Protein 4XGW (pdb70)

InterPro domains:
  IPR003374 ApbE-like superfamily [G3DSA:3.10.520.10] (20-351)
  IPR003374 ApbE-like superfamily [SSF143631] (34-346)
  IPR024932 Flavin transferase ApbE [PF02424] (42-325)
  IPR024932 Flavin transferase ApbE [PIRSF006268] (10-345)
  IPR024932 Flavin transferase ApbE [PTHR30040] (8-346)

Solvent-accessible surface area: 52778 Å² total; per-residue (Å²): 124,75,145,48,33,80,19,86,16,149,9,44,91,36,132,2,124,0,11,4,13,64,31,92,86,151,67,10,66,65,0,80,122,89,0,39,85,29,0,73,58,6,24,82,29,9,16,25,119,84,186,81,0,39,0,23,139,2,12,90,17,125,39,87,68,60,69,78,17,48,59,25,1,0,57,1,0,12,32,0,1,20,10,0,21,69,0,115,10,4,1,12,2,0,25,10,14,0,35,88,23,24,13,36,15,115,140,111,137,163,146,12,59,63,132,93,3,69,69,36,59,73,66,10,11,12,120,31,0,16,0,21,3,58,17,150,62,14,49,0,52,1,90,44,48,70,1,64,0,34,2,67,48,0,4,54,0,29,0,0,19,52,0,5,82,10,0,24,95,22,37,15,37,87,8,24,0,10,0,27,37,0,38,12,3,14,12,44,28,8,125,42,108,50,14,141,8,37,10,160,146,39,41,1,46,0,8,6,4,0,5,1,57,26,17,12,119,119,30,36,187,82,86,155,110,99,13,60,36,8,32,8,110,43,0,108,14,15,158,56,63,1,14,8,0,6,0,6,8,21,46,0,20,26,0,5,0,16,0,21,0,0,3,9,27,2,35,132,119,0,74,94,7,2,174,165,39,10,21,7,0,14,2,13,16,17,119,45,140,65,94,117,68,70,35,1,31,10,0,97,34,9,68,139,137,130,64,28,80,14,97,16,155,10,42,93,32,79,0,102,0,13,2,18,39,25,36,24,38,3,14,30,48,0,83,84,81,0,50,93,26,0,70,58,7,25,80,26,13,14,36,208,83,165,89,0,36,0,25,135,3,11,81,16,113,42,79,62,56,79,88,21,46,57,19,0,0,52,0,0,9,27,0,0,21,7,0,43,61,0,96,12,4,1,18,2,0,22,4,21,0,57,107,24,22,22,56,18,121,89,12,56,63,110,101,118,6,56,92,131,81,2,79,43,46,79,72,78,14,10,16,113,35,1,19,0,23,2,45,4,123,68,15,51,0,53,1,84,43,47,57,1,56,0,36,2,70,54,0,5,75,0,27,0,0,26,47,0,2,105,18,0,22,58,12,6,9,11,96,0,24,0,9,0,8,49,2,38,4,2,20,3,23,29,6,137,43,100,36,19,183,8,64,15,57,95,97,64,37,0,28,3,2,16,4,0,6,5,48,25,27,20,72,202,71,24,60,62,109,146,67,159,24,24,2,94,38,11,33,7,105,68,0,75,24,6,144,39,41,0,1,3,0,4,0,7,5,37,47,0,14,49,0,14,0,14,2,29,0,0,4,7,26,1,22,139,121,0,69,104,4,2,210,151,59,11,19,6,0,3,0,0,9,51,83,63,149,67,73,107,52,74,32,1,102,25,0,122,27,9,69,104,109,147,68,25,78,12,81,19,166,10,34,93,32,97,0,99,0,14,0,30,40,28,33,24,31,4,20,39,60,1,92,114,83,0,48,88,28,0,71,57,7,27,67,29,11,13,26,198,82,168,74,0,38,0,17,140,3,11,95,18,108,44,86,65,62,77,90,22,46,55,18,1,0,53,0,0,10,26,0,0,21,6,0,10,52,0,95,12,4,2,16,2,0,22,12,20,0,44,121,40,8,51,77,134,48,124,102,118,8,56,90,132,94,0,60,63,39,74,70,87,12,10,15,120,27,0,20,0,22,2,45,6,126,71,16,53,0,53,1,85,44,48,56,2,67,0,39,1,76,54,0,5,63,0,28,0,0,26,49,0,5,102,16,0,21,61,13,5,9,10,84,1,24,0,10,0,9,45,2,38,7,2,24,4,21,34,23,141,44,101,34,19,148,8,45,8,55,98,20,148,117,33,32,0,28,2,2,11,5,0,5,3,49,24,34,25,59,193,92,34,159,76,109,132,77,153,33,41,20,124,44,10,31,9,117,65,0,78,24,7,145,41,47,0,2,2,0,3,0,6,5,34,47,0,14,49,0,14,0,15,2,27,0,0,6,8,30,1,23,133,125,0,75,92,2,4,203,154,65,20,17,6,0,8,0,0,11,45,87,64,156,44,70,106,71,82,52,0,96,25,0,120,27,10,67,54,162,122,116,56,31,80,18,90,16,145,9,44,90,34,132,3,123,0,10,5,14,54,8,92,85,155,105,11,59,76,4,79,123,91,0,46,94,28,0,76,59,6,21,76,30,10,15,15,118,88,131,80,0,41,0,6,141,3,10,96,18,127,40,90,60,59,73,75,16,50,58,24,1,0,56,0,0,10,33,0,0,20,10,0,19,64,0,99,8,5,2,13,3,0,26,5,12,0,33,71,25,23,9,32,11,121,138,70,145,129,73,153,136,9,58,69,132,88,4,68,67,44,61,70,59,11,11,11,119,29,0,17,0,21,2,50,15,133,58,14,39,0,54,1,90,44,43,64,1,48,0,35,1,69,51,0,4,54,0,29,0,0,19,49,0,6,76,17,0,21,79,46,34,11,42,87,8,23,0,9,0,28,36,0,36,12,3,14,13,42,21,12,147,44,102,41,14,160,6,84,16,68,184,96,91,26,0,42,0,8,8,4,0,5,2,39,26,16,12,144,95,99,234,138,94,10,70,37,8,33,8,115,43,0,94,15,14,161,58,62,1,29,4,0,1,0,6,10,25,47,0,22,26,0,5,0,16,0,21,0,0,3,9,23,1,28,133,122,0,73,96,3,2,203,152,37,10,21,6,0,10,0,5,15,65,98,47,145,62,97,111,68,79,54,1,36,11,0,101,41,11,65,73,160

B-factor: mean 34.17, std 19.58, range [11.79, 177.48]

Organism: Escherichia coli (strain K12) (NCBI:txid83333)

Structure (mmCIF, N/CA/C/O backbone):
data_4XGW
#
_entry.id   4XGW
#
_cell.length_a   57.216
_cell.length_b   70.650
_cell.length_c   86.276
_cell.angle_alpha   75.720
_cell.angle_beta   71.910
_cell.angle_gamma   69.720
#
_symmetry.space_group_name_H-M   'P 1'
#
loop_
_entity.id
_entity.type
_entity.pdbx_description
1 polymer 'FAD:protein FMN transferase'
2 non-polymer 'CALCIUM ION'
3 non-polymer 'SODIUM ION'
4 non-polymer 1,2-ETHANEDIOL
5 water water
#
loop_
_atom_site.group_PDB
_atom_site.id
_atom_site.type_symbol
_atom_site.label_atom_id
_atom_site.label_alt_id
_atom_site.label_comp_id
_atom_site.label_asym_id
_atom_site.label_entity_id
_atom_site.label_seq_id
_atom_site.pdbx_PDB_ins_code
_atom_site.Cartn_x
_atom_site.Cartn_y
_atom_site.Cartn_z
_atom_site.occupancy
_atom_site.B_iso_or_equiv
_atom_site.auth_seq_id
_atom_site.auth_comp_id
_atom_site.auth_asym_id
_atom_site.auth_atom_id
_atom_site.pdbx_PDB_model_num
ATOM 1 N N . ALA A 1 12 ? 17.509 8.843 -14.682 1.00 51.26 12 ALA A N 1
ATOM 2 C CA . ALA A 1 12 ? 18.421 9.402 -13.691 1.00 55.62 12 ALA A CA 1
ATOM 3 C C . ALA A 1 12 ? 18.400 8.575 -12.410 1.00 52.85 12 ALA A C 1
ATOM 4 O O . ALA A 1 12 ? 17.345 8.385 -11.803 1.00 55.98 12 ALA A O 1
ATOM 10 N N . THR A 1 13 ? 19.571 8.090 -12.005 1.00 43.30 13 THR A N 1
ATOM 11 C CA . THR A 1 13 ? 19.692 7.248 -10.819 1.00 39.68 13 THR A CA 1
ATOM 12 C C . THR A 1 13 ? 20.525 7.941 -9.743 1.00 35.42 13 THR A C 1
ATOM 13 O O . THR A 1 13 ? 21.355 8.799 -10.042 1.00 31.97 13 THR A O 1
ATOM 24 N N . GLU A 1 14 ? 20.296 7.555 -8.492 1.00 34.46 14 GLU A N 1
ATOM 25 C CA . GLU A 1 14 ? 20.932 8.198 -7.346 1.00 36.35 14 GLU A CA 1
ATOM 26 C C . GLU A 1 14 ? 22.375 7.739 -7.160 1.00 29.53 14 GLU A C 1
ATOM 27 O O . GLU A 1 14 ? 22.669 6.543 -7.205 1.00 29.61 14 GLU A O 1
ATOM 39 N N . VAL A 1 15 ? 23.268 8.700 -6.944 1.00 24.72 15 VAL A N 1
ATOM 40 C CA . VAL A 1 15 ? 24.665 8.409 -6.638 1.00 22.91 15 VAL A CA 1
ATOM 41 C C . VAL A 1 15 ? 24.874 8.399 -5.129 1.00 24.78 15 VAL A C 1
ATOM 42 O O . VAL A 1 15 ? 24.580 9.382 -4.447 1.00 27.08 15 VAL A O 1
ATOM 55 N N . THR A 1 16 ? 25.376 7.281 -4.614 1.00 23.90 16 THR A N 1
ATOM 56 C CA . THR A 1 16 ? 25.749 7.184 -3.209 1.00 23.03 16 THR A CA 1
ATOM 57 C C . THR A 1 16 ? 27.186 7.640 -3.046 1.00 20.72 16 THR A C 1
ATOM 58 O O . THR A 1 16 ? 28.065 7.212 -3.792 1.00 20.08 16 THR A O 1
ATOM 69 N N . VAL A 1 17 ? 27.415 8.512 -2.070 1.00 20.57 17 VAL A N 1
ATOM 70 C CA . VAL A 1 17 ? 28.754 8.988 -1.763 1.00 19.91 17 VAL A CA 1
ATOM 71 C C . VAL A 1 17 ? 29.187 8.426 -0.417 1.00 19.18 17 VAL A C 1
ATOM 72 O O . VAL A 1 17 ? 28.517 8.623 0.595 1.00 21.70 17 VAL A O 1
ATOM 85 N N . LEU A 1 18 ? 30.297 7.698 -0.433 1.00 20.61 18 LEU A N 1
ATOM 86 C CA . LEU A 1 18 ? 30.914 7.172 0.777 1.00 20.34 18 LEU A CA 1
ATOM 87 C C . LEU A 1 18 ? 32.225 7.905 0.993 1.00 18.93 18 LEU A C 1
ATOM 88 O O . LEU A 1 18 ? 32.976 8.117 0.045 1.00 20.40 18 LEU A O 1
ATOM 104 N N . GLU A 1 19 ? 32.488 8.311 2.230 1.00 18.57 19 GLU A N 1
ATOM 105 C CA . GLU A 1 19 ? 33.735 8.992 2.557 1.00 19.42 19 GLU A CA 1
ATOM 106 C C . GLU A 1 19 ? 34.259 8.540 3.911 1.00 21.00 19 GLU A C 1
ATOM 107 O O . GLU A 1 19 ? 33.499 8.090 4.769 1.00 21.28 19 GLU A O 1
ATOM 119 N N . GLY A 1 20 ? 35.566 8.671 4.099 1.00 19.52 20 GLY A N 1
ATOM 120 C CA . GLY A 1 20 ? 36.180 8.388 5.381 1.00 18.53 20 GLY A CA 1
ATOM 121 C C . GLY A 1 20 ? 37.609 8.881 5.427 1.00 19.83 20 GLY A C 1
ATOM 122 O O . GLY A 1 20 ? 38.050 9.610 4.538 1.00 19.22 20 GLY A O 1
ATOM 126 N N . LYS A 1 21 ? 38.329 8.474 6.467 1.00 21.58 21 LYS A N 1
ATOM 127 C CA . LYS A 1 21 ? 39.711 8.894 6.672 1.00 21.63 21 LYS A CA 1
ATOM 128 C C . LYS A 1 21 ? 40.703 7.799 6.306 1.00 20.34 21 LYS A C 1
ATOM 129 O O . LYS A 1 21 ? 40.461 6.620 6.562 1.00 21.50 21 LYS A O 1
ATOM 148 N N . THR A 1 22 ? 41.821 8.202 5.710 1.00 19.30 22 THR A N 1
ATOM 149 C CA . THR A 1 22 ? 42.951 7.308 5.502 1.00 21.01 22 THR A CA 1
ATOM 150 C C . THR A 1 22 ? 44.205 8.117 5.188 1.00 21.11 22 THR A C 1
ATOM 151 O O . THR A 1 22 ? 44.122 9.193 4.593 1.00 20.42 22 THR A O 1
ATOM 162 N N . MET A 1 23 ? 45.356 7.600 5.610 1.00 22.38 23 MET A N 1
ATOM 163 C CA . MET A 1 23 ? 46.655 8.146 5.223 1.00 22.18 23 MET A CA 1
ATOM 164 C C . MET A 1 23 ? 46.798 9.650 5.473 1.00 22.67 23 MET A C 1
ATOM 165 O O . MET A 1 23 ? 47.405 10.361 4.675 1.00 22.53 23 MET A O 1
ATOM 179 N N . GLY A 1 24 ? 46.238 10.132 6.578 1.00 22.75 24 GLY A N 1
ATOM 180 C CA . GLY A 1 24 ? 46.363 11.533 6.943 1.00 24.49 24 GLY A CA 1
ATOM 181 C C . GLY A 1 24 ? 45.455 12.453 6.144 1.00 24.23 24 GLY A C 1
ATOM 182 O O . GLY A 1 24 ? 45.473 13.672 6.330 1.00 27.56 24 GLY A O 1
ATOM 186 N N . THR A 1 25 ? 44.657 11.865 5.257 1.00 18.93 25 THR A N 1
ATOM 187 C CA . THR A 1 25 ? 43.745 12.622 4.411 1.00 18.92 25 THR A CA 1
ATOM 188 C C . THR A 1 25 ? 42.396 11.903 4.385 1.00 17.77 25 THR A C 1
ATOM 189 O O . THR A 1 25 ? 42.033 11.235 5.358 1.00 18.02 25 THR A O 1
ATOM 200 N N . PHE A 1 26 ? 41.653 12.037 3.290 1.00 17.35 26 PHE A N 1
ATOM 201 C CA . PHE A 1 26 ? 40.319 11.452 3.199 1.00 17.17 26 PHE A CA 1
ATOM 202 C C . PHE A 1 26 ? 40.132 10.708 1.888 1.00 17.45 26 PHE A C 1
ATOM 203 O O . PHE A 1 26 ? 40.799 11.008 0.899 1.00 18.51 26 PHE A O 1
ATOM 220 N N . TRP A 1 27 ? 39.225 9.735 1.892 1.00 16.74 27 TRP A N 1
ATOM 221 C CA . TRP A 1 27 ? 38.854 9.030 0.671 1.00 17.76 27 TRP A CA 1
ATOM 222 C C . TRP A 1 27 ? 37.385 9.272 0.361 1.00 17.09 27 TRP A C 1
ATOM 223 O O . TRP A 1 27 ? 36.602 9.639 1.238 1.00 16.54 27 TRP A O 1
ATOM 244 N N . ARG A 1 28 ? 37.028 9.080 -0.902 1.00 17.35 28 ARG A N 1
ATOM 245 C CA . ARG A 1 28 ? 35.654 9.238 -1.353 1.00 17.30 28 ARG A CA 1
ATOM 246 C C . ARG A 1 28 ? 35.364 8.220 -2.444 1.00 17.76 28 ARG A C 1
ATOM 247 O O . ARG A 1 28 ? 36.192 7.992 -3.326 1.00 18.02 28 ARG A O 1
ATOM 268 N N . ALA A 1 29 ? 34.194 7.597 -2.372 1.00 16.80 29 ALA A N 1
ATOM 269 C CA . ALA A 1 29 ? 33.724 6.733 -3.447 1.00 16.35 29 ALA A CA 1
ATOM 270 C C . ALA A 1 29 ? 32.307 7.126 -3.823 1.00 16.81 29 ALA A C 1
ATOM 271 O O . ALA A 1 29 ? 31.418 7.183 -2.970 1.00 19.08 29 ALA A O 1
ATOM 278 N N . SER A 1 30 ? 32.115 7.418 -5.104 1.00 16.81 30 SER A N 1
ATOM 279 C CA . SER A 1 30 ? 30.804 7.749 -5.638 1.00 17.73 30 SER A CA 1
ATOM 280 C C . SER A 1 30 ? 30.363 6.616 -6.545 1.00 18.56 30 SER A C 1
ATOM 281 O O . SER A 1 30 ? 31.068 6.255 -7.482 1.00 18.08 30 SER A O 1
ATOM 289 N N . ILE A 1 31 ? 29.199 6.051 -6.245 1.00 20.34 31 ILE A N 1
ATOM 290 C CA . ILE A 1 31 ? 28.707 4.873 -6.943 1.00 20.24 31 ILE A CA 1
ATOM 291 C C . ILE A 1 31 ? 27.218 5.030 -7.215 1.00 20.18 31 ILE A C 1
ATOM 292 O O . ILE A 1 31 ? 26.446 5.287 -6.293 1.00 21.36 31 ILE A O 1
ATOM 308 N N . PRO A 1 32 ? 26.802 4.880 -8.482 1.00 22.77 32 PRO A N 1
ATOM 309 C CA . PRO A 1 32 ? 25.376 5.037 -8.769 1.00 26.03 32 PRO A CA 1
ATOM 310 C C . PRO A 1 32 ? 24.583 3.744 -8.582 1.00 28.02 32 PRO A C 1
ATOM 311 O O . PRO A 1 32 ? 25.124 2.651 -8.742 1.00 27.56 32 PRO A O 1
ATOM 322 N N . GLY A 1 33 ? 23.311 3.886 -8.227 1.00 29.63 33 GLY A N 1
ATOM 323 C CA . GLY A 1 33 ? 22.383 2.768 -8.200 1.00 32.91 33 GLY A CA 1
ATOM 324 C C . GLY A 1 33 ? 22.763 1.630 -7.267 1.00 36.62 33 GLY A C 1
ATOM 325 O O . GLY A 1 33 ? 22.723 0.461 -7.655 1.00 42.43 33 GLY A O 1
ATOM 329 N N . ILE A 1 34 ? 23.111 1.973 -6.030 1.00 34.07 34 ILE A N 1
ATOM 330 C CA . ILE A 1 34 ? 23.514 0.993 -5.024 1.00 37.23 34 ILE A CA 1
ATOM 331 C C . ILE A 1 34 ? 22.692 1.249 -3.757 1.00 31.42 34 ILE A C 1
ATOM 332 O O . ILE A 1 34 ? 22.512 2.401 -3.362 1.00 33.49 34 ILE A O 1
ATOM 348 N N . ASP A 1 35 ? 22.173 0.193 -3.130 1.00 27.00 35 ASP A N 1
ATOM 349 C CA . ASP A 1 35 ? 21.239 0.384 -2.022 1.00 31.22 35 ASP A CA 1
ATOM 350 C C . ASP A 1 35 ? 21.968 0.505 -0.688 1.00 35.75 35 ASP A C 1
ATOM 351 O O . ASP A 1 35 ? 23.183 0.317 -0.613 1.00 39.26 35 ASP A O 1
ATOM 360 N N . ALA A 1 36 ? 21.213 0.814 0.362 1.00 35.27 36 ALA A N 1
ATOM 361 C CA . ALA A 1 36 ? 21.790 1.133 1.663 1.00 36.71 36 ALA A CA 1
ATOM 362 C C . ALA A 1 36 ? 22.545 -0.051 2.264 1.00 36.06 36 ALA A C 1
ATOM 363 O O . ALA A 1 36 ? 23.612 0.126 2.852 1.00 29.66 36 ALA A O 1
ATOM 370 N N . LYS A 1 37 ? 21.996 -1.252 2.113 1.00 39.93 37 LYS A N 1
ATOM 371 C CA . LYS A 1 37 ? 22.648 -2.451 2.625 1.00 42.01 37 LYS A CA 1
ATOM 372 C C . LYS A 1 37 ? 23.996 -2.660 1.936 1.00 34.73 37 LYS A C 1
ATOM 373 O O . LYS A 1 37 ? 25.010 -2.897 2.591 1.00 33.93 37 LYS A O 1
ATOM 392 N N . ARG A 1 38 ? 24.000 -2.564 0.610 1.00 29.15 38 ARG A N 1
ATOM 393 C CA . ARG A 1 38 ? 25.222 -2.730 -0.166 1.00 31.37 38 ARG A CA 1
ATOM 394 C C . ARG A 1 38 ? 26.233 -1.620 0.136 1.00 30.43 38 ARG A C 1
ATOM 395 O O . ARG A 1 38 ? 27.437 -1.870 0.182 1.00 30.94 38 ARG A O 1
ATOM 416 N N . SER A 1 39 ? 25.746 -0.399 0.343 1.00 29.08 39 SER A N 1
ATOM 417 C CA . SER A 1 39 ? 26.625 0.732 0.645 1.00 28.75 39 SER A CA 1
ATOM 418 C C . SER A 1 39 ? 27.373 0.523 1.959 1.00 27.37 39 SER A C 1
ATOM 419 O O . SER A 1 39 ? 28.569 0.797 2.058 1.00 27.43 39 SER A O 1
ATOM 432 N N . ALA A 1 40 ? 26.651 0.048 2.968 1.00 25.27 40 ALA A N 1
ATOM 433 C CA . ALA A 1 40 ? 27.230 -0.170 4.287 1.00 27.14 40 ALA A CA 1
ATOM 434 C C . ALA A 1 40 ? 28.310 -1.238 4.216 1.00 29.81 40 ALA A C 1
ATOM 435 O O . ALA A 1 40 ? 29.388 -1.095 4.795 1.00 31.08 40 ALA A O 1
ATOM 442 N N . GLU A 1 41 ? 28.006 -2.310 3.496 1.00 30.90 41 GLU A N 1
ATOM 443 C CA . GLU A 1 41 ? 28.944 -3.405 3.319 1.00 31.09 41 GLU A CA 1
ATOM 444 C C . GLU A 1 41 ? 30.167 -2.921 2.558 1.00 26.05 41 GLU A C 1
ATOM 445 O O . GLU A 1 41 ? 31.295 -3.316 2.851 1.00 24.38 41 GLU A O 1
ATOM 457 N N . LEU A 1 42 ? 29.941 -2.039 1.592 1.00 26.36 42 LEU A N 1
ATOM 458 C CA . LEU A 1 42 ? 31.019 -1.557 0.746 1.00 28.01 42 LEU A CA 1
ATOM 459 C C . LEU A 1 42 ? 31.908 -0.567 1.497 1.00 24.30 42 LEU A C 1
ATOM 460 O O . LEU A 1 42 ? 33.125 -0.573 1.323 1.00 25.11 42 LEU A O 1
ATOM 476 N N . LYS A 1 43 ? 31.311 0.276 2.336 1.00 22.09 43 LYS A N 1
ATOM 477 C CA . LYS A 1 43 ? 32.102 1.193 3.148 1.00 25.11 43 LYS A CA 1
ATOM 478 C C . LYS A 1 43 ? 33.016 0.416 4.088 1.00 24.00 43 LYS A C 1
ATOM 479 O O . LYS A 1 43 ? 34.174 0.784 4.277 1.00 24.04 43 LYS A O 1
ATOM 498 N N . GLU A 1 44 ? 32.489 -0.651 4.683 1.00 23.49 44 GLU A N 1
ATOM 499 C CA . GLU A 1 44 ? 33.278 -1.486 5.581 1.00 24.53 44 GLU A CA 1
ATOM 500 C C . GLU A 1 44 ? 34.469 -2.092 4.848 1.00 22.19 44 GLU A C 1
ATOM 501 O O . GLU A 1 44 ? 35.585 -2.096 5.368 1.00 23.17 44 GLU A O 1
ATOM 513 N N . LYS A 1 45 ? 34.229 -2.601 3.642 1.00 21.95 45 LYS A N 1
ATOM 514 C CA . LYS A 1 45 ? 35.280 -3.231 2.854 1.00 20.63 45 LYS A CA 1
ATOM 515 C C . LYS A 1 45 ? 36.315 -2.211 2.395 1.00 19.88 45 LYS A C 1
ATOM 516 O O . LYS A 1 45 ? 37.513 -2.492 2.393 1.00 20.07 45 LYS A O 1
ATOM 535 N N . ILE A 1 46 ? 35.849 -1.028 2.007 1.00 18.11 46 ILE A N 1
ATOM 536 C CA . ILE A 1 46 ? 36.742 0.040 1.576 1.00 18.98 46 ILE A CA 1
ATOM 537 C C . ILE A 1 46 ? 37.649 0.469 2.728 1.00 20.32 46 ILE A C 1
ATOM 538 O O . ILE A 1 46 ? 38.869 0.527 2.576 1.00 19.72 46 ILE A O 1
ATOM 554 N N . GLN A 1 47 ? 37.058 0.765 3.883 1.00 19.89 47 GLN A N 1
ATOM 555 C CA . GLN A 1 47 ? 37.841 1.224 5.027 1.00 19.16 47 GLN A CA 1
ATOM 556 C C . GLN A 1 47 ? 38.834 0.154 5.472 1.00 18.53 47 GLN A C 1
ATOM 557 O O . GLN A 1 47 ? 39.986 0.452 5.783 1.00 21.97 47 GLN A O 1
ATOM 571 N N . THR A 1 48 ? 38.379 -1.092 5.499 1.00 18.75 48 THR A N 1
ATOM 572 C CA . THR A 1 48 ? 39.233 -2.211 5.881 1.00 20.00 48 THR A CA 1
ATOM 573 C C . THR A 1 48 ? 40.439 -2.307 4.945 1.00 18.96 48 THR A C 1
ATOM 574 O O . THR A 1 48 ? 41.576 -2.456 5.393 1.00 19.97 48 THR A O 1
ATOM 585 N N . GLN A 1 49 ? 40.191 -2.205 3.644 1.00 18.81 49 GLN A N 1
ATOM 586 C CA . GLN A 1 49 ? 41.271 -2.283 2.668 1.00 17.65 49 GLN A CA 1
ATOM 587 C C . GLN A 1 49 ? 42.223 -1.095 2.785 1.00 16.58 49 GLN A C 1
ATOM 588 O O . GLN A 1 49 ? 43.441 -1.265 2.720 1.00 17.85 49 GLN A O 1
ATOM 602 N N . LEU A 1 50 ? 41.676 0.105 2.954 1.00 18.01 50 LEU A N 1
ATOM 603 C CA . LEU A 1 50 ? 42.509 1.298 3.069 1.00 19.20 50 LEU A CA 1
ATOM 604 C C . LEU A 1 50 ? 43.316 1.279 4.364 1.00 19.25 50 LEU A C 1
ATOM 605 O O . LEU A 1 50 ? 44.474 1.702 4.386 1.00 18.38 50 LEU A O 1
ATOM 621 N N . ASP A 1 51 ? 42.706 0.790 5.439 1.00 20.15 51 ASP A N 1
ATOM 622 C CA . ASP A 1 51 ? 43.423 0.614 6.696 1.00 18.83 51 ASP A CA 1
ATOM 623 C C . ASP A 1 51 ? 44.632 -0.291 6.489 1.00 19.28 51 ASP A C 1
ATOM 624 O O . ASP A 1 51 ? 45.719 -0.008 6.991 1.00 19.69 51 ASP A O 1
ATOM 633 N N . ALA A 1 52 ? 44.439 -1.371 5.738 1.00 19.37 52 ALA A N 1
ATOM 634 C CA . ALA A 1 52 ? 45.513 -2.323 5.483 1.00 19.23 52 ALA A CA 1
ATOM 635 C C . ALA A 1 52 ? 46.609 -1.708 4.609 1.00 17.87 52 ALA A C 1
ATOM 636 O O . ALA A 1 52 ? 47.794 -1.973 4.811 1.00 17.83 52 ALA A O 1
ATOM 643 N N . ASP A 1 53 ? 46.217 -0.886 3.641 1.00 19.38 53 ASP A N 1
ATOM 644 C CA . ASP A 1 53 ? 47.196 -0.211 2.790 1.00 19.71 53 ASP A CA 1
ATOM 645 C C . ASP A 1 53 ? 48.004 0.803 3.603 1.00 19.67 53 ASP A C 1
ATOM 646 O O . ASP A 1 53 ? 49.201 0.985 3.382 1.00 20.08 53 ASP A O 1
ATOM 655 N N . ASP A 1 54 ? 47.345 1.457 4.550 1.00 18.95 54 ASP A N 1
ATOM 656 C CA . ASP A 1 54 ? 48.026 2.402 5.434 1.00 19.43 54 ASP A CA 1
ATOM 657 C C . ASP A 1 54 ? 49.030 1.652 6.317 1.00 20.97 54 ASP A C 1
ATOM 658 O O . ASP A 1 54 ? 50.153 2.107 6.537 1.00 20.59 54 ASP A O 1
ATOM 667 N N . GLN A 1 55 ? 48.611 0.487 6.803 1.00 20.85 55 GLN A N 1
ATOM 668 C CA . GLN A 1 55 ? 49.447 -0.370 7.637 1.00 23.27 55 GLN A CA 1
ATOM 669 C C . GLN A 1 55 ? 50.647 -0.904 6.860 1.00 23.02 55 GLN A C 1
ATOM 670 O O . GLN A 1 55 ? 51.696 -1.193 7.435 1.00 27.46 55 GLN A O 1
ATOM 684 N N . LEU A 1 56 ? 50.480 -1.046 5.551 1.00 19.11 56 LEU A N 1
ATOM 685 C CA . LEU A 1 56 ? 51.553 -1.515 4.684 1.00 20.67 56 LEU A CA 1
ATOM 686 C C . LEU A 1 56 ? 52.605 -0.429 4.465 1.00 21.69 56 LEU A C 1
ATOM 687 O O . LEU A 1 56 ? 53.808 -0.697 4.491 1.00 23.22 56 LEU A O 1
ATOM 703 N N . LEU A 1 57 ? 52.138 0.799 4.269 1.00 20.97 57 LEU A N 1
ATOM 704 C CA . LEU A 1 57 ? 52.961 1.850 3.676 1.00 20.98 57 LEU A CA 1
ATOM 705 C C . LEU A 1 57 ? 53.402 2.982 4.596 1.00 23.81 57 LEU A C 1
ATOM 706 O O . LEU A 1 57 ? 54.376 3.674 4.294 1.00 26.82 57 LEU A O 1
ATOM 722 N N . SER A 1 58 ? 52.698 3.187 5.702 1.00 21.46 58 SER A N 1
ATOM 723 C CA . SER A 1 58 ? 52.853 4.425 6.462 1.00 23.31 58 SER A CA 1
ATOM 724 C C . SER A 1 58 ? 54.188 4.525 7.192 1.00 25.37 58 SER A C 1
ATOM 725 O O . SER A 1 58 ? 54.662 3.553 7.781 1.00 29.15 58 SER A O 1
ATOM 733 N N . THR A 1 59 ? 54.789 5.711 7.139 1.00 24.67 59 THR A N 1
ATOM 734 C CA . THR A 1 59 ? 55.975 6.013 7.933 1.00 27.40 59 THR A CA 1
ATOM 735 C C . THR A 1 59 ? 55.591 6.585 9.296 1.00 29.92 59 THR A C 1
ATOM 736 O O . THR A 1 59 ? 56.450 6.788 10.153 1.00 33.68 59 THR A O 1
ATOM 747 N N . TYR A 1 60 ? 54.301 6.845 9.489 1.00 29.59 60 TYR A N 1
ATOM 748 C CA . TYR A 1 60 ? 53.798 7.368 10.760 1.00 34.64 60 TYR A CA 1
ATOM 749 C C . TYR A 1 60 ? 53.289 6.249 11.657 1.00 35.39 60 TYR A C 1
ATOM 750 O O . TYR A 1 60 ? 52.936 6.481 12.815 1.00 38.59 60 TYR A O 1
ATOM 768 N N . LYS A 1 61 ? 53.257 5.036 11.114 1.00 33.81 61 LYS A N 1
ATOM 769 C CA . LYS A 1 61 ? 52.925 3.850 11.891 1.00 36.96 61 LYS A CA 1
ATOM 770 C C . LYS A 1 61 ? 54.203 3.066 12.162 1.00 34.44 61 LYS A C 1
ATOM 771 O O . LYS A 1 61 ? 54.867 2.596 11.238 1.00 33.65 61 LYS A O 1
ATOM 790 N N . LYS A 1 62 ? 54.543 2.937 13.440 1.00 31.06 62 LYS A N 1
ATOM 791 C CA . LYS A 1 62 ? 55.851 2.437 13.846 1.00 32.55 62 LYS A CA 1
ATOM 792 C C . LYS A 1 62 ? 56.101 0.990 13.435 1.00 29.97 62 LYS A C 1
ATOM 793 O O . LYS A 1 62 ? 57.251 0.600 13.224 1.00 29.69 62 LYS A O 1
ATOM 812 N N . ASP A 1 63 ? 55.035 0.201 13.320 1.00 29.06 63 ASP A N 1
ATOM 813 C CA . ASP A 1 63 ? 55.164 -1.212 12.966 1.00 34.03 63 ASP A CA 1
ATOM 814 C C . ASP A 1 63 ? 54.581 -1.514 11.588 1.00 30.01 63 ASP A C 1
ATOM 815 O O . ASP A 1 63 ? 54.190 -2.645 11.305 1.00 28.87 63 ASP A O 1
ATOM 824 N N . SER A 1 64 ? 54.519 -0.502 10.731 1.00 26.69 64 SER A N 1
ATOM 825 C CA . SER A 1 64 ? 54.119 -0.723 9.347 1.00 25.25 64 SER A CA 1
ATOM 826 C C . SER A 1 64 ? 55.137 -1.637 8.676 1.00 23.97 64 SER A C 1
ATOM 827 O O . SER A 1 64 ? 56.271 -1.756 9.138 1.00 22.44 64 SER A O 1
ATOM 835 N N . ALA A 1 65 ? 54.730 -2.291 7.595 1.00 24.51 65 ALA A N 1
ATOM 836 C CA . ALA A 1 65 ? 55.650 -3.123 6.828 1.00 24.24 65 ALA A CA 1
ATOM 837 C C . ALA A 1 65 ? 56.867 -2.306 6.394 1.00 22.28 65 ALA A C 1
ATOM 838 O O . ALA A 1 65 ? 58.006 -2.772 6.469 1.00 21.88 65 ALA A O 1
ATOM 845 N N . LEU A 1 66 ? 56.624 -1.078 5.948 1.00 20.43 66 LEU A N 1
ATOM 846 C CA . LEU A 1 66 ? 57.703 -0.230 5.457 1.00 19.31 66 LEU A CA 1
ATOM 847 C C . LEU A 1 66 ? 58.653 0.179 6.585 1.00 19.10 66 LEU A C 1
ATOM 848 O O . LEU A 1 66 ? 59.871 0.195 6.403 1.00 19.55 66 LEU A O 1
ATOM 864 N N . MET A 1 67 ? 58.105 0.499 7.753 1.00 21.20 67 MET A N 1
ATOM 865 C CA . MET A 1 67 ? 58.944 0.940 8.863 1.00 22.19 67 MET A CA 1
ATOM 866 C C . MET A 1 67 ? 59.782 -0.207 9.433 1.00 22.55 67 MET A C 1
ATOM 867 O O . MET A 1 67 ? 60.874 0.029 9.942 1.00 22.26 67 MET A O 1
ATOM 881 N N . ARG A 1 68 ? 59.288 -1.440 9.344 1.00 22.51 68 ARG A N 1
ATOM 882 C CA . ARG A 1 68 ? 60.082 -2.589 9.778 1.00 23.64 68 ARG A CA 1
ATOM 883 C C . ARG A 1 68 ? 61.336 -2.692 8.912 1.00 23.32 68 ARG A C 1
ATOM 884 O O . ARG A 1 68 ? 62.431 -2.965 9.411 1.00 21.67 68 ARG A O 1
ATOM 905 N N . PHE A 1 69 ? 61.166 -2.460 7.614 1.00 22.20 69 PHE A N 1
ATOM 906 C CA . PHE A 1 69 ? 62.286 -2.428 6.682 1.00 20.20 69 PHE A CA 1
ATOM 907 C C . PHE A 1 69 ? 63.217 -1.257 6.987 1.00 20.19 69 PHE A C 1
ATOM 908 O O . PHE A 1 69 ? 64.436 -1.424 7.050 1.00 22.05 69 PHE A O 1
ATOM 925 N N . ASN A 1 70 ? 62.639 -0.074 7.175 1.00 20.96 70 ASN A N 1
ATOM 926 C CA . ASN A 1 70 ? 63.423 1.117 7.494 1.00 23.56 70 ASN A CA 1
ATOM 927 C C . ASN A 1 70 ? 64.218 0.958 8.786 1.00 23.95 70 ASN A C 1
ATOM 928 O O . ASN A 1 70 ? 65.369 1.390 8.870 1.00 27.24 70 ASN A O 1
ATOM 939 N N . ASP A 1 71 ? 63.609 0.336 9.790 1.00 22.30 71 ASP A N 1
ATOM 940 C CA . ASP A 1 71 ? 64.264 0.165 11.086 1.00 26.86 71 ASP A CA 1
ATOM 941 C C . ASP A 1 71 ? 65.380 -0.876 11.040 1.00 28.90 71 ASP A C 1
ATOM 942 O O . ASP A 1 71 ? 66.300 -0.842 11.857 1.00 31.53 71 ASP A O 1
ATOM 951 N N . SER A 1 72 ? 65.305 -1.796 10.086 1.00 27.38 72 SER A N 1
ATOM 952 C CA . SER A 1 72 ? 66.309 -2.850 9.986 1.00 31.75 72 SER A CA 1
ATOM 953 C C . SER A 1 72 ? 67.616 -2.290 9.439 1.00 29.82 72 SER A C 1
ATOM 954 O O . SER A 1 72 ? 67.618 -1.315 8.685 1.00 31.36 72 SER A O 1
ATOM 962 N N . GLN A 1 73 ? 68.724 -2.908 9.834 1.00 29.47 73 GLN A N 1
ATOM 963 C CA . GLN A 1 73 ? 70.042 -2.531 9.337 1.00 34.27 73 GLN A CA 1
ATOM 964 C C . GLN A 1 73 ? 70.502 -3.529 8.282 1.00 34.15 73 GLN A C 1
ATOM 965 O O . GLN A 1 73 ? 71.666 -3.532 7.882 1.00 33.22 73 GLN A O 1
ATOM 979 N N . SER A 1 74 ? 69.579 -4.373 7.831 1.00 38.85 74 SER A N 1
ATOM 980 C CA . SER A 1 74 ? 69.916 -5.471 6.935 1.00 44.63 74 SER A CA 1
ATOM 981 C C . SER A 1 74 ? 70.271 -4.988 5.537 1.00 32.71 74 SER A C 1
ATOM 982 O O . SER A 1 74 ? 69.645 -4.069 5.005 1.00 26.66 74 SER A O 1
ATOM 990 N N . LEU A 1 75 ? 71.286 -5.622 4.955 1.00 27.28 75 LEU A N 1
ATOM 991 C CA . LEU A 1 75 ? 71.717 -5.335 3.591 1.00 28.37 75 LEU A CA 1
ATOM 992 C C . LEU A 1 75 ? 71.321 -6.468 2.647 1.00 26.79 75 LEU A C 1
ATOM 993 O O . LEU A 1 75 ? 71.663 -6.451 1.464 1.00 30.81 75 LEU A O 1
ATOM 1009 N N . SER A 1 76 ? 70.600 -7.450 3.182 1.00 26.71 76 SER A N 1
ATOM 1010 C CA . SER A 1 76 ? 70.173 -8.611 2.412 1.00 30.33 76 SER A CA 1
ATOM 1011 C C . SER A 1 76 ? 68.706 -8.464 2.016 1.00 26.54 76 SER A C 1
ATOM 1012 O O . SER A 1 76 ? 68.007 -7.606 2.551 1.00 24.81 76 SER A O 1
ATOM 1020 N N . PRO A 1 77 ? 68.235 -9.285 1.062 1.00 23.33 77 PRO A N 1
ATOM 1021 C CA . PRO A 1 77 ? 66.830 -9.183 0.643 1.00 21.94 77 PRO A CA 1
ATOM 1022 C C . PRO A 1 77 ? 65.815 -9.358 1.777 1.00 22.16 77 PRO A C 1
ATOM 1023 O O . PRO A 1 77 ? 65.929 -10.255 2.609 1.00 23.07 77 PRO A O 1
ATOM 1034 N N . TRP A 1 78 ? 64.820 -8.476 1.773 1.00 21.77 78 TRP A N 1
ATOM 1035 C CA . TRP A 1 78 ? 63.817 -8.370 2.829 1.00 19.36 78 TRP A CA 1
ATOM 1036 C C . TRP A 1 78 ? 62.439 -8.674 2.241 1.00 18.74 78 TRP A C 1
ATOM 1037 O O . TRP A 1 78 ? 61.982 -7.946 1.361 1.00 18.92 78 TRP A O 1
ATOM 1058 N N . PRO A 1 79 ? 61.774 -9.753 2.704 1.00 20.77 79 PRO A N 1
ATOM 1059 C CA . PRO A 1 79 ? 60.484 -10.109 2.093 1.00 21.48 79 PRO A CA 1
ATOM 1060 C C . PRO A 1 79 ? 59.421 -9.016 2.212 1.00 19.24 79 PRO A C 1
ATOM 1061 O O . PRO A 1 79 ? 59.215 -8.471 3.299 1.00 17.66 79 PRO A O 1
ATOM 1072 N N . VAL A 1 80 ? 58.760 -8.708 1.100 1.00 17.15 80 VAL A N 1
ATOM 1073 C CA . VAL A 1 80 ? 57.648 -7.762 1.092 1.00 16.67 80 VAL A CA 1
ATOM 1074 C C . VAL A 1 80 ? 56.498 -8.288 0.242 1.00 17.55 80 VAL A C 1
ATOM 1075 O O . VAL A 1 80 ? 56.618 -9.323 -0.410 1.00 19.04 80 VAL A O 1
ATOM 1088 N N . SER A 1 81 ? 55.385 -7.563 0.256 1.00 16.23 81 SER A N 1
ATOM 1089 C CA . SER A 1 81 ? 54.210 -7.941 -0.512 1.00 16.21 81 SER A CA 1
ATOM 1090 C C . SER A 1 81 ? 54.398 -7.606 -1.988 1.00 17.07 81 SER A C 1
ATOM 1091 O O . SER A 1 81 ? 55.282 -6.829 -2.349 1.00 16.54 81 SER A O 1
ATOM 1099 N N . GLU A 1 82 ? 53.563 -8.197 -2.836 1.00 15.46 82 GLU A N 1
ATOM 1100 C CA . GLU A 1 82 ? 53.590 -7.894 -4.264 1.00 17.32 82 GLU A CA 1
ATOM 1101 C C . GLU A 1 82 ? 53.363 -6.406 -4.501 1.00 18.33 82 GLU A C 1
ATOM 1102 O O . GLU A 1 82 ? 54.022 -5.794 -5.339 1.00 18.90 82 GLU A O 1
ATOM 1114 N N . ALA A 1 83 ? 52.432 -5.826 -3.750 1.00 18.10 83 ALA A N 1
ATOM 1115 C CA . ALA A 1 83 ? 52.112 -4.415 -3.906 1.00 18.89 83 ALA A CA 1
ATOM 1116 C C . ALA A 1 83 ? 53.309 -3.548 -3.532 1.00 17.16 83 ALA A C 1
ATOM 1117 O O . ALA A 1 83 ? 53.609 -2.583 -4.222 1.00 15.07 83 ALA A O 1
ATOM 1124 N N . MET A 1 84 ? 54.004 -3.894 -2.450 1.00 16.38 84 MET A N 1
ATOM 1125 C CA . MET A 1 84 ? 55.186 -3.133 -2.051 1.00 16.33 84 MET A CA 1
ATOM 1126 C C . MET A 1 84 ? 56.237 -3.167 -3.156 1.00 16.35 84 MET A C 1
ATOM 1127 O O . MET A 1 84 ? 56.818 -2.134 -3.506 1.00 16.17 84 MET A O 1
ATOM 1141 N N . ALA A 1 85 ? 56.477 -4.355 -3.701 1.00 16.24 85 ALA A N 1
ATOM 1142 C CA . ALA A 1 85 ? 57.462 -4.532 -4.757 1.00 17.99 85 ALA A CA 1
ATOM 1143 C C . ALA A 1 85 ? 57.149 -3.656 -5.968 1.00 16.93 85 ALA A C 1
ATOM 1144 O O . ALA A 1 85 ? 58.028 -2.989 -6.513 1.00 16.18 85 ALA A O 1
ATOM 1151 N N . ASP A 1 86 ? 55.886 -3.650 -6.379 1.00 15.18 86 ASP A N 1
ATOM 1152 C CA . ASP A 1 86 ? 55.486 -2.924 -7.581 1.00 16.99 86 ASP A CA 1
ATOM 1153 C C . ASP A 1 86 ? 55.456 -1.415 -7.363 1.00 16.19 86 ASP A C 1
ATOM 1154 O O . ASP A 1 86 ? 55.808 -0.657 -8.263 1.00 15.53 86 ASP A O 1
ATOM 1163 N N . ILE A 1 87 ? 55.035 -0.977 -6.179 1.00 15.97 87 ILE A N 1
ATOM 1164 C CA . ILE A 1 87 ? 55.040 0.453 -5.862 1.00 14.34 87 ILE A CA 1
ATOM 1165 C C . ILE A 1 87 ? 56.464 0.990 -5.922 1.00 13.87 87 ILE A C 1
ATOM 1166 O O . ILE A 1 87 ? 56.721 2.046 -6.500 1.00 15.43 87 ILE A O 1
ATOM 1182 N N . VAL A 1 88 ? 57.392 0.255 -5.322 1.00 13.88 88 VAL A N 1
ATOM 1183 C CA . VAL A 1 88 ? 58.786 0.682 -5.286 1.00 14.29 88 VAL A CA 1
ATOM 1184 C C . VAL A 1 88 ? 59.386 0.635 -6.693 1.00 14.60 88 VAL A C 1
ATOM 1185 O O . VAL A 1 88 ? 60.079 1.562 -7.099 1.00 15.47 88 VAL A O 1
ATOM 1198 N N . THR A 1 89 ? 59.116 -0.434 -7.435 1.00 13.87 89 THR A N 1
ATOM 1199 C CA . THR A 1 89 ? 59.624 -0.542 -8.809 1.00 13.54 89 THR A CA 1
ATOM 1200 C C . THR A 1 89 ? 59.184 0.659 -9.639 1.00 14.05 89 THR A C 1
ATOM 1201 O O . THR A 1 89 ? 60.001 1.293 -10.311 1.00 14.15 89 THR A O 1
ATOM 1212 N N . THR A 1 90 ? 57.894 0.969 -9.586 1.00 14.40 90 THR A N 1
ATOM 1213 C CA . THR A 1 90 ? 57.342 2.093 -10.333 1.00 17.05 90 THR A CA 1
ATOM 1214 C C . THR A 1 90 ? 57.990 3.401 -9.894 1.00 16.50 90 THR A C 1
ATOM 1215 O O . THR A 1 90 ? 58.332 4.241 -10.725 1.00 16.07 90 THR A O 1
ATOM 1226 N N . SER A 1 91 ? 58.164 3.557 -8.585 1.00 13.86 91 SER A N 1
ATOM 1227 C CA . SER A 1 91 ? 58.746 4.768 -8.017 1.00 14.17 91 SER A CA 1
ATOM 1228 C C . SER A 1 91 ? 60.197 4.980 -8.433 1.00 14.49 91 SER A C 1
ATOM 1229 O O . SER A 1 91 ? 60.594 6.099 -8.757 1.00 16.92 91 SER A O 1
ATOM 1237 N N . LEU A 1 92 ? 60.987 3.911 -8.420 1.00 16.91 92 LEU A N 1
ATOM 1238 C CA . LEU A 1 92 ? 62.398 4.002 -8.786 1.00 17.87 92 LEU A CA 1
ATOM 1239 C C . LEU A 1 92 ? 62.574 4.373 -10.251 1.00 15.20 92 LEU A C 1
ATOM 1240 O O . LEU A 1 92 ? 63.428 5.192 -10.594 1.00 14.77 92 LEU A O 1
ATOM 1256 N N . ARG A 1 93 ? 61.766 3.771 -11.112 1.00 14.34 93 ARG A N 1
ATOM 1257 C CA . ARG A 1 93 ? 61.864 4.033 -12.544 1.00 15.93 93 ARG A CA 1
ATOM 1258 C C . ARG A 1 93 ? 61.458 5.462 -12.891 1.00 16.36 93 ARG A C 1
ATOM 1259 O O . ARG A 1 93 ? 62.118 6.122 -13.689 1.00 16.14 93 ARG A O 1
ATOM 1280 N N . ILE A 1 94 ? 60.373 5.943 -12.294 1.00 15.05 94 ILE A N 1
ATOM 1281 C CA . ILE A 1 94 ? 59.927 7.306 -12.564 1.00 16.50 94 ILE A CA 1
ATOM 1282 C C . ILE A 1 94 ? 60.894 8.281 -11.896 1.00 17.05 94 ILE A C 1
ATOM 1283 O O . ILE A 1 94 ? 61.099 9.394 -12.379 1.00 16.58 94 ILE A O 1
ATOM 1299 N N . GLY A 1 95 ? 61.505 7.853 -10.797 1.00 18.66 95 GLY A N 1
ATOM 1300 C CA . GLY A 1 95 ? 62.624 8.583 -10.228 1.00 20.45 95 GLY A CA 1
ATOM 1301 C C . GLY A 1 95 ? 63.733 8.783 -11.251 1.00 20.13 95 GLY A C 1
ATOM 1302 O O . GLY A 1 95 ? 64.225 9.897 -11.443 1.00 19.77 95 GLY A O 1
ATOM 1306 N N . ALA A 1 96 ? 64.124 7.699 -11.912 1.00 19.22 96 ALA A N 1
ATOM 1307 C CA . ALA A 1 96 ? 65.149 7.761 -12.952 1.00 19.64 96 ALA A CA 1
ATOM 1308 C C . ALA A 1 96 ? 64.735 8.682 -14.093 1.00 19.72 96 ALA A C 1
ATOM 1309 O O . ALA A 1 96 ? 65.543 9.475 -14.577 1.00 18.37 96 ALA A O 1
ATOM 1316 N N . LYS A 1 97 ? 63.478 8.581 -14.517 1.00 16.87 97 LYS A N 1
ATOM 1317 C CA . LYS A 1 97 ? 63.003 9.327 -15.683 1.00 16.92 97 LYS A CA 1
ATOM 1318 C C . LYS A 1 97 ? 62.746 10.802 -15.391 1.00 19.32 97 LYS A C 1
ATOM 1319 O O . LYS A 1 97 ? 62.523 11.582 -16.319 1.00 21.74 97 LYS A O 1
ATOM 1338 N N . THR A 1 98 ? 62.783 11.184 -14.114 1.00 19.75 98 THR A N 1
ATOM 1339 C CA . THR A 1 98 ? 62.701 12.595 -13.727 1.00 18.68 98 THR A CA 1
ATOM 1340 C C . THR A 1 98 ? 64.053 13.090 -13.213 1.00 17.98 98 THR A C 1
ATOM 1341 O O . THR A 1 98 ? 64.131 14.089 -12.496 1.00 18.92 98 THR A O 1
ATOM 1352 N N . ASP A 1 99 ? 65.114 12.384 -13.599 1.00 19.24 99 ASP A N 1
ATOM 1353 C CA . ASP A 1 99 ? 66.487 12.754 -13.252 1.00 24.22 99 ASP A CA 1
ATOM 1354 C C . ASP A 1 99 ? 66.664 12.908 -11.739 1.00 21.32 99 ASP A C 1
ATOM 1355 O O . ASP A 1 99 ? 67.367 13.804 -11.265 1.00 20.47 99 ASP A O 1
ATOM 1370 N N . GLY A 1 100 ? 66.018 12.023 -10.986 1.00 20.09 100 GLY A N 1
ATOM 1371 C CA . GLY A 1 100 ? 66.181 11.975 -9.543 1.00 20.80 100 GLY A CA 1
ATOM 1372 C C . GLY A 1 100 ? 65.249 12.877 -8.756 1.00 20.83 100 GLY A C 1
ATOM 1373 O O . GLY A 1 100 ? 65.287 12.882 -7.525 1.00 21.00 100 GLY A O 1
ATOM 1377 N N . ALA A 1 101 ? 64.405 13.633 -9.452 1.00 19.23 101 ALA A N 1
ATOM 1378 C CA . ALA A 1 101 ? 63.531 14.601 -8.794 1.00 19.75 101 ALA A CA 1
ATOM 1379 C C . ALA A 1 101 ? 62.453 13.924 -7.951 1.00 19.12 101 ALA A C 1
ATOM 1380 O O . ALA A 1 101 ? 62.075 14.439 -6.898 1.00 19.52 101 ALA A O 1
ATOM 1387 N N . MET A 1 102 ? 61.948 12.787 -8.422 1.00 17.11 102 MET A N 1
ATOM 1388 C CA . MET A 1 102 ? 61.038 11.958 -7.629 1.00 20.47 102 MET A CA 1
ATOM 1389 C C . MET A 1 102 ? 61.865 10.917 -6.882 1.00 21.43 102 MET A C 1
ATOM 1390 O O . MET A 1 102 ? 62.319 9.935 -7.466 1.00 21.46 102 MET A O 1
ATOM 1404 N N . ASP A 1 103 ? 62.065 11.142 -5.587 1.00 18.94 103 ASP A N 1
ATOM 1405 C CA . ASP A 1 103 ? 63.005 10.341 -4.813 1.00 18.22 103 ASP A CA 1
ATOM 1406 C C . ASP A 1 103 ? 62.384 9.845 -3.516 1.00 20.77 103 ASP A C 1
ATOM 1407 O O . ASP A 1 103 ? 62.231 10.610 -2.566 1.00 18.80 103 ASP A O 1
ATOM 1416 N N . ILE A 1 104 ? 62.048 8.557 -3.474 1.00 17.28 104 ILE A N 1
ATOM 1417 C CA . ILE A 1 104 ? 61.398 7.980 -2.299 1.00 15.24 104 ILE A CA 1
ATOM 1418 C C . ILE A 1 104 ? 62.375 7.764 -1.136 1.00 17.67 104 ILE A C 1
ATOM 1419 O O . ILE A 1 104 ? 61.982 7.251 -0.088 1.00 17.59 104 ILE A O 1
ATOM 1435 N N . THR A 1 105 ? 63.633 8.164 -1.314 1.00 18.04 105 THR A N 1
ATOM 1436 C CA . THR A 1 105 ? 64.632 8.052 -0.251 1.00 19.90 105 THR A CA 1
ATOM 1437 C C . THR A 1 105 ? 65.018 9.411 0.337 1.00 19.54 105 THR A C 1
ATOM 1438 O O . THR A 1 105 ? 65.969 9.494 1.113 1.00 18.66 105 THR A O 1
ATOM 1449 N N . VAL A 1 106 ? 64.277 10.463 -0.014 1.00 17.68 106 VAL A N 1
ATOM 1450 C CA . VAL A 1 106 ? 64.635 11.834 0.364 1.00 16.39 106 VAL A CA 1
ATOM 1451 C C . VAL A 1 106 ? 64.273 12.177 1.815 1.00 17.87 106 VAL A C 1
ATOM 1452 O O . VAL A 1 106 ? 64.658 13.233 2.318 1.00 19.08 106 VAL A O 1
ATOM 1465 N N . GLY A 1 107 ? 63.550 11.281 2.484 1.00 18.05 107 GLY A N 1
ATOM 1466 C CA . GLY A 1 107 ? 63.039 11.528 3.826 1.00 20.29 107 GLY A CA 1
ATOM 1467 C C . GLY A 1 107 ? 63.976 12.195 4.823 1.00 21.90 107 GLY A C 1
ATOM 1468 O O . GLY A 1 107 ? 63.583 13.154 5.490 1.00 22.16 107 GLY A O 1
ATOM 1472 N N . PRO A 1 108 ? 65.211 11.683 4.953 1.00 23.01 108 PRO A N 1
ATOM 1473 C CA . PRO A 1 108 ? 66.172 12.264 5.900 1.00 21.39 108 PRO A CA 1
ATOM 1474 C C . PRO A 1 108 ? 66.470 13.743 5.654 1.00 20.56 108 PRO A C 1
ATOM 1475 O O . PRO A 1 108 ? 66.673 14.481 6.618 1.00 20.53 108 PRO A O 1
ATOM 1486 N N . LEU A 1 109 ? 66.497 14.166 4.393 1.00 19.06 109 LEU A N 1
ATOM 1487 C CA . LEU A 1 109 ? 66.717 15.571 4.066 1.00 19.33 109 LEU A CA 1
ATOM 1488 C C . LEU A 1 109 ? 65.518 16.428 4.459 1.00 19.06 109 LEU A C 1
ATOM 1489 O O . LEU A 1 109 ? 65.685 17.537 4.962 1.00 21.30 109 LEU A O 1
ATOM 1505 N N . VAL A 1 110 ? 64.312 15.919 4.221 1.00 17.73 110 VAL A N 1
ATOM 1506 C CA . VAL A 1 110 ? 63.100 16.621 4.629 1.00 17.93 110 VAL A CA 1
ATOM 1507 C C . VAL A 1 110 ? 63.071 16.762 6.150 1.00 21.35 110 VAL A C 1
ATOM 1508 O O . VAL A 1 110 ? 62.751 17.829 6.681 1.00 21.87 110 VAL A O 1
ATOM 1521 N N . ASN A 1 111 ? 63.416 15.684 6.845 1.00 22.80 111 ASN A N 1
ATOM 1522 C CA . ASN A 1 111 ? 63.449 15.689 8.302 1.00 25.68 111 ASN A CA 1
ATOM 1523 C C . ASN A 1 111 ? 64.522 16.625 8.851 1.00 21.34 111 ASN A C 1
ATOM 1524 O O . ASN A 1 111 ? 64.356 17.205 9.923 1.00 22.61 111 ASN A O 1
ATOM 1535 N N . LEU A 1 112 ? 65.619 16.772 8.114 1.00 21.57 112 LEU A N 1
ATOM 1536 C CA . LEU A 1 112 ? 66.703 17.668 8.513 1.00 21.75 112 LEU A CA 1
ATOM 1537 C C . LEU A 1 112 ? 66.223 19.115 8.574 1.00 23.20 112 LEU A C 1
ATOM 1538 O O . LEU A 1 112 ? 66.597 19.866 9.474 1.00 29.24 112 LEU A O 1
ATOM 1554 N N . TRP A 1 113 ? 65.391 19.495 7.611 1.00 20.20 113 TRP A N 1
ATOM 1555 C CA . TRP A 1 113 ? 64.814 20.835 7.568 1.00 22.78 113 TRP A CA 1
ATOM 1556 C C . TRP A 1 113 ? 63.645 20.976 8.536 1.00 27.57 113 TRP A C 1
ATOM 1557 O O . TRP A 1 113 ? 63.213 22.090 8.834 1.00 31.14 113 TRP A O 1
ATOM 1578 N N . GLY A 1 114 ? 63.136 19.847 9.022 1.00 26.59 114 GLY A N 1
ATOM 1579 C CA . GLY A 1 114 ? 61.945 19.841 9.852 1.00 27.51 114 GLY A CA 1
ATOM 1580 C C . GLY A 1 114 ? 60.704 20.155 9.032 1.00 26.00 114 GLY A C 1
ATOM 1581 O O . GLY A 1 114 ? 59.747 20.746 9.535 1.00 24.91 114 GLY A O 1
ATOM 1585 N N . PHE A 1 115 ? 60.722 19.754 7.763 1.00 24.90 115 PHE A N 1
ATOM 1586 C CA . PHE A 1 115 ? 59.636 20.064 6.837 1.00 26.07 115 PHE A CA 1
ATOM 1587 C C . PHE A 1 115 ? 58.649 18.905 6.686 1.00 29.22 115 PHE A C 1
ATOM 1588 O O . PHE A 1 115 ? 57.785 18.926 5.808 1.00 33.47 115 PHE A O 1
ATOM 1605 N N . GLY A 1 116 ? 58.774 17.894 7.538 1.00 32.68 116 GLY A N 1
ATOM 1606 C CA . GLY A 1 116 ? 57.757 16.862 7.623 1.00 44.26 116 GLY A CA 1
ATOM 1607 C C . GLY A 1 116 ? 56.507 17.479 8.225 1.00 51.98 116 GLY A C 1
ATOM 1608 O O . GLY A 1 116 ? 56.603 18.425 9.006 1.00 52.59 116 GLY A O 1
ATOM 1612 N N . PRO A 1 117 ? 55.325 16.955 7.872 1.00 54.69 117 PRO A N 1
ATOM 1613 C CA . PRO A 1 117 ? 54.075 17.594 8.303 1.00 59.05 117 PRO A CA 1
ATOM 1614 C C . PRO A 1 117 ? 53.858 17.574 9.818 1.00 66.15 117 PRO A C 1
ATOM 1615 O O . PRO A 1 117 ? 53.221 18.489 10.343 1.00 70.42 117 PRO A O 1
ATOM 1626 N N . GLU A 1 118 ? 54.380 16.558 10.501 1.00 68.85 118 GLU A N 1
ATOM 1627 C CA . GLU A 1 118 ? 54.196 16.425 11.946 1.00 75.81 118 GLU A CA 1
ATOM 1628 C C . GLU A 1 118 ? 55.467 16.768 12.725 1.00 79.79 118 GLU A C 1
ATOM 1629 O O . GLU A 1 118 ? 55.900 16.007 13.591 1.00 86.31 118 GLU A O 1
ATOM 1641 N N . GLN A 1 119 ? 56.059 17.917 12.416 1.00 75.30 119 GLN A N 1
ATOM 1642 C CA . GLN A 1 119 ? 57.236 18.388 13.139 1.00 69.90 119 GLN A CA 1
ATOM 1643 C C . GLN A 1 119 ? 57.431 19.890 12.960 1.00 65.76 119 GLN A C 1
ATOM 1644 O O . GLN A 1 119 ? 56.846 20.500 12.065 1.00 62.97 119 GLN A O 1
ATOM 1658 N N . VAL A 1 122 ? 62.956 23.179 13.339 1.00 36.86 122 VAL A N 1
ATOM 1659 C CA . VAL A 1 122 ? 64.366 23.006 13.662 1.00 32.59 122 VAL A CA 1
ATOM 1660 C C . VAL A 1 122 ? 65.204 24.110 13.031 1.00 31.91 122 VAL A C 1
ATOM 1661 O O . VAL A 1 122 ? 64.698 24.915 12.250 1.00 35.03 122 VAL A O 1
ATOM 1673 N N . GLN A 1 123 ? 66.487 24.137 13.372 1.00 29.66 123 GLN A N 1
ATOM 1674 C CA . GLN A 1 123 ? 67.401 25.133 12.828 1.00 33.96 123 GLN A CA 1
ATOM 1675 C C . GLN A 1 123 ? 67.664 24.890 11.346 1.00 25.98 123 GLN A C 1
ATOM 1676 O O . GLN A 1 123 ? 67.620 23.753 10.871 1.00 23.76 123 GLN A O 1
ATOM 1690 N N . ILE A 1 124 ? 67.922 25.972 10.621 1.00 23.62 124 ILE A N 1
ATOM 1691 C CA . ILE A 1 124 ? 68.326 25.889 9.223 1.00 22.58 124 ILE A CA 1
ATOM 1692 C C . ILE A 1 124 ? 69.647 25.127 9.132 1.00 22.63 124 ILE A C 1
ATOM 1693 O O . ILE A 1 124 ? 70.625 25.514 9.769 1.00 24.10 124 ILE A O 1
ATOM 1709 N N . PRO A 1 125 ? 69.682 24.033 8.352 1.00 22.36 125 PRO A N 1
ATOM 1710 C CA . PRO A 1 125 ? 70.929 23.268 8.245 1.00 24.73 125 PRO A CA 1
ATOM 1711 C C . PRO A 1 125 ? 71.965 23.933 7.340 1.00 23.93 125 PRO A C 1
ATOM 1712 O O . PRO A 1 125 ? 71.604 24.586 6.358 1.00 24.75 125 PRO A O 1
ATOM 1723 N N . SER A 1 126 ? 73.241 23.768 7.670 1.00 22.83 126 SER A N 1
ATOM 1724 C CA . SER A 1 126 ? 74.318 24.256 6.811 1.00 24.91 126 SER A CA 1
ATOM 1725 C C . SER A 1 126 ? 74.411 23.380 5.570 1.00 25.52 126 SER A C 1
ATOM 1726 O O . SER A 1 126 ? 73.912 22.254 5.562 1.00 24.10 126 SER A O 1
ATOM 1734 N N . GLN A 1 127 ? 75.047 23.889 4.520 1.00 27.53 127 GLN A N 1
ATOM 1735 C CA . GLN A 1 127 ? 75.201 23.112 3.294 1.00 26.59 127 GLN A CA 1
ATOM 1736 C C . GLN A 1 127 ? 76.057 21.878 3.557 1.00 23.77 127 GLN A C 1
ATOM 1737 O O . GLN A 1 127 ? 75.820 20.816 2.983 1.00 26.43 127 GLN A O 1
ATOM 1751 N N . GLU A 1 128 ? 77.049 22.025 4.431 1.00 24.48 128 GLU A N 1
ATOM 1752 C CA . GLU A 1 128 ? 77.922 20.909 4.785 1.00 26.40 128 GLU A CA 1
ATOM 1753 C C . GLU A 1 128 ? 77.114 19.771 5.396 1.00 26.17 128 GLU A C 1
ATOM 1754 O O . GLU A 1 128 ? 77.333 18.602 5.075 1.00 27.28 128 GLU A O 1
ATOM 1766 N N . GLN A 1 129 ? 76.174 20.116 6.270 1.00 24.45 129 GLN A N 1
ATOM 1767 C CA . GLN A 1 129 ? 75.341 19.109 6.917 1.00 25.83 129 GLN A CA 1
ATOM 1768 C C . GLN A 1 129 ? 74.390 18.462 5.917 1.00 25.83 129 GLN A C 1
ATOM 1769 O O . GLN A 1 129 ? 74.154 17.257 5.964 1.00 24.06 129 GLN A O 1
ATOM 1783 N N . ILE A 1 130 ? 73.845 19.276 5.018 1.00 24.57 130 ILE A N 1
ATOM 1784 C CA . ILE A 1 130 ? 72.957 18.785 3.970 1.00 21.71 130 ILE A CA 1
ATOM 1785 C C . ILE A 1 130 ? 73.677 17.756 3.105 1.00 21.17 130 ILE A C 1
ATOM 1786 O O . ILE A 1 130 ? 73.136 16.692 2.808 1.00 22.30 130 ILE A O 1
ATOM 1802 N N . ASP A 1 131 ? 74.902 18.083 2.709 1.00 23.86 131 ASP A N 1
ATOM 1803 C CA . ASP A 1 131 ? 75.691 17.206 1.852 1.00 27.42 131 ASP A CA 1
ATOM 1804 C C . ASP A 1 131 ? 76.027 15.896 2.558 1.00 30.64 131 ASP A C 1
ATOM 1805 O O . ASP A 1 131 ? 76.055 14.836 1.931 1.00 30.82 131 ASP A O 1
ATOM 1814 N N . ALA A 1 132 ? 76.285 15.970 3.859 1.00 29.03 132 ALA A N 1
ATOM 1815 C CA . ALA A 1 132 ? 76.542 14.770 4.644 1.00 29.87 132 ALA A CA 1
ATOM 1816 C C . ALA A 1 132 ? 75.287 13.907 4.725 1.00 29.66 132 ALA A C 1
ATOM 1817 O O . ALA A 1 132 ? 75.362 12.683 4.629 1.00 31.71 132 ALA A O 1
ATOM 1824 N N . MET A 1 133 ? 74.133 14.546 4.897 1.00 26.34 133 MET A N 1
ATOM 1825 C CA . MET A 1 133 ? 72.869 13.819 4.960 1.00 23.31 133 MET A CA 1
ATOM 1826 C C . MET A 1 133 ? 72.557 13.164 3.614 1.00 20.89 133 MET A C 1
ATOM 1827 O O . MET A 1 133 ? 71.966 12.088 3.566 1.00 23.57 133 MET A O 1
ATOM 1841 N N . LYS A 1 134 ? 72.958 13.814 2.525 1.00 21.52 134 LYS A N 1
ATOM 1842 C CA . LYS A 1 134 ? 72.714 13.276 1.185 1.00 27.86 134 LYS A CA 1
ATOM 1843 C C . LYS A 1 134 ? 73.376 11.912 0.996 1.00 32.45 134 LYS A C 1
ATOM 1844 O O . LYS A 1 134 ? 72.966 11.130 0.138 1.00 29.98 134 LYS A O 1
ATOM 1863 N N . ALA A 1 135 ? 74.391 11.626 1.802 1.00 38.04 135 ALA A N 1
ATOM 1864 C CA . ALA A 1 135 ? 75.074 10.340 1.736 1.00 40.91 135 ALA A CA 1
ATOM 1865 C C . ALA A 1 135 ? 74.133 9.216 2.151 1.00 33.68 135 ALA A C 1
ATOM 1866 O O . ALA A 1 135 ? 74.346 8.061 1.795 1.00 35.77 135 ALA A O 1
ATOM 1873 N N . LYS A 1 136 ? 73.092 9.568 2.903 1.00 27.68 136 LYS A N 1
ATOM 1874 C CA . LYS A 1 136 ? 72.125 8.601 3.410 1.00 32.59 136 LYS A CA 1
ATOM 1875 C C . LYS A 1 136 ? 70.907 8.465 2.493 1.00 24.82 136 LYS A C 1
ATOM 1876 O O . LYS A 1 136 ? 69.921 7.822 2.854 1.00 26.54 136 LYS A O 1
ATOM 1895 N N . THR A 1 137 ? 70.974 9.081 1.315 1.00 22.01 137 THR A N 1
ATOM 1896 C CA . THR A 1 137 ? 69.866 9.037 0.363 1.00 19.53 137 THR A CA 1
ATOM 1897 C C . THR A 1 137 ? 70.359 8.698 -1.039 1.00 19.26 137 THR A C 1
ATOM 1898 O O . THR A 1 137 ? 71.553 8.777 -1.325 1.00 22.71 137 THR A O 1
ATOM 1909 N N . GLY A 1 138 ? 69.425 8.319 -1.906 1.00 18.67 138 GLY A N 1
ATOM 1910 C CA . GLY A 1 138 ? 69.716 8.112 -3.315 1.00 17.92 138 GLY A CA 1
ATOM 1911 C C . GLY A 1 138 ? 69.024 6.891 -3.892 1.00 19.04 138 GLY A C 1
ATOM 1912 O O . GLY A 1 138 ? 69.027 5.815 -3.292 1.00 18.64 138 GLY A O 1
ATOM 1916 N N . LEU A 1 139 ? 68.437 7.067 -5.070 1.00 22.58 139 LEU A N 1
ATOM 1917 C CA . LEU A 1 139 ? 67.682 6.011 -5.740 1.00 26.25 139 LEU A CA 1
ATOM 1918 C C . LEU A 1 139 ? 68.509 4.767 -6.041 1.00 20.69 139 LEU A C 1
ATOM 1919 O O . LEU A 1 139 ? 67.960 3.671 -6.158 1.00 18.79 139 LEU A O 1
ATOM 1935 N N . GLN A 1 140 ? 69.822 4.932 -6.173 1.00 20.79 140 GLN A N 1
ATOM 1936 C CA . GLN A 1 140 ? 70.693 3.818 -6.542 1.00 23.21 140 GLN A CA 1
ATOM 1937 C C . GLN A 1 140 ? 70.788 2.754 -5.448 1.00 24.17 140 GLN A C 1
ATOM 1938 O O . GLN A 1 140 ? 71.241 1.638 -5.700 1.00 26.05 140 GLN A O 1
ATOM 1952 N N . HIS A 1 141 ? 70.361 3.102 -4.239 1.00 20.97 141 HIS A N 1
ATOM 1953 C CA . HIS A 1 141 ? 70.604 2.257 -3.077 1.00 20.01 141 HIS A CA 1
ATOM 1954 C C . HIS A 1 141 ? 69.550 1.172 -2.873 1.00 18.99 141 HIS A C 1
ATOM 1955 O O . HIS A 1 141 ? 69.691 0.344 -1.980 1.00 22.97 141 HIS A O 1
ATOM 1969 N N . LEU A 1 142 ? 68.515 1.165 -3.708 1.00 16.51 142 LEU A N 1
ATOM 1970 C CA . LEU A 1 142 ? 67.361 0.293 -3.493 1.00 17.48 142 LEU A CA 1
ATOM 1971 C C . LEU A 1 142 ? 67.104 -0.640 -4.681 1.00 16.99 142 LEU A C 1
ATOM 1972 O O . LEU A 1 142 ? 67.141 -0.217 -5.839 1.00 20.27 142 LEU A O 1
ATOM 1988 N N . THR A 1 143 ? 66.847 -1.909 -4.371 1.00 17.30 143 THR A N 1
ATOM 1989 C CA . THR A 1 143 ? 66.596 -2.943 -5.373 1.00 19.67 143 THR A CA 1
ATOM 1990 C C . THR A 1 143 ? 65.313 -3.704 -5.049 1.00 19.58 143 THR A C 1
ATOM 1991 O O . THR A 1 143 ? 65.025 -3.975 -3.881 1.00 19.27 143 THR A O 1
ATOM 2002 N N . VAL A 1 144 ? 64.548 -4.042 -6.084 1.00 15.67 144 VAL A N 1
ATOM 2003 C CA . VAL A 1 144 ? 63.383 -4.910 -5.936 1.00 15.61 144 VAL A CA 1
ATOM 2004 C C . VAL A 1 144 ? 63.649 -6.242 -6.629 1.00 16.80 144 VAL A C 1
ATOM 2005 O O . VAL A 1 144 ? 64.079 -6.276 -7.784 1.00 19.24 144 VAL A O 1
ATOM 2018 N N . ILE A 1 145 ? 63.382 -7.333 -5.914 1.00 15.82 145 ILE A N 1
ATOM 2019 C CA . ILE A 1 145 ? 63.614 -8.683 -6.418 1.00 16.00 145 ILE A CA 1
ATOM 2020 C C . ILE A 1 145 ? 62.303 -9.465 -6.471 1.00 16.74 145 ILE A C 1
ATOM 2021 O O . ILE A 1 145 ? 61.621 -9.606 -5.456 1.00 17.45 145 ILE A O 1
ATOM 2037 N N . ASN A 1 146 ? 61.959 -9.973 -7.653 1.00 15.66 146 ASN A N 1
ATOM 2038 C CA . ASN A 1 146 ? 60.728 -10.740 -7.844 1.00 16.08 146 ASN A CA 1
ATOM 2039 C C . ASN A 1 146 ? 60.984 -12.203 -8.204 1.00 17.06 146 ASN A C 1
ATOM 2040 O O . ASN A 1 146 ? 61.852 -12.512 -9.027 1.00 18.84 146 ASN A O 1
ATOM 2051 N N . GLN A 1 147 ? 60.208 -13.088 -7.582 1.00 17.12 147 GLN A N 1
ATOM 2052 C CA . GLN A 1 147 ? 60.248 -14.527 -7.837 1.00 18.65 147 GLN A CA 1
ATOM 2053 C C . GLN A 1 147 ? 58.808 -15.049 -7.865 1.00 19.72 147 GLN A C 1
ATOM 2054 O O . GLN A 1 147 ? 57.874 -14.291 -7.599 1.00 19.94 147 GLN A O 1
ATOM 2068 N N . SER A 1 148 ? 58.621 -16.331 -8.177 1.00 20.18 148 SER A N 1
ATOM 2069 C CA . SER A 1 148 ? 57.273 -16.868 -8.383 1.00 20.89 148 SER A CA 1
ATOM 2070 C C . SER A 1 148 ? 56.344 -16.652 -7.188 1.00 29.32 148 SER A C 1
ATOM 2071 O O . SER A 1 148 ? 55.234 -16.137 -7.353 1.00 40.89 148 SER A O 1
ATOM 2079 N N . HIS A 1 149 ? 56.801 -17.021 -5.996 1.00 23.46 149 HIS A N 1
ATOM 2080 C CA . HIS A 1 149 ? 55.960 -16.986 -4.797 1.00 22.76 149 HIS A CA 1
ATOM 2081 C C . HIS A 1 149 ? 56.422 -15.971 -3.744 1.00 19.78 149 HIS A C 1
ATOM 2082 O O . HIS A 1 149 ? 55.909 -15.943 -2.620 1.00 20.73 149 HIS A O 1
ATOM 2096 N N . GLN A 1 150 ? 57.377 -15.126 -4.104 1.00 17.61 150 GLN A N 1
ATOM 2097 C CA . GLN A 1 150 ? 57.959 -14.209 -3.135 1.00 19.72 150 GLN A CA 1
ATOM 2098 C C . GLN A 1 150 ? 58.616 -13.038 -3.833 1.00 16.38 150 GLN A C 1
ATOM 2099 O O . GLN A 1 150 ? 58.976 -13.126 -5.004 1.00 16.20 150 GLN A O 1
ATOM 2113 N N . GLN A 1 151 ? 58.764 -11.938 -3.107 1.00 16.17 151 GLN A N 1
ATOM 2114 C CA . GLN A 1 151 ? 59.470 -10.775 -3.623 1.00 16.63 151 GLN A CA 1
ATOM 2115 C C . GLN A 1 151 ? 60.103 -10.019 -2.465 1.00 18.94 151 GLN A C 1
ATOM 2116 O O . GLN A 1 151 ? 59.720 -10.206 -1.310 1.00 17.44 151 GLN A O 1
ATOM 2130 N N . TYR A 1 152 ? 61.085 -9.180 -2.781 1.00 17.21 152 TYR A N 1
ATOM 2131 C CA . TYR A 1 152 ? 61.937 -8.586 -1.761 1.00 16.35 152 TYR A CA 1
ATOM 2132 C C . TYR A 1 152 ? 62.287 -7.140 -2.068 1.00 16.64 152 TYR A C 1
ATOM 2133 O O . TYR A 1 152 ? 62.301 -6.730 -3.225 1.00 15.52 152 TYR A O 1
ATOM 2151 N N . LEU A 1 153 ? 62.567 -6.378 -1.015 1.00 17.47 153 LEU A N 1
ATOM 2152 C CA . LEU A 1 153 ? 63.325 -5.138 -1.138 1.00 16.76 153 LEU A CA 1
ATOM 2153 C C . LEU A 1 153 ? 64.727 -5.398 -0.618 1.00 17.67 153 LEU A C 1
ATOM 2154 O O . LEU A 1 153 ? 64.922 -6.233 0.263 1.00 18.25 153 LEU A O 1
ATOM 2170 N N . GLN A 1 154 ? 65.701 -4.681 -1.165 1.00 18.61 154 GLN A N 1
ATOM 2171 C CA . GLN A 1 154 ? 67.071 -4.768 -0.688 1.00 19.57 154 GLN A CA 1
ATOM 2172 C C . GLN A 1 154 ? 67.745 -3.406 -0.776 1.00 19.93 154 GLN A C 1
ATOM 2173 O O . GLN A 1 154 ? 67.728 -2.760 -1.825 1.00 19.84 154 GLN A O 1
ATOM 2187 N N . LYS A 1 155 ? 68.324 -2.976 0.341 1.00 19.27 155 LYS A N 1
ATOM 2188 C CA . LYS A 1 155 ? 69.078 -1.733 0.393 1.00 20.19 155 LYS A CA 1
ATOM 2189 C C . LYS A 1 155 ? 70.558 -2.040 0.621 1.00 21.81 155 LYS A C 1
ATOM 2190 O O . LYS A 1 155 ? 70.898 -3.004 1.306 1.00 23.71 155 LYS A O 1
ATOM 2209 N N . ASP A 1 156 ? 71.433 -1.228 0.033 1.00 22.12 156 ASP A N 1
ATOM 2210 C CA . ASP A 1 156 ? 72.872 -1.411 0.201 1.00 26.17 156 ASP A CA 1
ATOM 2211 C C . ASP A 1 156 ? 73.430 -0.330 1.122 1.00 27.16 156 ASP A C 1
ATOM 2212 O O . ASP A 1 156 ? 74.625 -0.037 1.112 1.00 29.54 156 ASP A O 1
ATOM 2221 N N . LEU A 1 157 ? 72.539 0.261 1.911 1.00 27.75 157 LEU A N 1
ATOM 2222 C CA . LEU A 1 157 ? 72.904 1.280 2.885 1.00 32.09 157 LEU A CA 1
ATOM 2223 C C . LEU A 1 157 ? 71.989 1.098 4.094 1.00 29.30 157 LEU A C 1
ATOM 2224 O O . LEU A 1 157 ? 70.781 1.283 3.971 1.00 24.52 157 LEU A O 1
ATOM 2240 N N . PRO A 1 158 ? 72.548 0.717 5.258 1.00 34.09 158 PRO A N 1
ATOM 2241 C CA . PRO A 1 158 ? 71.683 0.337 6.386 1.00 34.70 158 PRO A CA 1
ATOM 2242 C C . PRO A 1 158 ? 70.692 1.415 6.815 1.00 30.32 158 PRO A C 1
ATOM 2243 O O . PRO A 1 158 ? 69.560 1.089 7.169 1.00 29.61 158 PRO A O 1
ATOM 2254 N N . ASP A 1 159 ? 71.112 2.675 6.773 1.00 26.54 159 ASP A N 1
ATOM 2255 C CA . ASP A 1 159 ? 70.286 3.770 7.270 1.00 31.35 159 ASP A CA 1
ATOM 2256 C C . ASP A 1 159 ? 69.499 4.455 6.151 1.00 25.24 159 ASP A C 1
ATOM 2257 O O . ASP A 1 159 ? 68.974 5.556 6.340 1.00 23.26 159 ASP A O 1
ATOM 2266 N N . LEU A 1 160 ? 69.408 3.807 4.990 1.00 24.67 160 LEU A N 1
ATOM 2267 C CA . LEU A 1 160 ? 68.493 4.265 3.952 1.00 21.75 160 LEU A CA 1
ATOM 2268 C C . LEU A 1 160 ? 67.091 4.286 4.548 1.00 22.28 160 LEU A C 1
ATOM 2269 O O . LEU A 1 160 ? 66.722 3.405 5.330 1.00 23.23 160 LEU A O 1
ATOM 2285 N N . TYR A 1 161 ? 66.324 5.305 4.184 1.00 20.08 161 TYR A N 1
ATOM 2286 C CA . TYR A 1 161 ? 64.985 5.502 4.716 1.00 19.43 161 TYR A CA 1
ATOM 2287 C C . TYR A 1 161 ? 64.019 5.689 3.559 1.00 20.08 161 TYR A C 1
ATOM 2288 O O . TYR A 1 161 ? 64.158 6.628 2.772 1.00 21.22 161 TYR A O 1
ATOM 2306 N N . VAL A 1 162 ? 63.054 4.784 3.444 1.00 18.91 162 VAL A N 1
ATOM 2307 C CA . VAL A 1 162 ? 62.103 4.830 2.344 1.00 17.53 162 VAL A CA 1
ATOM 2308 C C . VAL A 1 162 ? 60.773 5.393 2.821 1.00 18.95 162 VAL A C 1
ATOM 2309 O O . VAL A 1 162 ? 60.252 4.999 3.863 1.00 20.17 162 VAL A O 1
ATOM 2322 N N . ASP A 1 163 ? 60.249 6.330 2.037 1.00 16.21 163 ASP A N 1
ATOM 2323 C CA . ASP A 1 163 ? 58.999 7.023 2.328 1.00 16.39 163 ASP A CA 1
ATOM 2324 C C . ASP A 1 163 ? 58.162 7.017 1.054 1.00 18.57 163 ASP A C 1
ATOM 2325 O O . ASP A 1 163 ? 58.613 7.485 0.010 1.00 19.01 163 ASP A O 1
ATOM 2334 N N . LEU A 1 164 ? 56.949 6.481 1.141 1.00 17.94 164 LEU A N 1
ATOM 2335 C CA . LEU A 1 164 ? 56.104 6.311 -0.040 1.00 15.72 164 LEU A CA 1
ATOM 2336 C C . LEU A 1 164 ? 54.874 7.213 -0.017 1.00 17.84 164 LEU A C 1
ATOM 2337 O O . LEU A 1 164 ? 53.897 6.964 -0.721 1.00 18.61 164 LEU A O 1
ATOM 2353 N N . SER A 1 165 ? 54.931 8.280 0.773 1.00 15.91 165 SER A N 1
ATOM 2354 C CA . SER A 1 165 ? 53.784 9.171 0.906 1.00 16.49 165 SER A CA 1
ATOM 2355 C C . SER A 1 165 ? 53.464 9.881 -0.408 1.00 18.38 165 SER A C 1
ATOM 2356 O O . SER A 1 165 ? 52.331 10.308 -0.620 1.00 21.27 165 SER A O 1
ATOM 2364 N N . THR A 1 166 ? 54.454 9.998 -1.290 1.00 18.31 166 THR A N 1
ATOM 2365 C CA . THR A 1 166 ? 54.262 10.711 -2.550 1.00 19.44 166 THR A CA 1
ATOM 2366 C C . THR A 1 166 ? 53.600 9.845 -3.622 1.00 19.79 166 THR A C 1
ATOM 2367 O O . THR A 1 166 ? 53.231 10.354 -4.679 1.00 20.41 166 THR A O 1
ATOM 2378 N N . VAL A 1 167 ? 53.457 8.548 -3.359 1.00 17.00 167 VAL A N 1
ATOM 2379 C CA . VAL A 1 167 ? 52.829 7.641 -4.320 1.00 17.99 167 VAL A CA 1
ATOM 2380 C C . VAL A 1 167 ? 51.748 6.767 -3.691 1.00 16.68 167 VAL A C 1
ATOM 2381 O O . VAL A 1 167 ? 51.015 6.072 -4.396 1.00 16.67 167 VAL A O 1
ATOM 2394 N N . GLY A 1 168 ? 51.637 6.806 -2.369 1.00 15.45 168 GLY A N 1
ATOM 2395 C CA . GLY A 1 168 ? 50.726 5.921 -1.667 1.00 16.76 168 GLY A CA 1
ATOM 2396 C C . GLY A 1 168 ? 49.259 6.155 -1.986 1.00 18.33 168 GLY A C 1
ATOM 2397 O O . GLY A 1 168 ? 48.468 5.212 -2.022 1.00 18.60 168 GLY A O 1
ATOM 2401 N N . LYS A 1 169 ? 48.887 7.409 -2.220 1.00 16.70 169 LYS A N 1
ATOM 2402 C CA . LYS A 1 169 ? 47.488 7.732 -2.485 1.00 17.19 169 LYS A CA 1
ATOM 2403 C C . LYS A 1 169 ? 47.076 7.238 -3.869 1.00 14.91 169 LYS A C 1
ATOM 2404 O O . LYS A 1 169 ? 45.958 6.755 -4.058 1.00 13.25 169 LYS A O 1
ATOM 2423 N N . GLY A 1 170 ? 47.985 7.348 -4.830 1.00 16.44 170 GLY A N 1
ATOM 2424 C CA . GLY A 1 170 ? 47.733 6.841 -6.165 1.00 15.95 170 GLY A CA 1
ATOM 2425 C C . GLY A 1 170 ? 47.574 5.333 -6.137 1.00 14.40 170 GLY A C 1
ATOM 2426 O O . GLY A 1 170 ? 46.636 4.791 -6.722 1.00 12.67 170 GLY A O 1
ATOM 2430 N N . TYR A 1 171 ? 48.480 4.650 -5.445 1.00 15.49 171 TYR A N 1
ATOM 2431 C CA . TYR A 1 171 ? 48.334 3.210 -5.269 1.00 17.94 171 TYR A CA 1
ATOM 2432 C C . TYR A 1 171 ? 46.980 2.863 -4.663 1.00 17.71 171 TYR A C 1
ATOM 2433 O O . TYR A 1 171 ? 46.270 1.988 -5.161 1.00 16.33 171 TYR A O 1
ATOM 2451 N N . ALA A 1 172 ? 46.632 3.544 -3.576 1.00 15.64 172 ALA A N 1
ATOM 2452 C CA . ALA A 1 172 ? 45.423 3.210 -2.834 1.00 15.24 172 ALA A CA 1
ATOM 2453 C C . ALA A 1 172 ? 44.184 3.392 -3.697 1.00 15.36 172 ALA A C 1
ATOM 2454 O O . ALA A 1 172 ? 43.245 2.601 -3.622 1.00 15.91 172 ALA A O 1
ATOM 2461 N N . ALA A 1 173 ? 44.192 4.429 -4.526 1.00 13.78 173 ALA A N 1
ATOM 2462 C CA . ALA A 1 173 ? 43.084 4.687 -5.439 1.00 14.41 173 ALA A CA 1
ATOM 2463 C C . ALA A 1 173 ? 42.973 3.597 -6.515 1.00 14.33 173 ALA A C 1
ATOM 2464 O O . ALA A 1 173 ? 41.872 3.183 -6.883 1.00 14.66 173 ALA A O 1
ATOM 2471 N N . ASP A 1 174 ? 44.112 3.135 -7.018 1.00 15.41 174 ASP A N 1
ATOM 2472 C CA . ASP A 1 174 ? 44.116 2.030 -7.972 1.00 15.49 174 ASP A CA 1
ATOM 2473 C C . ASP A 1 174 ? 43.610 0.754 -7.300 1.00 15.17 174 ASP A C 1
ATOM 2474 O O . ASP A 1 174 ? 42.863 -0.025 -7.893 1.00 16.67 174 ASP A O 1
ATOM 2483 N N . HIS A 1 175 ? 44.024 0.546 -6.056 1.00 16.84 175 HIS A N 1
ATOM 2484 C CA . HIS A 1 175 ? 43.643 -0.652 -5.318 1.00 18.48 175 HIS A CA 1
ATOM 2485 C C . HIS A 1 175 ? 42.143 -0.631 -5.028 1.00 17.31 175 HIS A C 1
ATOM 2486 O O . HIS A 1 175 ? 41.499 -1.677 -4.992 1.00 16.68 175 HIS A O 1
ATOM 2500 N N . LEU A 1 176 ? 41.588 0.565 -4.841 1.00 15.88 176 LEU A N 1
ATOM 2501 C CA . LEU A 1 176 ? 40.143 0.711 -4.680 1.00 17.75 176 LEU A CA 1
ATOM 2502 C C . LEU A 1 176 ? 39.404 0.296 -5.947 1.00 17.16 176 LEU A C 1
ATOM 2503 O O . LEU A 1 176 ? 38.327 -0.291 -5.878 1.00 18.06 176 LEU A O 1
ATOM 2519 N N . ALA A 1 177 ? 39.979 0.598 -7.105 1.00 17.24 177 ALA A N 1
ATOM 2520 C CA . ALA A 1 177 ? 39.367 0.197 -8.370 1.00 17.37 177 ALA A CA 1
ATOM 2521 C C . ALA A 1 177 ? 39.310 -1.327 -8.472 1.00 17.86 177 ALA A C 1
ATOM 2522 O O . ALA A 1 177 ? 38.315 -1.890 -8.933 1.00 17.69 177 ALA A O 1
ATOM 2529 N N . ARG A 1 178 ? 40.379 -1.989 -8.038 1.00 18.95 178 ARG A N 1
ATOM 2530 C CA . ARG A 1 178 ? 40.409 -3.444 -7.981 1.00 18.57 178 ARG A CA 1
ATOM 2531 C C . ARG A 1 178 ? 39.300 -3.967 -7.068 1.00 18.10 178 ARG A C 1
ATOM 2532 O O . ARG A 1 178 ? 38.641 -4.959 -7.380 1.00 20.23 178 ARG A O 1
ATOM 2553 N N . LEU A 1 179 ? 39.095 -3.299 -5.936 1.00 15.85 179 LEU A N 1
ATOM 2554 C CA . LEU A 1 179 ? 38.047 -3.700 -5.000 1.00 17.21 179 LEU A CA 1
ATOM 2555 C C . LEU A 1 179 ? 36.664 -3.530 -5.633 1.00 17.38 179 LEU A C 1
ATOM 2556 O O . LEU A 1 179 ? 35.800 -4.397 -5.487 1.00 17.22 179 LEU A O 1
ATOM 2572 N N . MET A 1 180 ? 36.459 -2.420 -6.339 1.00 19.63 180 MET A N 1
ATOM 2573 C CA . MET A 1 180 ? 35.199 -2.193 -7.047 1.00 19.02 180 MET A CA 1
ATOM 2574 C C . MET A 1 180 ? 34.892 -3.364 -7.984 1.00 19.23 180 MET A C 1
ATOM 2575 O O . MET A 1 180 ? 33.775 -3.882 -7.994 1.00 20.54 180 MET A O 1
ATOM 2589 N N . GLU A 1 181 ? 35.887 -3.780 -8.764 1.00 20.89 181 GLU A N 1
ATOM 2590 C CA . GLU A 1 181 ? 35.723 -4.907 -9.690 1.00 25.78 181 GLU A CA 1
ATOM 2591 C C . GLU A 1 181 ? 35.361 -6.181 -8.953 1.00 23.84 181 GLU A C 1
ATOM 2592 O O . GLU A 1 181 ? 34.448 -6.908 -9.348 1.00 22.92 181 GLU A O 1
ATOM 2604 N N . GLN A 1 182 ? 36.113 -6.453 -7.893 1.00 24.34 182 GLN A N 1
ATOM 2605 C CA . GLN A 1 182 ? 35.906 -7.643 -7.087 1.00 31.07 182 GLN A CA 1
ATOM 2606 C C . GLN A 1 182 ? 34.463 -7.677 -6.606 1.00 28.56 182 GLN A C 1
ATOM 2607 O O . GLN A 1 182 ? 33.846 -8.738 -6.514 1.00 28.57 182 GLN A O 1
ATOM 2621 N N . GLU A 1 183 ? 33.929 -6.491 -6.333 1.00 25.09 183 GLU A N 1
ATOM 2622 C CA . GLU A 1 183 ? 32.587 -6.337 -5.790 1.00 23.27 183 GLU A CA 1
ATOM 2623 C C . GLU A 1 183 ? 31.515 -6.163 -6.877 1.00 22.27 183 GLU A C 1
ATOM 2624 O O . GLU A 1 183 ? 30.352 -5.898 -6.574 1.00 23.92 183 GLU A O 1
ATOM 2636 N N . GLY A 1 184 ? 31.906 -6.313 -8.139 1.00 23.06 184 GLY A N 1
ATOM 2637 C CA . GLY A 1 184 ? 30.959 -6.245 -9.240 1.00 23.27 184 GLY A CA 1
ATOM 2638 C C . GLY A 1 184 ? 30.416 -4.848 -9.497 1.00 24.11 184 GLY A C 1
ATOM 2639 O O . GLY A 1 184 ? 29.287 -4.688 -9.964 1.00 24.56 184 GLY A O 1
ATOM 2643 N N . ILE A 1 185 ? 31.226 -3.838 -9.194 1.00 22.85 185 ILE A N 1
ATOM 2644 C CA . ILE A 1 185 ? 30.846 -2.442 -9.396 1.00 20.19 185 ILE A CA 1
ATOM 2645 C C . ILE A 1 185 ? 31.575 -1.889 -10.616 1.00 17.75 185 ILE A C 1
ATOM 2646 O O . ILE A 1 185 ? 32.797 -1.753 -10.610 1.00 19.56 185 ILE A O 1
ATOM 2662 N N . SER A 1 186 ? 30.809 -1.564 -11.653 1.00 17.89 186 SER A N 1
ATOM 2663 C CA . SER A 1 186 ? 31.367 -1.211 -12.958 1.00 17.32 186 SER A CA 1
ATOM 2664 C C . SER A 1 186 ? 31.459 0.295 -13.176 1.00 19.21 186 SER A C 1
ATOM 2665 O O . SER A 1 186 ? 32.219 0.754 -14.028 1.00 21.26 186 SER A O 1
ATOM 2673 N N . ARG A 1 187 ? 30.681 1.052 -12.408 1.00 18.12 187 ARG A N 1
ATOM 2674 C CA . ARG A 1 187 ? 30.648 2.506 -12.521 1.00 16.48 187 ARG A CA 1
ATOM 2675 C C . ARG A 1 187 ? 30.992 3.138 -11.188 1.00 16.17 187 ARG A C 1
ATOM 2676 O O . ARG A 1 187 ? 30.362 2.844 -10.174 1.00 16.59 187 ARG A O 1
ATOM 2697 N N . TYR A 1 188 ? 31.988 4.015 -11.192 1.00 15.68 188 TYR A N 1
ATOM 2698 C CA . TYR A 1 188 ? 32.461 4.606 -9.952 1.00 15.99 188 TYR A CA 1
ATOM 2699 C C . TYR A 1 188 ? 33.428 5.757 -10.175 1.00 15.30 188 TYR A C 1
ATOM 2700 O O . TYR A 1 188 ? 34.079 5.869 -11.220 1.00 15.76 188 TYR A O 1
ATOM 2718 N N . LEU A 1 189 ? 33.508 6.608 -9.165 1.00 15.29 189 LEU A N 1
ATOM 2719 C CA . LEU A 1 189 ? 34.570 7.585 -9.046 1.00 15.65 189 LEU A CA 1
ATOM 2720 C C . LEU A 1 189 ? 35.152 7.399 -7.656 1.00 17.58 189 LEU A C 1
ATOM 2721 O O . LEU A 1 189 ? 34.465 7.638 -6.665 1.00 16.83 189 LEU A O 1
ATOM 2737 N N . VAL A 1 190 ? 36.395 6.930 -7.586 1.00 15.79 190 VAL A N 1
ATOM 2738 C CA . VAL A 1 190 ? 37.053 6.699 -6.306 1.00 14.56 190 VAL A CA 1
ATOM 2739 C C . VAL A 1 190 ? 38.242 7.629 -6.155 1.00 14.88 190 VAL A C 1
ATOM 2740 O O . VAL A 1 190 ? 38.955 7.910 -7.118 1.00 17.01 190 VAL A O 1
ATOM 2753 N N . SER A 1 191 ? 38.448 8.118 -4.940 1.00 15.64 191 SER A N 1
ATOM 2754 C CA . SER A 1 191 ? 39.561 9.008 -4.688 1.00 17.69 191 SER A CA 1
ATOM 2755 C C . SER A 1 191 ? 40.162 8.800 -3.310 1.00 17.11 191 SER A C 1
ATOM 2756 O O . SER A 1 191 ? 39.469 8.451 -2.358 1.00 17.44 191 SER A O 1
ATOM 2764 N N . VAL A 1 192 ? 41.474 8.991 -3.243 1.00 15.90 192 VAL A N 1
ATOM 2765 C CA . VAL A 1 192 ? 42.211 9.033 -1.992 1.00 16.02 192 VAL A CA 1
ATOM 2766 C C . VAL A 1 192 ? 43.036 10.308 -2.050 1.00 15.82 192 VAL A C 1
ATOM 2767 O O . VAL A 1 192 ? 43.934 10.438 -2.885 1.00 14.86 192 VAL A O 1
ATOM 2780 N N . GLY A 1 193 ? 42.717 11.260 -1.180 1.00 16.22 193 GLY A N 1
ATOM 2781 C CA . GLY A 1 193 ? 43.231 12.605 -1.338 1.00 16.06 193 GLY A CA 1
ATOM 2782 C C . GLY A 1 193 ? 42.958 13.098 -2.750 1.00 17.80 193 GLY A C 1
ATOM 2783 O O . GLY A 1 193 ? 41.846 12.960 -3.261 1.00 18.14 193 GLY A O 1
ATOM 2787 N N . GLY A 1 194 ? 43.983 13.646 -3.393 1.00 21.32 194 GLY A N 1
ATOM 2788 C CA . GLY A 1 194 ? 43.841 14.194 -4.730 1.00 21.36 194 GLY A CA 1
ATOM 2789 C C . GLY A 1 194 ? 44.082 13.205 -5.859 1.00 20.28 194 GLY A C 1
ATOM 2790 O O . GLY A 1 194 ? 44.188 13.607 -7.018 1.00 22.53 194 GLY A O 1
ATOM 2794 N N . ALA A 1 195 ? 44.174 11.917 -5.533 1.00 16.55 195 ALA A N 1
ATOM 2795 C CA . ALA A 1 195 ? 44.318 10.878 -6.554 1.00 13.96 195 ALA A CA 1
ATOM 2796 C C . ALA A 1 195 ? 42.962 10.249 -6.830 1.00 15.45 195 ALA A C 1
ATOM 2797 O O . ALA A 1 195 ? 42.295 9.807 -5.900 1.00 18.54 195 ALA A O 1
ATOM 2804 N N . LEU A 1 196 ? 42.553 10.213 -8.098 1.00 13.32 196 LEU A N 1
ATOM 2805 C CA . LEU A 1 196 ? 41.250 9.657 -8.463 1.00 14.30 196 LEU A CA 1
ATOM 2806 C C . LEU A 1 196 ? 41.329 8.681 -9.622 1.00 15.10 196 LEU A C 1
ATOM 2807 O O . LEU A 1 196 ? 42.208 8.782 -10.473 1.00 17.21 196 LEU A O 1
ATOM 2823 N N . ASN A 1 197 ? 40.383 7.746 -9.643 1.00 14.75 197 ASN A N 1
ATOM 2824 C CA . ASN A 1 197 ? 40.102 6.930 -10.820 1.00 13.51 197 ASN A CA 1
ATOM 2825 C C . ASN A 1 197 ? 38.638 7.067 -11.213 1.00 16.08 197 ASN A C 1
ATOM 2826 O O . ASN A 1 197 ? 37.752 7.050 -10.355 1.00 16.70 197 ASN A O 1
ATOM 2837 N N . SER A 1 198 ? 38.402 7.192 -12.516 1.00 16.14 198 SER A N 1
ATOM 2838 C CA . SER A 1 198 ? 37.072 7.407 -13.069 1.00 16.05 198 SER A CA 1
ATOM 2839 C C . SER A 1 198 ? 36.685 6.262 -13.996 1.00 16.24 198 SER A C 1
ATOM 2840 O O . SER A 1 198 ? 37.462 5.885 -14.872 1.00 17.31 198 SER A O 1
ATOM 2848 N N . ARG A 1 199 ? 35.492 5.708 -13.802 1.00 16.10 199 ARG A N 1
ATOM 2849 C CA . ARG A 1 199 ? 34.980 4.688 -14.713 1.00 17.47 199 ARG A CA 1
ATOM 2850 C C . ARG A 1 199 ? 33.466 4.772 -14.875 1.00 18.11 199 ARG A C 1
ATOM 2851 O O . ARG A 1 199 ? 32.716 4.728 -13.898 1.00 17.30 199 ARG A O 1
ATOM 2872 N N . GLY A 1 200 ? 33.028 4.900 -16.122 1.00 15.98 200 GLY A N 1
ATOM 2873 C CA . GLY A 1 200 ? 31.617 4.830 -16.452 1.00 17.44 200 GLY A CA 1
ATOM 2874 C C . GLY A 1 200 ? 30.855 6.127 -16.282 1.00 18.13 200 GLY A C 1
ATOM 2875 O O . GLY A 1 200 ? 31.432 7.181 -16.020 1.00 17.70 200 GLY A O 1
ATOM 2879 N N . MET A 1 201 ? 29.537 6.035 -16.432 1.00 19.36 201 MET A N 1
ATOM 2880 C CA . MET A 1 201 ? 28.663 7.195 -16.360 1.00 20.09 201 MET A CA 1
ATOM 2881 C C . MET A 1 201 ? 28.157 7.417 -14.942 1.00 18.99 201 MET A C 1
ATOM 2882 O O . MET A 1 201 ? 27.971 6.465 -14.184 1.00 19.84 201 MET A O 1
ATOM 2896 N N . ASN A 1 202 ? 27.931 8.679 -14.591 1.00 18.24 202 ASN A N 1
ATOM 2897 C CA . ASN A 1 202 ? 27.346 9.018 -13.303 1.00 19.27 202 ASN A CA 1
ATOM 2898 C C . ASN A 1 202 ? 25.843 8.747 -13.316 1.00 23.50 202 ASN A C 1
ATOM 2899 O O . ASN A 1 202 ? 25.329 8.109 -14.235 1.00 25.75 202 ASN A O 1
ATOM 2910 N N . GLY A 1 203 ? 25.140 9.239 -12.301 1.00 25.61 203 GLY A N 1
ATOM 2911 C CA . GLY A 1 203 ? 23.710 9.020 -12.188 1.00 26.83 203 GLY A CA 1
ATOM 2912 C C . GLY A 1 203 ? 22.913 9.637 -13.321 1.00 28.84 203 GLY A C 1
ATOM 2913 O O . GLY A 1 203 ? 21.813 9.178 -13.630 1.00 31.74 203 GLY A O 1
ATOM 2917 N N . GLU A 1 204 ? 23.462 10.681 -13.936 1.00 27.10 204 GLU A N 1
ATOM 2918 C CA . GLU A 1 204 ? 22.802 11.353 -15.054 1.00 32.61 204 GLU A CA 1
ATOM 2919 C C . GLU A 1 204 ? 23.173 10.727 -16.399 1.00 31.07 204 GLU A C 1
ATOM 2920 O O . GLU A 1 204 ? 22.747 11.203 -17.452 1.00 29.59 204 GLU A O 1
ATOM 2932 N N . GLY A 1 205 ? 23.963 9.660 -16.364 1.00 28.52 205 GLY A N 1
ATOM 2933 C CA . GLY A 1 205 ? 24.384 8.993 -17.580 1.00 27.50 205 GLY A CA 1
ATOM 2934 C C . GLY A 1 205 ? 25.464 9.757 -18.323 1.00 26.54 205 GLY A C 1
ATOM 2935 O O . GLY A 1 205 ? 25.641 9.574 -19.527 1.00 29.60 205 GLY A O 1
ATOM 2939 N N . LEU A 1 206 ? 26.184 10.612 -17.602 1.00 22.48 206 LEU A N 1
ATOM 2940 C CA . LEU A 1 206 ? 27.283 11.384 -18.177 1.00 23.14 206 LEU A CA 1
ATOM 2941 C C . LEU A 1 206 ? 28.599 11.017 -17.499 1.00 22.37 206 LEU A C 1
ATOM 2942 O O . LEU A 1 206 ? 28.598 10.493 -16.389 1.00 21.47 206 LEU A O 1
ATOM 2958 N N . PRO A 1 207 ? 29.732 11.297 -18.163 1.00 24.44 207 PRO A N 1
ATOM 2959 C CA . PRO A 1 207 ? 31.036 11.047 -17.542 1.00 24.07 207 PRO A CA 1
ATOM 2960 C C . PRO A 1 207 ? 31.171 11.747 -16.198 1.00 22.25 207 PRO A C 1
ATOM 2961 O O . PRO A 1 207 ? 30.680 12.867 -16.048 1.00 23.41 207 PRO A O 1
ATOM 2972 N N . TRP A 1 208 ? 31.806 11.087 -15.235 1.00 20.23 208 TRP A N 1
ATOM 2973 C CA . TRP A 1 208 ? 32.052 11.695 -13.930 1.00 21.89 208 TRP A CA 1
ATOM 2974 C C . TRP A 1 208 ? 32.740 13.038 -14.111 1.00 22.39 208 TRP A C 1
ATOM 2975 O O . TRP A 1 208 ? 33.710 13.155 -14.862 1.00 20.87 208 TRP A O 1
ATOM 2996 N N . ARG A 1 209 ? 32.222 14.053 -13.432 1.00 24.24 209 ARG A N 1
ATOM 2997 C CA . ARG A 1 209 ? 32.786 15.388 -13.522 1.00 23.62 209 ARG A CA 1
ATOM 2998 C C . ARG A 1 209 ? 34.048 15.470 -12.682 1.00 24.70 209 ARG A C 1
ATOM 2999 O O . ARG A 1 209 ? 34.016 15.229 -11.476 1.00 28.77 209 ARG A O 1
ATOM 3020 N N . VAL A 1 210 ? 35.158 15.797 -13.334 1.00 21.86 210 VAL A N 1
ATOM 3021 C CA . VAL A 1 210 ? 36.432 15.988 -12.650 1.00 20.23 210 VAL A CA 1
ATOM 3022 C C . VAL A 1 210 ? 36.946 17.385 -12.973 1.00 24.16 210 VAL A C 1
ATOM 3023 O O . VAL A 1 210 ? 37.273 17.697 -14.119 1.00 28.32 210 VAL A O 1
ATOM 3036 N N . ALA A 1 211 ? 37.002 18.222 -11.945 1.00 24.87 211 ALA A N 1
ATOM 3037 C CA . ALA A 1 211 ? 37.356 19.626 -12.104 1.00 30.24 211 ALA A CA 1
ATOM 3038 C C . ALA A 1 211 ? 38.789 19.881 -11.664 1.00 31.13 211 ALA A C 1
ATOM 3039 O O . ALA A 1 211 ? 39.240 19.352 -10.648 1.00 34.12 211 ALA A O 1
ATOM 3046 N N . ILE A 1 212 ? 39.496 20.689 -12.446 1.00 37.02 212 ILE A N 1
ATOM 3047 C CA . ILE A 1 212 ? 40.813 21.181 -12.067 1.00 51.19 212 ILE A CA 1
ATOM 3048 C C . ILE A 1 212 ? 40.679 22.680 -11.799 1.00 57.42 212 ILE A C 1
ATOM 3049 O O . ILE A 1 212 ? 40.042 23.402 -12.568 1.00 47.27 212 ILE A O 1
ATOM 3065 N N . GLN A 1 213 ? 41.244 23.144 -10.691 1.00 71.91 213 GLN A N 1
ATOM 3066 C CA . GLN A 1 213 ? 41.179 24.563 -10.355 1.00 82.55 213 GLN A CA 1
ATOM 3067 C C . GLN A 1 213 ? 42.171 25.357 -11.196 1.00 71.54 213 GLN A C 1
ATOM 3068 O O . GLN A 1 213 ? 43.187 24.823 -11.640 1.00 56.72 213 GLN A O 1
ATOM 3082 N N . GLN A 1 223 ? 36.696 26.772 -13.043 1.00 75.01 223 GLN A N 1
ATOM 3083 C CA . GLN A 1 223 ? 37.014 25.350 -13.085 1.00 80.11 223 GLN A CA 1
ATOM 3084 C C . GLN A 1 223 ? 37.044 24.809 -14.507 1.00 77.57 223 GLN A C 1
ATOM 3085 O O . GLN A 1 223 ? 36.017 24.771 -15.185 1.00 82.04 223 GLN A O 1
ATOM 3098 N N . ALA A 1 224 ? 38.222 24.388 -14.954 1.00 69.30 224 ALA A N 1
ATOM 3099 C CA . ALA A 1 224 ? 38.321 23.610 -16.179 1.00 59.08 224 ALA A CA 1
ATOM 3100 C C . ALA A 1 224 ? 37.934 22.173 -15.850 1.00 47.05 224 ALA A C 1
ATOM 3101 O O . ALA A 1 224 ? 38.268 21.665 -14.778 1.00 38.90 224 ALA A O 1
ATOM 3108 N N . VAL A 1 225 ? 37.223 21.528 -16.768 1.00 42.28 225 VAL A N 1
ATOM 3109 C CA . VAL A 1 225 ? 36.690 20.192 -16.529 1.00 36.88 225 VAL A CA 1
ATOM 3110 C C . VAL A 1 225 ? 37.298 19.186 -17.496 1.00 27.68 225 VAL A C 1
ATOM 3111 O O . VAL A 1 225 ? 37.386 19.440 -18.699 1.00 26.97 225 VAL A O 1
ATOM 3124 N N . VAL A 1 226 ? 37.720 18.047 -16.952 1.00 23.85 226 VAL A N 1
ATOM 3125 C CA . VAL A 1 226 ? 38.246 16.950 -17.754 1.00 20.98 226 VAL A CA 1
ATOM 3126 C C . VAL A 1 226 ? 37.355 15.721 -17.628 1.00 22.14 226 VAL A C 1
ATOM 3127 O O . VAL A 1 226 ? 36.686 15.525 -16.612 1.00 25.61 226 VAL A O 1
ATOM 3140 N N . ASP A 1 227 ? 37.346 14.905 -18.675 1.00 19.62 227 ASP A N 1
ATOM 3141 C CA . ASP A 1 227 ? 36.721 13.593 -18.624 1.00 20.03 227 ASP A CA 1
ATOM 3142 C C . ASP A 1 227 ? 37.826 12.550 -18.683 1.00 21.06 227 ASP A C 1
ATOM 3143 O O . ASP A 1 227 ? 38.443 12.353 -19.729 1.00 21.84 227 ASP A O 1
ATOM 3152 N N . ILE A 1 228 ? 38.066 11.890 -17.553 1.00 19.63 228 ILE A N 1
ATOM 3153 C CA . ILE A 1 228 ? 39.148 10.919 -17.429 1.00 20.17 228 ILE A CA 1
ATOM 3154 C C . ILE A 1 228 ? 38.597 9.499 -17.297 1.00 19.06 228 ILE A C 1
ATOM 3155 O O . ILE A 1 228 ? 39.195 8.644 -16.640 1.00 18.68 228 ILE A O 1
ATOM 3171 N N . ASN A 1 229 ? 37.448 9.267 -17.924 1.00 17.58 229 ASN A N 1
ATOM 3172 C CA . ASN A 1 229 ? 36.857 7.935 -18.001 1.00 16.42 229 ASN A CA 1
ATOM 3173 C C . ASN A 1 229 ? 37.905 6.905 -18.410 1.00 17.18 229 ASN A C 1
ATOM 3174 O O . ASN A 1 229 ? 38.538 7.034 -19.460 1.00 19.82 229 ASN A O 1
ATOM 3185 N N . GLY A 1 230 ? 38.105 5.899 -17.564 1.00 16.38 230 GLY A N 1
ATOM 3186 C CA . GLY A 1 230 ? 39.050 4.832 -17.849 1.00 17.89 230 GLY A CA 1
ATOM 3187 C C . GLY A 1 230 ? 40.485 5.172 -17.487 1.00 19.19 230 GLY A C 1
ATOM 3188 O O . GLY A 1 230 ? 41.400 4.393 -17.760 1.00 18.88 230 GLY A O 1
ATOM 3192 N N . HIS A 1 231 ? 40.681 6.331 -16.865 1.00 16.43 231 HIS A N 1
ATOM 3193 C CA . HIS A 1 231 ? 42.013 6.796 -16.489 1.00 13.46 231 HIS A CA 1
ATOM 3194 C C . HIS A 1 231 ? 42.052 7.230 -15.035 1.00 13.23 231 HIS A C 1
ATOM 3195 O O . HIS A 1 231 ? 41.024 7.269 -14.363 1.00 14.23 231 HIS A O 1
ATOM 3210 N N . GLY A 1 232 ? 43.250 7.568 -14.568 1.00 16.10 232 GLY A N 1
ATOM 3211 C CA . GLY A 1 232 ? 43.440 8.112 -13.237 1.00 17.70 232 GLY A CA 1
ATOM 3212 C C . GLY A 1 232 ? 44.086 9.482 -13.310 1.00 18.12 232 GLY A C 1
ATOM 3213 O O . GLY A 1 232 ? 44.581 9.896 -14.359 1.00 17.44 232 GLY A O 1
ATOM 3217 N N . ILE A 1 233 ? 44.084 10.189 -12.187 1.00 14.33 233 ILE A N 1
ATOM 3218 C CA . ILE A 1 233 ? 44.594 11.551 -12.145 1.00 14.59 233 ILE A CA 1
ATOM 3219 C C . ILE A 1 233 ? 45.148 11.821 -10.751 1.00 17.88 233 ILE A C 1
ATOM 3220 O O . ILE A 1 233 ? 44.722 11.196 -9.784 1.00 17.37 233 ILE A O 1
ATOM 3236 N N . SER A 1 234 ? 46.119 12.725 -10.655 1.00 16.28 234 SER A N 1
ATOM 3237 C CA . SER A 1 234 ? 46.678 13.104 -9.366 1.00 15.71 234 SER A CA 1
ATOM 3238 C C . SER A 1 234 ? 47.263 14.507 -9.450 1.00 14.76 234 SER A C 1
ATOM 3239 O O . SER A 1 234 ? 47.708 14.943 -10.517 1.00 14.76 234 SER A O 1
ATOM 3247 N N . THR A 1 235 ? 47.257 15.203 -8.321 1.00 15.46 235 THR A N 1
ATOM 3248 C CA . THR A 1 235 ? 47.810 16.546 -8.240 1.00 17.89 235 THR A CA 1
ATOM 3249 C C . THR A 1 235 ? 48.790 16.648 -7.078 1.00 19.56 235 THR A C 1
ATOM 3250 O O . THR A 1 235 ? 48.581 16.065 -6.013 1.00 20.04 235 THR A O 1
ATOM 3261 N N . SER A 1 236 ? 49.869 17.386 -7.317 1.00 19.80 236 SER A N 1
ATOM 3262 C CA . SER A 1 236 ? 50.870 17.686 -6.306 1.00 22.04 236 SER A CA 1
ATOM 3263 C C . SER A 1 236 ? 51.118 19.183 -6.363 1.00 20.64 236 SER A C 1
ATOM 3264 O O . SER A 1 236 ? 50.998 19.791 -7.423 1.00 18.75 236 SER A O 1
ATOM 3272 N N . GLY A 1 237 ? 51.451 19.787 -5.229 1.00 20.80 237 GLY A N 1
ATOM 3273 C CA . GLY A 1 237 ? 51.657 21.221 -5.203 1.00 20.45 237 GLY A CA 1
ATOM 3274 C C . GLY A 1 237 ? 52.628 21.715 -4.153 1.00 20.72 237 GLY A C 1
ATOM 3275 O O . GLY A 1 237 ? 53.174 20.946 -3.363 1.00 22.40 237 GLY A O 1
ATOM 3279 N N . SER A 1 238 ? 52.842 23.025 -4.175 1.00 19.56 238 SER A N 1
ATOM 3280 C CA . SER A 1 238 ? 53.675 23.714 -3.204 1.00 19.77 238 SER A CA 1
ATOM 3281 C C . SER A 1 238 ? 52.898 24.928 -2.726 1.00 24.63 238 SER A C 1
ATOM 3282 O O . SER A 1 238 ? 52.717 25.883 -3.480 1.00 21.42 238 SER A O 1
ATOM 3290 N N . TYR A 1 239 ? 52.437 24.888 -1.478 1.00 30.87 239 TYR A N 1
ATOM 3291 C CA . TYR A 1 239 ? 51.405 25.813 -1.016 1.00 32.19 239 TYR A CA 1
ATOM 3292 C C . TYR A 1 239 ? 51.858 26.847 0.012 1.00 28.23 239 TYR A C 1
ATOM 3293 O O . TYR A 1 239 ? 51.075 27.707 0.411 1.00 31.62 239 TYR A O 1
ATOM 3311 N N . ARG A 1 240 ? 53.117 26.775 0.427 1.00 29.66 240 ARG A N 1
ATOM 3312 C CA . ARG A 1 240 ? 53.654 27.709 1.414 1.00 29.43 240 ARG A CA 1
ATOM 3313 C C . ARG A 1 240 ? 53.549 29.174 0.977 1.00 31.26 240 ARG A C 1
ATOM 3314 O O . ARG A 1 240 ? 53.500 30.073 1.820 1.00 33.74 240 ARG A O 1
ATOM 3335 N N . ASN A 1 241 ? 53.513 29.407 -0.333 1.00 33.69 241 ASN A N 1
ATOM 3336 C CA . ASN A 1 241 ? 53.412 30.761 -0.877 1.00 42.25 241 ASN A CA 1
ATOM 3337 C C . ASN A 1 241 ? 52.216 30.938 -1.812 1.00 41.56 241 ASN A C 1
ATOM 3338 O O . ASN A 1 241 ? 51.984 32.032 -2.324 1.00 38.95 241 ASN A O 1
ATOM 3349 N N . TYR A 1 242 ? 51.457 29.863 -2.017 1.00 42.66 242 TYR A N 1
ATOM 3350 C CA . TYR A 1 242 ? 50.356 29.840 -2.983 1.00 43.00 242 TYR A CA 1
ATOM 3351 C C . TYR A 1 242 ? 49.358 30.984 -2.809 1.00 43.61 242 TYR A C 1
ATOM 3352 O O . TYR A 1 242 ? 48.791 31.473 -3.787 1.00 46.95 242 TYR A O 1
ATOM 3370 N N . TYR A 1 243 ? 49.157 31.409 -1.565 1.00 42.91 243 TYR A N 1
ATOM 3371 C CA . TYR A 1 243 ? 48.103 32.362 -1.234 1.00 43.60 243 TYR A CA 1
ATOM 3372 C C . TYR A 1 243 ? 48.664 33.705 -0.782 1.00 45.73 243 TYR A C 1
ATOM 3373 O O . TYR A 1 243 ? 47.981 34.476 -0.106 1.00 52.17 243 TYR A O 1
ATOM 3391 N N . GLU A 1 244 ? 49.905 33.983 -1.170 1.00 46.46 244 GLU A N 1
ATOM 3392 C CA . GLU A 1 244 ? 50.555 35.248 -0.840 1.00 50.74 244 GLU A CA 1
ATOM 3393 C C . GLU A 1 244 ? 50.440 36.242 -1.989 1.00 55.45 244 GLU A C 1
ATOM 3394 O O . GLU A 1 244 ? 50.421 35.856 -3.158 1.00 56.87 244 GLU A O 1
ATOM 3406 N N . GLY A 1 247 ? 56.083 36.059 -2.824 1.00 62.16 247 GLY A N 1
ATOM 3407 C CA . GLY A 1 247 ? 56.399 35.057 -1.823 1.00 59.93 247 GLY A CA 1
ATOM 3408 C C . GLY A 1 247 ? 56.985 35.681 -0.573 1.00 53.87 247 GLY A C 1
ATOM 3409 O O . GLY A 1 247 ? 57.630 36.728 -0.641 1.00 54.84 247 GLY A O 1
ATOM 3412 N N . LYS A 1 248 ? 56.758 35.035 0.568 1.00 44.30 248 LYS A N 1
ATOM 3413 C CA . LYS A 1 248 ? 57.252 35.530 1.850 1.00 39.93 248 LYS A CA 1
ATOM 3414 C C . LYS A 1 248 ? 58.067 34.486 2.606 1.00 35.86 248 LYS A C 1
ATOM 3415 O O . LYS A 1 248 ? 58.649 34.790 3.648 1.00 35.07 248 LYS A O 1
ATOM 3434 N N . ARG A 1 249 ? 58.121 33.267 2.078 1.00 33.01 249 ARG A N 1
ATOM 3435 C CA . ARG A 1 249 ? 58.846 32.186 2.735 1.00 34.27 249 ARG A CA 1
ATOM 3436 C C . ARG A 1 249 ? 59.313 31.121 1.747 1.00 30.95 249 ARG A C 1
ATOM 3437 O O . ARG A 1 249 ? 59.094 31.232 0.537 1.00 31.09 249 ARG A O 1
ATOM 3458 N N . LEU A 1 250 ? 59.961 30.088 2.274 1.00 27.15 250 LEU A N 1
ATOM 3459 C CA . LEU A 1 250 ? 60.480 29.006 1.451 1.00 28.31 250 LEU A CA 1
ATOM 3460 C C . LEU A 1 250 ? 59.429 27.951 1.151 1.00 26.62 250 LEU A C 1
ATOM 3461 O O . LEU A 1 250 ? 58.511 27.722 1.939 1.00 26.73 250 LEU A O 1
ATOM 3477 N N . SER A 1 251 ? 59.579 27.307 0.001 1.00 22.94 251 SER A N 1
ATOM 3478 C CA . SER A 1 251 ? 58.880 26.065 -0.267 1.00 21.55 251 SER A CA 1
ATOM 3479 C C . SER A 1 251 ? 59.316 25.034 0.768 1.00 21.58 251 SER A C 1
ATOM 3480 O O . SER A 1 251 ? 60.452 25.074 1.239 1.00 23.49 251 SER A O 1
ATOM 3488 N N . HIS A 1 252 ? 58.416 24.127 1.130 1.00 24.48 252 HIS A N 1
ATOM 3489 C CA . HIS A 1 252 ? 58.777 23.003 1.987 1.00 28.00 252 HIS A CA 1
ATOM 3490 C C . HIS A 1 252 ? 59.035 21.766 1.139 1.00 25.69 252 HIS A C 1
ATOM 3491 O O . HIS A 1 252 ? 59.272 20.679 1.661 1.00 28.33 252 HIS A O 1
ATOM 3505 N N . VAL A 1 253 ? 58.996 21.948 -0.178 1.00 23.08 253 VAL A N 1
ATOM 3506 C CA . VAL A 1 253 ? 59.373 20.901 -1.115 1.00 23.38 253 VAL A CA 1
ATOM 3507 C C . VAL A 1 253 ? 60.884 20.917 -1.279 1.00 22.29 253 VAL A C 1
ATOM 3508 O O . VAL A 1 253 ? 61.449 21.891 -1.774 1.00 21.23 253 VAL A O 1
ATOM 3521 N N . ILE A 1 254 ? 61.534 19.840 -0.853 1.00 21.55 254 ILE A N 1
ATOM 3522 C CA . ILE A 1 254 ? 62.985 19.733 -0.954 1.00 21.52 254 ILE A CA 1
ATOM 3523 C C . ILE A 1 254 ? 63.368 19.085 -2.278 1.00 20.97 254 ILE A C 1
ATOM 3524 O O . ILE A 1 254 ? 62.787 18.076 -2.678 1.00 22.25 254 ILE A O 1
ATOM 3540 N N . ASP A 1 255 ? 64.341 19.680 -2.958 1.00 21.76 255 ASP A N 1
ATOM 3541 C CA . ASP A 1 255 ? 64.908 19.093 -4.166 1.00 22.04 255 ASP A CA 1
ATOM 3542 C C . ASP A 1 255 ? 65.883 17.997 -3.736 1.00 22.26 255 ASP A C 1
ATOM 3543 O O . ASP A 1 255 ? 66.875 18.288 -3.069 1.00 21.99 255 ASP A O 1
ATOM 3552 N N . PRO A 1 256 ? 65.601 16.732 -4.098 1.00 21.33 256 PRO A N 1
ATOM 3553 C CA . PRO A 1 256 ? 66.458 15.644 -3.604 1.00 21.48 256 PRO A CA 1
ATOM 3554 C C . PRO A 1 256 ? 67.914 15.719 -4.053 1.00 22.54 256 PRO A C 1
ATOM 3555 O O . PRO A 1 256 ? 68.746 15.044 -3.449 1.00 24.30 256 PRO A O 1
ATOM 3566 N N . GLN A 1 257 ? 68.215 16.518 -5.074 1.00 22.72 257 GLN A N 1
ATOM 3567 C CA . GLN A 1 257 ? 69.574 16.605 -5.605 1.00 29.89 257 GLN A CA 1
ATOM 3568 C C . GLN A 1 257 ? 70.385 17.710 -4.928 1.00 27.44 257 GLN A C 1
ATOM 3569 O O . GLN A 1 257 ? 71.592 17.562 -4.735 1.00 31.10 257 GLN A O 1
ATOM 3583 N N . THR A 1 258 ? 69.726 18.809 -4.568 1.00 22.11 258 THR A N 1
ATOM 3584 C CA . THR A 1 258 ? 70.396 19.923 -3.887 1.00 20.13 258 THR A CA 1
ATOM 3585 C C . THR A 1 258 ? 70.300 19.801 -2.366 1.00 20.01 258 THR A C 1
ATOM 3586 O O . THR A 1 258 ? 71.147 20.318 -1.633 1.00 24.18 258 THR A O 1
ATOM 3597 N N . GLY A 1 259 ? 69.256 19.129 -1.897 1.00 19.02 259 GLY A N 1
ATOM 3598 C CA . GLY A 1 259 ? 68.972 19.057 -0.476 1.00 19.60 259 GLY A CA 1
ATOM 3599 C C . GLY A 1 259 ? 68.439 20.373 0.063 1.00 21.75 259 GLY A C 1
ATOM 3600 O O . GLY A 1 259 ? 68.379 20.572 1.279 1.00 22.75 259 GLY A O 1
ATOM 3604 N N . ARG A 1 260 ? 68.054 21.269 -0.843 1.00 21.41 260 ARG A N 1
ATOM 3605 C CA . ARG A 1 260 ? 67.507 22.573 -0.480 1.00 20.51 260 ARG A CA 1
ATOM 3606 C C . ARG A 1 260 ? 66.089 22.706 -1.032 1.00 19.82 260 ARG A C 1
ATOM 3607 O O . ARG A 1 260 ? 65.682 21.922 -1.881 1.00 19.89 260 ARG A O 1
ATOM 3628 N N . PRO A 1 261 ? 65.327 23.698 -0.545 1.00 20.43 261 PRO A N 1
ATOM 3629 C CA . PRO A 1 261 ? 63.996 23.946 -1.113 1.00 19.93 261 PRO A CA 1
ATOM 3630 C C . PRO A 1 261 ? 64.045 24.290 -2.598 1.00 19.57 261 PRO A C 1
ATOM 3631 O O . PRO A 1 261 ? 65.028 24.869 -3.054 1.00 19.86 261 PRO A O 1
ATOM 3642 N N . ILE A 1 262 ? 62.999 23.933 -3.336 1.00 21.71 262 ILE A N 1
ATOM 3643 C CA . ILE A 1 262 ? 62.893 24.321 -4.739 1.00 20.84 262 ILE A CA 1
ATOM 3644 C C . ILE A 1 262 ? 62.781 25.842 -4.810 1.00 22.12 262 ILE A C 1
ATOM 3645 O O . ILE A 1 262 ? 62.223 26.467 -3.908 1.00 22.02 262 ILE A O 1
ATOM 3661 N N . GLU A 1 263 ? 63.320 26.434 -5.873 1.00 24.69 263 GLU A N 1
ATOM 3662 C CA . GLU A 1 263 ? 63.364 27.892 -6.002 1.00 33.00 263 GLU A CA 1
ATOM 3663 C C . GLU A 1 263 ? 62.513 28.407 -7.162 1.00 29.68 263 GLU A C 1
ATOM 3664 O O . GLU A 1 263 ? 62.361 29.617 -7.339 1.00 32.17 263 GLU A O 1
ATOM 3676 N N . HIS A 1 264 ? 61.964 27.491 -7.950 1.00 22.85 264 HIS A N 1
ATOM 3677 C CA . HIS A 1 264 ? 61.208 27.866 -9.136 1.00 22.31 264 HIS A CA 1
ATOM 3678 C C . HIS A 1 264 ? 59.756 28.182 -8.779 1.00 21.41 264 HIS A C 1
ATOM 3679 O O . HIS A 1 264 ? 59.347 28.043 -7.625 1.00 24.55 264 HIS A O 1
ATOM 3693 N N . ASN A 1 265 ? 58.980 28.590 -9.779 1.00 21.32 265 ASN A N 1
ATOM 3694 C CA . ASN A 1 265 ? 57.653 29.162 -9.556 1.00 24.38 265 ASN A CA 1
ATOM 3695 C C . ASN A 1 265 ? 56.482 28.222 -9.853 1.00 23.87 265 ASN A C 1
ATOM 3696 O O . ASN A 1 265 ? 55.324 28.641 -9.848 1.00 27.07 265 ASN A O 1
ATOM 3707 N N . LEU A 1 266 ? 56.781 26.956 -10.107 1.00 20.47 266 LEU A N 1
ATOM 3708 C CA . LEU A 1 266 ? 55.739 25.964 -10.334 1.00 20.35 266 LEU A CA 1
ATOM 3709 C C . LEU A 1 266 ? 55.083 25.627 -8.995 1.00 24.44 266 LEU A C 1
ATOM 3710 O O . LEU A 1 266 ? 55.769 25.186 -8.073 1.00 27.61 266 LEU A O 1
ATOM 3726 N N . VAL A 1 267 ? 53.773 25.861 -8.881 1.00 22.72 267 VAL A N 1
ATOM 3727 C CA . VAL A 1 267 ? 53.067 25.677 -7.609 1.00 22.33 267 VAL A CA 1
ATOM 3728 C C . VAL A 1 267 ? 52.040 24.541 -7.633 1.00 19.28 267 VAL A C 1
ATOM 3729 O O . VAL A 1 267 ? 51.530 24.153 -6.582 1.00 19.50 267 VAL A O 1
ATOM 3742 N N . SER A 1 268 ? 51.754 23.995 -8.812 1.00 16.88 268 SER A N 1
ATOM 3743 C CA . SER A 1 268 ? 50.849 22.850 -8.918 1.00 16.90 268 SER A CA 1
ATOM 3744 C C . SER A 1 268 ? 51.050 22.084 -10.221 1.00 16.39 268 SER A C 1
ATOM 3745 O O . SER A 1 268 ? 51.181 22.685 -11.286 1.00 19.56 268 SER A O 1
ATOM 3753 N N . VAL A 1 269 ? 51.077 20.757 -10.120 1.00 15.77 269 VAL A N 1
ATOM 3754 C CA . VAL A 1 269 ? 51.125 19.883 -11.288 1.00 17.08 269 VAL A CA 1
ATOM 3755 C C . VAL A 1 269 ? 50.024 18.837 -11.180 1.00 17.25 269 VAL A C 1
ATOM 3756 O O . VAL A 1 269 ? 49.886 18.178 -10.152 1.00 17.90 269 VAL A O 1
ATOM 3769 N N . THR A 1 270 ? 49.250 18.690 -12.249 1.00 15.37 270 THR A N 1
ATOM 3770 C CA . THR A 1 270 ? 48.242 17.643 -12.326 1.00 14.33 270 THR A CA 1
ATOM 3771 C C . THR A 1 270 ? 48.597 16.722 -13.482 1.00 17.01 270 THR A C 1
ATOM 3772 O O . THR A 1 270 ? 48.904 17.196 -14.579 1.00 16.40 270 THR A O 1
ATOM 3783 N N . VAL A 1 271 ? 48.568 15.415 -13.226 1.00 15.57 271 VAL A N 1
ATOM 3784 C CA . VAL A 1 271 ? 48.908 14.409 -14.226 1.00 12.96 271 VAL A CA 1
ATOM 3785 C C . VAL A 1 271 ? 47.742 13.448 -14.424 1.00 12.56 271 VAL A C 1
ATOM 3786 O O . VAL A 1 271 ? 47.167 12.949 -13.455 1.00 13.69 271 VAL A O 1
ATOM 3799 N N . ILE A 1 272 ? 47.402 13.209 -15.686 1.00 12.75 272 ILE A N 1
ATOM 3800 C CA . ILE A 1 272 ? 46.460 12.168 -16.064 1.00 13.92 272 ILE A CA 1
ATOM 3801 C C . ILE A 1 272 ? 47.255 11.009 -16.660 1.00 16.31 272 ILE A C 1
ATOM 3802 O O . ILE A 1 272 ? 48.100 11.205 -17.536 1.00 16.52 272 ILE A O 1
ATOM 3818 N N . ALA A 1 273 ? 46.993 9.805 -16.168 1.00 15.11 273 ALA A N 1
ATOM 3819 C CA . ALA A 1 273 ? 47.706 8.618 -16.621 1.00 14.23 273 ALA A CA 1
ATOM 3820 C C . ALA A 1 273 ? 46.758 7.427 -16.626 1.00 15.83 273 ALA A C 1
ATOM 3821 O O . ALA A 1 273 ? 45.643 7.523 -16.114 1.00 18.82 273 ALA A O 1
ATOM 3828 N N . PRO A 1 274 ? 47.184 6.305 -17.221 1.00 17.85 274 PRO A N 1
ATOM 3829 C CA . PRO A 1 274 ? 46.312 5.125 -17.209 1.00 20.48 274 PRO A CA 1
ATOM 3830 C C . PRO A 1 274 ? 45.993 4.636 -15.794 1.00 19.44 274 PRO A C 1
ATOM 3831 O O . PRO A 1 274 ? 44.902 4.111 -15.572 1.00 19.16 274 PRO A O 1
ATOM 3842 N N . THR A 1 275 ? 46.927 4.819 -14.863 1.00 17.50 275 THR A N 1
ATOM 3843 C CA . THR A 1 275 ? 46.704 4.481 -13.458 1.00 16.43 275 THR A CA 1
ATOM 3844 C C . THR A 1 275 ? 46.985 5.690 -12.570 1.00 16.05 275 THR A C 1
ATOM 3845 O O . THR A 1 275 ? 47.791 6.554 -12.917 1.00 15.78 275 THR A O 1
ATOM 3856 N N . ALA A 1 276 ? 46.317 5.749 -11.422 1.00 15.69 276 ALA A N 1
ATOM 3857 C CA . ALA A 1 276 ? 46.538 6.832 -10.473 1.00 14.15 276 ALA A CA 1
ATOM 3858 C C . ALA A 1 276 ? 47.927 6.748 -9.845 1.00 15.39 276 ALA A C 1
ATOM 3859 O O . ALA A 1 276 ? 48.505 7.771 -9.473 1.00 14.91 276 ALA A O 1
ATOM 3866 N N . LEU A 1 277 ? 48.459 5.534 -9.725 1.00 14.80 277 LEU A N 1
ATOM 3867 C CA . LEU A 1 277 ? 49.800 5.349 -9.179 1.00 14.65 277 LEU A CA 1
ATOM 3868 C C . LEU A 1 277 ? 50.844 6.053 -10.043 1.00 15.82 277 LEU A C 1
ATOM 3869 O O . LEU A 1 277 ? 51.689 6.784 -9.523 1.00 16.08 277 LEU A O 1
ATOM 3885 N N . GLU A 1 278 ? 50.795 5.829 -11.355 1.00 17.37 278 GLU A N 1
ATOM 3886 C CA . GLU A 1 278 ? 51.711 6.514 -12.269 1.00 15.19 278 GLU A CA 1
ATOM 3887 C C . GLU A 1 278 ? 51.547 8.019 -12.157 1.00 14.65 278 GLU A C 1
ATOM 3888 O O . GLU A 1 278 ? 52.529 8.755 -12.108 1.00 16.24 278 GLU A O 1
ATOM 3900 N N . ALA A 1 279 ? 50.296 8.467 -12.130 1.00 13.57 279 ALA A N 1
ATOM 3901 C CA . ALA A 1 279 ? 49.993 9.893 -12.063 1.00 13.09 279 ALA A CA 1
ATOM 3902 C C . ALA A 1 279 ? 50.605 10.502 -10.815 1.00 14.47 279 ALA A C 1
ATOM 3903 O O . ALA A 1 279 ? 51.228 11.563 -10.866 1.00 15.71 279 ALA A O 1
ATOM 3910 N N . ASP A 1 280 ? 50.433 9.808 -9.696 1.00 15.10 280 ASP A N 1
ATOM 3911 C CA . ASP A 1 280 ? 50.917 10.285 -8.410 1.00 15.75 280 ASP A CA 1
ATOM 3912 C C . ASP A 1 280 ? 52.445 10.320 -8.404 1.00 16.95 280 ASP A C 1
ATOM 3913 O O . ASP A 1 280 ? 53.041 11.239 -7.853 1.00 18.98 280 ASP A O 1
ATOM 3922 N N . ALA A 1 281 ? 53.078 9.337 -9.038 1.00 18.25 281 ALA A N 1
ATOM 3923 C CA . ALA A 1 281 ? 54.534 9.322 -9.118 1.00 18.20 281 ALA A CA 1
ATOM 3924 C C . ALA A 1 281 ? 55.047 10.487 -9.965 1.00 15.81 281 ALA A C 1
ATOM 3925 O O . ALA A 1 281 ? 55.968 11.196 -9.559 1.00 18.81 281 ALA A O 1
ATOM 3932 N N . TRP A 1 282 ? 54.452 10.708 -11.133 1.00 12.97 282 TRP A N 1
ATOM 3933 C CA . TRP A 1 282 ? 54.921 11.784 -12.004 1.00 14.21 282 TRP A CA 1
ATOM 3934 C C . TRP A 1 282 ? 54.712 13.175 -11.399 1.00 15.94 282 TRP A C 1
ATOM 3935 O O . TRP A 1 282 ? 55.576 14.036 -11.543 1.00 17.14 282 TRP A O 1
ATOM 3956 N N . ASP A 1 283 ? 53.578 13.415 -10.738 1.00 17.72 283 ASP A N 1
ATOM 3957 C CA . ASP A 1 283 ? 53.231 14.792 -10.372 1.00 20.25 283 ASP A CA 1
ATOM 3958 C C . ASP A 1 283 ? 54.219 15.353 -9.359 1.00 20.55 283 ASP A C 1
ATOM 3959 O O . ASP A 1 283 ? 54.523 16.544 -9.381 1.00 20.95 283 ASP A O 1
ATOM 3968 N N . THR A 1 284 ? 54.735 14.485 -8.494 1.00 18.25 284 THR A N 1
ATOM 3969 C CA . THR A 1 284 ? 55.738 14.879 -7.508 1.00 19.00 284 THR A CA 1
ATOM 3970 C C . THR A 1 284 ? 57.067 15.216 -8.187 1.00 17.74 284 THR A C 1
ATOM 3971 O O . THR A 1 284 ? 57.680 16.247 -7.903 1.00 16.46 284 THR A O 1
ATOM 3981 N N . GLY A 1 285 ? 57.508 14.339 -9.082 1.00 17.90 285 GLY A N 1
ATOM 3982 C CA . GLY A 1 285 ? 58.753 14.548 -9.802 1.00 18.38 285 GLY A CA 1
ATOM 3983 C C . GLY A 1 285 ? 58.738 15.818 -10.634 1.00 16.49 285 GLY A C 1
ATOM 3984 O O . GLY A 1 285 ? 59.704 16.585 -10.639 1.00 15.14 285 GLY A O 1
ATOM 3988 N N . LEU A 1 286 ? 57.637 16.046 -11.340 1.00 16.73 286 LEU A N 1
ATOM 3989 C CA . LEU A 1 286 ? 57.527 17.209 -12.213 1.00 17.38 286 LEU A CA 1
ATOM 3990 C C . LEU A 1 286 ? 57.479 18.483 -11.381 1.00 17.66 286 LEU A C 1
ATOM 3991 O O . LEU A 1 286 ? 58.055 19.503 -11.751 1.00 16.73 286 LEU A O 1
ATOM 4007 N N . MET A 1 287 ? 56.796 18.404 -10.245 1.00 18.00 287 MET A N 1
ATOM 4008 C CA . MET A 1 287 ? 56.708 19.513 -9.307 1.00 21.53 287 MET A CA 1
ATOM 4009 C C . MET A 1 287 ? 58.097 19.965 -8.835 1.00 21.85 287 MET A C 1
ATOM 4010 O O . MET A 1 287 ? 58.396 21.160 -8.812 1.00 20.63 287 MET A O 1
ATOM 4024 N N . VAL A 1 288 ? 58.941 19.008 -8.461 1.00 18.98 288 VAL A N 1
ATOM 4025 C CA . VAL A 1 288 ? 60.305 19.310 -8.039 1.00 17.45 288 VAL A CA 1
ATOM 4026 C C . VAL A 1 288 ? 61.141 19.887 -9.184 1.00 16.15 288 VAL A C 1
ATOM 4027 O O . VAL A 1 288 ? 61.878 20.852 -8.989 1.00 16.49 288 VAL A O 1
ATOM 4040 N N . LEU A 1 289 ? 61.024 19.303 -10.375 1.00 17.16 289 LEU A N 1
ATOM 4041 C CA . LEU A 1 289 ? 61.829 19.732 -11.522 1.00 18.87 289 LEU A CA 1
ATOM 4042 C C . LEU A 1 289 ? 61.609 21.193 -11.911 1.00 19.52 289 LEU A C 1
ATOM 4043 O O . LEU A 1 289 ? 62.548 21.885 -12.309 1.00 20.14 289 LEU A O 1
ATOM 4059 N N . GLY A 1 290 ? 60.370 21.657 -11.808 1.00 17.93 290 GLY A N 1
ATOM 4060 C CA . GLY A 1 290 ? 60.036 23.015 -12.195 1.00 19.96 290 GLY A CA 1
ATOM 4061 C C . GLY A 1 290 ? 59.674 23.083 -13.666 1.00 21.56 290 GLY A C 1
ATOM 4062 O O . GLY A 1 290 ? 59.856 22.106 -14.390 1.00 18.81 290 GLY A O 1
ATOM 4066 N N . PRO A 1 291 ? 59.164 24.239 -14.117 1.00 23.14 291 PRO A N 1
ATOM 4067 C CA . PRO A 1 291 ? 58.538 24.356 -15.441 1.00 23.98 291 PRO A CA 1
ATOM 4068 C C . PRO A 1 291 ? 59.399 23.881 -16.617 1.00 23.60 291 PRO A C 1
ATOM 4069 O O . PRO A 1 291 ? 58.943 23.040 -17.389 1.00 23.09 291 PRO A O 1
ATOM 4080 N N . GLU A 1 292 ? 60.618 24.392 -16.750 1.00 22.93 292 GLU A N 1
ATOM 4081 C CA . GLU A 1 292 ? 61.423 24.111 -17.938 1.00 24.71 292 GLU A CA 1
ATOM 4082 C C . GLU A 1 292 ? 61.780 22.627 -18.025 1.00 22.63 292 GLU A C 1
ATOM 4083 O O . GLU A 1 292 ? 61.564 21.971 -19.051 1.00 21.28 292 GLU A O 1
ATOM 4104 N N . LYS A 1 293 ? 62.324 22.100 -16.937 1.00 20.64 293 LYS A N 1
ATOM 4105 C CA . LYS A 1 293 ? 62.786 20.721 -16.914 1.00 19.22 293 LYS A CA 1
ATOM 4106 C C . LYS A 1 293 ? 61.620 19.741 -16.950 1.00 19.14 293 LYS A C 1
ATOM 4107 O O . LYS A 1 293 ? 61.737 18.651 -17.508 1.00 20.82 293 LYS A O 1
ATOM 4126 N N . ALA A 1 294 ? 60.494 20.132 -16.364 1.00 22.37 294 ALA A N 1
ATOM 4127 C CA . ALA A 1 294 ? 59.305 19.287 -16.388 1.00 19.83 294 ALA A CA 1
ATOM 4128 C C . ALA A 1 294 ? 58.762 19.168 -17.810 1.00 19.39 294 ALA A C 1
ATOM 4129 O O . ALA A 1 294 ? 58.391 18.083 -18.248 1.00 17.30 294 ALA A O 1
ATOM 4136 N N . LYS A 1 295 ? 58.728 20.280 -18.536 1.00 18.43 295 LYS A N 1
ATOM 4137 C CA . LYS A 1 295 ? 58.205 20.270 -19.902 1.00 19.10 295 LYS A CA 1
ATOM 4138 C C . LYS A 1 295 ? 59.030 19.352 -20.804 1.00 18.20 295 LYS A C 1
ATOM 4139 O O . LYS A 1 295 ? 58.485 18.682 -21.683 1.00 19.03 295 LYS A O 1
ATOM 4158 N N . GLU A 1 296 ? 60.340 19.319 -20.576 1.00 18.96 296 GLU A N 1
ATOM 4159 C CA . GLU A 1 296 ? 61.229 18.415 -21.299 1.00 22.54 296 GLU A CA 1
ATOM 4160 C C . GLU A 1 296 ? 60.831 16.957 -21.083 1.00 19.25 296 GLU A C 1
ATOM 4161 O O . GLU A 1 296 ? 60.745 16.173 -22.029 1.00 20.08 296 GLU A O 1
ATOM 4173 N N . VAL A 1 297 ? 60.595 16.599 -19.826 1.00 16.73 297 VAL A N 1
ATOM 4174 C CA . VAL A 1 297 ? 60.207 15.236 -19.473 1.00 17.15 297 VAL A CA 1
ATOM 4175 C C . VAL A 1 297 ? 58.828 14.911 -20.039 1.00 16.54 297 VAL A C 1
ATOM 4176 O O . VAL A 1 297 ? 58.606 13.829 -20.584 1.00 17.63 297 VAL A O 1
ATOM 4189 N N . VAL A 1 298 ? 57.907 15.859 -19.900 1.00 16.15 298 VAL A N 1
ATOM 4190 C CA . VAL A 1 298 ? 56.540 15.688 -20.373 1.00 15.41 298 VAL A CA 1
ATOM 4191 C C . VAL A 1 298 ? 56.522 15.442 -21.880 1.00 17.20 298 VAL A C 1
ATOM 4192 O O . VAL A 1 298 ? 55.749 14.624 -22.376 1.00 19.65 298 VAL A O 1
ATOM 4205 N N . ARG A 1 299 ? 57.384 16.145 -22.604 1.00 19.15 299 ARG A N 1
ATOM 4206 C CA . ARG A 1 299 ? 57.479 15.970 -24.050 1.00 19.72 299 ARG A CA 1
ATOM 4207 C C . ARG A 1 299 ? 58.046 14.600 -24.414 1.00 20.00 299 ARG A C 1
ATOM 4208 O O . ARG A 1 299 ? 57.492 13.890 -25.255 1.00 21.40 299 ARG A O 1
ATOM 4229 N N . ARG A 1 300 ? 59.153 14.236 -23.777 1.00 20.18 300 ARG A N 1
ATOM 4230 C CA . ARG A 1 300 ? 59.851 12.991 -24.089 1.00 21.18 300 ARG A CA 1
ATOM 4231 C C . ARG A 1 300 ? 59.015 11.757 -23.751 1.00 19.40 300 ARG A C 1
ATOM 4232 O O . ARG A 1 300 ? 59.052 10.755 -24.468 1.00 21.27 300 ARG A O 1
ATOM 4253 N N . GLU A 1 301 ? 58.256 11.840 -22.662 1.00 17.11 301 GLU A N 1
ATOM 4254 C CA . GLU A 1 301 ? 57.485 10.706 -22.170 1.00 15.46 301 GLU A CA 1
ATOM 4255 C C . GLU A 1 301 ? 56.031 10.753 -22.631 1.00 16.65 301 GLU A C 1
ATOM 4256 O O . GLU A 1 301 ? 55.275 9.817 -22.379 1.00 17.97 301 GLU A O 1
ATOM 4268 N N . GLY A 1 302 ? 55.643 11.841 -23.293 1.00 17.64 302 GLY A N 1
ATOM 4269 C CA . GLY A 1 302 ? 54.305 11.959 -23.849 1.00 18.99 302 GLY A CA 1
ATOM 4270 C C . GLY A 1 302 ? 53.237 11.992 -22.774 1.00 18.56 302 GLY A C 1
ATOM 4271 O O . GLY A 1 302 ? 52.189 11.359 -22.907 1.00 19.87 302 GLY A O 1
ATOM 4275 N N . LEU A 1 303 ? 53.505 12.734 -21.705 1.00 16.64 303 LEU A N 1
ATOM 4276 C CA . LEU A 1 303 ? 52.610 12.772 -20.556 1.00 15.97 303 LEU A CA 1
ATOM 4277 C C . LEU A 1 303 ? 51.497 13.803 -20.711 1.00 15.67 303 LEU A C 1
ATOM 4278 O O . LEU A 1 303 ? 51.658 14.829 -21.380 1.00 17.53 303 LEU A O 1
ATOM 4294 N N . ALA A 1 304 ? 50.367 13.505 -20.080 1.00 13.48 304 ALA A N 1
ATOM 4295 C CA . ALA A 1 304 ? 49.227 14.405 -20.020 1.00 15.02 304 ALA A CA 1
ATOM 4296 C C . ALA A 1 304 ? 49.294 15.222 -18.729 1.00 15.76 304 ALA A C 1
ATOM 4297 O O . ALA A 1 304 ? 48.968 14.724 -17.648 1.00 15.75 304 ALA A O 1
ATOM 4304 N N . VAL A 1 305 ? 49.728 16.474 -18.845 1.00 16.72 305 VAL A N 1
ATOM 4305 C CA . VAL A 1 305 ? 50.068 17.269 -17.669 1.00 15.33 305 VAL A CA 1
ATOM 4306 C C . VAL A 1 305 ? 49.528 18.695 -17.734 1.00 17.40 305 VAL A C 1
ATOM 4307 O O . VAL A 1 305 ? 49.496 19.315 -18.797 1.00 16.88 305 VAL A O 1
ATOM 4320 N N . TYR A 1 306 ? 49.115 19.198 -16.571 1.00 17.75 306 TYR A N 1
ATOM 4321 C CA . TYR A 1 306 ? 48.603 20.556 -16.406 1.00 17.15 306 TYR A CA 1
ATOM 4322 C C . TYR A 1 306 ? 49.399 21.253 -15.304 1.00 17.57 306 TYR A C 1
ATOM 4323 O O . TYR A 1 306 ? 49.421 20.790 -14.167 1.00 20.91 306 TYR A O 1
ATOM 4341 N N . MET A 1 307 ? 50.060 22.353 -15.656 1.00 16.72 307 MET A N 1
ATOM 4342 C CA . MET A 1 307 ? 50.945 23.063 -14.733 1.00 19.62 307 MET A CA 1
ATOM 4343 C C . MET A 1 307 ? 50.414 24.441 -14.375 1.00 20.71 307 MET A C 1
ATOM 4344 O O . MET A 1 307 ? 49.952 25.171 -15.244 1.00 20.78 307 MET A O 1
ATOM 4358 N N . ILE A 1 308 ? 50.506 24.785 -13.092 1.00 21.62 308 ILE A N 1
ATOM 4359 C CA . ILE A 1 308 ? 50.216 26.130 -12.611 1.00 22.99 308 ILE A CA 1
ATOM 4360 C C . ILE A 1 308 ? 51.491 26.754 -12.057 1.00 22.82 308 ILE A C 1
ATOM 4361 O O . ILE A 1 308 ? 52.135 26.186 -11.174 1.00 23.73 308 ILE A O 1
ATOM 4377 N N . THR A 1 309 ? 51.845 27.926 -12.576 1.00 20.97 309 THR A N 1
ATOM 4378 C CA . THR A 1 309 ? 52.977 28.682 -12.059 1.00 25.19 309 THR A CA 1
ATOM 4379 C C . THR A 1 309 ? 52.500 29.999 -11.462 1.00 30.03 309 THR A C 1
ATOM 4380 O O . THR A 1 309 ? 51.482 30.550 -11.881 1.00 29.09 309 THR A O 1
ATOM 4391 N N . LYS A 1 310 ? 53.240 30.487 -10.473 1.00 31.11 310 LYS A N 1
ATOM 4392 C CA . LYS A 1 310 ? 52.962 31.774 -9.847 1.00 36.28 310 LYS A CA 1
ATOM 4393 C C . LYS A 1 310 ? 54.197 32.654 -9.974 1.00 39.77 310 LYS A C 1
ATOM 4394 O O . LYS A 1 310 ? 55.202 32.422 -9.306 1.00 35.99 310 LYS A O 1
ATOM 4413 N N . GLU A 1 311 ? 54.117 33.663 -10.836 1.00 51.33 311 GLU A N 1
ATOM 4414 C CA . GLU A 1 311 ? 55.269 34.503 -11.142 1.00 63.51 311 GLU A CA 1
ATOM 4415 C C . GLU A 1 311 ? 55.508 35.504 -10.021 1.00 73.17 311 GLU A C 1
ATOM 4416 O O . GLU A 1 311 ? 56.551 35.486 -9.365 1.00 85.33 311 GLU A O 1
ATOM 4428 N N . GLY A 1 312 ? 54.530 36.378 -9.816 1.00 65.96 312 GLY A N 1
ATOM 4429 C CA . GLY A 1 312 ? 54.539 37.310 -8.705 1.00 62.82 312 GLY A CA 1
ATOM 4430 C C . GLY A 1 312 ? 53.167 37.324 -8.067 1.00 64.96 312 GLY A C 1
ATOM 4431 O O . GLY A 1 312 ? 52.913 36.608 -7.098 1.00 69.75 312 GLY A O 1
ATOM 4435 N N . ASP A 1 313 ? 52.279 38.142 -8.626 1.00 63.11 313 ASP A N 1
ATOM 4436 C CA . ASP A 1 313 ? 50.882 38.177 -8.212 1.00 63.88 313 ASP A CA 1
ATOM 4437 C C . ASP A 1 313 ? 49.987 37.575 -9.294 1.00 66.41 313 ASP A C 1
ATOM 4438 O O . ASP A 1 313 ? 48.761 37.612 -9.186 1.00 76.34 313 ASP A O 1
ATOM 4447 N N . SER A 1 314 ? 50.612 37.016 -10.329 1.00 56.73 314 SER A N 1
ATOM 4448 C CA . SER A 1 314 ? 49.893 36.488 -11.486 1.00 49.25 314 SER A CA 1
ATOM 4449 C C . SER A 1 314 ? 50.136 34.994 -11.670 1.00 39.30 314 SER A C 1
ATOM 4450 O O . SER A 1 314 ? 51.282 34.549 -11.740 1.00 38.28 314 SER A O 1
ATOM 4458 N N . PHE A 1 315 ? 49.051 34.228 -11.747 1.00 33.50 315 PHE A N 1
ATOM 4459 C CA . PHE A 1 315 ? 49.135 32.803 -12.047 1.00 31.70 315 PHE A CA 1
ATOM 4460 C C . PHE A 1 315 ? 49.122 32.573 -13.559 1.00 33.81 315 PHE A C 1
ATOM 4461 O O . PHE A 1 315 ? 48.400 33.248 -14.293 1.00 34.98 315 PHE A O 1
ATOM 4478 N N . LYS A 1 316 ? 49.933 31.620 -14.009 1.00 31.43 316 LYS A N 1
ATOM 4479 C CA . LYS A 1 316 ? 49.980 31.212 -15.413 1.00 30.83 316 LYS A CA 1
ATOM 4480 C C . LYS A 1 316 ? 49.770 29.706 -15.486 1.00 28.18 316 LYS A C 1
ATOM 4481 O O . LYS A 1 316 ? 50.177 28.977 -14.580 1.00 27.58 316 LYS A O 1
ATOM 4500 N N . THR A 1 317 ? 49.130 29.245 -16.556 1.00 27.02 317 THR A N 1
ATOM 4501 C CA . THR A 1 317 ? 48.871 27.817 -16.728 1.00 27.08 317 THR A CA 1
ATOM 4502 C C . THR A 1 317 ? 49.400 27.295 -18.056 1.00 26.61 317 THR A C 1
ATOM 4503 O O . THR A 1 317 ? 49.536 28.041 -19.026 1.00 26.43 317 THR A O 1
ATOM 4514 N N . TRP A 1 318 ? 49.696 25.999 -18.075 1.00 24.38 318 TRP A N 1
ATOM 4515 C CA . TRP A 1 318 ? 50.209 25.316 -19.256 1.00 24.39 318 TRP A CA 1
ATOM 4516 C C . TRP A 1 318 ? 49.679 23.883 -19.280 1.00 21.38 318 TRP A C 1
ATOM 4517 O O . TRP A 1 318 ? 49.640 23.208 -18.251 1.00 22.07 318 TRP A O 1
ATOM 4538 N N . MET A 1 319 ? 49.250 23.431 -20.452 1.00 17.47 319 MET A N 1
ATOM 4539 C CA . MET A 1 319 ? 48.781 22.058 -20.628 1.00 17.79 319 MET A CA 1
ATOM 4540 C C . MET A 1 319 ? 49.519 21.400 -21.780 1.00 17.79 319 MET A C 1
ATOM 4541 O O . MET A 1 319 ? 49.729 22.024 -22.819 1.00 19.21 319 MET A O 1
ATOM 4555 N N . SER A 1 320 ? 49.908 20.141 -21.602 1.00 16.62 320 SER A N 1
ATOM 4556 C CA . SER A 1 320 ? 50.487 19.373 -22.697 1.00 16.65 320 SER A CA 1
ATOM 4557 C C . SER A 1 320 ? 49.366 19.011 -23.662 1.00 17.00 320 SER A C 1
ATOM 4558 O O . SER A 1 320 ? 48.194 19.042 -23.285 1.00 18.29 320 SER A O 1
ATOM 4566 N N . PRO A 1 321 ? 49.713 18.687 -24.919 1.00 19.46 321 PRO A N 1
ATOM 4567 C CA . PRO A 1 321 ? 48.664 18.297 -25.868 1.00 19.39 321 PRO A CA 1
ATOM 4568 C C . PRO A 1 321 ? 47.872 17.084 -25.388 1.00 18.28 321 PRO A C 1
ATOM 4569 O O . PRO A 1 321 ? 46.663 17.002 -25.608 1.00 20.09 321 PRO A O 1
ATOM 4580 N N . GLN A 1 322 ? 48.555 16.153 -24.730 1.00 16.37 322 GLN A N 1
ATOM 4581 C CA . GLN A 1 322 ? 47.910 14.944 -24.240 1.00 15.51 322 GLN A CA 1
ATOM 4582 C C . GLN A 1 322 ? 46.879 15.259 -23.153 1.00 17.15 322 GLN A C 1
ATOM 4583 O O . GLN A 1 322 ? 45.850 14.587 -23.058 1.00 17.77 322 GLN A O 1
ATOM 4597 N N . PHE A 1 323 ? 47.143 16.279 -22.339 1.00 16.73 323 PHE A N 1
ATOM 4598 C CA . PHE A 1 323 ? 46.178 16.698 -21.328 1.00 16.29 323 PHE A CA 1
ATOM 4599 C C . PHE A 1 323 ? 44.937 17.262 -22.011 1.00 18.07 323 PHE A C 1
ATOM 4600 O O . PHE A 1 323 ? 43.810 16.989 -21.607 1.00 18.66 323 PHE A O 1
ATOM 4617 N N . LYS A 1 324 ? 45.157 18.049 -23.059 1.00 19.27 324 LYS A N 1
ATOM 4618 C CA . LYS A 1 324 ? 44.064 18.707 -23.766 1.00 22.02 324 LYS A CA 1
ATOM 4619 C C . LYS A 1 324 ? 43.050 17.713 -24.333 1.00 22.39 324 LYS A C 1
ATOM 4620 O O . LYS A 1 324 ? 41.868 18.035 -24.460 1.00 21.16 324 LYS A O 1
ATOM 4639 N N . SER A 1 325 ? 43.505 16.507 -24.659 1.00 22.60 325 SER A N 1
ATOM 4640 C CA . SER A 1 325 ? 42.615 15.470 -25.174 1.00 22.17 325 SER A CA 1
ATOM 4641 C C . SER A 1 325 ? 41.530 15.097 -24.167 1.00 20.05 325 SER A C 1
ATOM 4642 O O . SER A 1 325 ? 40.498 14.546 -24.550 1.00 20.29 325 SER A O 1
ATOM 4650 N N . PHE A 1 326 ? 41.763 15.395 -22.888 1.00 17.95 326 PHE A N 1
ATOM 4651 C CA . PHE A 1 326 ? 40.826 15.033 -21.822 1.00 19.43 326 PHE A CA 1
ATOM 4652 C C . PHE A 1 326 ? 39.854 16.160 -21.460 1.00 22.02 326 PHE A C 1
ATOM 4653 O O . PHE A 1 326 ? 38.899 15.937 -20.717 1.00 24.03 326 PHE A O 1
ATOM 4670 N N . LEU A 1 327 ? 40.096 17.364 -21.971 1.00 21.58 327 LEU A N 1
ATOM 4671 C CA . LEU A 1 327 ? 39.214 18.500 -21.688 1.00 27.35 327 LEU A CA 1
ATOM 4672 C C . LEU A 1 327 ? 37.831 18.291 -22.296 1.00 33.88 327 LEU A C 1
ATOM 4673 O O . LEU A 1 327 ? 37.704 17.716 -23.377 1.00 32.56 327 LEU A O 1
ATOM 4689 N N . VAL A 1 328 ? 36.799 18.765 -21.602 1.00 45.99 328 VAL A N 1
ATOM 4690 C CA . VAL A 1 328 ? 35.434 18.682 -22.112 1.00 64.09 328 VAL A CA 1
ATOM 4691 C C . VAL A 1 328 ? 35.126 19.896 -22.982 1.00 75.42 328 VAL A C 1
ATOM 4692 O O . VAL A 1 328 ? 35.249 21.037 -22.536 1.00 76.00 328 VAL A O 1
ATOM 4705 N N . THR B 1 13 ? 33.892 16.766 -38.157 1.00 59.40 13 THR B N 1
ATOM 4706 C CA . THR B 1 13 ? 33.480 17.963 -38.881 1.00 62.01 13 THR B CA 1
ATOM 4707 C C . THR B 1 13 ? 33.689 19.223 -38.044 1.00 56.59 13 THR B C 1
ATOM 4708 O O . THR B 1 13 ? 33.324 20.322 -38.463 1.00 52.82 13 THR B O 1
ATOM 4718 N N . GLU B 1 14 ? 34.275 19.060 -36.862 1.00 54.89 14 GLU B N 1
ATOM 4719 C CA . GLU B 1 14 ? 34.655 20.203 -36.042 1.00 55.75 14 GLU B CA 1
ATOM 4720 C C . GLU B 1 14 ? 35.779 20.958 -36.736 1.00 50.08 14 GLU B C 1
ATOM 4721 O O . GLU B 1 14 ? 36.420 20.423 -37.640 1.00 51.84 14 GLU B O 1
ATOM 4733 N N . VAL B 1 15 ? 36.009 22.200 -36.321 1.00 42.82 15 VAL B N 1
ATOM 4734 C CA . VAL B 1 15 ? 37.115 22.991 -36.852 1.00 38.34 15 VAL B CA 1
ATOM 4735 C C . VAL B 1 15 ? 38.064 23.384 -35.734 1.00 37.90 15 VAL B C 1
ATOM 4736 O O . VAL B 1 15 ? 37.642 23.849 -34.674 1.00 44.72 15 VAL B O 1
ATOM 4749 N N . THR B 1 16 ? 39.352 23.188 -35.991 1.00 28.01 16 THR B N 1
ATOM 4750 C CA . THR B 1 16 ? 40.399 23.603 -35.076 1.00 24.27 16 THR B CA 1
ATOM 4751 C C . THR B 1 16 ? 40.954 24.939 -35.535 1.00 22.42 16 THR B C 1
ATOM 4752 O O . THR B 1 16 ? 41.288 25.107 -36.708 1.00 22.08 16 THR B O 1
ATOM 4763 N N . VAL B 1 17 ? 41.041 25.886 -34.606 1.00 21.87 17 VAL B N 1
ATOM 4764 C CA . VAL B 1 17 ? 41.632 27.184 -34.888 1.00 23.32 17 VAL B CA 1
ATOM 4765 C C . VAL B 1 17 ? 42.946 27.316 -34.137 1.00 24.08 17 VAL B C 1
ATOM 4766 O O . VAL B 1 17 ? 42.985 27.228 -32.908 1.00 27.71 17 VAL B O 1
ATOM 4779 N N . LEU B 1 18 ? 44.018 27.514 -34.894 1.00 20.48 18 LEU B N 1
ATOM 4780 C CA . LEU B 1 18 ? 45.338 27.757 -34.336 1.00 20.05 18 LEU B CA 1
ATOM 4781 C C . LEU B 1 18 ? 45.669 29.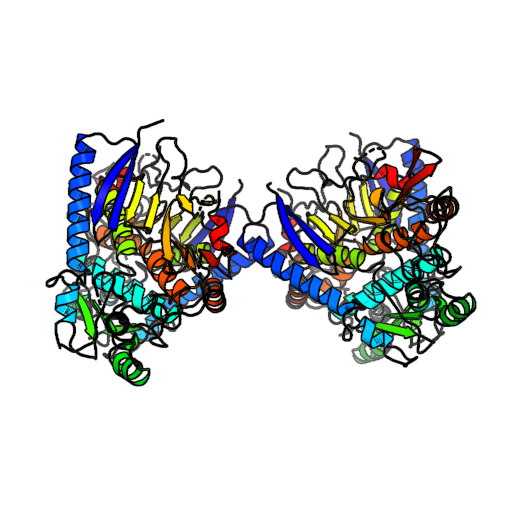223 -34.540 1.00 20.08 18 LEU B C 1
ATOM 4782 O O . LEU B 1 18 ? 45.297 29.805 -35.558 1.00 21.02 18 LEU B O 1
ATOM 4798 N N . GLU B 1 19 ? 46.360 29.826 -33.581 1.00 19.59 19 GLU B N 1
ATOM 4799 C CA . GLU B 1 19 ? 46.773 31.215 -33.738 1.00 24.62 19 GLU B CA 1
ATOM 4800 C C . GLU B 1 19 ? 48.026 31.549 -32.944 1.00 22.10 19 GLU B C 1
ATOM 4801 O O . GLU B 1 19 ? 48.394 30.849 -31.997 1.00 23.01 19 GLU B O 1
ATOM 4813 N N . GLY B 1 20 ? 48.676 32.632 -33.352 1.00 22.78 20 GLY B N 1
ATOM 4814 C CA . GLY B 1 20 ? 49.881 33.102 -32.700 1.00 25.13 20 GLY B CA 1
ATOM 4815 C C . GLY B 1 20 ? 50.272 34.468 -33.219 1.00 23.88 20 GLY B C 1
ATOM 4816 O O . GLY B 1 20 ? 49.466 35.147 -33.855 1.00 22.05 20 GLY B O 1
ATOM 4820 N N . LYS B 1 21 ? 51.515 34.861 -32.952 1.00 23.92 21 LYS B N 1
ATOM 4821 C CA . LYS B 1 21 ? 52.019 36.172 -33.335 1.00 22.33 21 LYS B CA 1
ATOM 4822 C C . LYS B 1 21 ? 53.133 36.048 -34.362 1.00 24.12 21 LYS B C 1
ATOM 4823 O O . LYS B 1 21 ? 53.969 35.151 -34.278 1.00 25.67 21 LYS B O 1
ATOM 4842 N N . THR B 1 22 ? 53.143 36.961 -35.326 1.00 24.83 22 THR B N 1
ATOM 4843 C CA . THR B 1 22 ? 54.228 37.038 -36.296 1.00 23.78 22 THR B CA 1
ATOM 4844 C C . THR B 1 22 ? 54.228 38.394 -36.980 1.00 21.94 22 THR B C 1
ATOM 4845 O O . THR B 1 22 ? 53.171 38.984 -37.194 1.00 22.41 22 THR B O 1
ATOM 4856 N N . MET B 1 23 ? 55.421 38.885 -37.306 1.00 23.59 23 MET B N 1
ATOM 4857 C CA . MET B 1 23 ? 55.575 40.062 -38.160 1.00 25.12 23 MET B CA 1
ATOM 4858 C C . MET B 1 23 ? 54.843 41.291 -37.629 1.00 26.76 23 MET B C 1
ATOM 4859 O O . MET B 1 23 ? 54.291 42.075 -38.401 1.00 27.35 23 MET B O 1
ATOM 4873 N N . GLY B 1 24 ? 54.841 41.459 -36.311 1.00 27.08 24 GLY B N 1
ATOM 4874 C CA . GLY B 1 24 ? 54.191 42.602 -35.696 1.00 27.21 24 GLY B CA 1
ATOM 4875 C C . GLY B 1 24 ? 52.676 42.517 -35.745 1.00 25.44 24 GLY B C 1
ATOM 4876 O O . GLY B 1 24 ? 51.986 43.497 -35.474 1.00 27.15 24 GLY B O 1
ATOM 4880 N N . THR B 1 25 ? 52.158 41.343 -36.095 1.00 25.18 25 THR B N 1
ATOM 4881 C CA . THR B 1 25 ? 50.717 41.127 -36.155 1.00 25.07 25 THR B CA 1
ATOM 4882 C C . THR B 1 25 ? 50.398 39.701 -35.706 1.00 24.41 25 THR B C 1
ATOM 4883 O O . THR B 1 25 ? 51.201 39.070 -35.016 1.00 22.74 25 THR B O 1
ATOM 4894 N N . PHE B 1 26 ? 49.228 39.200 -36.088 1.00 22.75 26 PHE B N 1
ATOM 4895 C CA . PHE B 1 26 ? 48.801 37.865 -35.688 1.00 22.00 26 PHE B CA 1
ATOM 4896 C C . PHE B 1 26 ? 48.680 36.955 -36.897 1.00 19.49 26 PHE B C 1
ATOM 4897 O O . PHE B 1 26 ? 48.611 37.430 -38.034 1.00 21.27 26 PHE B O 1
ATOM 4914 N N . TRP B 1 27 ? 48.666 35.649 -36.648 1.00 18.84 27 TRP B N 1
ATOM 4915 C CA . TRP B 1 27 ? 48.328 34.675 -37.678 1.00 18.52 27 TRP B CA 1
ATOM 4916 C C . TRP B 1 27 ? 47.251 33.745 -37.158 1.00 19.48 27 TRP B C 1
ATOM 4917 O O . TRP B 1 27 ? 47.080 33.580 -35.949 1.00 18.89 27 TRP B O 1
ATOM 4938 N N . ARG B 1 28 ? 46.518 33.145 -38.085 1.00 18.02 28 ARG B N 1
ATOM 4939 C CA . ARG B 1 28 ? 45.489 32.186 -37.734 1.00 19.41 28 ARG B CA 1
ATOM 4940 C C . ARG B 1 28 ? 45.403 31.111 -38.796 1.00 19.94 28 ARG B C 1
ATOM 4941 O O . ARG B 1 28 ? 45.710 31.346 -39.965 1.00 22.56 28 ARG B O 1
ATOM 4962 N N . ALA B 1 29 ? 44.982 29.929 -38.372 1.00 18.73 29 ALA B N 1
ATOM 4963 C CA . ALA B 1 29 ? 44.777 28.811 -39.275 1.00 18.76 29 ALA B CA 1
ATOM 4964 C C . ALA B 1 29 ? 43.569 28.024 -38.801 1.00 20.57 29 ALA B C 1
ATOM 4965 O O . ALA B 1 29 ? 43.565 27.495 -37.690 1.00 24.13 29 ALA B O 1
ATOM 4972 N N . SER B 1 30 ? 42.539 27.979 -39.638 1.00 18.51 30 SER B N 1
ATOM 4973 C CA . SER B 1 30 ? 41.347 27.203 -39.345 1.00 19.53 30 SER B CA 1
ATOM 4974 C C . SER B 1 30 ? 41.384 25.947 -40.196 1.00 19.18 30 SER B C 1
ATOM 4975 O O . SER B 1 30 ? 41.510 26.022 -41.416 1.00 20.06 30 SER B O 1
ATOM 4983 N N . ILE B 1 31 ? 41.282 24.800 -39.531 1.00 19.45 31 ILE B N 1
ATOM 4984 C CA . ILE B 1 31 ? 41.493 23.496 -40.151 1.00 19.79 31 ILE B CA 1
ATOM 4985 C C . ILE B 1 31 ? 40.419 22.529 -39.660 1.00 23.04 31 ILE B C 1
ATOM 4986 O O . ILE B 1 31 ? 40.083 22.540 -38.477 1.00 30.42 31 ILE B O 1
ATOM 5002 N N . PRO B 1 32 ? 39.873 21.690 -40.560 1.00 23.22 32 PRO B N 1
ATOM 5003 C CA . PRO B 1 32 ? 38.879 20.716 -40.096 1.00 25.48 32 PRO B CA 1
ATOM 5004 C C . PRO B 1 32 ? 39.453 19.776 -39.041 1.00 30.48 32 PRO B C 1
ATOM 5005 O O . PRO B 1 32 ? 40.646 19.483 -39.085 1.00 34.34 32 PRO B O 1
ATOM 5016 N N . GLY B 1 33 ? 38.598 19.320 -38.128 1.00 34.28 33 GLY B N 1
ATOM 5017 C CA . GLY B 1 33 ? 38.981 18.530 -36.966 1.00 38.17 33 GLY B CA 1
ATOM 5018 C C . GLY B 1 33 ? 40.300 17.782 -37.006 1.00 35.47 33 GLY B C 1
ATOM 5019 O O . GLY B 1 33 ? 40.473 16.835 -37.775 1.00 36.88 33 GLY B O 1
ATOM 5023 N N . ILE B 1 34 ? 41.237 18.232 -36.176 1.00 33.54 34 ILE B N 1
ATOM 5024 C CA . ILE B 1 34 ? 42.464 17.493 -35.899 1.00 38.26 34 ILE B CA 1
ATOM 5025 C C . ILE B 1 34 ? 42.576 17.327 -34.388 1.00 34.90 34 ILE B C 1
ATOM 5026 O O . ILE B 1 34 ? 41.974 18.091 -33.635 1.00 35.44 34 ILE B O 1
ATOM 5042 N N . ASP B 1 35 ? 43.329 16.326 -33.944 1.00 32.89 35 ASP B N 1
ATOM 5043 C CA . ASP B 1 35 ? 43.434 16.038 -32.521 1.00 34.17 35 ASP B CA 1
ATOM 5044 C C . ASP B 1 35 ? 44.404 17.014 -31.863 1.00 30.66 35 ASP B C 1
ATOM 5045 O O . ASP B 1 35 ? 45.082 17.776 -32.548 1.00 26.34 35 ASP B O 1
ATOM 5054 N N . ALA B 1 36 ? 44.468 16.987 -30.535 1.00 29.14 36 ALA B N 1
ATOM 5055 C CA . ALA B 1 36 ? 45.278 17.950 -29.797 1.00 27.72 36 ALA B CA 1
ATOM 5056 C C . ALA B 1 36 ? 46.772 17.815 -30.097 1.00 25.92 36 ALA B C 1
ATOM 5057 O O . ALA B 1 36 ? 47.468 18.822 -30.206 1.00 24.51 36 ALA B O 1
ATOM 5064 N N . LYS B 1 37 ? 47.275 16.590 -30.231 1.00 23.78 37 LYS B N 1
ATOM 5065 C CA . LYS B 1 37 ? 48.705 16.418 -30.484 1.00 25.54 37 LYS B CA 1
ATOM 5066 C C . LYS B 1 37 ? 49.052 16.897 -31.890 1.00 23.44 37 LYS B C 1
ATOM 5067 O O . LYS B 1 37 ? 50.048 17.595 -32.099 1.00 22.12 37 LYS B O 1
ATOM 5086 N N . ARG B 1 38 ? 48.223 16.513 -32.849 1.00 22.66 38 ARG B N 1
ATOM 5087 C CA . ARG B 1 38 ? 48.384 16.951 -34.228 1.00 22.62 38 ARG B CA 1
ATOM 5088 C C . ARG B 1 38 ? 48.315 18.478 -34.316 1.00 21.68 38 ARG B C 1
ATOM 5089 O O . ARG B 1 38 ? 49.092 19.100 -35.038 1.00 20.55 38 ARG B O 1
ATOM 5110 N N . SER B 1 39 ? 47.398 19.080 -33.563 1.00 23.50 39 SER B N 1
ATOM 5111 C CA . SER B 1 39 ? 47.270 20.538 -33.532 1.00 24.24 39 SER B CA 1
ATOM 5112 C C . SER B 1 39 ? 48.534 21.208 -33.001 1.00 22.01 39 SER B C 1
ATOM 5113 O O . SER B 1 39 ? 48.997 22.207 -33.549 1.00 19.87 39 SER B O 1
ATOM 5121 N N . ALA B 1 40 ? 49.082 20.656 -31.926 1.00 21.88 40 ALA B N 1
ATOM 5122 C CA . ALA B 1 40 ? 50.275 21.219 -31.305 1.00 21.64 40 ALA B CA 1
ATOM 5123 C C . ALA B 1 40 ? 51.467 21.121 -32.249 1.00 21.67 40 ALA B C 1
ATOM 5124 O O . ALA B 1 40 ? 52.242 22.070 -32.391 1.00 20.89 40 ALA B O 1
ATOM 5131 N N . GLU B 1 41 ? 51.603 19.966 -32.891 1.00 23.66 41 GLU B N 1
ATOM 5132 C CA . GLU B 1 41 ? 52.670 19.737 -33.855 1.00 26.97 41 GLU B CA 1
ATOM 5133 C C . GLU B 1 41 ? 52.577 20.701 -35.033 1.00 22.65 41 GLU B C 1
ATOM 5134 O O . GLU B 1 41 ? 53.582 21.262 -35.459 1.00 20.62 41 GLU B O 1
ATOM 5146 N N . LEU B 1 42 ? 51.367 20.891 -35.549 1.00 19.91 42 LEU B N 1
ATOM 5147 C CA . LEU B 1 42 ? 51.148 21.794 -36.670 1.00 21.31 42 LEU B CA 1
ATOM 5148 C C . LEU B 1 42 ? 51.440 23.239 -36.283 1.00 20.28 42 LEU B C 1
ATOM 5149 O O . LEU B 1 42 ? 52.046 23.984 -37.051 1.00 20.11 42 LEU B O 1
ATOM 5165 N N . LYS B 1 43 ? 51.010 23.627 -35.088 1.00 19.06 43 LYS B N 1
ATOM 5166 C CA . LYS B 1 43 ? 51.231 24.981 -34.595 1.00 19.11 43 LYS B CA 1
ATOM 5167 C C . LYS B 1 43 ? 52.724 25.288 -34.483 1.00 19.30 43 LYS B C 1
ATOM 5168 O O . LYS B 1 43 ? 53.161 26.388 -34.823 1.00 19.32 43 LYS B O 1
ATOM 5187 N N . GLU B 1 44 ? 53.504 24.316 -34.015 1.00 19.82 44 GLU B N 1
ATOM 5188 C CA . GLU B 1 44 ? 54.949 24.491 -33.902 1.00 20.43 44 GLU B CA 1
ATOM 5189 C C . GLU B 1 44 ? 55.585 24.675 -35.276 1.00 19.62 44 GLU B C 1
ATOM 5190 O O . GLU B 1 44 ? 56.457 25.525 -35.450 1.00 22.07 44 GLU B O 1
ATOM 5202 N N . LYS B 1 45 ? 55.143 23.881 -36.247 1.00 19.21 45 LYS B N 1
ATOM 5203 C CA . LYS B 1 45 ? 55.652 23.986 -37.615 1.00 18.73 45 LYS B CA 1
ATOM 5204 C C . LYS B 1 45 ? 55.289 25.323 -38.242 1.00 18.64 45 LYS B C 1
ATOM 5205 O O . LYS B 1 45 ? 56.109 25.933 -38.928 1.00 18.66 45 LYS B O 1
ATOM 5224 N N . ILE B 1 46 ? 54.058 25.771 -38.012 1.00 19.13 46 ILE B N 1
ATOM 5225 C CA . ILE B 1 46 ? 53.602 27.055 -38.532 1.00 19.19 46 ILE B CA 1
ATOM 5226 C C . ILE B 1 46 ? 54.446 28.192 -37.966 1.00 19.20 46 ILE B C 1
ATOM 5227 O O . ILE B 1 46 ? 54.947 29.039 -38.705 1.00 18.49 46 ILE B O 1
ATOM 5243 N N . GLN B 1 47 ? 54.606 28.205 -36.649 1.00 18.34 47 GLN B N 1
ATOM 5244 C CA . GLN B 1 47 ? 55.335 29.287 -36.004 1.00 18.79 47 GLN B CA 1
ATOM 5245 C C . GLN B 1 47 ? 56.788 29.299 -36.461 1.00 18.87 47 GLN B C 1
ATOM 5246 O O . GLN B 1 47 ? 57.357 30.357 -36.723 1.00 19.48 47 GLN B O 1
ATOM 5260 N N . THR B 1 48 ? 57.379 28.115 -36.562 1.00 19.02 48 THR B N 1
ATOM 5261 C CA . THR B 1 48 ? 58.759 27.979 -37.005 1.00 20.73 48 THR B CA 1
ATOM 5262 C C . THR B 1 48 ? 58.928 28.541 -38.421 1.00 20.73 48 THR B C 1
ATOM 5263 O O . THR B 1 48 ? 59.893 29.253 -38.708 1.00 18.92 48 THR B O 1
ATOM 5274 N N . GLN B 1 49 ? 57.983 28.232 -39.301 1.00 19.03 49 GLN B N 1
ATOM 5275 C CA . GLN B 1 49 ? 58.058 28.715 -40.677 1.00 18.33 49 GLN B CA 1
ATOM 5276 C C . GLN B 1 49 ? 57.878 30.228 -40.744 1.00 17.97 49 GLN B C 1
ATOM 5277 O O . GLN B 1 49 ? 58.602 30.916 -41.464 1.00 17.10 49 GLN B O 1
ATOM 5291 N N . LEU B 1 50 ? 56.912 30.745 -39.992 1.00 17.30 50 LEU B N 1
ATOM 5292 C CA . LEU B 1 50 ? 56.642 32.175 -39.988 1.00 17.43 50 LEU B CA 1
ATOM 5293 C C . LEU B 1 50 ? 57.813 32.950 -39.391 1.00 20.14 50 LEU B C 1
ATOM 5294 O O . LEU B 1 50 ? 58.160 34.025 -39.879 1.00 20.54 50 LEU B O 1
ATOM 5310 N N . ASP B 1 51 ? 58.419 32.407 -38.338 1.00 21.92 51 ASP B N 1
ATOM 5311 C CA . ASP B 1 51 ? 59.619 33.012 -37.765 1.00 23.02 51 ASP B CA 1
ATOM 5312 C C . ASP B 1 51 ? 60.717 33.094 -38.825 1.00 20.18 51 ASP B C 1
ATOM 5313 O O . ASP B 1 51 ? 61.425 34.097 -38.932 1.00 19.27 51 ASP B O 1
ATOM 5322 N N . ALA B 1 52 ? 60.846 32.035 -39.616 1.00 19.85 52 ALA B N 1
ATOM 5323 C CA . ALA B 1 52 ? 61.849 31.999 -40.673 1.00 22.94 52 ALA B CA 1
ATOM 5324 C C . ALA B 1 52 ? 61.538 33.021 -41.766 1.00 21.24 52 ALA B C 1
ATOM 5325 O O . ALA B 1 52 ? 62.448 33.641 -42.319 1.00 21.31 52 ALA B O 1
ATOM 5332 N N . ASP B 1 53 ? 60.257 33.200 -42.077 1.00 19.02 53 ASP B N 1
ATOM 5333 C CA . ASP B 1 53 ? 59.861 34.189 -43.077 1.00 18.80 53 ASP B CA 1
ATOM 5334 C C . ASP B 1 53 ? 60.128 35.605 -42.575 1.00 18.70 53 ASP B C 1
ATOM 5335 O O . ASP B 1 53 ? 60.494 36.486 -43.347 1.00 17.45 53 ASP B O 1
ATOM 5344 N N . ASP B 1 54 ? 59.938 35.823 -41.279 1.00 19.09 54 ASP B N 1
ATOM 5345 C CA . ASP B 1 54 ? 60.224 37.127 -40.695 1.00 19.28 54 ASP B CA 1
ATOM 5346 C C . ASP B 1 54 ? 61.733 37.385 -40.688 1.00 20.83 54 ASP B C 1
ATOM 5347 O O . ASP B 1 54 ? 62.183 38.519 -40.879 1.00 21.65 54 ASP B O 1
ATOM 5356 N N . GLN B 1 55 ? 62.510 36.329 -40.476 1.00 20.81 55 GLN B N 1
ATOM 5357 C CA . GLN B 1 55 ? 63.967 36.420 -40.539 1.00 23.47 55 GLN B CA 1
ATOM 5358 C C . GLN B 1 55 ? 64.435 36.685 -41.969 1.00 23.86 55 GLN B C 1
ATOM 5359 O O . GLN B 1 55 ? 65.519 37.222 -42.190 1.00 25.90 55 GLN B O 1
ATOM 5373 N N . LEU B 1 56 ? 63.613 36.303 -42.939 1.00 23.39 56 LEU B N 1
ATOM 5374 C CA . LEU B 1 56 ? 63.921 36.554 -44.342 1.00 24.53 56 LEU B CA 1
ATOM 5375 C C . LEU B 1 56 ? 63.695 38.024 -44.692 1.00 24.32 56 LEU B C 1
ATOM 5376 O O . LEU B 1 56 ? 64.539 38.657 -45.331 1.00 24.34 56 LEU B O 1
ATOM 5392 N N . LEU B 1 57 ? 62.569 38.569 -44.236 1.00 19.95 57 LEU B N 1
ATOM 5393 C CA . LEU B 1 57 ? 62.048 39.829 -44.764 1.00 19.63 57 LEU B CA 1
ATOM 5394 C C . LEU B 1 57 ? 62.154 41.054 -43.856 1.00 21.98 57 LEU B C 1
ATOM 5395 O O . LEU B 1 57 ? 62.114 42.183 -44.344 1.00 23.71 57 LEU B O 1
ATOM 5411 N N . SER B 1 58 ? 62.274 40.850 -42.546 1.00 22.67 58 SER B N 1
ATOM 5412 C CA . SER B 1 58 ? 62.094 41.950 -41.599 1.00 21.94 58 SER B CA 1
ATOM 5413 C C . SER B 1 58 ? 63.146 43.049 -41.712 1.00 22.04 58 SER B C 1
ATOM 5414 O O . SER B 1 58 ? 64.343 42.776 -41.780 1.00 24.76 58 SER B O 1
ATOM 5422 N N . THR B 1 59 ? 62.678 44.294 -41.715 1.00 21.83 59 THR B N 1
ATOM 5423 C CA . THR B 1 59 ? 63.564 45.453 -41.654 1.00 23.26 59 THR B CA 1
ATOM 5424 C C . THR B 1 59 ? 63.909 45.794 -40.204 1.00 27.36 59 THR B C 1
ATOM 5425 O O . THR B 1 59 ? 64.692 46.712 -39.947 1.00 27.61 59 THR B O 1
ATOM 5436 N N . TYR B 1 60 ? 63.322 45.056 -39.265 1.00 25.72 60 TYR B N 1
ATOM 5437 C CA . TYR B 1 60 ? 63.563 45.278 -37.841 1.00 25.53 60 TYR B CA 1
ATOM 5438 C C . TYR B 1 60 ? 64.675 44.376 -37.312 1.00 28.24 60 TYR B C 1
ATOM 5439 O O . TYR B 1 60 ? 65.180 44.581 -36.207 1.00 27.98 60 TYR B O 1
ATOM 5457 N N . LYS B 1 61 ? 65.040 43.373 -38.103 1.00 29.53 61 LYS B N 1
ATOM 5458 C CA . LYS B 1 61 ? 66.133 42.471 -37.762 1.00 28.77 61 LYS B CA 1
ATOM 5459 C C . LYS B 1 61 ? 67.347 42.827 -38.617 1.00 33.22 61 LYS B C 1
ATOM 5460 O O . LYS B 1 61 ? 67.370 42.560 -39.819 1.00 29.69 61 LYS B O 1
ATOM 5479 N N . LYS B 1 62 ? 68.347 43.448 -37.993 1.00 36.68 62 LYS B N 1
ATOM 5480 C CA . LYS B 1 62 ? 69.526 43.932 -38.713 1.00 41.55 62 LYS B CA 1
ATOM 5481 C C . LYS B 1 62 ? 70.209 42.812 -39.496 1.00 38.61 62 LYS B C 1
ATOM 5482 O O . LYS B 1 62 ? 70.913 43.074 -40.472 1.00 37.02 62 LYS B O 1
ATOM 5501 N N . ASP B 1 63 ? 69.981 41.571 -39.074 1.00 37.71 63 ASP B N 1
ATOM 5502 C CA . ASP B 1 63 ? 70.611 40.410 -39.698 1.00 42.24 63 ASP B CA 1
ATOM 5503 C C . ASP B 1 63 ? 69.685 39.646 -40.644 1.00 30.10 63 ASP B C 1
ATOM 5504 O O . ASP B 1 63 ? 70.029 38.553 -41.096 1.00 28.35 63 ASP B O 1
ATOM 5513 N N . SER B 1 64 ? 68.521 40.207 -40.956 1.00 26.60 64 SER B N 1
ATOM 5514 C CA . SER B 1 64 ? 67.610 39.546 -41.887 1.00 24.07 64 SER B CA 1
ATOM 5515 C C . SER B 1 64 ? 68.259 39.488 -43.269 1.00 24.93 64 SER B C 1
ATOM 5516 O O . SER B 1 64 ? 69.170 40.257 -43.566 1.00 27.02 64 SER B O 1
ATOM 5524 N N . ALA B 1 65 ? 67.795 38.571 -44.110 1.00 23.15 65 ALA B N 1
ATOM 5525 C CA . ALA B 1 65 ? 68.351 38.447 -45.452 1.00 23.11 65 ALA B CA 1
ATOM 5526 C C . ALA B 1 65 ? 68.158 39.754 -46.219 1.00 23.06 65 ALA B C 1
ATOM 5527 O O . ALA B 1 65 ? 69.062 40.214 -46.920 1.00 23.20 65 ALA B O 1
ATOM 5534 N N . LEU B 1 66 ? 66.987 40.361 -46.071 1.00 24.28 66 LEU B N 1
ATOM 5535 C CA . LEU B 1 66 ? 66.702 41.616 -46.761 1.00 23.90 66 LEU B CA 1
ATOM 5536 C C . LEU B 1 66 ? 67.629 42.735 -46.281 1.00 20.86 66 LEU B C 1
ATOM 5537 O O . LEU B 1 66 ? 68.118 43.533 -47.082 1.00 20.56 66 LEU B O 1
ATOM 5553 N N . MET B 1 67 ? 67.875 42.797 -44.977 1.00 21.08 67 MET B N 1
ATOM 5554 C CA . MET B 1 67 ? 68.697 43.869 -44.435 1.00 22.74 67 MET B CA 1
ATOM 5555 C C . MET B 1 67 ? 70.170 43.675 -44.786 1.00 22.68 67 MET B C 1
ATOM 5556 O O . MET B 1 67 ? 70.904 44.650 -44.929 1.00 23.35 67 MET B O 1
ATOM 5570 N N . ARG B 1 68 ? 70.602 42.426 -44.937 1.00 25.01 68 ARG B N 1
ATOM 5571 C CA . ARG B 1 68 ? 71.962 42.156 -45.396 1.00 26.93 68 ARG B CA 1
ATOM 5572 C C . ARG B 1 68 ? 72.142 42.640 -46.837 1.00 25.82 68 ARG B C 1
ATOM 5573 O O . ARG B 1 68 ? 73.202 43.151 -47.202 1.00 24.69 68 ARG B O 1
ATOM 5594 N N . PHE B 1 69 ? 71.101 42.482 -47.649 1.00 25.86 69 PHE B N 1
ATOM 5595 C CA . PHE B 1 69 ? 71.116 42.998 -49.014 1.00 25.01 69 PHE B CA 1
ATOM 5596 C C . PHE B 1 69 ? 71.133 44.525 -49.001 1.00 25.58 69 PHE B C 1
ATOM 5597 O O . PHE B 1 69 ? 71.895 45.152 -49.735 1.00 24.71 69 PHE B O 1
ATOM 5614 N N . ASN B 1 70 ? 70.288 45.116 -48.161 1.00 21.86 70 ASN B N 1
ATOM 5615 C CA . ASN B 1 70 ? 70.227 46.568 -48.041 1.00 22.99 70 ASN B CA 1
ATOM 5616 C C . ASN B 1 70 ? 71.558 47.152 -47.579 1.00 27.21 70 ASN B C 1
ATOM 5617 O O . ASN B 1 70 ? 71.945 48.238 -48.010 1.00 27.60 70 ASN B O 1
ATOM 5628 N N . ASP B 1 71 ? 72.257 46.424 -46.713 1.00 32.80 71 ASP B N 1
ATOM 5629 C CA . ASP B 1 71 ? 73.527 46.898 -46.166 1.00 33.08 71 ASP B CA 1
ATOM 5630 C C . ASP B 1 71 ? 74.687 46.660 -47.126 1.00 31.31 71 ASP B C 1
ATOM 5631 O O . ASP B 1 71 ? 75.771 47.216 -46.944 1.00 34.79 71 ASP B O 1
ATOM 5640 N N . SER B 1 72 ? 74.465 45.837 -48.146 1.00 27.13 72 SER B N 1
ATOM 5641 C CA . SER B 1 72 ? 75.495 45.595 -49.150 1.00 27.15 72 SER B CA 1
ATOM 5642 C C . SER B 1 72 ? 75.553 46.750 -50.137 1.00 28.40 72 SER B C 1
ATOM 5643 O O . SER B 1 72 ? 74.519 47.263 -50.567 1.00 30.79 72 SER B O 1
ATOM 5651 N N . GLN B 1 73 ? 76.769 47.156 -50.485 1.00 29.20 73 GLN B N 1
ATOM 5652 C CA . GLN B 1 73 ? 76.981 48.223 -51.455 1.00 34.88 73 GLN B CA 1
ATOM 5653 C C . GLN B 1 73 ? 77.212 47.647 -52.851 1.00 33.64 73 GLN B C 1
ATOM 5654 O O . GLN B 1 73 ? 77.482 48.381 -53.802 1.00 35.14 73 GLN B O 1
ATOM 5668 N N . SER B 1 74 ? 77.091 46.329 -52.968 1.00 34.26 74 SER B N 1
ATOM 5669 C CA . SER B 1 74 ? 77.400 45.641 -54.215 1.00 38.32 74 SER B CA 1
ATOM 5670 C C . SER B 1 74 ? 76.345 45.874 -55.285 1.00 32.09 74 SER B C 1
ATOM 5671 O O . SER B 1 74 ? 75.146 45.867 -55.001 1.00 30.80 74 SER B O 1
ATOM 5679 N N . LEU B 1 75 ? 76.809 46.074 -56.515 1.00 28.80 75 LEU B N 1
ATOM 5680 C CA . LEU B 1 75 ? 75.932 46.207 -57.674 1.00 27.92 75 LEU B CA 1
ATOM 5681 C C . LEU B 1 75 ? 75.904 44.934 -58.510 1.00 26.38 75 LEU B C 1
ATOM 5682 O O . LEU B 1 75 ? 75.320 44.909 -59.595 1.00 26.32 75 LEU B O 1
ATOM 5698 N N . SER B 1 76 ? 76.537 43.881 -58.005 1.00 29.91 76 SER B N 1
ATOM 5699 C CA . SER B 1 76 ? 76.534 42.592 -58.684 1.00 32.93 76 SER B CA 1
ATOM 5700 C C . SER B 1 76 ? 75.431 41.727 -58.081 1.00 26.01 76 SER B C 1
ATOM 5701 O O . SER B 1 76 ? 74.907 42.049 -57.014 1.00 25.01 76 SER B O 1
ATOM 5709 N N . PRO B 1 77 ? 75.064 40.635 -58.765 1.00 24.79 77 PRO B N 1
ATOM 5710 C CA . PRO B 1 77 ? 73.988 39.779 -58.258 1.00 24.21 77 PRO B CA 1
ATOM 5711 C C . PRO B 1 77 ? 74.235 39.283 -56.833 1.00 23.11 77 PRO B C 1
ATOM 5712 O O . PRO B 1 77 ? 75.329 38.827 -56.493 1.00 23.29 77 PRO B O 1
ATOM 5723 N N . TRP B 1 78 ? 73.199 39.395 -56.011 1.00 21.58 78 TRP B N 1
ATOM 5724 C CA . TRP B 1 78 ? 73.259 39.027 -54.604 1.00 20.02 78 TRP B CA 1
ATOM 5725 C C . TRP B 1 78 ? 72.348 37.822 -54.377 1.00 19.46 78 TRP B C 1
ATOM 5726 O O . TRP B 1 78 ? 71.145 37.917 -54.602 1.00 18.79 78 TRP B O 1
ATOM 5747 N N . PRO B 1 79 ? 72.914 36.681 -53.949 1.00 21.24 79 PRO B N 1
ATOM 5748 C CA . PRO B 1 79 ? 72.077 35.476 -53.873 1.00 21.41 79 PRO B CA 1
ATOM 5749 C C . PRO B 1 79 ? 70.995 35.555 -52.804 1.00 19.28 79 PRO B C 1
ATOM 5750 O O . PRO B 1 79 ? 71.252 36.015 -51.690 1.00 19.72 79 PRO B O 1
ATOM 5761 N N . VAL B 1 80 ? 69.795 35.104 -53.160 1.00 18.32 80 VAL B N 1
ATOM 5762 C CA . VAL B 1 80 ? 68.644 35.129 -52.266 1.00 17.86 80 VAL B CA 1
ATOM 5763 C C . VAL B 1 80 ? 67.838 33.843 -52.419 1.00 18.87 80 VAL B C 1
ATOM 5764 O O . VAL B 1 80 ? 68.127 33.020 -53.288 1.00 19.80 80 VAL B O 1
ATOM 5777 N N . SER B 1 81 ? 66.825 33.678 -51.576 1.00 18.94 81 SER B N 1
ATOM 5778 C CA . SER B 1 81 ? 65.981 32.490 -51.620 1.00 19.18 81 SER B CA 1
ATOM 5779 C C . SER B 1 81 ? 64.960 32.593 -52.745 1.00 18.57 81 SER B C 1
ATOM 5780 O O . SER B 1 81 ? 64.752 33.667 -53.311 1.00 17.23 81 SER B O 1
ATOM 5788 N N . GLU B 1 82 ? 64.329 31.468 -53.068 1.00 17.71 82 GLU B N 1
ATOM 5789 C CA . GLU B 1 82 ? 63.288 31.440 -54.087 1.00 16.54 82 GLU B CA 1
ATOM 5790 C C . GLU B 1 82 ? 62.149 32.375 -53.711 1.00 16.71 82 GLU B C 1
ATOM 5791 O O . GLU B 1 82 ? 61.619 33.085 -54.563 1.00 17.80 82 GLU B O 1
ATOM 5803 N N . ALA B 1 83 ? 61.787 32.385 -52.431 1.00 18.25 83 ALA B N 1
ATOM 5804 C CA . ALA B 1 83 ? 60.732 33.264 -51.940 1.00 19.33 83 ALA B CA 1
ATOM 5805 C C . ALA B 1 83 ? 61.082 34.733 -52.170 1.00 18.37 83 ALA B C 1
ATOM 5806 O O . ALA B 1 83 ? 60.271 35.501 -52.679 1.00 17.18 83 ALA B O 1
ATOM 5813 N N . MET B 1 84 ? 62.294 35.118 -51.789 1.00 17.32 84 MET B N 1
ATOM 5814 C CA . MET B 1 84 ? 62.727 36.500 -51.942 1.00 17.83 84 MET B CA 1
ATOM 5815 C C . MET B 1 84 ? 62.643 36.930 -53.403 1.00 17.59 84 MET B C 1
ATOM 5816 O O . MET B 1 84 ? 62.137 38.009 -53.716 1.00 17.75 84 MET B O 1
ATOM 5830 N N . ALA B 1 85 ? 63.147 36.086 -54.295 1.00 18.14 85 ALA B N 1
ATOM 5831 C CA . ALA B 1 85 ? 63.115 36.387 -55.721 1.00 16.01 85 ALA B CA 1
ATOM 5832 C C . ALA B 1 85 ? 61.682 36.590 -56.210 1.00 16.31 85 ALA B C 1
ATOM 5833 O O . ALA B 1 85 ? 61.390 37.534 -56.943 1.00 18.70 85 ALA B O 1
ATOM 5840 N N . ASP B 1 86 ? 60.783 35.708 -55.785 1.00 16.77 86 ASP B N 1
ATOM 5841 C CA . ASP B 1 86 ? 59.402 35.744 -56.253 1.00 15.81 86 ASP B CA 1
ATOM 5842 C C . ASP B 1 86 ? 58.626 36.924 -55.674 1.00 14.66 86 ASP B C 1
ATOM 5843 O O . ASP B 1 86 ? 57.814 37.534 -56.368 1.00 15.40 86 ASP B O 1
ATOM 5852 N N . ILE B 1 87 ? 58.869 37.237 -54.405 1.00 15.67 87 ILE B N 1
ATOM 5853 C CA . ILE B 1 87 ? 58.236 38.385 -53.777 1.00 15.68 87 ILE B CA 1
ATOM 5854 C C . ILE B 1 87 ? 58.633 39.666 -54.511 1.00 16.11 87 ILE B C 1
ATOM 5855 O O . ILE B 1 87 ? 57.788 40.502 -54.823 1.00 15.33 87 ILE B O 1
ATOM 5871 N N . VAL B 1 88 ? 59.920 39.812 -54.798 1.00 17.02 88 VAL B N 1
ATOM 5872 C CA . VAL B 1 88 ? 60.400 41.022 -55.456 1.00 18.25 88 VAL B CA 1
ATOM 5873 C C . VAL B 1 88 ? 59.881 41.074 -56.896 1.00 18.03 88 VAL B C 1
ATOM 5874 O O . VAL B 1 88 ? 59.457 42.127 -57.365 1.00 17.75 88 VAL B O 1
ATOM 5887 N N . THR B 1 89 ? 59.886 39.936 -57.586 1.00 16.39 89 THR B N 1
ATOM 5888 C CA . THR B 1 89 ? 59.373 39.872 -58.956 1.00 15.34 89 THR B CA 1
ATOM 5889 C C . THR B 1 89 ? 57.932 40.375 -59.029 1.00 14.64 89 THR B C 1
ATOM 5890 O O . THR B 1 89 ? 57.600 41.211 -59.866 1.00 16.18 89 THR B O 1
ATOM 5901 N N . THR B 1 90 ? 57.080 39.863 -58.147 1.00 14.07 90 THR B N 1
ATOM 5902 C CA . THR B 1 90 ? 55.669 40.236 -58.141 1.00 17.23 90 THR B CA 1
ATOM 5903 C C . THR B 1 90 ? 55.489 41.710 -57.788 1.00 17.96 90 THR B C 1
ATOM 5904 O O . THR B 1 90 ? 54.645 42.400 -58.363 1.00 17.54 90 THR B O 1
ATOM 5915 N N . SER B 1 91 ? 56.295 42.187 -56.847 1.00 18.18 91 SER B N 1
ATOM 5916 C CA . SER B 1 91 ? 56.233 43.576 -56.407 1.00 20.19 91 SER B CA 1
ATOM 5917 C C . SER B 1 91 ? 56.642 44.541 -57.518 1.00 19.01 91 SER B C 1
ATOM 5918 O O . SER B 1 91 ? 56.035 45.596 -57.701 1.00 20.49 91 SER B O 1
ATOM 5926 N N . LEU B 1 92 ? 57.685 44.174 -58.252 1.00 18.52 92 LEU B N 1
ATOM 5927 C CA . LEU B 1 92 ? 58.170 45.000 -59.347 1.00 18.98 92 LEU B CA 1
ATOM 5928 C C . LEU B 1 92 ? 57.127 45.118 -60.455 1.00 20.28 92 LEU B C 1
ATOM 5929 O O . LEU B 1 92 ? 56.895 46.201 -60.998 1.00 19.25 92 LEU B O 1
ATOM 5945 N N . ARG B 1 93 ? 56.490 44.002 -60.780 1.00 18.52 93 ARG B N 1
ATOM 5946 C CA . ARG B 1 93 ? 55.507 43.979 -61.855 1.00 17.67 93 ARG B CA 1
ATOM 5947 C C . ARG B 1 93 ? 54.255 44.771 -61.499 1.00 18.53 93 ARG B C 1
ATOM 5948 O O . ARG B 1 93 ? 53.756 45.556 -62.301 1.00 19.12 93 ARG B O 1
ATOM 5969 N N . ILE B 1 94 ? 53.747 44.564 -60.290 1.00 17.13 94 ILE B N 1
ATOM 5970 C CA . ILE B 1 94 ? 52.529 45.243 -59.868 1.00 17.09 94 ILE B CA 1
ATOM 5971 C C . ILE B 1 94 ? 52.842 46.715 -59.614 1.00 17.59 94 ILE B C 1
ATOM 5972 O O . ILE B 1 94 ? 51.977 47.577 -59.763 1.00 20.10 94 ILE B O 1
ATOM 5988 N N . GLY B 1 95 ? 54.090 46.995 -59.257 1.00 16.30 95 GLY B N 1
ATOM 5989 C CA . GLY B 1 95 ? 54.568 48.360 -59.176 1.00 17.16 95 GLY B CA 1
ATOM 5990 C C . GLY B 1 95 ? 54.419 49.084 -60.506 1.00 18.64 95 GLY B C 1
ATOM 5991 O O . GLY B 1 95 ? 53.879 50.188 -60.572 1.00 21.56 95 GLY B O 1
ATOM 5995 N N . ALA B 1 96 ? 54.893 48.450 -61.573 1.00 18.00 96 ALA B N 1
ATOM 5996 C CA . ALA B 1 96 ? 54.794 49.023 -62.911 1.00 18.43 96 ALA B CA 1
ATOM 5997 C C . ALA B 1 96 ? 53.333 49.198 -63.331 1.00 19.80 96 ALA B C 1
ATOM 5998 O O . ALA B 1 96 ? 52.954 50.231 -63.885 1.00 22.00 96 ALA B O 1
ATOM 6005 N N . LYS B 1 97 ? 52.515 48.189 -63.055 1.00 17.49 97 LYS B N 1
ATOM 6006 C CA . LYS B 1 97 ? 51.118 48.205 -63.479 1.00 17.54 97 LYS B CA 1
ATOM 6007 C C . LYS B 1 97 ? 50.264 49.208 -62.690 1.00 23.58 97 LYS B C 1
ATOM 6008 O O . LYS B 1 97 ? 49.143 49.522 -63.094 1.00 22.93 97 LYS B O 1
ATOM 6027 N N . THR B 1 98 ? 50.793 49.712 -61.575 1.00 25.62 98 THR B N 1
ATOM 6028 C CA . THR B 1 98 ? 50.104 50.746 -60.800 1.00 21.92 98 THR B CA 1
ATOM 6029 C C . THR B 1 98 ? 50.817 52.095 -60.880 1.00 22.35 98 THR B C 1
ATOM 6030 O O . THR B 1 98 ? 50.739 52.899 -59.951 1.00 23.98 98 THR B O 1
ATOM 6041 N N . ASP B 1 99 ? 51.509 52.338 -61.989 1.00 22.26 99 ASP B N 1
ATOM 6042 C CA . ASP B 1 99 ? 52.160 53.626 -62.233 1.00 26.34 99 ASP B CA 1
ATOM 6043 C C . ASP B 1 99 ? 53.213 53.961 -61.171 1.00 26.50 99 ASP B C 1
ATOM 6044 O O . ASP B 1 99 ? 53.538 55.128 -60.949 1.00 26.19 99 ASP B O 1
ATOM 6053 N N . GLY B 1 100 ? 53.748 52.931 -60.525 1.00 24.21 100 GLY B N 1
ATOM 6054 C CA . GLY B 1 100 ? 54.770 53.118 -59.511 1.00 22.22 100 GLY B CA 1
ATOM 6055 C C . GLY B 1 100 ? 54.216 53.400 -58.126 1.00 22.01 100 GLY B C 1
ATOM 6056 O O . GLY B 1 100 ? 54.971 53.722 -57.209 1.00 23.00 100 GLY B O 1
ATOM 6060 N N . ALA B 1 101 ? 52.902 53.271 -57.968 1.00 21.93 101 ALA B N 1
ATOM 6061 C CA . ALA B 1 101 ? 52.244 53.574 -56.698 1.00 23.37 101 ALA B CA 1
ATOM 6062 C C . ALA B 1 101 ? 52.595 52.534 -55.641 1.00 25.70 101 ALA B C 1
ATOM 6063 O O . ALA B 1 101 ? 52.716 52.854 -54.456 1.00 25.35 101 ALA B O 1
ATOM 6070 N N . MET B 1 102 ? 52.733 51.287 -56.078 1.00 24.07 102 MET B N 1
ATOM 6071 C CA . MET B 1 102 ? 53.252 50.216 -55.237 1.00 23.65 102 MET B CA 1
ATOM 6072 C C . MET B 1 102 ? 54.755 50.128 -55.473 1.00 25.07 102 MET B C 1
ATOM 6073 O O . MET B 1 102 ? 55.199 49.675 -56.525 1.00 27.21 102 MET B O 1
ATOM 6087 N N . ASP B 1 103 ? 55.532 50.579 -54.493 1.00 21.71 103 ASP B N 1
ATOM 6088 C CA . ASP B 1 103 ? 56.973 50.746 -54.670 1.00 21.59 103 ASP B CA 1
ATOM 6089 C C . ASP B 1 103 ? 57.733 50.270 -53.438 1.00 21.97 103 ASP B C 1
ATOM 6090 O O . ASP B 1 103 ? 57.723 50.929 -52.403 1.00 22.03 103 ASP B O 1
ATOM 6099 N N . ILE B 1 104 ? 58.404 49.129 -53.566 1.00 21.22 104 ILE B N 1
ATOM 6100 C CA . ILE B 1 104 ? 59.149 48.551 -52.451 1.00 18.43 104 ILE B CA 1
ATOM 6101 C C . ILE B 1 104 ? 60.491 49.239 -52.197 1.00 20.40 104 ILE B C 1
ATOM 6102 O O . ILE B 1 104 ? 61.236 48.823 -51.311 1.00 20.81 104 ILE B O 1
ATOM 6118 N N . THR B 1 105 ? 60.798 50.284 -52.963 1.00 23.58 105 THR B N 1
ATOM 6119 C CA . THR B 1 105 ? 62.048 51.026 -52.780 1.00 25.47 105 THR B CA 1
ATOM 6120 C C . THR B 1 105 ? 61.805 52.390 -52.131 1.00 22.93 105 THR B C 1
ATOM 6121 O O . THR B 1 105 ? 62.737 53.167 -51.942 1.00 22.39 105 THR B O 1
ATOM 6132 N N . VAL B 1 106 ? 60.552 52.659 -51.772 1.00 22.34 106 VAL B N 1
ATOM 6133 C CA . VAL B 1 106 ? 60.127 53.968 -51.278 1.00 25.88 106 VAL B CA 1
ATOM 6134 C C . VAL B 1 106 ? 60.589 54.274 -49.842 1.00 27.23 106 VAL B C 1
ATOM 6135 O O . VAL B 1 106 ? 60.380 55.379 -49.342 1.00 26.05 106 VAL B O 1
ATOM 6148 N N . GLY B 1 107 ? 61.214 53.298 -49.188 1.00 27.60 107 GLY B N 1
ATOM 6149 C CA . GLY B 1 107 ? 61.628 53.433 -47.795 1.00 30.28 107 GLY B CA 1
ATOM 6150 C C . GLY B 1 107 ? 62.275 54.749 -47.383 1.00 33.12 107 GLY B C 1
ATOM 6151 O O . GLY B 1 107 ? 61.862 55.356 -46.395 1.00 34.19 107 GLY B O 1
ATOM 6155 N N . PRO B 1 108 ? 63.301 55.197 -48.124 1.00 30.33 108 PRO B N 1
ATOM 6156 C CA . PRO B 1 108 ? 63.982 56.449 -47.760 1.00 30.78 108 PRO B CA 1
ATOM 6157 C C . PRO B 1 108 ? 63.063 57.672 -47.778 1.00 31.66 108 PRO B C 1
ATOM 6158 O O . PRO B 1 108 ? 63.311 58.621 -47.033 1.00 33.65 108 PRO B O 1
ATOM 6169 N N . LEU B 1 109 ? 62.025 57.656 -48.610 1.00 28.14 109 LEU B N 1
ATOM 6170 C CA . LEU B 1 109 ? 61.036 58.732 -48.603 1.00 27.40 109 LEU B CA 1
ATOM 6171 C C . LEU B 1 109 ? 60.109 58.619 -47.401 1.00 29.50 109 LEU B C 1
ATOM 6172 O O . LEU B 1 109 ? 59.847 59.607 -46.717 1.00 32.44 109 LEU B O 1
ATOM 6188 N N . VAL B 1 110 ? 59.609 57.414 -47.154 1.00 28.59 110 VAL B N 1
ATOM 6189 C CA . VAL B 1 110 ? 58.676 57.193 -46.056 1.00 34.38 110 VAL B CA 1
ATOM 6190 C C . VAL B 1 110 ? 59.285 57.607 -44.722 1.00 41.17 110 VAL B C 1
ATOM 6191 O O . VAL B 1 110 ? 58.614 58.214 -43.887 1.00 38.96 110 VAL B O 1
ATOM 6204 N N . ASN B 1 111 ? 60.560 57.294 -44.533 1.00 50.21 111 ASN B N 1
ATOM 6205 C CA . ASN B 1 111 ? 61.231 57.563 -43.268 1.00 62.16 111 ASN B CA 1
ATOM 6206 C C . ASN B 1 111 ? 61.464 59.051 -43.011 1.00 52.51 111 ASN B C 1
ATOM 6207 O O . ASN B 1 111 ? 61.903 59.432 -41.926 1.00 52.51 111 ASN B O 1
ATOM 6218 N N . LEU B 1 112 ? 61.170 59.891 -44.001 1.00 41.39 112 LEU B N 1
ATOM 6219 C CA . LEU B 1 112 ? 61.236 61.339 -43.811 1.00 42.26 112 LEU B CA 1
ATOM 6220 C C . LEU B 1 112 ? 60.074 61.838 -42.957 1.00 44.93 112 LEU B C 1
ATOM 6221 O O . LEU B 1 112 ? 60.132 62.934 -42.396 1.00 47.76 112 LEU B O 1
ATOM 6237 N N . TRP B 1 113 ? 59.026 61.026 -42.859 1.00 38.21 113 TRP B N 1
ATOM 6238 C CA . TRP B 1 113 ? 57.768 61.459 -42.258 1.00 36.67 113 TRP B CA 1
ATOM 6239 C C . TRP B 1 113 ? 57.499 60.818 -40.900 1.00 41.81 113 TRP B C 1
ATOM 6240 O O . TRP B 1 113 ? 57.834 59.656 -40.667 1.00 41.03 113 TRP B O 1
ATOM 6261 N N . GLY B 1 114 ? 56.890 61.597 -40.011 1.00 50.67 114 GLY B N 1
ATOM 6262 C CA . GLY B 1 114 ? 56.399 61.101 -38.738 1.00 54.43 114 GLY B CA 1
ATOM 6263 C C . GLY B 1 114 ? 54.954 61.523 -38.564 1.00 54.37 114 GLY B C 1
ATOM 6264 O O . GLY B 1 114 ? 54.592 62.647 -38.916 1.00 55.88 114 GLY B O 1
ATOM 6268 N N . PHE B 1 115 ? 54.127 60.627 -38.030 1.00 55.47 115 PHE B N 1
ATOM 6269 C CA . PHE B 1 115 ? 52.694 60.883 -37.918 1.00 62.09 115 PHE B CA 1
ATOM 6270 C C . PHE B 1 115 ? 52.162 60.689 -36.505 1.00 68.12 115 PHE B C 1
ATOM 6271 O O . PHE B 1 115 ? 52.653 59.854 -35.744 1.00 74.80 115 PHE B O 1
ATOM 6288 N N . GLY B 1 116 ? 51.142 61.473 -36.174 1.00 60.86 116 GLY B N 1
ATOM 6289 C CA . GLY B 1 116 ? 50.506 61.409 -34.875 1.00 54.38 116 GLY B CA 1
ATOM 6290 C C . GLY B 1 116 ? 49.379 60.395 -34.835 1.00 49.61 116 GLY B C 1
ATOM 6291 O O . GLY B 1 116 ? 49.252 59.571 -35.745 1.00 44.59 116 GLY B O 1
ATOM 6295 N N . PRO B 1 117 ? 48.540 60.462 -33.785 1.00 53.45 117 PRO B N 1
ATOM 6296 C CA . PRO B 1 117 ? 47.476 59.482 -33.530 1.00 57.93 117 PRO B CA 1
ATOM 6297 C C . PRO B 1 117 ? 46.448 59.388 -34.658 1.00 59.47 117 PRO B C 1
ATOM 6298 O O . PRO B 1 117 ? 46.008 58.286 -34.987 1.00 62.75 117 PRO B O 1
ATOM 6309 N N . GLU B 1 118 ? 46.077 60.529 -35.231 1.00 57.30 118 GLU B N 1
ATOM 6310 C CA . GLU B 1 118 ? 45.076 60.576 -36.293 1.00 54.65 118 GLU B CA 1
ATOM 6311 C C . GLU B 1 118 ? 45.744 60.808 -37.648 1.00 46.04 118 GLU B C 1
ATOM 6312 O O . GLU B 1 118 ? 45.177 61.445 -38.536 1.00 41.16 118 GLU B O 1
ATOM 6324 N N . GLN B 1 119 ? 46.958 60.281 -37.782 1.00 40.60 119 GLN B N 1
ATOM 6325 C CA . GLN B 1 119 ? 47.735 60.363 -39.018 1.00 37.69 119 GLN B CA 1
ATOM 6326 C C . GLN B 1 119 ? 48.026 61.804 -39.443 1.00 37.83 119 GLN B C 1
ATOM 6327 O O . GLN B 1 119 ? 48.195 62.088 -40.629 1.00 39.19 119 GLN B O 1
ATOM 6341 N N . GLN B 1 120 ? 48.095 62.710 -38.471 1.00 37.32 120 GLN B N 1
ATOM 6342 C CA . GLN B 1 120 ? 48.522 64.079 -38.745 1.00 42.22 120 GLN B CA 1
ATOM 6343 C C . GLN B 1 120 ? 50.050 64.127 -38.817 1.00 46.68 120 GLN B C 1
ATOM 6344 O O . GLN B 1 120 ? 50.722 63.455 -38.038 1.00 48.53 120 GLN B O 1
ATOM 6358 N N . PRO B 1 121 ? 50.609 64.907 -39.758 1.00 51.84 121 PRO B N 1
ATOM 6359 C CA . PRO B 1 121 ? 52.076 64.973 -39.820 1.00 49.68 121 PRO B CA 1
ATOM 6360 C C . PRO B 1 121 ? 52.703 65.636 -38.591 1.00 44.46 121 PRO B C 1
ATOM 6361 O O . PRO B 1 121 ? 52.351 66.767 -38.254 1.00 45.60 121 PRO B O 1
ATOM 6372 N N . VAL B 1 122 ? 53.622 64.927 -37.939 1.00 45.20 122 VAL B N 1
ATOM 6373 C CA . VAL B 1 122 ? 54.352 65.457 -36.790 1.00 53.85 122 VAL B CA 1
ATOM 6374 C C . VAL B 1 122 ? 55.743 65.899 -37.235 1.00 51.76 122 VAL B C 1
ATOM 6375 O O . VAL B 1 122 ? 56.292 66.875 -36.722 1.00 48.90 122 VAL B O 1
ATOM 6388 N N . GLN B 1 123 ? 56.302 65.162 -38.190 1.00 55.41 123 GLN B N 1
ATOM 6389 C CA . GLN B 1 123 ? 57.570 65.514 -38.819 1.00 60.66 123 GLN B CA 1
ATOM 6390 C C . GLN B 1 123 ? 57.354 65.669 -40.319 1.00 52.48 123 GLN B C 1
ATOM 6391 O O . GLN B 1 123 ? 57.079 64.689 -41.012 1.00 51.23 123 GLN B O 1
ATOM 6405 N N . ILE B 1 124 ? 57.471 66.900 -40.814 1.00 46.44 124 ILE B N 1
ATOM 6406 C CA . ILE B 1 124 ? 57.251 67.182 -42.230 1.00 45.32 124 ILE B CA 1
ATOM 6407 C C . ILE B 1 124 ? 58.571 67.562 -42.905 1.00 46.69 124 ILE B C 1
ATOM 6408 O O . ILE B 1 124 ? 59.202 68.552 -42.532 1.00 47.73 124 ILE B O 1
ATOM 6424 N N . PRO B 1 125 ? 59.004 66.766 -43.898 1.00 44.20 125 PRO B N 1
ATOM 6425 C CA . PRO B 1 125 ? 60.285 67.065 -44.545 1.00 43.65 125 PRO B CA 1
ATOM 6426 C C . PRO B 1 125 ? 60.232 68.276 -45.462 1.00 45.86 125 PRO B C 1
ATOM 6427 O O . PRO B 1 125 ? 59.195 68.551 -46.068 1.00 42.86 125 PRO B O 1
ATOM 6438 N N . SER B 1 126 ? 61.346 68.992 -45.554 1.00 51.80 126 SER B N 1
ATOM 6439 C CA . SER B 1 126 ? 61.504 70.031 -46.559 1.00 57.53 126 SER B CA 1
ATOM 6440 C C . SER B 1 126 ? 61.414 69.395 -47.937 1.00 54.47 126 SER B C 1
ATOM 6441 O O . SER B 1 126 ? 61.689 68.205 -48.094 1.00 49.81 126 SER B O 1
ATOM 6449 N N . GLN B 1 127 ? 61.025 70.182 -48.933 1.00 55.18 127 GLN B N 1
ATOM 6450 C CA . GLN B 1 127 ? 60.983 69.695 -50.306 1.00 56.32 127 GLN B CA 1
ATOM 6451 C C . GLN B 1 127 ? 62.382 69.268 -50.742 1.00 59.85 127 GLN B C 1
ATOM 6452 O O . GLN B 1 127 ? 62.540 68.432 -51.632 1.00 57.59 127 GLN B O 1
ATOM 6466 N N . GLU B 1 128 ? 63.396 69.839 -50.097 1.00 64.37 128 GLU B N 1
ATOM 6467 C CA . GLU B 1 128 ? 64.782 69.487 -50.374 1.00 66.69 128 GLU B CA 1
ATOM 6468 C C . GLU B 1 128 ? 65.058 68.044 -49.962 1.00 60.78 128 GLU B C 1
ATOM 6469 O O . GLU B 1 128 ? 65.604 67.261 -50.740 1.00 55.22 128 GLU B O 1
ATOM 6481 N N . GLN B 1 129 ? 64.681 67.705 -48.732 1.00 59.91 129 GLN B N 1
ATOM 6482 C CA . GLN B 1 129 ? 64.826 66.347 -48.221 1.00 59.92 129 GLN B CA 1
ATOM 6483 C C . GLN B 1 129 ? 64.096 65.345 -49.111 1.00 50.06 129 GLN B C 1
ATOM 6484 O O . GLN B 1 129 ? 64.633 64.284 -49.429 1.00 44.22 129 GLN B O 1
ATOM 6498 N N . ILE B 1 130 ? 62.873 65.691 -49.508 1.00 47.26 130 ILE B N 1
ATOM 6499 C CA . ILE B 1 130 ? 62.075 64.845 -50.393 1.00 43.64 130 ILE B CA 1
ATOM 6500 C C . ILE B 1 130 ? 62.812 64.552 -51.696 1.00 39.30 130 ILE B C 1
ATOM 6501 O O . ILE B 1 130 ? 62.942 63.397 -52.097 1.00 35.28 130 ILE B O 1
ATOM 6517 N N . ASP B 1 131 ? 63.286 65.604 -52.358 1.00 37.81 131 ASP B N 1
ATOM 6518 C CA . ASP B 1 131 ? 63.934 65.457 -53.657 1.00 35.26 131 ASP B CA 1
ATOM 6519 C C . ASP B 1 131 ? 65.192 64.603 -53.551 1.00 33.57 131 ASP B C 1
ATOM 6520 O O . ASP B 1 131 ? 65.493 63.808 -54.445 1.00 34.39 131 ASP B O 1
ATOM 6529 N N . ALA B 1 132 ? 65.919 64.761 -52.451 1.00 37.25 132 ALA B N 1
ATOM 6530 C CA . ALA B 1 132 ? 67.159 64.025 -52.242 1.00 41.16 132 ALA B CA 1
ATOM 6531 C C . ALA B 1 132 ? 66.901 62.526 -52.097 1.00 39.02 132 ALA B C 1
ATOM 6532 O O . ALA B 1 132 ? 67.591 61.711 -52.707 1.00 38.42 132 ALA B O 1
ATOM 6539 N N . MET B 1 133 ? 65.910 62.164 -51.288 1.00 37.65 133 MET B N 1
ATOM 6540 C CA . MET B 1 133 ? 65.593 60.756 -51.074 1.00 34.99 133 MET B CA 1
ATOM 6541 C C . MET B 1 133 ? 64.964 60.132 -52.315 1.00 29.02 133 MET B C 1
ATOM 6542 O O . MET B 1 133 ? 65.145 58.944 -52.579 1.00 27.38 133 MET B O 1
ATOM 6556 N N . LYS B 1 134 ? 64.227 60.932 -53.077 1.00 31.97 134 LYS B N 1
ATOM 6557 C CA . LYS B 1 134 ? 63.590 60.437 -54.293 1.00 39.73 134 LYS B CA 1
ATOM 6558 C C . LYS B 1 134 ? 64.644 59.891 -55.254 1.00 30.74 134 LYS B C 1
ATOM 6559 O O . LYS B 1 134 ? 64.421 58.896 -55.941 1.00 30.48 134 LYS B O 1
ATOM 6578 N N . ALA B 1 135 ? 65.802 60.543 -55.275 1.00 28.99 135 ALA B N 1
ATOM 6579 C CA . ALA B 1 135 ? 66.906 60.132 -56.133 1.00 32.51 135 ALA B CA 1
ATOM 6580 C C . ALA B 1 135 ? 67.505 58.785 -55.713 1.00 30.60 135 ALA B C 1
ATOM 6581 O O . ALA B 1 135 ? 68.283 58.189 -56.458 1.00 32.98 135 ALA B O 1
ATOM 6588 N N . LYS B 1 136 ? 67.145 58.312 -54.522 1.00 28.75 136 LYS B N 1
ATOM 6589 C CA . LYS B 1 136 ? 67.645 57.032 -54.020 1.00 33.68 136 LYS B CA 1
ATOM 6590 C C . LYS B 1 136 ? 66.576 55.940 -54.072 1.00 30.51 136 LYS B C 1
ATOM 6591 O O . LYS B 1 136 ? 66.735 54.880 -53.465 1.00 29.14 136 LYS B O 1
ATOM 6610 N N . THR B 1 137 ? 65.496 56.203 -54.805 1.00 26.33 137 THR B N 1
ATOM 6611 C CA . THR B 1 137 ? 64.422 55.225 -54.989 1.00 27.06 137 THR B CA 1
ATOM 6612 C C . THR B 1 137 ? 64.105 55.036 -56.468 1.00 27.12 137 THR B C 1
ATOM 6613 O O . THR B 1 137 ? 64.492 55.855 -57.305 1.00 26.17 137 THR B O 1
ATOM 6624 N N . GLY B 1 138 ? 63.395 53.954 -56.777 1.00 23.63 138 GLY B N 1
ATOM 6625 C CA . GLY B 1 138 ? 62.938 53.687 -58.129 1.00 24.46 138 GLY B CA 1
ATOM 6626 C C . GLY B 1 138 ? 62.943 52.207 -58.459 1.00 23.05 138 GLY B C 1
ATOM 6627 O O . GLY B 1 138 ? 63.947 51.524 -58.262 1.00 21.66 138 GLY B O 1
ATOM 6631 N N . LEU B 1 139 ? 61.815 51.716 -58.967 1.00 24.37 139 LEU B N 1
ATOM 6632 C CA . LEU B 1 139 ? 61.672 50.304 -59.315 1.00 26.62 139 LEU B CA 1
ATOM 6633 C C . LEU B 1 139 ? 62.610 49.888 -60.440 1.00 25.21 139 LEU B C 1
ATOM 6634 O O . LEU B 1 139 ? 62.920 48.703 -60.591 1.00 24.00 139 LEU B O 1
ATOM 6650 N N . GLN B 1 140 ? 63.055 50.855 -61.235 1.00 27.01 140 GLN B N 1
ATOM 6651 C CA . GLN B 1 140 ? 63.919 50.555 -62.369 1.00 32.44 140 GLN B CA 1
ATOM 6652 C C . GLN B 1 140 ? 65.303 50.100 -61.910 1.00 29.01 140 GLN B C 1
ATOM 6653 O O . GLN B 1 140 ? 66.076 49.567 -62.704 1.00 28.43 140 GLN B O 1
ATOM 6667 N N . HIS B 1 141 ? 65.608 50.304 -60.631 1.00 22.73 141 HIS B N 1
ATOM 6668 C CA . HIS B 1 141 ? 66.942 50.024 -60.106 1.00 22.95 141 HIS B CA 1
ATOM 6669 C C . HIS B 1 141 ? 67.135 48.572 -59.660 1.00 21.50 141 HIS B C 1
ATOM 6670 O O . HIS B 1 141 ? 68.230 48.202 -59.247 1.00 22.40 141 HIS B O 1
ATOM 6684 N N . LEU B 1 142 ? 66.091 47.752 -59.749 1.00 19.75 142 LEU B N 1
ATOM 6685 C CA . LEU B 1 142 ? 66.143 46.404 -59.185 1.00 19.18 142 LEU B CA 1
ATOM 6686 C C . LEU B 1 142 ? 65.837 45.327 -60.223 1.00 19.84 142 LEU B C 1
ATOM 6687 O O . LEU B 1 142 ? 64.907 45.462 -61.016 1.00 23.19 142 LEU B O 1
ATOM 6703 N N . THR B 1 143 ? 66.635 44.262 -60.198 1.00 17.17 143 THR B N 1
ATOM 6704 C CA . THR B 1 143 ? 66.488 43.133 -61.118 1.00 18.15 143 THR B CA 1
ATOM 6705 C C . THR B 1 143 ? 66.480 41.823 -60.339 1.00 19.91 143 THR B C 1
ATOM 6706 O O . THR B 1 143 ? 67.209 41.675 -59.355 1.00 19.92 143 THR B O 1
ATOM 6717 N N . VAL B 1 144 ? 65.644 40.885 -60.780 1.00 17.82 144 VAL B N 1
ATOM 6718 C CA . VAL B 1 144 ? 65.626 39.532 -60.236 1.00 15.91 144 VAL B CA 1
ATOM 6719 C C . VAL B 1 144 ? 66.149 38.563 -61.290 1.00 16.10 144 VAL B C 1
ATOM 6720 O O . VAL B 1 144 ? 65.733 38.607 -62.449 1.00 17.15 144 VAL B O 1
ATOM 6733 N N . ILE B 1 145 ? 67.066 37.695 -60.877 1.00 16.04 145 ILE B N 1
ATOM 6734 C CA . ILE B 1 145 ? 67.669 36.710 -61.766 1.00 17.87 145 ILE B CA 1
ATOM 6735 C C . ILE B 1 145 ? 67.391 35.308 -61.232 1.00 18.03 145 ILE B C 1
ATOM 6736 O O . ILE B 1 145 ? 67.831 34.959 -60.137 1.00 18.12 145 ILE B O 1
ATOM 6752 N N . ASN B 1 146 ? 66.648 34.518 -62.006 1.00 16.33 146 ASN B N 1
ATOM 6753 C CA . ASN B 1 146 ? 66.294 33.152 -61.619 1.00 15.80 146 ASN B CA 1
ATOM 6754 C C . ASN B 1 146 ? 67.054 32.117 -62.434 1.00 16.27 146 ASN B C 1
ATOM 6755 O O . ASN B 1 146 ? 67.108 32.196 -63.662 1.00 15.69 146 ASN B O 1
ATOM 6766 N N . GLN B 1 147 ? 67.635 31.146 -61.738 1.00 17.61 147 GLN B N 1
ATOM 6767 C CA . GLN B 1 147 ? 68.262 29.992 -62.383 1.00 17.72 147 GLN B CA 1
ATOM 6768 C C . GLN B 1 147 ? 67.766 28.718 -61.707 1.00 17.60 147 GLN B C 1
ATOM 6769 O O . GLN B 1 147 ? 66.999 28.784 -60.749 1.00 18.33 147 GLN B O 1
ATOM 6783 N N . SER B 1 148 ? 68.179 27.560 -62.211 1.00 19.01 148 SER B N 1
ATOM 6784 C CA . SER B 1 148 ? 67.646 26.292 -61.707 1.00 19.47 148 SER B CA 1
ATOM 6785 C C . SER B 1 148 ? 67.960 26.071 -60.229 1.00 19.96 148 SER B C 1
ATOM 6786 O O . SER B 1 148 ? 67.084 25.676 -59.459 1.00 20.28 148 SER B O 1
ATOM 6794 N N . HIS B 1 149 ? 69.200 26.345 -59.834 1.00 18.98 149 HIS B N 1
ATOM 6795 C CA . HIS B 1 149 ? 69.662 26.011 -58.486 1.00 20.12 149 HIS B CA 1
ATOM 6796 C C . HIS B 1 149 ? 69.909 27.216 -57.585 1.00 21.73 149 HIS B C 1
ATOM 6797 O O . HIS B 1 149 ? 70.132 27.058 -56.384 1.00 25.50 149 HIS B O 1
ATOM 6811 N N . GLN B 1 150 ? 69.871 28.414 -58.154 1.00 18.80 150 GLN B N 1
ATOM 6812 C CA . GLN B 1 150 ? 70.036 29.631 -57.362 1.00 19.59 150 GLN B CA 1
ATOM 6813 C C . GLN B 1 150 ? 69.301 30.800 -58.002 1.00 18.47 150 GLN B C 1
ATOM 6814 O O . GLN B 1 150 ? 68.912 30.739 -59.166 1.00 17.61 150 GLN B O 1
ATOM 6828 N N . GLN B 1 151 ? 69.112 31.863 -57.229 1.00 16.68 151 GLN B N 1
ATOM 6829 C CA . GLN B 1 151 ? 68.529 33.092 -57.750 1.00 16.56 151 GLN B CA 1
ATOM 6830 C C . GLN B 1 151 ? 69.097 34.299 -57.010 1.00 17.88 151 GLN B C 1
ATOM 6831 O O . GLN B 1 151 ? 69.689 34.165 -55.938 1.00 18.81 151 GLN B O 1
ATOM 6845 N N . TYR B 1 152 ? 68.913 35.477 -57.596 1.00 18.61 152 TYR B N 1
ATOM 6846 C CA . TYR B 1 152 ? 69.605 36.675 -57.142 1.00 19.26 152 TYR B CA 1
ATOM 6847 C C . TYR B 1 152 ? 68.742 37.922 -57.224 1.00 18.51 152 TYR B C 1
ATOM 6848 O O . TYR B 1 152 ? 67.833 38.011 -58.052 1.00 17.71 152 TYR B O 1
ATOM 6866 N N . LEU B 1 153 ? 69.052 38.884 -56.360 1.00 17.68 153 LEU B N 1
ATOM 6867 C CA . LEU B 1 153 ? 68.658 40.273 -56.570 1.00 17.81 153 LEU B CA 1
ATOM 6868 C C . LEU B 1 153 ? 69.871 41.049 -57.053 1.00 20.89 153 LEU B C 1
ATOM 6869 O O . LEU B 1 153 ? 71.007 40.718 -56.712 1.00 22.05 153 LEU B O 1
ATOM 6885 N N . GLN B 1 154 ? 69.626 42.080 -57.851 1.00 20.90 154 GLN B N 1
ATOM 6886 C CA . GLN B 1 154 ? 70.690 42.970 -58.291 1.00 20.21 154 GLN B CA 1
ATOM 6887 C C . GLN B 1 154 ? 70.186 44.402 -58.346 1.00 21.86 154 GLN B C 1
ATOM 6888 O O . GLN B 1 154 ? 69.202 44.696 -59.025 1.00 23.59 154 GLN B O 1
ATOM 6902 N N . LYS B 1 155 ? 70.862 45.281 -57.611 1.00 20.85 155 LYS B N 1
ATOM 6903 C CA . LYS B 1 155 ? 70.551 46.701 -57.613 1.00 21.41 155 LYS B CA 1
ATOM 6904 C C . LYS B 1 155 ? 71.664 47.454 -58.337 1.00 23.94 155 LYS B C 1
ATOM 6905 O O . LYS B 1 155 ? 72.819 47.028 -58.308 1.00 25.48 155 LYS B O 1
ATOM 6924 N N . ASP B 1 156 ? 71.317 48.557 -58.996 1.00 23.24 156 ASP B N 1
ATOM 6925 C CA . ASP B 1 156 ? 72.306 49.347 -59.731 1.00 27.63 156 ASP B CA 1
ATOM 6926 C C . ASP B 1 156 ? 72.617 50.650 -58.996 1.00 30.13 156 ASP B C 1
ATOM 6927 O O . ASP B 1 156 ? 73.289 51.535 -59.528 1.00 29.46 156 ASP B O 1
ATOM 6936 N N . LEU B 1 157 ? 72.115 50.749 -57.769 1.00 29.54 157 LEU B N 1
ATOM 6937 C CA . LEU B 1 157 ? 72.328 51.909 -56.914 1.00 28.95 157 LEU B CA 1
ATOM 6938 C C . LEU B 1 157 ? 72.713 51.376 -55.537 1.00 28.34 157 LEU B C 1
ATOM 6939 O O . LEU B 1 157 ? 71.934 50.636 -54.937 1.00 24.93 157 LEU B O 1
ATOM 6955 N N . PRO B 1 158 ? 73.921 51.716 -55.041 1.00 31.45 158 PRO B N 1
ATOM 6956 C CA . PRO B 1 158 ? 74.394 51.083 -53.801 1.00 33.68 158 PRO B CA 1
ATOM 6957 C C . PRO B 1 158 ? 73.465 51.268 -52.605 1.00 31.50 158 PRO B C 1
ATOM 6958 O O . PRO B 1 158 ? 73.327 50.349 -51.796 1.00 33.64 158 PRO B O 1
ATOM 6969 N N . ASP B 1 159 ? 72.841 52.437 -52.504 1.00 28.16 159 ASP B N 1
ATOM 6970 C CA . ASP B 1 159 ? 72.047 52.779 -51.332 1.00 30.75 159 ASP B CA 1
ATOM 6971 C C . ASP B 1 159 ? 70.547 52.700 -51.602 1.00 28.21 159 ASP B C 1
ATOM 6972 O O . ASP B 1 159 ? 69.744 53.286 -50.873 1.00 26.43 159 ASP B O 1
ATOM 6981 N N . LEU B 1 160 ? 70.167 51.973 -52.649 1.00 28.27 160 LEU B N 1
ATOM 6982 C CA . LEU B 1 160 ? 68.783 51.548 -52.789 1.00 26.61 160 LEU B CA 1
ATOM 6983 C C . LEU B 1 160 ? 68.410 50.798 -51.517 1.00 24.86 160 LEU B C 1
ATOM 6984 O O . LEU B 1 160 ? 69.225 50.049 -50.980 1.00 25.70 160 LEU B O 1
ATOM 7000 N N . TYR B 1 161 ? 67.190 51.015 -51.035 1.00 22.42 161 TYR B N 1
ATOM 7001 C CA . TYR B 1 161 ? 66.710 50.386 -49.811 1.00 23.80 161 TYR B CA 1
ATOM 7002 C C . TYR B 1 161 ? 65.381 49.719 -50.096 1.00 22.69 161 TYR B C 1
ATOM 7003 O O . TYR B 1 161 ? 64.429 50.379 -50.512 1.00 26.03 161 TYR B O 1
ATOM 7021 N N . VAL B 1 162 ? 65.327 48.410 -49.876 1.00 20.73 162 VAL B N 1
ATOM 7022 C CA . VAL B 1 162 ? 64.140 47.619 -50.168 1.00 20.53 162 VAL B CA 1
ATOM 7023 C C . VAL B 1 162 ? 63.391 47.308 -48.872 1.00 20.45 162 VAL B C 1
ATOM 7024 O O . VAL B 1 162 ? 63.995 46.938 -47.865 1.00 19.59 162 VAL B O 1
ATOM 7037 N N . ASP B 1 163 ? 62.073 47.487 -48.912 1.00 19.82 163 ASP B N 1
ATOM 7038 C CA . ASP B 1 163 ? 61.198 47.238 -47.770 1.00 21.26 163 ASP B CA 1
ATOM 7039 C C . ASP B 1 163 ? 59.989 46.459 -48.267 1.00 22.89 163 ASP B C 1
ATOM 7040 O O . ASP B 1 163 ? 59.233 46.951 -49.100 1.00 23.68 163 ASP B O 1
ATOM 7049 N N . LEU B 1 164 ? 59.810 45.248 -47.750 1.00 20.62 164 LEU B N 1
ATOM 7050 C CA . LEU B 1 164 ? 58.747 44.361 -48.222 1.00 18.29 164 LEU B CA 1
ATOM 7051 C C . LEU B 1 164 ? 57.588 44.244 -47.233 1.00 20.98 164 LEU B C 1
ATOM 7052 O O . LEU B 1 164 ? 56.820 43.287 -47.284 1.00 19.56 164 LEU B O 1
ATOM 7068 N N . SER B 1 165 ? 57.452 45.224 -46.348 1.00 22.53 165 SER B N 1
ATOM 7069 C CA . SER B 1 165 ? 56.396 45.186 -45.340 1.00 24.12 165 SER B CA 1
ATOM 7070 C C . SER B 1 165 ? 54.998 45.252 -45.958 1.00 24.22 165 SER B C 1
ATOM 7071 O O . SER B 1 165 ? 54.042 44.728 -45.384 1.00 21.96 165 SER B O 1
ATOM 7079 N N . THR B 1 166 ? 54.873 45.884 -47.123 1.00 21.08 166 THR B N 1
ATOM 7080 C CA . THR B 1 166 ? 53.564 46.048 -47.749 1.00 21.64 166 THR B CA 1
ATOM 7081 C C . THR B 1 166 ? 53.085 44.782 -48.466 1.00 20.46 166 THR B C 1
ATOM 7082 O O . THR B 1 166 ? 51.932 44.721 -48.900 1.00 21.96 166 THR B O 1
ATOM 7093 N N . VAL B 1 167 ? 53.958 43.781 -48.582 1.00 17.92 167 VAL B N 1
ATOM 7094 C CA . VAL B 1 167 ? 53.621 42.547 -49.296 1.00 18.66 167 VAL B CA 1
ATOM 7095 C C . VAL B 1 167 ? 53.992 41.271 -48.533 1.00 19.42 167 VAL B C 1
ATOM 7096 O O . VAL B 1 167 ? 53.667 40.164 -48.966 1.00 18.11 167 VAL B O 1
ATOM 7109 N N . GLY B 1 168 ? 54.672 41.423 -47.403 1.00 19.03 168 GLY B N 1
ATOM 7110 C CA . GLY B 1 168 ? 55.152 40.277 -46.651 1.00 21.24 168 GLY B CA 1
ATOM 7111 C C . GLY B 1 168 ? 54.058 39.405 -46.062 1.00 21.16 168 GLY B C 1
ATOM 7112 O O . GLY B 1 168 ? 54.191 38.180 -46.018 1.00 21.62 168 GLY B O 1
ATOM 7116 N N . LYS B 1 169 ? 52.976 40.025 -45.606 1.00 19.19 169 LYS B N 1
ATOM 7117 C CA . LYS B 1 169 ? 51.888 39.284 -44.970 1.00 18.76 169 LYS B CA 1
ATOM 7118 C C . LYS B 1 169 ? 51.175 38.403 -45.988 1.00 18.88 169 LYS B C 1
ATOM 7119 O O . LYS B 1 169 ? 50.796 37.268 -45.684 1.00 17.28 169 LYS B O 1
ATOM 7138 N N . GLY B 1 170 ? 51.000 38.926 -47.198 1.00 19.14 170 GLY B N 1
ATOM 7139 C CA . GLY B 1 170 ? 50.414 38.161 -48.285 1.00 17.21 170 GLY B CA 1
ATOM 7140 C C . GLY B 1 170 ? 51.259 36.948 -48.623 1.00 16.68 170 GLY B C 1
ATOM 7141 O O . GLY B 1 170 ? 50.748 35.832 -48.747 1.00 16.66 170 GLY B O 1
ATOM 7145 N N . TYR B 1 171 ? 52.563 37.156 -48.771 1.00 15.80 171 TYR B N 1
ATOM 7146 C CA . TYR B 1 171 ? 53.460 36.036 -49.005 1.00 15.06 171 TYR B CA 1
ATOM 7147 C C . TYR B 1 171 ? 53.368 35.009 -47.880 1.00 15.99 171 TYR B C 1
ATOM 7148 O O . TYR B 1 171 ? 53.263 33.807 -48.130 1.00 16.77 171 TYR B O 1
ATOM 7166 N N . ALA B 1 172 ? 53.432 35.491 -46.643 1.00 16.72 172 ALA B N 1
ATOM 7167 C CA . ALA B 1 172 ? 53.444 34.613 -45.477 1.00 19.47 172 ALA B CA 1
ATOM 7168 C C . ALA B 1 172 ? 52.187 33.752 -45.415 1.00 16.89 172 ALA B C 1
ATOM 7169 O O . ALA B 1 172 ? 52.243 32.587 -45.014 1.00 17.50 172 ALA B O 1
ATOM 7176 N N . ALA B 1 173 ? 51.057 34.323 -45.815 1.00 15.71 173 ALA B N 1
ATOM 7177 C CA . ALA B 1 173 ? 49.811 33.570 -45.868 1.00 16.27 173 ALA B CA 1
ATOM 7178 C C . ALA B 1 173 ? 49.848 32.513 -46.971 1.00 16.09 173 ALA B C 1
ATOM 7179 O O . ALA B 1 173 ? 49.401 31.385 -46.765 1.00 16.60 173 ALA B O 1
ATOM 7186 N N . ASP B 1 174 ? 50.380 32.872 -48.138 1.00 14.56 174 ASP B N 1
ATOM 7187 C CA . ASP B 1 174 ? 50.528 31.912 -49.236 1.00 16.61 174 ASP B CA 1
ATOM 7188 C C . ASP B 1 174 ? 51.411 30.745 -48.809 1.00 17.94 174 ASP B C 1
ATOM 7189 O O . ASP B 1 174 ? 51.139 29.582 -49.110 1.00 17.55 174 ASP B O 1
ATOM 7198 N N . HIS B 1 175 ? 52.480 31.082 -48.104 1.00 16.61 175 HIS B N 1
ATOM 7199 C CA . HIS B 1 175 ? 53.469 30.108 -47.682 1.00 14.75 175 HIS B CA 1
ATOM 7200 C C . HIS B 1 175 ? 52.882 29.201 -46.600 1.00 15.85 175 HIS B C 1
ATOM 7201 O O . HIS B 1 175 ? 53.144 27.997 -46.577 1.00 17.30 175 HIS B O 1
ATOM 7215 N N . LEU B 1 176 ? 52.073 29.786 -45.719 1.00 16.34 176 LEU B N 1
ATOM 7216 C CA . LEU B 1 176 ? 51.350 29.030 -44.700 1.00 17.74 176 LEU B CA 1
ATOM 7217 C C . LEU B 1 176 ? 50.417 28.009 -45.365 1.00 17.96 176 LEU B C 1
ATOM 7218 O O . LEU B 1 176 ? 50.333 26.857 -44.940 1.00 16.26 176 LEU B O 1
ATOM 7234 N N . ALA B 1 177 ? 49.731 28.435 -46.419 1.00 17.51 177 ALA B N 1
ATOM 7235 C CA . ALA B 1 177 ? 48.867 27.531 -47.175 1.00 21.39 177 ALA B CA 1
ATOM 7236 C C . ALA B 1 177 ? 49.664 26.365 -47.759 1.00 20.06 177 ALA B C 1
ATOM 7237 O O . ALA B 1 177 ? 49.204 25.223 -47.738 1.00 18.33 177 ALA B O 1
ATOM 7244 N N . ARG B 1 178 ? 50.857 26.644 -48.278 1.00 16.83 178 ARG B N 1
ATOM 7245 C CA . ARG B 1 178 ? 51.680 25.584 -48.853 1.00 17.40 178 ARG B CA 1
ATOM 7246 C C . ARG B 1 178 ? 52.116 24.600 -47.774 1.00 17.96 178 ARG B C 1
ATOM 7247 O O . ARG B 1 178 ? 52.191 23.397 -48.022 1.00 16.21 178 ARG B O 1
ATOM 7268 N N . LEU B 1 179 ? 52.401 25.106 -46.576 1.00 17.05 179 LEU B N 1
ATOM 7269 C CA . LEU B 1 179 ? 52.779 24.238 -45.470 1.00 15.44 179 LEU B CA 1
ATOM 7270 C C . LEU B 1 179 ? 51.646 23.267 -45.143 1.00 14.95 179 LEU B C 1
ATOM 7271 O O . LEU B 1 179 ? 51.883 22.079 -44.917 1.00 15.64 179 LEU B O 1
ATOM 7287 N N . MET B 1 180 ? 50.417 23.777 -45.119 1.00 15.92 180 MET B N 1
ATOM 7288 C CA . MET B 1 180 ? 49.253 22.936 -44.868 1.00 17.42 180 MET B CA 1
ATOM 7289 C C . MET B 1 180 ? 49.174 21.818 -45.896 1.00 16.41 180 MET B C 1
ATOM 7290 O O . MET B 1 180 ? 48.988 20.654 -45.541 1.00 16.20 180 MET B O 1
ATOM 7304 N N . GLU B 1 181 ? 49.323 22.175 -47.170 1.00 16.00 181 GLU B N 1
ATOM 7305 C CA . GLU B 1 181 ? 49.317 21.190 -48.249 1.00 16.82 181 GLU B CA 1
ATOM 7306 C C . GLU B 1 181 ? 50.388 20.128 -48.027 1.00 17.91 181 GLU B C 1
ATOM 7307 O O . GLU B 1 181 ? 50.131 18.929 -48.170 1.00 19.46 181 GLU B O 1
ATOM 7319 N N . GLN B 1 182 ? 51.588 20.573 -47.671 1.00 15.11 182 GLN B N 1
ATOM 7320 C CA . GLN B 1 182 ? 52.698 19.658 -47.423 1.00 15.68 182 GLN B CA 1
ATOM 7321 C C . GLN B 1 182 ? 52.396 18.730 -46.253 1.00 15.79 182 GLN B C 1
ATOM 7322 O O . GLN B 1 182 ? 52.941 17.628 -46.174 1.00 16.56 182 GLN B O 1
ATOM 7336 N N . GLU B 1 183 ? 51.522 19.177 -45.353 1.00 17.17 183 GLU B N 1
ATOM 7337 C CA . GLU B 1 183 ? 51.131 18.387 -44.194 1.00 20.41 183 GLU B CA 1
ATOM 7338 C C . GLU B 1 183 ? 49.855 17.582 -44.443 1.00 19.14 183 GLU B C 1
ATOM 7339 O O . GLU B 1 183 ? 49.319 16.955 -43.531 1.00 19.50 183 GLU B O 1
ATOM 7351 N N . GLY B 1 184 ? 49.367 17.600 -45.677 1.00 19.91 184 GLY B N 1
ATOM 7352 C CA . GLY B 1 184 ? 48.223 16.782 -46.044 1.00 20.24 184 GLY B CA 1
ATOM 7353 C C . GLY B 1 184 ? 46.906 17.404 -45.615 1.00 20.99 184 GLY B C 1
ATOM 7354 O O . GLY B 1 184 ? 45.886 16.719 -45.507 1.00 23.45 184 GLY B O 1
ATOM 7358 N N . ILE B 1 185 ? 46.944 18.708 -45.364 1.00 19.56 185 ILE B N 1
ATOM 7359 C CA . ILE B 1 185 ? 45.757 19.483 -45.025 1.00 19.79 185 ILE B CA 1
ATOM 7360 C C . ILE B 1 185 ? 45.384 20.327 -46.240 1.00 20.15 185 ILE B C 1
ATOM 7361 O O . ILE B 1 185 ? 46.012 21.349 -46.529 1.00 21.50 185 ILE B O 1
ATOM 7377 N N . SER B 1 186 ? 44.363 19.878 -46.960 1.00 21.26 186 SER B N 1
ATOM 7378 C CA . SER B 1 186 ? 43.993 20.494 -48.227 1.00 24.37 186 SER B CA 1
ATOM 7379 C C . SER B 1 186 ? 42.685 21.268 -48.112 1.00 23.51 186 SER B C 1
ATOM 7380 O O . SER B 1 186 ? 42.122 21.700 -49.117 1.00 22.36 186 SER B O 1
ATOM 7388 N N . ARG B 1 187 ? 42.209 21.433 -46.880 1.00 22.81 187 ARG B N 1
ATOM 7389 C CA . ARG B 1 187 ? 41.065 22.290 -46.594 1.00 20.56 187 ARG B CA 1
ATOM 7390 C C . ARG B 1 187 ? 41.431 23.224 -45.453 1.00 17.61 187 ARG B C 1
ATOM 7391 O O . ARG B 1 187 ? 41.744 22.769 -44.353 1.00 19.25 187 ARG B O 1
ATOM 7412 N N . TYR B 1 188 ? 41.406 24.528 -45.711 1.00 16.16 188 TYR B N 1
ATOM 7413 C CA . TYR B 1 188 ? 41.854 25.498 -44.716 1.00 18.22 188 TYR B CA 1
ATOM 7414 C C . TYR B 1 188 ? 41.482 26.933 -45.049 1.00 19.25 188 TYR B C 1
ATOM 7415 O O . TYR B 1 188 ? 41.225 27.275 -46.202 1.00 20.36 188 TYR B O 1
ATOM 7433 N N . LEU B 1 189 ? 41.467 27.757 -44.006 1.00 18.07 189 LEU B N 1
ATOM 7434 C CA . LEU B 1 189 ? 41.510 29.209 -44.125 1.00 19.54 189 LEU B CA 1
ATOM 7435 C C . LEU B 1 189 ? 42.654 29.678 -43.246 1.00 18.97 189 LEU B C 1
ATOM 7436 O O . LEU B 1 189 ? 42.619 29.470 -42.034 1.00 19.48 189 LEU B O 1
ATOM 7452 N N . VAL B 1 190 ? 43.675 30.282 -43.848 1.00 18.33 190 VAL B N 1
ATOM 7453 C CA . VAL B 1 190 ? 44.806 30.791 -43.077 1.00 18.05 190 VAL B CA 1
ATOM 7454 C C . VAL B 1 190 ? 44.936 32.289 -43.292 1.00 17.42 190 VAL B C 1
ATOM 7455 O O . VAL B 1 190 ? 44.558 32.815 -44.338 1.00 18.01 190 VAL B O 1
ATOM 7468 N N . SER B 1 191 ? 45.463 32.970 -42.284 1.00 18.20 191 SER B N 1
A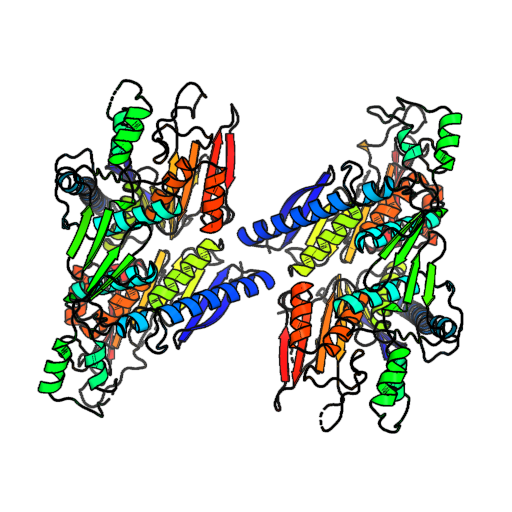TOM 7469 C CA . SER B 1 191 ? 45.577 34.422 -42.319 1.00 19.32 191 SER B CA 1
ATOM 7470 C C . SER B 1 191 ? 46.845 34.891 -41.629 1.00 19.95 191 SER B C 1
ATOM 7471 O O . SER B 1 191 ? 47.240 34.343 -40.605 1.00 21.52 191 SER B O 1
ATOM 7479 N N . VAL B 1 192 ? 47.487 35.894 -42.217 1.00 20.23 192 VAL B N 1
ATOM 7480 C CA . VAL B 1 192 ? 48.565 36.620 -41.557 1.00 22.72 192 VAL B CA 1
ATOM 7481 C C . VAL B 1 192 ? 48.215 38.097 -41.635 1.00 20.48 192 VAL B C 1
ATOM 7482 O O . VAL B 1 192 ? 48.242 38.695 -42.709 1.00 20.79 192 VAL B O 1
ATOM 7495 N N . GLY B 1 193 ? 47.875 38.685 -40.495 1.00 18.53 193 GLY B N 1
ATOM 7496 C CA . GLY B 1 193 ? 47.307 40.019 -40.485 1.00 21.53 193 GLY B CA 1
ATOM 7497 C C . GLY B 1 193 ? 46.023 40.000 -41.295 1.00 28.81 193 GLY B C 1
ATOM 7498 O O . GLY B 1 193 ? 45.211 39.086 -41.168 1.00 25.00 193 GLY B O 1
ATOM 7502 N N . GLY B 1 194 ? 45.847 40.995 -42.155 1.00 38.22 194 GLY B N 1
ATOM 7503 C CA . GLY B 1 194 ? 44.653 41.076 -42.981 1.00 37.64 194 GLY B CA 1
ATOM 7504 C C . GLY B 1 194 ? 44.655 40.198 -44.226 1.00 34.01 194 GLY B C 1
ATOM 7505 O O . GLY B 1 194 ? 43.670 40.177 -44.964 1.00 33.32 194 GLY B O 1
ATOM 7509 N N . ALA B 1 195 ? 45.746 39.473 -44.464 1.00 24.18 195 ALA B N 1
ATOM 7510 C CA . ALA B 1 195 ? 45.892 38.698 -45.701 1.00 19.70 195 ALA B CA 1
ATOM 7511 C C . ALA B 1 195 ? 45.525 37.234 -45.496 1.00 19.73 195 ALA B C 1
ATOM 7512 O O . ALA B 1 195 ? 46.080 36.567 -44.624 1.00 21.92 195 ALA B O 1
ATOM 7519 N N . LEU B 1 196 ? 44.605 36.737 -46.319 1.00 16.13 196 LEU B N 1
ATOM 7520 C CA . LEU B 1 196 ? 44.105 35.374 -46.177 1.00 16.39 196 LEU B CA 1
ATOM 7521 C C . LEU B 1 196 ? 44.321 34.542 -47.428 1.00 16.48 196 LEU B C 1
ATOM 7522 O O . LEU B 1 196 ? 44.396 35.067 -48.537 1.00 16.26 196 LEU B O 1
ATOM 7538 N N . ASN B 1 197 ? 44.421 33.234 -47.221 1.00 16.52 197 ASN B N 1
ATOM 7539 C CA . ASN B 1 197 ? 44.522 32.262 -48.298 1.00 15.94 197 ASN B CA 1
ATOM 7540 C C . ASN B 1 197 ? 43.687 31.055 -47.905 1.00 16.23 197 ASN B C 1
ATOM 7541 O O . ASN B 1 197 ? 43.715 30.624 -46.750 1.00 15.38 197 ASN B O 1
ATOM 7552 N N . SER B 1 198 ? 42.926 30.521 -48.854 1.00 18.60 198 SER B N 1
ATOM 7553 C CA . SER B 1 198 ? 42.029 29.413 -48.557 1.00 19.19 198 SER B CA 1
ATOM 7554 C C . SER B 1 198 ? 41.849 28.483 -49.745 1.00 18.32 198 SER B C 1
ATOM 7555 O O . SER B 1 198 ? 41.771 28.923 -50.894 1.00 17.43 198 SER B O 1
ATOM 7563 N N . ARG B 1 199 ? 41.797 27.191 -49.447 1.00 18.57 199 ARG B N 1
ATOM 7564 C CA . ARG B 1 199 ? 41.405 26.179 -50.416 1.00 18.38 199 ARG B CA 1
ATOM 7565 C C . ARG B 1 199 ? 40.527 25.151 -49.731 1.00 20.49 199 ARG B C 1
ATOM 7566 O O . ARG B 1 199 ? 40.638 24.940 -48.528 1.00 22.40 199 ARG B O 1
ATOM 7587 N N . GLY B 1 200 ? 39.651 24.518 -50.502 1.00 22.61 200 GLY B N 1
ATOM 7588 C CA . GLY B 1 200 ? 38.804 23.468 -49.975 1.00 25.33 200 GLY B CA 1
ATOM 7589 C C . GLY B 1 200 ? 37.682 24.023 -49.124 1.00 24.85 200 GLY B C 1
ATOM 7590 O O . GLY B 1 200 ? 37.701 25.191 -48.728 1.00 24.33 200 GLY B O 1
ATOM 7594 N N . MET B 1 201 ? 36.704 23.172 -48.834 1.00 22.58 201 MET B N 1
ATOM 7595 C CA . MET B 1 201 ? 35.516 23.573 -48.090 1.00 23.75 201 MET B CA 1
ATOM 7596 C C . MET B 1 201 ? 35.709 23.359 -46.591 1.00 26.80 201 MET B C 1
ATOM 7597 O O . MET B 1 201 ? 36.633 22.664 -46.169 1.00 27.52 201 MET B O 1
ATOM 7611 N N . ASN B 1 202 ? 34.836 23.959 -45.786 1.00 27.09 202 ASN B N 1
ATOM 7612 C CA . ASN B 1 202 ? 35.001 23.910 -44.340 1.00 26.29 202 ASN B CA 1
ATOM 7613 C C . ASN B 1 202 ? 34.444 22.618 -43.754 1.00 31.04 202 ASN B C 1
ATOM 7614 O O . ASN B 1 202 ? 34.163 21.670 -44.487 1.00 31.16 202 ASN B O 1
ATOM 7625 N N . GLY B 1 203 ? 34.290 22.588 -42.434 1.00 36.87 203 GLY B N 1
ATOM 7626 C CA . GLY B 1 203 ? 33.843 21.393 -41.738 1.00 41.29 203 GLY B CA 1
ATOM 7627 C C . GLY B 1 203 ? 32.518 20.851 -42.240 1.00 44.85 203 GLY B C 1
ATOM 7628 O O . GLY B 1 203 ? 32.247 19.655 -42.123 1.00 45.75 203 GLY B O 1
ATOM 7632 N N . GLU B 1 204 ? 31.700 21.731 -42.810 1.00 45.95 204 GLU B N 1
ATOM 7633 C CA . GLU B 1 204 ? 30.346 21.374 -43.225 1.00 52.85 204 GLU B CA 1
ATOM 7634 C C . GLU B 1 204 ? 30.183 21.384 -44.746 1.00 45.45 204 GLU B C 1
ATOM 7635 O O . GLU B 1 204 ? 29.062 21.390 -45.257 1.00 42.78 204 GLU B O 1
ATOM 7647 N N . GLY B 1 205 ? 31.302 21.384 -45.464 1.00 37.50 205 GLY B N 1
ATOM 7648 C CA . GLY B 1 205 ? 31.281 21.290 -46.914 1.00 32.83 205 GLY B CA 1
ATOM 7649 C C . GLY B 1 205 ? 30.939 22.602 -47.595 1.00 31.12 205 GLY B C 1
ATOM 7650 O O . GLY B 1 205 ? 30.646 22.631 -48.791 1.00 32.78 205 GLY B O 1
ATOM 7654 N N . LEU B 1 206 ? 30.993 23.689 -46.831 1.00 27.66 206 LEU B N 1
ATOM 7655 C CA . LEU B 1 206 ? 30.638 25.012 -47.329 1.00 27.36 206 LEU B CA 1
ATOM 7656 C C . LEU B 1 206 ? 31.868 25.912 -47.358 1.00 26.65 206 LEU B C 1
ATOM 7657 O O . LEU B 1 206 ? 32.876 25.598 -46.729 1.00 25.00 206 LEU B O 1
ATOM 7673 N N . PRO B 1 207 ? 31.791 27.035 -48.092 1.00 27.00 207 PRO B N 1
ATOM 7674 C CA . PRO B 1 207 ? 32.931 27.956 -48.141 1.00 25.35 207 PRO B CA 1
ATOM 7675 C C . PRO B 1 207 ? 33.321 28.481 -46.765 1.00 22.95 207 PRO B C 1
ATOM 7676 O O . PRO B 1 207 ? 32.449 28.712 -45.928 1.00 26.06 207 PRO B O 1
ATOM 7687 N N . TRP B 1 208 ? 34.618 28.657 -46.537 1.00 19.20 208 TRP B N 1
ATOM 7688 C CA . TRP B 1 208 ? 35.089 29.292 -45.316 1.00 20.85 208 TRP B CA 1
ATOM 7689 C C . TRP B 1 208 ? 34.577 30.720 -45.287 1.00 20.35 208 TRP B C 1
ATOM 7690 O O . TRP B 1 208 ? 34.612 31.415 -46.302 1.00 20.76 208 TRP B O 1
ATOM 7711 N N . ARG B 1 209 ? 34.100 31.157 -44.128 1.00 22.26 209 ARG B N 1
ATOM 7712 C CA . ARG B 1 209 ? 33.494 32.477 -44.026 1.00 25.86 209 ARG B CA 1
ATOM 7713 C C . ARG B 1 209 ? 34.547 33.574 -44.109 1.00 27.12 209 ARG B C 1
ATOM 7714 O O . ARG B 1 209 ? 35.414 33.692 -43.241 1.00 30.41 209 ARG B O 1
ATOM 7735 N N . VAL B 1 210 ? 34.460 34.368 -45.171 1.00 24.11 210 VAL B N 1
ATOM 7736 C CA . VAL B 1 210 ? 35.305 35.544 -45.343 1.00 24.76 210 VAL B CA 1
ATOM 7737 C C . VAL B 1 210 ? 34.408 36.759 -45.545 1.00 27.12 210 VAL B C 1
ATOM 7738 O O . VAL B 1 210 ? 33.816 36.943 -46.610 1.00 23.35 210 VAL B O 1
ATOM 7751 N N . ALA B 1 211 ? 34.311 37.582 -44.508 1.00 29.14 211 ALA B N 1
ATOM 7752 C CA . ALA B 1 211 ? 33.432 38.740 -44.518 1.00 30.47 211 ALA B CA 1
ATOM 7753 C C . ALA B 1 211 ? 34.187 39.982 -44.975 1.00 29.75 211 ALA B C 1
ATOM 7754 O O . ALA B 1 211 ? 35.341 40.192 -44.601 1.00 31.92 211 ALA B O 1
ATOM 7761 N N . ILE B 1 212 ? 33.529 40.795 -45.794 1.00 33.16 212 ILE B N 1
ATOM 7762 C CA . ILE B 1 212 ? 34.097 42.066 -46.231 1.00 40.59 212 ILE B CA 1
ATOM 7763 C C . ILE B 1 212 ? 33.396 43.208 -45.506 1.00 44.75 212 ILE B C 1
ATOM 7764 O O . ILE B 1 212 ? 32.247 43.072 -45.089 1.00 35.57 212 ILE B O 1
ATOM 7780 N N . GLN B 1 213 ? 34.095 44.328 -45.349 1.00 55.46 213 GLN B N 1
ATOM 7781 C CA . GLN B 1 213 ? 33.536 45.491 -44.668 1.00 60.49 213 GLN B CA 1
ATOM 7782 C C . GLN B 1 213 ? 32.324 46.021 -45.428 1.00 57.27 213 GLN B C 1
ATOM 7783 O O . GLN B 1 213 ? 32.290 45.964 -46.655 1.00 50.16 213 GLN B O 1
ATOM 7797 N N . LYS B 1 214 ? 31.328 46.522 -44.700 1.00 61.34 214 LYS B N 1
ATOM 7798 C CA . LYS B 1 214 ? 30.201 47.222 -45.321 1.00 68.01 214 LYS B CA 1
ATOM 7799 C C . LYS B 1 214 ? 29.825 48.463 -44.510 1.00 79.21 214 LYS B C 1
ATOM 7800 O O . LYS B 1 214 ? 29.986 48.473 -43.289 1.00 87.29 214 LYS B O 1
ATOM 7819 N N . PRO B 1 215 ? 29.325 49.517 -45.184 1.00 78.09 215 PRO B N 1
ATOM 7820 C CA . PRO B 1 215 ? 28.882 50.727 -44.475 1.00 74.14 215 PRO B CA 1
ATOM 7821 C C . PRO B 1 215 ? 27.668 50.479 -43.584 1.00 66.94 215 PRO B C 1
ATOM 7822 O O . PRO B 1 215 ? 26.908 51.415 -43.330 1.00 66.45 215 PRO B O 1
ATOM 7833 N N . ALA B 1 224 ? 28.228 41.190 -46.286 1.00 39.22 224 ALA B N 1
ATOM 7834 C CA . ALA B 1 224 ? 28.609 40.530 -47.529 1.00 38.86 224 ALA B CA 1
ATOM 7835 C C . ALA B 1 224 ? 29.761 39.558 -47.296 1.00 35.01 224 ALA B C 1
ATOM 7836 O O . ALA B 1 224 ? 30.663 39.823 -46.499 1.00 32.92 224 ALA B O 1
ATOM 7842 N N . VAL B 1 225 ? 29.726 38.434 -48.006 1.00 31.34 225 VAL B N 1
ATOM 7843 C CA . VAL B 1 225 ? 30.691 37.364 -47.802 1.00 25.87 225 VAL B CA 1
ATOM 7844 C C . VAL B 1 225 ? 31.146 36.796 -49.149 1.00 24.26 225 VAL B C 1
ATOM 7845 O O . VAL B 1 225 ? 30.359 36.717 -50.094 1.00 25.73 225 VAL B O 1
ATOM 7858 N N . VAL B 1 226 ? 32.421 36.420 -49.232 1.00 22.45 226 VAL B N 1
ATOM 7859 C CA . VAL B 1 226 ? 32.986 35.863 -50.459 1.00 21.10 226 VAL B CA 1
ATOM 7860 C C . VAL B 1 226 ? 33.577 34.475 -50.230 1.00 21.06 226 VAL B C 1
ATOM 7861 O O . VAL B 1 226 ? 33.960 34.122 -49.113 1.00 20.50 226 VAL B O 1
ATOM 7874 N N . ASP B 1 227 ? 33.632 33.694 -51.302 1.00 20.25 227 ASP B N 1
ATOM 7875 C CA . ASP B 1 227 ? 34.306 32.397 -51.303 1.00 18.80 227 ASP B CA 1
ATOM 7876 C C . ASP B 1 227 ? 35.624 32.535 -52.060 1.00 17.70 227 ASP B C 1
ATOM 7877 O O . ASP B 1 227 ? 35.632 32.633 -53.287 1.00 19.96 227 ASP B O 1
ATOM 7886 N N . ILE B 1 228 ? 36.736 32.545 -51.328 1.00 17.60 228 ILE B N 1
ATOM 7887 C CA . ILE B 1 228 ? 38.050 32.773 -51.940 1.00 18.43 228 ILE B CA 1
ATOM 7888 C C . ILE B 1 228 ? 38.821 31.472 -52.191 1.00 19.93 228 ILE B C 1
ATOM 7889 O O . ILE B 1 228 ? 40.042 31.494 -52.365 1.00 22.07 228 ILE B O 1
ATOM 7905 N N . ASN B 1 229 ? 38.104 30.350 -52.195 1.00 15.82 229 ASN B N 1
ATOM 7906 C CA . ASN B 1 229 ? 38.677 29.048 -52.530 1.00 15.71 229 ASN B CA 1
ATOM 7907 C C . ASN B 1 229 ? 39.616 29.130 -53.732 1.00 15.92 229 ASN B C 1
ATOM 7908 O O . ASN B 1 229 ? 39.207 29.530 -54.820 1.00 16.75 229 ASN B O 1
ATOM 7919 N N . GLY B 1 230 ? 40.881 28.779 -53.514 1.00 15.43 230 GLY B N 1
ATOM 7920 C CA . GLY B 1 230 ? 41.879 28.799 -54.570 1.00 16.66 230 GLY B CA 1
ATOM 7921 C C . GLY B 1 230 ? 42.531 30.156 -54.756 1.00 15.99 230 GLY B C 1
ATOM 7922 O O . GLY B 1 230 ? 43.302 30.351 -55.698 1.00 16.71 230 GLY B O 1
ATOM 7926 N N . HIS B 1 231 ? 42.229 31.088 -53.859 1.00 16.83 231 HIS B N 1
ATOM 7927 C CA . HIS B 1 231 ? 42.703 32.462 -53.992 1.00 16.67 231 HIS B CA 1
ATOM 7928 C C . HIS B 1 231 ? 43.217 33.043 -52.686 1.00 16.89 231 HIS B C 1
ATOM 7929 O O . HIS B 1 231 ? 43.121 32.424 -51.623 1.00 17.59 231 HIS B O 1
ATOM 7944 N N . GLY B 1 232 ? 43.756 34.252 -52.789 1.00 15.05 232 GLY B N 1
ATOM 7945 C CA . GLY B 1 232 ? 44.112 35.043 -51.633 1.00 15.94 232 GLY B CA 1
ATOM 7946 C C . GLY B 1 232 ? 43.322 36.336 -51.652 1.00 16.33 232 GLY B C 1
ATOM 7947 O O . GLY B 1 232 ? 42.775 36.732 -52.685 1.00 16.90 232 GLY B O 1
ATOM 7951 N N . ILE B 1 233 ? 43.259 36.995 -50.503 1.00 16.76 233 ILE B N 1
ATOM 7952 C CA . ILE B 1 233 ? 42.536 38.246 -50.382 1.00 18.28 233 ILE B CA 1
ATOM 7953 C C . ILE B 1 233 ? 43.266 39.135 -49.388 1.00 19.63 233 ILE B C 1
ATOM 7954 O O . ILE B 1 233 ? 43.864 38.647 -48.429 1.00 22.01 233 ILE B O 1
ATOM 7970 N N . SER B 1 234 ? 43.234 40.438 -49.631 1.00 17.55 234 SER B N 1
ATOM 7971 C CA . SER B 1 234 ? 43.892 41.387 -48.743 1.00 19.42 234 SER B CA 1
ATOM 7972 C C . SER B 1 234 ? 43.180 42.724 -48.804 1.00 20.11 234 SER B C 1
ATOM 7973 O O . SER B 1 234 ? 42.613 43.083 -49.836 1.00 20.53 234 SER B O 1
ATOM 7981 N N . THR B 1 235 ? 43.213 43.455 -47.693 1.00 20.38 235 THR B N 1
ATOM 7982 C CA . THR B 1 235 ? 42.598 44.771 -47.631 1.00 21.93 235 THR B CA 1
ATOM 7983 C C . THR B 1 235 ? 43.576 45.810 -47.109 1.00 24.58 235 THR B C 1
ATOM 7984 O O . THR B 1 235 ? 44.343 45.554 -46.181 1.00 25.63 235 THR B O 1
ATOM 7995 N N . SER B 1 236 ? 43.534 46.978 -47.737 1.00 28.25 236 SER B N 1
ATOM 7996 C CA . SER B 1 236 ? 44.269 48.146 -47.285 1.00 33.23 236 SER B CA 1
ATOM 7997 C C . SER B 1 236 ? 43.252 49.190 -46.854 1.00 29.89 236 SER B C 1
ATOM 7998 O O . SER B 1 236 ? 42.340 49.508 -47.613 1.00 25.86 236 SER B O 1
ATOM 8006 N N . GLY B 1 237 ? 43.391 49.699 -45.630 1.00 28.28 237 GLY B N 1
ATOM 8007 C CA . GLY B 1 237 ? 42.508 50.737 -45.124 1.00 29.60 237 GLY B CA 1
ATOM 8008 C C . GLY B 1 237 ? 41.271 50.219 -44.410 1.00 33.85 237 GLY B C 1
ATOM 8009 O O . GLY B 1 237 ? 40.872 49.068 -44.588 1.00 30.69 237 GLY B O 1
ATOM 8013 N N . SER B 1 238 ? 40.666 51.082 -43.595 1.00 38.32 238 SER B N 1
ATOM 8014 C CA . SER B 1 238 ? 39.400 50.778 -42.931 1.00 39.48 238 SER B CA 1
ATOM 8015 C C . SER B 1 238 ? 38.753 52.058 -42.404 1.00 37.28 238 SER B C 1
ATOM 8016 O O . SER B 1 238 ? 39.357 53.130 -42.453 1.00 38.56 238 SER B O 1
ATOM 8024 N N . TYR B 1 239 ? 37.525 51.939 -41.905 1.00 38.46 239 TYR B N 1
ATOM 8025 C CA . TYR B 1 239 ? 36.811 53.074 -41.320 1.00 43.33 239 TYR B CA 1
ATOM 8026 C C . TYR B 1 239 ? 37.602 53.732 -40.193 1.00 46.49 239 TYR B C 1
ATOM 8027 O O . TYR B 1 239 ? 37.723 54.956 -40.144 1.00 47.11 239 TYR B O 1
ATOM 8045 N N . ARG B 1 240 ? 38.134 52.915 -39.289 1.00 48.13 240 ARG B N 1
ATOM 8046 C CA . ARG B 1 240 ? 38.788 53.430 -38.089 1.00 55.05 240 ARG B CA 1
ATOM 8047 C C . ARG B 1 240 ? 40.149 54.045 -38.401 1.00 50.44 240 ARG B C 1
ATOM 8048 O O . ARG B 1 240 ? 40.698 54.789 -37.588 1.00 46.77 240 ARG B O 1
ATOM 8069 N N . ASN B 1 241 ? 40.684 53.739 -39.580 1.00 51.17 241 ASN B N 1
ATOM 8070 C CA . ASN B 1 241 ? 41.964 54.291 -40.013 1.00 58.67 241 ASN B CA 1
ATOM 8071 C C . ASN B 1 241 ? 41.799 55.520 -40.898 1.00 49.09 241 ASN B C 1
ATOM 8072 O O . ASN B 1 241 ? 42.785 56.084 -41.377 1.00 46.14 241 ASN B O 1
ATOM 8083 N N . TYR B 1 242 ? 40.553 55.930 -41.115 1.00 43.89 242 TYR B N 1
ATOM 8084 C CA . TYR B 1 242 ? 40.262 57.045 -42.006 1.00 42.78 242 TYR B CA 1
ATOM 8085 C C . TYR B 1 242 ? 40.060 58.333 -41.220 1.00 42.26 242 TYR B C 1
ATOM 8086 O O . TYR B 1 242 ? 39.164 58.422 -40.379 1.00 42.32 242 TYR B O 1
ATOM 8104 N N . TYR B 1 243 ? 40.894 59.329 -41.505 1.00 41.19 243 TYR B N 1
ATOM 8105 C CA . TYR B 1 243 ? 40.845 60.601 -40.794 1.00 41.61 243 TYR B CA 1
ATOM 8106 C C . TYR B 1 243 ? 40.755 61.787 -41.743 1.00 39.09 243 TYR B C 1
ATOM 8107 O O . TYR B 1 243 ? 41.260 61.746 -42.865 1.00 35.04 243 TYR B O 1
ATOM 8125 N N . GLU B 1 244 ? 40.106 62.843 -41.269 1.00 42.16 244 GLU B N 1
ATOM 8126 C CA . GLU B 1 244 ? 39.961 64.079 -42.027 1.00 45.07 244 GLU B CA 1
ATOM 8127 C C . GLU B 1 244 ? 39.992 65.283 -41.098 1.00 44.37 244 GLU B C 1
ATOM 8128 O O . GLU B 1 244 ? 39.534 65.206 -39.961 1.00 48.38 244 GLU B O 1
ATOM 8140 N N . LEU B 1 245 ? 40.548 66.386 -41.590 1.00 49.51 245 LEU B N 1
ATOM 8141 C CA . LEU B 1 245 ? 40.433 67.687 -40.937 1.00 55.97 245 LEU B CA 1
ATOM 8142 C C . LEU B 1 245 ? 39.958 68.672 -41.989 1.00 59.06 245 LEU B C 1
ATOM 8143 O O . LEU B 1 245 ? 40.637 68.885 -42.993 1.00 56.55 245 LEU B O 1
ATOM 8159 N N . ASP B 1 246 ? 38.790 69.263 -41.756 1.00 70.21 246 ASP B N 1
ATOM 8160 C CA . ASP B 1 246 ? 38.078 69.993 -42.797 1.00 80.57 246 ASP B CA 1
ATOM 8161 C C . ASP B 1 246 ? 37.800 68.995 -43.919 1.00 81.61 246 ASP B C 1
ATOM 8162 O O . ASP B 1 246 ? 37.268 67.914 -43.664 1.00 86.66 246 ASP B O 1
ATOM 8171 N N . GLY B 1 247 ? 38.165 69.339 -45.149 1.00 76.28 247 GLY B N 1
ATOM 8172 C CA . GLY B 1 247 ? 38.046 68.410 -46.257 1.00 71.44 247 GLY B CA 1
ATOM 8173 C C . GLY B 1 247 ? 39.265 67.514 -46.380 1.00 67.01 247 GLY B C 1
ATOM 8174 O O . GLY B 1 247 ? 39.197 66.438 -46.974 1.00 69.20 247 GLY B O 1
ATOM 8178 N N . LYS B 1 248 ? 40.381 67.951 -45.802 1.00 62.96 248 LYS B N 1
ATOM 8179 C CA . LYS B 1 248 ? 41.667 67.297 -46.025 1.00 58.96 248 LYS B CA 1
ATOM 8180 C C . LYS B 1 248 ? 41.794 65.910 -45.404 1.00 48.66 248 LYS B C 1
ATOM 8181 O O . LYS B 1 248 ? 41.715 65.744 -44.189 1.00 46.13 248 LYS B O 1
ATOM 8200 N N . ARG B 1 249 ? 42.001 64.924 -46.271 1.00 41.05 249 ARG B N 1
ATOM 8201 C CA . ARG B 1 249 ? 42.409 63.585 -45.869 1.00 34.61 249 ARG B CA 1
ATOM 8202 C C . ARG B 1 249 ? 43.714 63.625 -45.079 1.00 37.15 249 ARG B C 1
ATOM 8203 O O . ARG B 1 249 ? 44.697 64.211 -45.533 1.00 43.15 249 ARG B O 1
ATOM 8224 N N . LEU B 1 250 ? 43.719 63.006 -43.900 1.00 33.98 250 LEU B N 1
ATOM 8225 C CA . LEU B 1 250 ? 44.951 62.798 -43.142 1.00 36.72 250 LEU B CA 1
ATOM 8226 C C . LEU B 1 250 ? 45.364 61.338 -43.238 1.00 36.01 250 LEU B C 1
ATOM 8227 O O . LEU B 1 250 ? 44.717 60.464 -42.659 1.00 38.49 250 LEU B O 1
ATOM 8243 N N . SER B 1 251 ? 46.442 61.080 -43.974 1.00 30.88 251 SER B N 1
ATOM 8244 C CA . SER B 1 251 ? 46.925 59.722 -44.187 1.00 30.22 251 SER B CA 1
ATOM 8245 C C . SER B 1 251 ? 48.422 59.616 -43.921 1.00 29.48 251 SER B C 1
ATOM 8246 O O . SER B 1 251 ? 49.176 60.563 -44.154 1.00 29.58 251 SER B O 1
ATOM 8254 N N . HIS B 1 252 ? 48.843 58.457 -43.426 1.00 28.17 252 HIS B N 1
ATOM 8255 C CA . HIS B 1 252 ? 50.261 58.161 -43.263 1.00 33.18 252 HIS B CA 1
ATOM 8256 C C . HIS B 1 252 ? 50.779 57.389 -44.474 1.00 30.50 252 HIS B C 1
ATOM 8257 O O . HIS B 1 252 ? 51.929 56.953 -44.495 1.00 33.49 252 HIS B O 1
ATOM 8271 N N . VAL B 1 253 ? 49.919 57.228 -45.478 1.00 27.58 253 VAL B N 1
ATOM 8272 C CA . VAL B 1 253 ? 50.288 56.545 -46.715 1.00 27.92 253 VAL B CA 1
ATOM 8273 C C . VAL B 1 253 ? 50.943 57.538 -47.659 1.00 27.64 253 VAL B C 1
ATOM 8274 O O . VAL B 1 253 ? 50.335 58.532 -48.052 1.00 26.51 253 VAL B O 1
ATOM 8287 N N . ILE B 1 254 ? 52.181 57.245 -48.031 1.00 25.85 254 ILE B N 1
ATOM 8288 C CA . ILE B 1 254 ? 52.979 58.164 -48.826 1.00 26.89 254 ILE B CA 1
ATOM 8289 C C . ILE B 1 254 ? 52.984 57.751 -50.292 1.00 26.32 254 ILE B C 1
ATOM 8290 O O . ILE B 1 254 ? 53.261 56.599 -50.627 1.00 28.67 254 ILE B O 1
ATOM 8306 N N . ASP B 1 255 ? 52.656 58.711 -51.151 1.00 27.08 255 ASP B N 1
ATOM 8307 C CA . ASP B 1 255 ? 52.631 58.507 -52.594 1.00 27.08 255 ASP B CA 1
ATOM 8308 C C . ASP B 1 255 ? 54.071 58.518 -53.106 1.00 28.04 255 ASP B C 1
ATOM 8309 O O . ASP B 1 255 ? 54.747 59.537 -53.006 1.00 28.22 255 ASP B O 1
ATOM 8318 N N . PRO B 1 256 ? 54.552 57.384 -53.647 1.00 29.74 256 PRO B N 1
ATOM 8319 C CA . PRO B 1 256 ? 55.959 57.336 -54.070 1.00 33.42 256 PRO B CA 1
ATOM 8320 C C . PRO B 1 256 ? 56.338 58.401 -55.097 1.00 39.24 256 PRO B C 1
ATOM 8321 O O . PRO B 1 256 ? 57.519 58.716 -55.234 1.00 43.17 256 PRO B O 1
ATOM 8332 N N . GLN B 1 257 ? 55.349 58.950 -55.796 1.00 42.57 257 GLN B N 1
ATOM 8333 C CA . GLN B 1 257 ? 55.608 59.923 -56.851 1.00 46.75 257 GLN B CA 1
ATOM 8334 C C . GLN B 1 257 ? 55.735 61.352 -56.321 1.00 41.31 257 GLN B C 1
ATOM 8335 O O . GLN B 1 257 ? 56.459 62.166 -56.897 1.00 38.54 257 GLN B O 1
ATOM 8349 N N . THR B 1 258 ? 55.037 61.654 -55.229 1.00 36.97 258 THR B N 1
ATOM 8350 C CA . THR B 1 258 ? 55.092 62.985 -54.627 1.00 38.22 258 THR B CA 1
ATOM 8351 C C . THR B 1 258 ? 56.014 63.015 -53.414 1.00 38.02 258 THR B C 1
ATOM 8352 O O . THR B 1 258 ? 56.545 64.066 -53.057 1.00 39.13 258 THR B O 1
ATOM 8363 N N . GLY B 1 259 ? 56.199 61.860 -52.782 1.00 36.57 259 GLY B N 1
ATOM 8364 C CA . GLY B 1 259 ? 56.940 61.786 -51.536 1.00 35.32 259 GLY B CA 1
ATOM 8365 C C . GLY B 1 259 ? 56.143 62.390 -50.391 1.00 33.10 259 GLY B C 1
ATOM 8366 O O . GLY B 1 259 ? 56.682 62.648 -49.314 1.00 34.14 259 GLY B O 1
ATOM 8370 N N . ARG B 1 260 ? 54.853 62.615 -50.633 1.00 29.48 260 ARG B N 1
ATOM 8371 C CA . ARG B 1 260 ? 53.970 63.227 -49.648 1.00 29.53 260 ARG B CA 1
ATOM 8372 C C . ARG B 1 260 ? 52.737 62.354 -49.416 1.00 27.78 260 ARG B C 1
ATOM 8373 O O . ARG B 1 260 ? 52.398 61.521 -50.257 1.00 29.00 260 ARG B O 1
ATOM 8394 N N . PRO B 1 261 ? 52.069 62.534 -48.264 1.00 28.95 261 PRO B N 1
ATOM 8395 C CA . PRO B 1 261 ? 50.841 61.795 -47.946 1.00 30.17 261 PRO B CA 1
ATOM 8396 C C . PRO B 1 261 ? 49.785 61.863 -49.047 1.00 29.85 261 PRO B C 1
ATOM 8397 O O . PRO B 1 261 ? 49.669 62.890 -49.714 1.00 32.23 261 PRO B O 1
ATOM 8408 N N . ILE B 1 262 ? 49.032 60.784 -49.237 1.00 26.95 262 ILE B N 1
ATOM 8409 C CA . ILE B 1 262 ? 47.916 60.806 -50.178 1.00 27.79 262 ILE B CA 1
ATOM 8410 C C . ILE B 1 262 ? 46.855 61.767 -49.660 1.00 30.22 262 ILE B C 1
ATOM 8411 O O . ILE B 1 262 ? 46.837 62.092 -48.472 1.00 33.80 262 ILE B O 1
ATOM 8427 N N . GLU B 1 263 ? 45.973 62.213 -50.550 1.00 29.98 263 GLU B N 1
ATOM 8428 C CA . GLU B 1 263 ? 45.016 63.265 -50.220 1.00 31.71 263 GLU B CA 1
ATOM 8429 C C . GLU B 1 263 ? 43.600 62.954 -50.708 1.00 29.43 263 GLU B C 1
ATOM 8430 O O . GLU B 1 263 ? 42.717 63.811 -50.649 1.00 33.40 263 GLU B O 1
ATOM 8442 N N . HIS B 1 264 ? 43.380 61.727 -51.171 1.00 29.03 264 HIS B N 1
ATOM 8443 C CA . HIS B 1 264 ? 42.095 61.354 -51.759 1.00 31.52 264 HIS B CA 1
ATOM 8444 C C . HIS B 1 264 ? 41.173 60.692 -50.734 1.00 29.42 264 HIS B C 1
ATOM 8445 O O . HIS B 1 264 ? 41.525 60.566 -49.561 1.00 32.77 264 HIS B O 1
ATOM 8459 N N . ASN B 1 265 ? 39.995 60.270 -51.191 1.00 27.23 265 ASN B N 1
ATOM 8460 C CA . ASN B 1 265 ? 38.926 59.822 -50.303 1.00 30.16 265 ASN B CA 1
ATOM 8461 C C . ASN B 1 265 ? 38.687 58.313 -50.310 1.00 31.59 265 ASN B C 1
ATOM 8462 O O . ASN B 1 265 ? 37.594 57.859 -49.970 1.00 33.32 265 ASN B O 1
ATOM 8473 N N . LEU B 1 266 ? 39.693 57.538 -50.697 1.00 29.22 266 LEU B N 1
ATOM 8474 C CA . LEU B 1 266 ? 39.573 56.085 -50.658 1.00 31.14 266 LEU B CA 1
ATOM 8475 C C . LEU B 1 266 ? 39.711 55.584 -49.223 1.00 30.36 266 LEU B C 1
ATOM 8476 O O . LEU B 1 266 ? 40.760 55.740 -48.598 1.00 33.25 266 LEU B O 1
ATOM 8492 N N . VAL B 1 267 ? 38.641 54.985 -48.709 1.00 28.87 267 VAL B N 1
ATOM 8493 C CA . VAL B 1 267 ? 38.599 54.516 -47.327 1.00 28.33 267 VAL B CA 1
ATOM 8494 C C . VAL B 1 267 ? 39.243 53.140 -47.199 1.00 29.94 267 VAL B C 1
ATOM 8495 O O . VAL B 1 267 ? 40.125 52.929 -46.367 1.00 28.77 267 VAL B O 1
ATOM 8508 N N . SER B 1 268 ? 38.785 52.208 -48.028 1.00 28.23 268 SER B N 1
ATOM 8509 C CA . SER B 1 268 ? 39.276 50.837 -48.000 1.00 24.38 268 SER B CA 1
ATOM 8510 C C . SER B 1 268 ? 39.315 50.274 -49.410 1.00 22.86 268 SER B C 1
ATOM 8511 O O . SER B 1 268 ? 38.476 50.616 -50.240 1.00 25.76 268 SER B O 1
ATOM 8519 N N . VAL B 1 269 ? 40.301 49.428 -49.684 1.00 21.48 269 VAL B N 1
ATOM 8520 C CA . VAL B 1 269 ? 40.308 48.647 -50.920 1.00 21.11 269 VAL B CA 1
ATOM 8521 C C . VAL B 1 269 ? 40.637 47.194 -50.604 1.00 22.13 269 VAL B C 1
ATOM 8522 O O . VAL B 1 269 ? 41.617 46.901 -49.920 1.00 23.07 269 VAL B O 1
ATOM 8535 N N . THR B 1 270 ? 39.788 46.296 -51.098 1.00 22.03 270 THR B N 1
ATOM 8536 C CA . THR B 1 270 ? 39.952 44.859 -50.908 1.00 18.62 270 THR B CA 1
ATOM 8537 C C . THR B 1 270 ? 40.183 44.216 -52.266 1.00 17.79 270 THR B C 1
ATOM 8538 O O . THR B 1 270 ? 39.458 44.507 -53.213 1.00 19.22 270 THR B O 1
ATOM 8549 N N . VAL B 1 271 ? 41.191 43.350 -52.351 1.00 16.61 271 VAL B N 1
ATOM 8550 C CA . VAL B 1 271 ? 41.540 42.674 -53.600 1.00 16.18 271 VAL B CA 1
ATOM 8551 C C . VAL B 1 271 ? 41.555 41.160 -53.419 1.00 16.44 271 VAL B C 1
ATOM 8552 O O . VAL B 1 271 ? 42.160 40.648 -52.480 1.00 17.14 271 VAL B O 1
ATOM 8565 N N . ILE B 1 272 ? 40.883 40.456 -54.325 1.00 17.79 272 ILE B N 1
ATOM 8566 C CA . ILE B 1 272 ? 40.991 39.003 -54.429 1.00 16.16 272 ILE B CA 1
ATOM 8567 C C . ILE B 1 272 ? 41.856 38.675 -55.649 1.00 15.43 272 ILE B C 1
ATOM 8568 O O . ILE B 1 272 ? 41.572 39.134 -56.752 1.00 18.57 272 ILE B O 1
ATOM 8584 N N . ALA B 1 273 ? 42.916 37.898 -55.439 1.00 16.89 273 ALA B N 1
ATOM 8585 C CA . ALA B 1 273 ? 43.837 37.517 -56.515 1.00 18.10 273 ALA B CA 1
ATOM 8586 C C . ALA B 1 273 ? 44.215 36.041 -56.395 1.00 18.64 273 ALA B C 1
ATOM 8587 O O . ALA B 1 273 ? 43.901 35.407 -55.391 1.00 17.56 273 ALA B O 1
ATOM 8594 N N . PRO B 1 274 ? 44.881 35.480 -57.421 1.00 17.39 274 PRO B N 1
ATOM 8595 C CA . PRO B 1 274 ? 45.248 34.058 -57.340 1.00 17.80 274 PRO B CA 1
ATOM 8596 C C . PRO B 1 274 ? 46.155 33.708 -56.160 1.00 17.12 274 PRO B C 1
ATOM 8597 O O . PRO B 1 274 ? 46.191 32.546 -55.752 1.00 16.00 274 PRO B O 1
ATOM 8608 N N . THR B 1 275 ? 46.878 34.694 -55.634 1.00 15.67 275 THR B N 1
ATOM 8609 C CA . THR B 1 275 ? 47.677 34.517 -54.427 1.00 15.99 275 THR B CA 1
ATOM 8610 C C . THR B 1 275 ? 47.469 35.707 -53.495 1.00 16.15 275 THR B C 1
ATOM 8611 O O . THR B 1 275 ? 47.079 36.790 -53.937 1.00 14.53 275 THR B O 1
ATOM 8622 N N . ALA B 1 276 ? 47.728 35.513 -52.206 1.00 15.51 276 ALA B N 1
ATOM 8623 C CA . ALA B 1 276 ? 47.600 36.605 -51.247 1.00 15.31 276 ALA B CA 1
ATOM 8624 C C . ALA B 1 276 ? 48.725 37.612 -51.446 1.00 16.73 276 ALA B C 1
ATOM 8625 O O . ALA B 1 276 ? 48.553 38.797 -51.171 1.00 16.32 276 ALA B O 1
ATOM 8632 N N . LEU B 1 277 ? 49.875 37.132 -51.916 1.00 16.13 277 LEU B N 1
ATOM 8633 C CA . LEU B 1 277 ? 50.993 38.007 -52.249 1.00 17.92 277 LEU B CA 1
ATOM 8634 C C . LEU B 1 277 ? 50.564 39.045 -53.286 1.00 17.39 277 LEU B C 1
ATOM 8635 O O . LEU B 1 277 ? 50.764 40.244 -53.099 1.00 16.90 277 LEU B O 1
ATOM 8651 N N . GLU B 1 278 ? 49.972 38.577 -54.379 1.00 17.01 278 GLU B N 1
ATOM 8652 C CA . GLU B 1 278 ? 49.441 39.477 -55.398 1.00 16.72 278 GLU B CA 1
ATOM 8653 C C . GLU B 1 278 ? 48.393 40.428 -54.820 1.00 18.28 278 GLU B C 1
ATOM 8654 O O . GLU B 1 278 ? 48.413 41.623 -55.108 1.00 17.18 278 GLU B O 1
ATOM 8666 N N . ALA B 1 279 ? 47.481 39.904 -54.004 1.00 17.15 279 ALA B N 1
ATOM 8667 C CA . ALA B 1 279 ? 46.431 40.737 -53.415 1.00 18.78 279 ALA B CA 1
ATOM 8668 C C . ALA B 1 279 ? 47.027 41.827 -52.529 1.00 18.32 279 ALA B C 1
ATOM 8669 O O . ALA B 1 279 ? 46.578 42.972 -52.547 1.00 19.87 279 ALA B O 1
ATOM 8676 N N . ASP B 1 280 ? 48.042 41.455 -51.758 1.00 19.30 280 ASP B N 1
ATOM 8677 C CA . ASP B 1 280 ? 48.693 42.371 -50.832 1.00 20.15 280 ASP B CA 1
ATOM 8678 C C . ASP B 1 280 ? 49.427 43.484 -51.595 1.00 19.69 280 ASP B C 1
ATOM 8679 O O . ASP B 1 280 ? 49.470 44.639 -51.159 1.00 18.85 280 ASP B O 1
ATOM 8688 N N . ALA B 1 281 ? 49.989 43.140 -52.746 1.00 19.12 281 ALA B N 1
ATOM 8689 C CA . ALA B 1 281 ? 50.694 44.122 -53.561 1.00 19.77 281 ALA B CA 1
ATOM 8690 C C . ALA B 1 281 ? 49.708 45.072 -54.246 1.00 20.06 281 ALA B C 1
ATOM 8691 O O . ALA B 1 281 ? 49.898 46.290 -54.242 1.00 18.45 281 ALA B O 1
ATOM 8698 N N . TRP B 1 282 ? 48.653 44.511 -54.832 1.00 18.29 282 TRP B N 1
ATOM 8699 C CA . TRP B 1 282 ? 47.639 45.330 -55.487 1.00 20.06 282 TRP B CA 1
ATOM 8700 C C . TRP B 1 282 ? 46.978 46.307 -54.512 1.00 18.81 282 TRP B C 1
ATOM 8701 O O . TRP B 1 282 ? 46.798 47.476 -54.841 1.00 17.85 282 TRP B O 1
ATOM 8722 N N . ASP B 1 283 ? 46.616 45.841 -53.319 1.00 18.28 283 ASP B N 1
ATOM 8723 C CA . ASP B 1 283 ? 45.793 46.672 -52.444 1.00 20.08 283 ASP B CA 1
ATOM 8724 C C . ASP B 1 283 ? 46.569 47.909 -52.000 1.00 21.59 283 ASP B C 1
ATOM 8725 O O . ASP B 1 283 ? 46.001 48.996 -51.905 1.00 21.76 283 ASP B O 1
ATOM 8734 N N . THR B 1 284 ? 47.867 47.750 -51.763 1.00 19.21 284 THR B N 1
ATOM 8735 C CA . THR B 1 284 ? 48.718 48.889 -51.417 1.00 21.02 284 THR B CA 1
ATOM 8736 C C . THR B 1 284 ? 48.813 49.862 -52.594 1.00 21.54 284 THR B C 1
ATOM 8737 O O . THR B 1 284 ? 48.697 51.077 -52.419 1.00 18.61 284 THR B O 1
ATOM 8747 N N . GLY B 1 285 ? 49.017 49.328 -53.793 1.00 22.97 285 GLY B N 1
ATOM 8748 C CA . GLY B 1 285 ? 49.095 50.153 -54.987 1.00 20.98 285 GLY B CA 1
ATOM 8749 C C . GLY B 1 285 ? 47.824 50.944 -55.249 1.00 19.64 285 GLY B C 1
ATOM 8750 O O . GLY B 1 285 ? 47.869 52.139 -55.547 1.00 20.97 285 GLY B O 1
ATOM 8754 N N . LEU B 1 286 ? 46.681 50.277 -55.138 1.00 18.50 286 LEU B N 1
ATOM 8755 C CA . LEU B 1 286 ? 45.400 50.918 -55.418 1.00 18.89 286 LEU B CA 1
ATOM 8756 C C . LEU B 1 286 ? 45.042 51.966 -54.359 1.00 19.57 286 LEU B C 1
ATOM 8757 O O . LEU B 1 286 ? 44.412 52.981 -54.665 1.00 21.80 286 LEU B O 1
ATOM 8773 N N . MET B 1 287 ? 45.449 51.724 -53.118 1.00 20.57 287 MET B N 1
ATOM 8774 C CA . MET B 1 287 ? 45.181 52.677 -52.048 1.00 24.21 287 MET B CA 1
ATOM 8775 C C . MET B 1 287 ? 45.934 53.974 -52.310 1.00 25.08 287 MET B C 1
ATOM 8776 O O . MET B 1 287 ? 45.407 55.055 -52.073 1.00 24.97 287 MET B O 1
ATOM 8790 N N . VAL B 1 288 ? 47.165 53.867 -52.797 1.00 22.59 288 VAL B N 1
ATOM 8791 C CA . VAL B 1 288 ? 47.945 55.052 -53.135 1.00 23.45 288 VAL B CA 1
ATOM 8792 C C . VAL B 1 288 ? 47.294 55.802 -54.298 1.00 21.11 288 VAL B C 1
ATOM 8793 O O . VAL B 1 288 ? 47.156 57.021 -54.258 1.00 23.77 288 VAL B O 1
ATOM 8806 N N . LEU B 1 289 ? 46.892 55.067 -55.330 1.00 19.88 289 LEU B N 1
ATOM 8807 C CA . LEU B 1 289 ? 46.343 55.682 -56.537 1.00 23.76 289 LEU B CA 1
ATOM 8808 C C . LEU B 1 289 ? 45.041 56.432 -56.276 1.00 26.96 289 LEU B C 1
ATOM 8809 O O . LEU B 1 289 ? 44.797 57.483 -56.868 1.00 28.68 289 LEU B O 1
ATOM 8825 N N . GLY B 1 290 ? 44.207 55.893 -55.393 1.00 26.77 290 GLY B N 1
ATOM 8826 C CA . GLY B 1 290 ? 42.918 56.494 -55.103 1.00 27.65 290 GLY B CA 1
ATOM 8827 C C . GLY B 1 290 ? 41.867 56.009 -56.081 1.00 27.61 290 GLY B C 1
ATOM 8828 O O . GLY B 1 290 ? 42.198 55.355 -57.063 1.00 26.75 290 GLY B O 1
ATOM 8832 N N . PRO B 1 291 ? 40.595 56.352 -55.834 1.00 32.18 291 PRO B N 1
ATOM 8833 C CA . PRO B 1 291 ? 39.459 55.723 -56.523 1.00 33.31 291 PRO B CA 1
ATOM 8834 C C . PRO B 1 291 ? 39.479 55.828 -58.050 1.00 31.23 291 PRO B C 1
ATOM 8835 O O . PRO B 1 291 ? 39.333 54.810 -58.723 1.00 26.62 291 PRO B O 1
ATOM 8846 N N . GLU B 1 292 ? 39.655 57.030 -58.586 1.00 31.71 292 GLU B N 1
ATOM 8847 C CA . GLU B 1 292 ? 39.564 57.242 -60.029 1.00 33.15 292 GLU B CA 1
ATOM 8848 C C . GLU B 1 292 ? 40.659 56.474 -60.781 1.00 31.26 292 GLU B C 1
ATOM 8849 O O . GLU B 1 292 ? 40.375 55.700 -61.698 1.00 31.78 292 GLU B O 1
ATOM 8861 N N . LYS B 1 293 ? 41.909 56.687 -60.387 1.00 29.29 293 LYS B N 1
ATOM 8862 C CA . LYS B 1 293 ? 43.028 55.986 -61.006 1.00 26.57 293 LYS B CA 1
ATOM 8863 C C . LYS B 1 293 ? 42.977 54.481 -60.735 1.00 25.53 293 LYS B C 1
ATOM 8864 O O . LYS B 1 293 ? 43.328 53.673 -61.597 1.00 26.84 293 LYS B O 1
ATOM 8883 N N . ALA B 1 294 ? 42.546 54.102 -59.537 1.00 24.06 294 ALA B N 1
ATOM 8884 C CA . ALA B 1 294 ? 42.486 52.687 -59.185 1.00 24.04 294 ALA B CA 1
ATOM 8885 C C . ALA B 1 294 ? 41.485 51.960 -60.075 1.00 25.34 294 ALA B C 1
ATOM 8886 O O . ALA B 1 294 ? 41.750 50.852 -60.529 1.00 24.51 294 ALA B O 1
ATOM 8893 N N . LYS B 1 295 ? 40.344 52.589 -60.340 1.00 25.05 295 LYS B N 1
ATOM 8894 C CA . LYS B 1 295 ? 39.322 51.969 -61.181 1.00 25.93 295 LYS B CA 1
ATOM 8895 C C . LYS B 1 295 ? 39.832 51.741 -62.604 1.00 26.59 295 LYS B C 1
ATOM 8896 O O . LYS B 1 295 ? 39.460 50.761 -63.251 1.00 26.33 295 LYS B O 1
ATOM 8915 N N . GLU B 1 296 ? 40.678 52.642 -63.089 1.00 27.56 296 GLU B N 1
ATOM 8916 C CA . GLU B 1 296 ? 41.271 52.482 -64.416 1.00 26.41 296 GLU B CA 1
ATOM 8917 C C . GLU B 1 296 ? 42.140 51.231 -64.463 1.00 24.99 296 GLU B C 1
ATOM 8918 O O . GLU B 1 296 ? 42.043 50.427 -65.389 1.00 24.10 296 GLU B O 1
ATOM 8930 N N . VAL B 1 297 ? 42.989 51.074 -63.454 1.00 24.17 297 VAL B N 1
ATOM 8931 C CA . VAL B 1 297 ? 43.860 49.910 -63.353 1.00 22.25 297 VAL B CA 1
ATOM 8932 C C . VAL B 1 297 ? 43.039 48.628 -63.217 1.00 21.96 297 VAL B C 1
ATOM 8933 O O . VAL B 1 297 ? 43.332 47.624 -63.867 1.00 20.61 297 VAL B O 1
ATOM 8946 N N . VAL B 1 298 ? 42.015 48.670 -62.370 1.00 22.43 298 VAL B N 1
ATOM 8947 C CA . VAL B 1 298 ? 41.176 47.500 -62.121 1.00 23.69 298 VAL B CA 1
ATOM 8948 C C . VAL B 1 298 ? 40.514 47.008 -63.407 1.00 25.63 298 VAL B C 1
ATOM 8949 O O . VAL B 1 298 ? 40.472 45.803 -63.661 1.00 23.94 298 VAL B O 1
ATOM 8962 N N . ARG B 1 299 ? 40.007 47.931 -64.221 1.00 25.84 299 ARG B N 1
ATOM 8963 C CA . ARG B 1 299 ? 39.371 47.558 -65.483 1.00 28.18 299 ARG B CA 1
ATOM 8964 C C . ARG B 1 299 ? 40.395 46.979 -66.454 1.00 25.71 299 ARG B C 1
ATOM 8965 O O . ARG B 1 299 ? 40.156 45.946 -67.078 1.00 24.18 299 ARG B O 1
ATOM 8986 N N . ARG B 1 300 ? 41.536 47.649 -66.571 1.00 25.04 300 ARG B N 1
ATOM 8987 C CA . ARG B 1 300 ? 42.575 47.241 -67.510 1.00 27.24 300 ARG B CA 1
ATOM 8988 C C . ARG B 1 300 ? 43.197 45.889 -67.161 1.00 25.42 300 ARG B C 1
ATOM 8989 O O . ARG B 1 300 ? 43.475 45.088 -68.054 1.00 23.69 300 ARG B O 1
ATOM 9010 N N . GLU B 1 301 ? 43.413 45.637 -65.872 1.00 24.32 301 GLU B N 1
ATOM 9011 C CA . GLU B 1 301 ? 44.061 44.403 -65.429 1.00 23.98 301 GLU B CA 1
ATOM 9012 C C . GLU B 1 301 ? 43.059 43.305 -65.072 1.00 22.53 301 GLU B C 1
ATOM 9013 O O . GLU B 1 301 ? 43.456 42.200 -64.705 1.00 24.19 301 GLU B O 1
ATOM 9025 N N . GLY B 1 302 ? 41.768 43.607 -65.176 1.00 19.78 302 GLY B N 1
ATOM 9026 C CA . GLY B 1 302 ? 40.727 42.636 -64.875 1.00 21.42 302 GLY B CA 1
ATOM 9027 C C . GLY B 1 302 ? 40.716 42.171 -63.429 1.00 21.88 302 GLY B C 1
ATOM 9028 O O . GLY B 1 302 ? 40.467 40.997 -63.152 1.00 22.26 302 GLY B O 1
ATOM 9032 N N . LEU B 1 303 ? 40.969 43.090 -62.502 1.00 19.33 303 LEU B N 1
ATOM 9033 C CA . LEU B 1 303 ? 41.102 42.733 -61.090 1.00 18.13 303 LEU B CA 1
ATOM 9034 C C . LEU B 1 303 ? 39.762 42.590 -60.374 1.00 19.56 303 LEU B C 1
ATOM 9035 O O . LEU B 1 303 ? 38.779 43.241 -60.728 1.00 21.70 303 LEU B O 1
ATOM 9051 N N . ALA B 1 304 ? 39.750 41.732 -59.357 1.00 18.59 304 ALA B N 1
ATOM 9052 C CA . ALA B 1 304 ? 38.601 41.567 -58.472 1.00 18.61 304 ALA B CA 1
ATOM 9053 C C . ALA B 1 304 ? 38.774 42.470 -57.259 1.00 20.88 304 ALA B C 1
ATOM 9054 O O . ALA B 1 304 ? 39.507 42.131 -56.329 1.00 21.08 304 ALA B O 1
ATOM 9061 N N . VAL B 1 305 ? 38.102 43.618 -57.274 1.00 22.46 305 VAL B N 1
ATOM 9062 C CA . VAL B 1 305 ? 38.338 44.649 -56.269 1.00 21.71 305 VAL B CA 1
ATOM 9063 C C . VAL B 1 305 ? 37.045 45.229 -55.709 1.00 21.57 305 VAL B C 1
ATOM 9064 O O . VAL B 1 305 ? 36.053 45.392 -56.421 1.00 21.40 305 VAL B O 1
ATOM 9077 N N . TYR B 1 306 ? 37.083 45.531 -54.415 1.00 23.55 306 TYR B N 1
ATOM 9078 C CA . TYR B 1 306 ? 35.978 46.152 -53.700 1.00 22.96 306 TYR B CA 1
ATOM 9079 C C . TYR B 1 306 ? 36.500 47.405 -52.999 1.00 21.69 306 TYR B C 1
ATOM 9080 O O . TYR B 1 306 ? 37.433 47.324 -52.201 1.00 23.29 306 TYR B O 1
ATOM 9098 N N . MET B 1 307 ? 35.917 48.558 -53.321 1.00 21.55 307 MET B N 1
ATOM 9099 C CA . MET B 1 307 ? 36.353 49.839 -52.755 1.00 25.00 307 MET B CA 1
ATOM 9100 C C . MET B 1 307 ? 35.273 50.497 -51.915 1.00 25.92 307 MET B C 1
ATOM 9101 O O . MET B 1 307 ? 34.089 50.426 -52.238 1.00 27.46 307 MET B O 1
ATOM 9115 N N . ILE B 1 308 ? 35.703 51.153 -50.844 1.00 27.42 308 ILE B N 1
ATOM 9116 C CA . ILE B 1 308 ? 34.844 52.035 -50.067 1.00 27.93 308 ILE B CA 1
ATOM 9117 C C . ILE B 1 308 ? 35.442 53.433 -50.102 1.00 28.19 308 ILE B C 1
ATOM 9118 O O . ILE B 1 308 ? 36.631 53.608 -49.839 1.00 27.78 308 ILE B O 1
ATOM 9134 N N . THR B 1 309 ? 34.617 54.422 -50.433 1.00 27.00 309 THR B N 1
ATOM 9135 C CA . THR B 1 309 ? 35.052 55.813 -50.470 1.00 29.95 309 THR B CA 1
ATOM 9136 C C . THR B 1 309 ? 34.155 56.660 -49.580 1.00 31.69 309 THR B C 1
ATOM 9137 O O . THR B 1 309 ? 33.039 56.258 -49.253 1.00 31.76 309 THR B O 1
ATOM 9148 N N . LYS B 1 310 ? 34.650 57.827 -49.184 1.00 32.35 310 LYS B N 1
ATOM 9149 C CA . LYS B 1 310 ? 33.829 58.781 -48.449 1.00 38.07 310 LYS B CA 1
ATOM 9150 C C . LYS B 1 310 ? 33.407 59.920 -49.362 1.00 42.96 310 LYS B C 1
ATOM 9151 O O . LYS B 1 310 ? 34.247 60.607 -49.942 1.00 41.41 310 LYS B O 1
ATOM 9170 N N . GLU B 1 311 ? 32.096 60.095 -49.491 1.00 53.50 311 GLU B N 1
ATOM 9171 C CA . GLU B 1 311 ? 31.522 61.216 -50.223 1.00 62.22 311 GLU B CA 1
ATOM 9172 C C . GLU B 1 311 ? 30.668 62.028 -49.255 1.00 63.87 311 GLU B C 1
ATOM 9173 O O . GLU B 1 311 ? 29.530 61.662 -48.963 1.00 66.23 311 GLU B O 1
ATOM 9185 N N . GLY B 1 312 ? 31.222 63.122 -48.746 1.00 63.43 312 GLY B N 1
ATOM 9186 C CA . GLY B 1 312 ? 30.522 63.930 -47.767 1.00 63.98 312 GLY B CA 1
ATOM 9187 C C . GLY B 1 312 ? 30.424 63.221 -46.429 1.00 62.41 312 GLY B C 1
ATOM 9188 O O . GLY B 1 312 ? 31.425 62.740 -45.900 1.00 63.44 312 GLY B O 1
ATOM 9192 N N . ASP B 1 313 ? 29.212 63.152 -45.886 1.00 61.68 313 ASP B N 1
ATOM 9193 C CA . ASP B 1 313 ? 28.979 62.523 -44.589 1.00 64.51 313 ASP B CA 1
ATOM 9194 C C . ASP B 1 313 ? 28.857 61.007 -44.693 1.00 61.52 313 ASP B C 1
ATOM 9195 O O . ASP B 1 313 ? 28.897 60.308 -43.679 1.00 61.10 313 ASP B O 1
ATOM 9204 N N . SER B 1 314 ? 28.716 60.505 -45.916 1.00 59.40 314 SER B N 1
ATOM 9205 C CA . SER B 1 314 ? 28.389 59.102 -46.141 1.00 58.47 314 SER B CA 1
ATOM 9206 C C . SER B 1 314 ? 29.512 58.354 -46.845 1.00 48.73 314 SER B C 1
ATOM 9207 O O . SER B 1 314 ? 30.505 58.946 -47.275 1.00 43.99 314 SER B O 1
ATOM 9215 N N . PHE B 1 315 ? 29.336 57.043 -46.947 1.00 45.65 315 PHE B N 1
ATOM 9216 C CA . PHE B 1 315 ? 30.263 56.181 -47.661 1.00 41.05 315 PHE B CA 1
ATOM 9217 C C . PHE B 1 315 ? 29.542 55.537 -48.832 1.00 40.87 315 PHE B C 1
ATOM 9218 O O . PHE B 1 315 ? 28.347 55.251 -48.745 1.00 41.77 315 PHE B O 1
ATOM 9235 N N . LYS B 1 316 ? 30.264 55.322 -49.928 1.00 40.44 316 LYS B N 1
ATOM 9236 C CA . LYS B 1 316 ? 29.739 54.552 -51.046 1.00 40.98 316 LYS B CA 1
ATOM 9237 C C . LYS B 1 316 ? 30.693 53.414 -51.363 1.00 38.01 316 LYS B C 1
ATOM 9238 O O . LYS B 1 316 ? 31.883 53.471 -51.043 1.00 31.46 316 LYS B O 1
ATOM 9257 N N . THR B 1 317 ? 30.152 52.375 -51.984 1.00 40.76 317 THR B N 1
ATOM 9258 C CA . THR B 1 317 ? 30.918 51.181 -52.290 1.00 39.57 317 THR B CA 1
ATOM 9259 C C . THR B 1 317 ? 30.977 50.952 -53.789 1.00 36.31 317 THR B C 1
ATOM 9260 O O . THR B 1 317 ? 30.125 51.429 -54.540 1.00 38.17 317 THR B O 1
ATOM 9271 N N . TRP B 1 318 ? 31.992 50.214 -54.213 1.00 31.43 318 TRP B N 1
ATOM 9272 C CA . TRP B 1 318 ? 32.174 49.889 -55.616 1.00 30.73 318 TRP B CA 1
ATOM 9273 C C . TRP B 1 318 ? 32.835 48.522 -55.736 1.00 28.83 318 TRP B C 1
ATOM 9274 O O . TRP B 1 318 ? 33.821 48.245 -55.056 1.00 31.01 318 TRP B O 1
ATOM 9295 N N . MET B 1 319 ? 32.269 47.667 -56.584 1.00 27.12 319 MET B N 1
ATOM 9296 C CA . MET B 1 319 ? 32.835 46.348 -56.862 1.00 26.97 319 MET B CA 1
ATOM 9297 C C . MET B 1 319 ? 33.037 46.175 -58.354 1.00 27.77 319 MET B C 1
ATOM 9298 O O . MET B 1 319 ? 32.153 46.503 -59.142 1.00 27.62 319 MET B O 1
ATOM 9312 N N . SER B 1 320 ? 34.190 45.645 -58.743 1.00 27.70 320 SER B N 1
ATOM 9313 C CA . SER B 1 320 ? 34.388 45.240 -60.123 1.00 26.05 320 SER B CA 1
ATOM 9314 C C . SER B 1 320 ? 33.540 43.994 -60.375 1.00 23.87 320 SER B C 1
ATOM 9315 O O . SER B 1 320 ? 33.196 43.275 -59.435 1.00 21.04 320 SER B O 1
ATOM 9323 N N . PRO B 1 321 ? 33.189 43.737 -61.643 1.00 24.37 321 PRO B N 1
ATOM 9324 C CA . PRO B 1 321 ? 32.435 42.525 -61.987 1.00 26.77 321 PRO B CA 1
ATOM 9325 C C . PRO B 1 321 ? 33.126 41.253 -61.506 1.00 24.89 321 PRO B C 1
ATOM 9326 O O . PRO B 1 321 ? 32.472 40.326 -61.022 1.00 22.77 321 PRO B O 1
ATOM 9337 N N . GLN B 1 322 ? 34.448 41.220 -61.639 1.00 22.85 322 GLN B N 1
ATOM 9338 C CA . GLN B 1 322 ? 35.230 40.057 -61.245 1.00 20.36 322 GLN B CA 1
ATOM 9339 C C . GLN B 1 322 ? 35.118 39.788 -59.744 1.00 20.68 322 GLN B C 1
ATOM 9340 O O . GLN B 1 322 ? 35.128 38.632 -59.319 1.00 22.53 322 GLN B O 1
ATOM 9354 N N . PHE B 1 323 ? 35.005 40.847 -58.943 1.00 19.63 323 PHE B N 1
ATOM 9355 C CA . PHE B 1 323 ? 34.804 40.689 -57.504 1.00 18.81 323 PHE B CA 1
ATOM 9356 C C . PHE B 1 323 ? 33.428 40.106 -57.197 1.00 20.50 323 PHE B C 1
ATOM 9357 O O . PHE B 1 323 ? 33.298 39.215 -56.358 1.00 21.20 323 PHE B O 1
ATOM 9374 N N . LYS B 1 324 ? 32.403 40.621 -57.870 1.00 22.18 324 LYS B N 1
ATOM 9375 C CA . LYS B 1 324 ? 31.028 40.184 -57.624 1.00 25.09 324 LYS B CA 1
ATOM 9376 C C . LYS B 1 324 ? 30.867 38.676 -57.796 1.00 25.00 324 LYS B C 1
ATOM 9377 O O . LYS B 1 324 ? 30.029 38.051 -57.147 1.00 24.42 324 LYS B O 1
ATOM 9396 N N . SER B 1 325 ? 31.679 38.091 -58.666 1.00 25.87 325 SER B N 1
ATOM 9397 C CA . SER B 1 325 ? 31.559 36.671 -58.967 1.00 30.45 325 SER B CA 1
ATOM 9398 C C . SER B 1 325 ? 32.015 35.804 -57.794 1.00 24.58 325 SER B C 1
ATOM 9399 O O . SER B 1 325 ? 31.713 34.613 -57.755 1.00 21.73 325 SER B O 1
ATOM 9407 N N . PHE B 1 326 ? 32.731 36.401 -56.840 1.00 22.53 326 PHE B N 1
ATOM 9408 C CA . PHE B 1 326 ? 33.193 35.677 -55.653 1.00 20.13 326 PHE B CA 1
ATOM 9409 C C . PHE B 1 326 ? 32.187 35.710 -54.503 1.00 21.72 326 PHE B C 1
ATOM 9410 O O . PHE B 1 326 ? 32.334 34.964 -53.536 1.00 22.90 326 PHE B O 1
ATOM 9427 N N . LEU B 1 327 ? 31.180 36.575 -54.596 1.00 20.86 327 LEU B N 1
ATOM 9428 C CA . LEU B 1 327 ? 30.177 36.694 -53.537 1.00 23.43 327 LEU B CA 1
ATOM 9429 C C . LEU B 1 327 ? 29.413 35.391 -53.327 1.00 26.87 327 LEU B C 1
ATOM 9430 O O . LEU B 1 327 ? 29.089 34.695 -54.287 1.00 27.72 327 LEU B O 1
ATOM 9446 N N . VAL B 1 328 ? 29.128 35.073 -52.065 1.00 31.66 328 VAL B N 1
ATOM 9447 C CA . VAL B 1 328 ? 28.321 33.904 -51.726 1.00 36.78 328 VAL B CA 1
ATOM 9448 C C . VAL B 1 328 ? 26.891 34.331 -51.410 1.00 40.27 328 VAL B C 1
ATOM 9449 O O . VAL B 1 328 ? 26.669 35.315 -50.703 1.00 43.42 328 VAL B O 1
ATOM 9462 N N . THR C 1 13 ? 31.280 11.033 -33.860 1.00 76.32 13 THR C N 1
ATOM 9463 C CA . THR C 1 13 ? 32.382 11.312 -34.773 1.00 79.45 13 THR C CA 1
ATOM 9464 C C . THR C 1 13 ? 32.868 10.022 -35.431 1.00 72.21 13 THR C C 1
ATOM 9465 O O . THR C 1 13 ? 32.539 8.925 -34.978 1.00 69.12 13 THR C O 1
ATOM 9475 N N . GLU C 1 14 ? 33.650 10.156 -36.498 1.00 66.99 14 GLU C N 1
ATOM 9476 C CA . GLU C 1 14 ? 34.089 8.998 -37.271 1.00 62.77 14 GLU C CA 1
ATOM 9477 C C . GLU C 1 14 ? 35.288 8.292 -36.642 1.00 53.33 14 GLU C C 1
ATOM 9478 O O . GLU C 1 14 ? 35.893 8.793 -35.692 1.00 50.09 14 GLU C O 1
ATOM 9490 N N . VAL C 1 15 ? 35.619 7.126 -37.191 1.00 46.45 15 VAL C N 1
ATOM 9491 C CA . VAL C 1 15 ? 36.644 6.249 -36.633 1.00 36.63 15 VAL C CA 1
ATOM 9492 C C . VAL C 1 15 ? 37.659 5.835 -37.693 1.00 34.12 15 VAL C C 1
ATOM 9493 O O . VAL C 1 15 ? 37.294 5.497 -38.821 1.00 38.77 15 VAL C O 1
ATOM 9506 N N . THR C 1 16 ? 38.935 5.863 -37.318 1.00 24.62 16 THR C N 1
ATOM 9507 C CA . THR C 1 16 ? 40.012 5.372 -38.174 1.00 25.66 16 THR C CA 1
ATOM 9508 C C . THR C 1 16 ? 40.481 4.009 -37.679 1.00 27.45 16 THR C C 1
ATOM 9509 O O . THR C 1 16 ? 40.754 3.833 -36.491 1.00 24.47 16 THR C O 1
ATOM 9520 N N . VAL C 1 17 ? 40.562 3.050 -38.595 1.00 29.16 17 VAL C N 1
ATOM 9521 C CA . VAL C 1 17 ? 41.027 1.706 -38.269 1.00 23.23 17 VAL C CA 1
ATOM 9522 C C . VAL C 1 17 ? 42.347 1.422 -38.975 1.00 27.04 17 VAL C C 1
ATOM 9523 O O . VAL C 1 17 ? 42.408 1.394 -40.204 1.00 32.71 17 VAL C O 1
ATOM 9536 N N . LEU C 1 18 ? 43.397 1.219 -38.186 1.00 22.08 18 LEU C N 1
ATOM 9537 C CA . LEU C 1 18 ? 44.703 0.833 -38.707 1.00 20.96 18 LEU C CA 1
ATOM 9538 C C . LEU C 1 18 ? 44.930 -0.644 -38.448 1.00 23.25 18 LEU C C 1
ATOM 9539 O O . LEU C 1 18 ? 44.556 -1.151 -37.394 1.00 22.33 18 LEU C O 1
ATOM 9555 N N . GLU C 1 19 ? 45.542 -1.327 -39.412 1.00 23.72 19 GLU C N 1
ATOM 9556 C CA . GLU C 1 19 ? 45.798 -2.760 -39.303 1.00 27.64 19 GLU C CA 1
ATOM 9557 C C . GLU C 1 19 ? 47.156 -3.131 -39.879 1.00 25.48 19 GLU C C 1
ATOM 9558 O O . GLU C 1 19 ? 47.645 -2.495 -40.819 1.00 26.63 19 GLU C O 1
ATOM 9570 N N . GLY C 1 20 ? 47.753 -4.180 -39.326 1.00 24.93 20 GLY C N 1
ATOM 9571 C CA . GLY C 1 20 ? 49.004 -4.699 -39.837 1.00 27.06 20 GLY C CA 1
ATOM 9572 C C . GLY C 1 20 ? 49.300 -6.088 -39.306 1.00 27.73 20 GLY C C 1
ATOM 9573 O O . GLY C 1 20 ? 48.437 -6.741 -38.713 1.00 24.11 20 GLY C O 1
ATOM 9577 N N . LYS C 1 21 ? 50.532 -6.535 -39.520 1.00 28.90 21 LYS C N 1
ATOM 9578 C CA . LYS C 1 21 ? 50.957 -7.863 -39.100 1.00 29.42 21 LYS C CA 1
ATOM 9579 C C . LYS C 1 21 ? 52.070 -7.796 -38.064 1.00 28.36 21 LYS C C 1
ATOM 9580 O O . LYS C 1 21 ? 52.976 -6.970 -38.164 1.00 27.08 21 LYS C O 1
ATOM 9599 N N . THR C 1 22 ? 51.983 -8.670 -37.066 1.00 28.51 22 THR C N 1
ATOM 9600 C CA . THR C 1 22 ? 53.037 -8.829 -36.074 1.00 26.90 22 THR C CA 1
ATOM 9601 C C . THR C 1 22 ? 52.854 -10.141 -35.333 1.00 25.47 22 THR C C 1
ATOM 9602 O O . THR C 1 22 ? 51.730 -10.623 -35.187 1.00 24.68 22 THR C O 1
ATOM 9613 N N . MET C 1 23 ? 53.962 -10.718 -34.879 1.00 27.66 23 MET C N 1
ATOM 9614 C CA . MET C 1 23 ? 53.929 -11.879 -33.992 1.00 27.02 23 MET C CA 1
ATOM 9615 C C . MET C 1 23 ? 53.104 -13.033 -34.560 1.00 29.09 23 MET C C 1
ATOM 9616 O O . MET C 1 23 ? 52.397 -13.725 -33.828 1.00 29.08 23 MET C O 1
ATOM 9630 N N . GLY C 1 24 ? 53.202 -13.234 -35.870 1.00 28.35 24 GLY C N 1
ATOM 9631 C CA . GLY C 1 24 ? 52.518 -14.332 -36.528 1.00 30.71 24 GLY C CA 1
ATOM 9632 C C . GLY C 1 24 ? 51.012 -14.150 -36.595 1.00 33.19 24 GLY C C 1
ATOM 9633 O O . GLY C 1 24 ? 50.284 -15.080 -36.946 1.00 36.32 24 GLY C O 1
ATOM 9637 N N . THR C 1 25 ? 50.544 -12.952 -36.263 1.00 27.85 25 THR C N 1
ATOM 9638 C CA . THR C 1 25 ? 49.116 -12.656 -36.271 1.00 28.59 25 THR C CA 1
ATOM 9639 C C . THR C 1 25 ? 48.890 -11.235 -36.781 1.00 30.19 25 THR C C 1
ATOM 9640 O O . THR C 1 25 ? 49.751 -10.682 -37.467 1.00 30.37 25 THR C O 1
ATOM 9651 N N . PHE C 1 26 ? 47.737 -10.654 -36.455 1.00 25.56 26 PHE C N 1
ATOM 9652 C CA . PHE C 1 26 ? 47.397 -9.306 -36.900 1.00 24.98 26 PHE C CA 1
ATOM 9653 C C . PHE C 1 26 ? 47.281 -8.359 -35.717 1.00 22.54 26 PHE C C 1
ATOM 9654 O O . PHE C 1 26 ? 46.982 -8.788 -34.602 1.00 22.93 26 PHE C O 1
ATOM 9671 N N . TRP C 1 27 ? 47.516 -7.074 -35.968 1.00 21.66 27 TRP C N 1
ATOM 9672 C CA . TRP C 1 27 ? 47.228 -6.037 -34.986 1.00 20.53 27 TRP C CA 1
ATOM 9673 C C . TRP C 1 27 ? 46.229 -5.058 -35.577 1.00 20.29 27 TRP C C 1
ATOM 9674 O O . TRP C 1 27 ? 46.186 -4.859 -36.792 1.00 20.83 27 TRP C O 1
ATOM 9695 N N . ARG C 1 28 ? 45.412 -4.470 -34.711 1.00 20.51 28 ARG C N 1
ATOM 9696 C CA . ARG C 1 28 ? 44.431 -3.477 -35.126 1.00 20.58 28 ARG C CA 1
ATOM 9697 C C . ARG C 1 28 ? 44.356 -2.355 -34.102 1.00 19.81 28 ARG C C 1
ATOM 9698 O O . ARG C 1 28 ? 44.467 -2.584 -32.895 1.00 19.44 28 ARG C O 1
ATOM 9719 N N . ALA C 1 29 ? 44.190 -1.136 -34.594 1.00 18.71 29 ALA C N 1
ATOM 9720 C CA . ALA C 1 29 ? 43.968 0.015 -33.732 1.00 18.64 29 ALA C CA 1
ATOM 9721 C C . ALA C 1 29 ? 42.781 0.805 -34.251 1.00 19.54 29 ALA C C 1
ATOM 9722 O O . ALA C 1 29 ? 42.807 1.301 -35.378 1.00 22.87 29 ALA C O 1
ATOM 9729 N N . SER C 1 30 ? 41.738 0.902 -33.430 1.00 19.58 30 SER C N 1
ATOM 9730 C CA . SER C 1 30 ? 40.563 1.701 -33.755 1.00 21.16 30 SER C CA 1
ATOM 9731 C C . SER C 1 30 ? 40.567 2.955 -32.896 1.00 19.81 30 SER C C 1
ATOM 9732 O O . SER C 1 30 ? 40.536 2.873 -31.667 1.00 19.68 30 SER C O 1
ATOM 9740 N N . ILE C 1 31 ? 40.609 4.109 -33.554 1.00 21.23 31 ILE C N 1
ATOM 9741 C CA . ILE C 1 31 ? 40.779 5.391 -32.878 1.00 22.05 31 ILE C CA 1
ATOM 9742 C C . ILE C 1 31 ? 39.879 6.453 -33.512 1.00 21.40 31 ILE C C 1
ATOM 9743 O O . ILE C 1 31 ? 39.409 6.278 -34.637 1.00 23.21 31 ILE C O 1
ATOM 9759 N N . PRO C 1 32 ? 39.636 7.561 -32.794 1.00 22.23 32 PRO C N 1
ATOM 9760 C CA . PRO C 1 32 ? 38.865 8.663 -33.378 1.00 23.68 32 PRO C CA 1
ATOM 9761 C C . PRO C 1 32 ? 39.485 9.134 -34.683 1.00 22.66 32 PRO C C 1
ATOM 9762 O O . PRO C 1 32 ? 40.711 9.127 -34.802 1.00 23.15 32 PRO C O 1
ATOM 9773 N N . GLY C 1 33 ? 38.646 9.519 -35.638 1.00 23.75 33 GLY C N 1
ATOM 9774 C CA . GLY C 1 33 ? 39.101 9.872 -36.972 1.00 26.72 33 GLY C CA 1
ATOM 9775 C C . GLY C 1 33 ? 40.259 10.850 -36.984 1.00 27.27 33 GLY C C 1
ATOM 9776 O O . GLY C 1 33 ? 40.229 11.877 -36.307 1.00 29.22 33 GLY C O 1
ATOM 9780 N N . ILE C 1 34 ? 41.289 10.508 -37.753 1.00 25.98 34 ILE C N 1
ATOM 9781 C CA . ILE C 1 34 ? 42.457 11.359 -37.935 1.00 23.25 34 ILE C CA 1
ATOM 9782 C C . ILE C 1 34 ? 42.717 11.541 -39.424 1.00 26.38 34 ILE C C 1
ATOM 9783 O O . ILE C 1 34 ? 42.217 10.768 -40.243 1.00 28.29 34 ILE C O 1
ATOM 9799 N N . ASP C 1 35 ? 43.504 12.553 -39.774 1.00 27.62 35 ASP C N 1
ATOM 9800 C CA . ASP C 1 35 ? 43.772 12.851 -41.175 1.00 31.23 35 ASP C CA 1
ATOM 9801 C C . ASP C 1 35 ? 44.766 11.845 -41.754 1.00 29.97 35 ASP C C 1
ATOM 9802 O O . ASP C 1 35 ? 45.358 11.048 -41.023 1.00 24.57 35 ASP C O 1
ATOM 9811 N N . ALA C 1 36 ? 44.946 11.888 -43.070 1.00 26.51 36 ALA C N 1
ATOM 9812 C CA . ALA C 1 36 ? 45.715 10.869 -43.771 1.00 25.41 36 ALA C CA 1
ATOM 9813 C C . ALA C 1 36 ? 47.197 10.877 -43.410 1.00 23.95 36 ALA C C 1
ATOM 9814 O O . ALA C 1 36 ? 47.796 9.814 -43.247 1.00 21.32 36 ALA C O 1
ATOM 9821 N N . LYS C 1 37 ? 47.798 12.059 -43.289 1.00 22.62 37 LYS C N 1
ATOM 9822 C CA . LYS C 1 37 ? 49.218 12.129 -42.956 1.00 22.60 37 LYS C CA 1
ATOM 9823 C C . LYS C 1 37 ? 49.442 11.645 -41.532 1.00 21.10 37 LYS C C 1
ATOM 9824 O O . LYS C 1 37 ? 50.382 10.900 -41.259 1.00 21.60 37 LYS C O 1
ATOM 9843 N N . ARG C 1 38 ? 48.563 12.075 -40.635 1.00 20.02 38 ARG C N 1
ATOM 9844 C CA . ARG C 1 38 ? 48.600 11.659 -39.239 1.00 19.82 38 ARG C CA 1
ATOM 9845 C C . ARG C 1 38 ? 48.450 10.144 -39.128 1.00 18.86 38 ARG C C 1
ATOM 9846 O O . ARG C 1 38 ? 49.150 9.488 -38.354 1.00 21.99 38 ARG C O 1
ATOM 9867 N N . SER C 1 39 ? 47.525 9.596 -39.908 1.00 18.64 39 SER C N 1
ATOM 9868 C CA . SER C 1 39 ? 47.271 8.161 -39.917 1.00 20.57 39 SER C CA 1
ATOM 9869 C C . SER C 1 39 ? 48.480 7.375 -40.427 1.00 20.52 39 SER C C 1
ATOM 9870 O O . SER C 1 39 ? 48.819 6.324 -39.882 1.00 21.97 39 SER C O 1
ATOM 9878 N N . ALA C 1 40 ? 49.129 7.883 -41.469 1.00 20.49 40 ALA C N 1
ATOM 9879 C CA . ALA C 1 40 ? 50.316 7.227 -42.005 1.00 21.98 40 ALA C CA 1
ATOM 9880 C C . ALA C 1 40 ? 51.461 7.269 -40.994 1.00 25.19 40 ALA C C 1
ATOM 9881 O O . ALA C 1 40 ? 52.141 6.267 -40.773 1.00 23.69 40 ALA C O 1
ATOM 9888 N N . GLU C 1 41 ? 51.664 8.428 -40.374 1.00 27.70 41 GLU C N 1
ATOM 9889 C CA . GLU C 1 41 ? 52.719 8.585 -39.379 1.00 29.22 41 GLU C CA 1
ATOM 9890 C C . GLU C 1 41 ? 52.484 7.665 -38.184 1.00 23.29 41 GLU C C 1
ATOM 9891 O O . GLU C 1 41 ? 53.414 7.036 -37.679 1.00 22.37 41 GLU C O 1
ATOM 9903 N N . LEU C 1 42 ? 51.235 7.585 -37.739 1.00 19.42 42 LEU C N 1
ATOM 9904 C CA . LEU C 1 42 ? 50.894 6.763 -36.585 1.00 18.71 42 LEU C CA 1
ATOM 9905 C C . LEU C 1 42 ? 51.089 5.277 -36.903 1.00 18.45 42 LEU C C 1
ATOM 9906 O O . LEU C 1 42 ? 51.611 4.527 -36.084 1.00 19.99 42 LEU C O 1
ATOM 9922 N N . LYS C 1 43 ? 50.685 4.855 -38.098 1.00 19.43 43 LYS C N 1
ATOM 9923 C CA . LYS C 1 43 ? 50.840 3.456 -38.492 1.00 20.21 43 LYS C CA 1
ATOM 9924 C C . LYS C 1 43 ? 52.315 3.061 -38.504 1.00 20.47 43 LYS C C 1
ATOM 9925 O O . LYS C 1 43 ? 52.676 1.951 -38.112 1.00 20.03 43 LYS C O 1
ATOM 9944 N N . GLU C 1 44 ? 53.165 3.979 -38.950 1.00 21.57 44 GLU C N 1
ATOM 9945 C CA . GLU C 1 44 ? 54.599 3.726 -38.991 1.00 25.48 44 GLU C CA 1
ATOM 9946 C C . GLU C 1 44 ? 55.158 3.562 -37.583 1.00 22.44 44 GLU C C 1
ATOM 9947 O O . GLU C 1 44 ? 55.992 2.689 -37.335 1.00 23.26 44 GLU C O 1
ATOM 9959 N N . LYS C 1 45 ? 54.690 4.400 -36.664 1.00 20.47 45 LYS C N 1
ATOM 9960 C CA . LYS C 1 45 ? 55.117 4.329 -35.271 1.00 19.47 45 LYS C CA 1
ATOM 9961 C C . LYS C 1 45 ? 54.658 3.030 -34.624 1.00 18.48 45 LYS C C 1
ATOM 9962 O O . LYS C 1 45 ? 55.410 2.393 -33.887 1.00 19.52 45 LYS C O 1
ATOM 9981 N N . ILE C 1 46 ? 53.417 2.645 -34.900 1.00 18.93 46 ILE C N 1
ATOM 9982 C CA . ILE C 1 46 ? 52.863 1.406 -34.363 1.00 17.71 46 ILE C CA 1
ATOM 9983 C C . ILE C 1 46 ? 53.648 0.193 -34.862 1.00 19.66 46 ILE C C 1
ATOM 9984 O O . ILE C 1 46 ? 54.052 -0.660 -34.070 1.00 19.15 46 ILE C O 1
ATOM 10000 N N . GLN C 1 47 ? 53.863 0.113 -36.172 1.00 20.59 47 GLN C N 1
ATOM 10001 C CA . GLN C 1 47 ? 54.552 -1.035 -36.742 1.00 21.57 47 GLN C CA 1
ATOM 10002 C C . GLN C 1 47 ? 55.988 -1.107 -36.238 1.00 23.56 47 GLN C C 1
ATOM 10003 O O . GLN C 1 47 ? 56.501 -2.190 -35.966 1.00 24.11 47 GLN C O 1
ATOM 10017 N N . THR C 1 48 ? 56.630 0.051 -36.115 1.00 22.70 48 THR C N 1
ATOM 10018 C CA . THR C 1 48 ? 57.998 0.113 -35.617 1.00 24.11 48 THR C CA 1
ATOM 10019 C C . THR C 1 48 ? 58.062 -0.419 -34.186 1.00 23.30 48 THR C C 1
ATOM 10020 O O . THR C 1 48 ? 58.968 -1.175 -33.832 1.00 23.12 48 THR C O 1
ATOM 10031 N N . GLN C 1 49 ? 57.094 -0.031 -33.366 1.00 21.15 49 GLN C N 1
ATOM 10032 C CA . GLN C 1 49 ? 57.063 -0.481 -31.980 1.00 21.16 49 GLN C CA 1
ATOM 10033 C C . GLN C 1 49 ? 56.798 -1.984 -31.897 1.00 21.41 49 GLN C C 1
ATOM 10034 O O . GLN C 1 49 ? 57.453 -2.698 -31.136 1.00 22.17 49 GLN C O 1
ATOM 10048 N N . LEU C 1 50 ? 55.838 -2.463 -32.679 1.00 20.58 50 LEU C N 1
ATOM 10049 C CA . LEU C 1 50 ? 55.492 -3.881 -32.658 1.00 21.37 50 LEU C CA 1
ATOM 10050 C C . LEU C 1 50 ? 56.629 -4.734 -33.214 1.00 22.14 50 LEU C C 1
ATOM 10051 O O . LEU C 1 50 ? 56.897 -5.818 -32.703 1.00 23.19 50 LEU C O 1
ATOM 10067 N N . ASP C 1 51 ? 57.297 -4.241 -34.254 1.00 22.12 51 ASP C N 1
ATOM 10068 C CA . ASP C 1 51 ? 58.490 -4.899 -34.768 1.00 23.67 51 ASP C CA 1
ATOM 10069 C C . ASP C 1 51 ? 59.551 -5.031 -33.678 1.00 23.28 51 ASP C C 1
ATOM 10070 O O . ASP C 1 51 ? 60.209 -6.068 -33.558 1.00 23.80 51 ASP C O 1
ATOM 10079 N N . ALA C 1 52 ? 59.714 -3.979 -32.884 1.00 24.19 52 ALA C N 1
ATOM 10080 C CA . ALA C 1 52 ? 60.711 -3.980 -31.820 1.00 25.49 52 ALA C CA 1
ATOM 10081 C C . ALA C 1 52 ? 60.314 -4.939 -30.697 1.00 23.61 52 ALA C C 1
ATOM 10082 O O . ALA C 1 52 ? 61.159 -5.639 -30.140 1.00 25.61 52 ALA C O 1
ATOM 10089 N N . ASP C 1 53 ? 59.026 -4.973 -30.371 1.00 20.72 53 ASP C N 1
ATOM 10090 C CA . ASP C 1 53 ? 58.517 -5.903 -29.362 1.00 22.64 53 ASP C CA 1
ATOM 10091 C C . ASP C 1 53 ? 58.665 -7.353 -29.818 1.00 24.94 53 ASP C C 1
ATOM 10092 O O . ASP C 1 53 ? 58.971 -8.240 -29.018 1.00 25.29 53 ASP C O 1
ATOM 10101 N N . ASP C 1 54 ? 58.433 -7.594 -31.104 1.00 24.23 54 ASP C N 1
ATOM 10102 C CA . ASP C 1 54 ? 58.588 -8.930 -31.660 1.00 24.65 54 ASP C CA 1
ATOM 10103 C C . ASP C 1 54 ? 60.058 -9.336 -31.588 1.00 26.12 54 ASP C C 1
ATOM 10104 O O . ASP C 1 54 ? 60.381 -10.473 -31.258 1.00 28.07 54 ASP C O 1
ATOM 10113 N N . GLN C 1 55 ? 60.942 -8.386 -31.877 1.00 28.81 55 GLN C N 1
ATOM 10114 C CA . GLN C 1 55 ? 62.385 -8.615 -31.834 1.00 36.34 55 GLN C CA 1
ATOM 10115 C C . GLN C 1 55 ? 62.888 -8.790 -30.399 1.00 35.20 55 GLN C C 1
ATOM 10116 O O . GLN C 1 55 ? 63.933 -9.392 -30.163 1.00 38.32 55 GLN C O 1
ATOM 10130 N N . LEU C 1 56 ? 62.148 -8.241 -29.446 1.00 26.18 56 LEU C N 1
ATOM 10131 C CA . LEU C 1 56 ? 62.483 -8.383 -28.033 1.00 26.57 56 LEU C CA 1
ATOM 10132 C C . LEU C 1 56 ? 62.134 -9.778 -27.516 1.00 25.72 56 LEU C C 1
ATOM 10133 O O . LEU C 1 56 ? 62.914 -10.400 -26.791 1.00 26.23 56 LEU C O 1
ATOM 10149 N N . LEU C 1 57 ? 60.964 -10.269 -27.915 1.00 24.41 57 LEU C N 1
ATOM 10150 C CA . LEU C 1 57 ? 60.337 -11.410 -27.254 1.00 23.79 57 LEU C CA 1
ATOM 10151 C C . LEU C 1 57 ? 60.357 -12.728 -28.026 1.00 24.89 57 LEU C C 1
ATOM 10152 O O . LEU C 1 57 ? 59.981 -13.761 -27.479 1.00 28.02 57 LEU C O 1
ATOM 10168 N N . SER C 1 58 ? 60.782 -12.710 -29.284 1.00 26.13 58 SER C N 1
ATOM 10169 C CA . SER C 1 58 ? 60.606 -13.886 -30.132 1.00 28.91 58 SER C CA 1
ATOM 10170 C C . SER C 1 58 ? 61.609 -14.989 -29.819 1.00 31.24 58 SER C C 1
ATOM 10171 O O . SER C 1 58 ? 62.760 -14.723 -29.474 1.00 35.75 58 SER C O 1
ATOM 10179 N N . THR C 1 59 ? 61.148 -16.230 -29.936 1.00 31.59 59 THR C N 1
ATOM 10180 C CA . THR C 1 59 ? 62.014 -17.398 -29.844 1.00 36.47 59 THR C CA 1
ATOM 10181 C C . THR C 1 59 ? 62.484 -17.783 -31.243 1.00 46.18 59 THR C C 1
ATOM 10182 O O . THR C 1 59 ? 63.516 -18.433 -31.408 1.00 51.32 59 THR C O 1
ATOM 10193 N N . TYR C 1 60 ? 61.713 -17.369 -32.246 1.00 48.14 60 TYR C N 1
ATOM 10194 C CA . TYR C 1 60 ? 62.017 -17.663 -33.644 1.00 52.76 60 TYR C CA 1
ATOM 10195 C C . TYR C 1 60 ? 63.272 -16.933 -34.103 1.00 52.31 60 TYR C C 1
ATOM 10196 O O . TYR C 1 60 ? 64.129 -17.512 -34.771 1.00 57.17 60 TYR C O 1
ATOM 10214 N N . LYS C 1 61 ? 63.370 -15.657 -33.749 1.00 46.24 61 LYS C N 1
ATOM 10215 C CA . LYS C 1 61 ? 64.554 -14.869 -34.061 1.00 46.15 61 LYS C CA 1
ATOM 10216 C C . LYS C 1 61 ? 65.628 -15.217 -33.046 1.00 47.08 61 LYS C C 1
ATOM 10217 O O . LYS C 1 61 ? 65.500 -14.908 -31.861 1.00 41.22 61 LYS C O 1
ATOM 10236 N N . LYS C 1 62 ? 66.683 -15.874 -33.511 1.00 51.39 62 LYS C N 1
ATOM 10237 C CA . LYS C 1 62 ? 67.716 -16.380 -32.614 1.00 57.47 62 LYS C CA 1
ATOM 10238 C C . LYS C 1 62 ? 68.540 -15.236 -32.028 1.00 56.77 62 LYS C C 1
ATOM 10239 O O . LYS C 1 62 ? 69.337 -15.444 -31.114 1.00 60.04 62 LYS C O 1
ATOM 10258 N N . ASP C 1 63 ? 68.327 -14.031 -32.551 1.00 53.67 63 ASP C N 1
ATOM 10259 C CA . ASP C 1 63 ? 69.054 -12.847 -32.103 1.00 50.01 63 ASP C CA 1
ATOM 10260 C C . ASP C 1 63 ? 68.201 -11.932 -31.223 1.00 43.55 63 ASP C C 1
ATOM 10261 O O . ASP C 1 63 ? 68.621 -10.826 -30.883 1.00 38.60 63 ASP C O 1
ATOM 10270 N N . SER C 1 64 ? 67.006 -12.386 -30.858 1.00 44.80 64 SER C N 1
ATOM 10271 C CA . SER C 1 64 ? 66.130 -11.602 -29.993 1.00 38.87 64 SER C CA 1
ATOM 10272 C C . SER C 1 64 ? 66.781 -11.425 -28.629 1.00 33.23 64 SER C C 1
ATOM 10273 O O . SER C 1 64 ? 67.708 -12.157 -28.284 1.00 30.65 64 SER C O 1
ATOM 10281 N N . ALA C 1 65 ? 66.308 -10.451 -27.860 1.00 33.35 65 ALA C N 1
ATOM 10282 C CA . ALA C 1 65 ? 66.790 -10.272 -26.494 1.00 32.53 65 ALA C CA 1
ATOM 10283 C C . ALA C 1 65 ? 66.539 -11.545 -25.691 1.00 28.54 65 ALA C C 1
ATOM 10284 O O . ALA C 1 65 ? 67.408 -12.015 -24.952 1.00 23.74 65 ALA C O 1
ATOM 10291 N N . LEU C 1 66 ? 65.345 -12.106 -25.845 1.00 26.11 66 LEU C N 1
ATOM 10292 C CA . LEU C 1 66 ? 64.991 -13.327 -25.132 1.00 25.16 66 LEU C CA 1
ATOM 10293 C C . LEU C 1 66 ? 65.904 -14.489 -25.533 1.00 28.07 66 LEU C C 1
ATOM 10294 O O . LEU C 1 66 ? 66.407 -15.218 -24.680 1.00 24.74 66 LEU C O 1
ATOM 10310 N N . MET C 1 67 ? 66.131 -14.666 -26.828 1.00 30.70 67 MET C N 1
ATOM 10311 C CA . MET C 1 67 ? 66.930 -15.801 -27.274 1.00 34.07 67 MET C CA 1
ATOM 10312 C C . MET C 1 67 ? 68.405 -15.631 -26.907 1.00 28.73 67 MET C C 1
ATOM 10313 O O . MET C 1 67 ? 69.118 -16.621 -26.737 1.00 31.23 67 MET C O 1
ATOM 10327 N N . ARG C 1 68 ? 68.863 -14.390 -26.770 1.00 27.24 68 ARG C N 1
ATOM 10328 C CA . ARG C 1 68 ? 70.221 -14.152 -26.289 1.00 31.85 68 ARG C CA 1
ATOM 10329 C C . ARG C 1 68 ? 70.350 -14.591 -24.833 1.00 30.42 68 ARG C C 1
ATOM 10330 O O . ARG C 1 68 ? 71.371 -15.157 -24.443 1.00 28.56 68 ARG C O 1
ATOM 10351 N N . PHE C 1 69 ? 69.316 -14.332 -24.036 1.00 27.55 69 PHE C N 1
ATOM 10352 C CA . PHE C 1 69 ? 69.285 -14.804 -22.654 1.00 27.55 69 PHE C CA 1
ATOM 10353 C C . PHE C 1 69 ? 69.292 -16.333 -22.615 1.00 28.43 69 PHE C C 1
ATOM 10354 O O . PHE C 1 69 ? 70.042 -16.943 -21.851 1.00 29.47 69 PHE C O 1
ATOM 10371 N N . ASN C 1 70 ? 68.456 -16.947 -23.447 1.00 25.78 70 ASN C N 1
ATOM 10372 C CA . ASN C 1 70 ? 68.363 -18.400 -23.499 1.00 29.33 70 ASN C CA 1
ATOM 10373 C C . ASN C 1 70 ? 69.688 -19.045 -23.901 1.00 34.57 70 ASN C C 1
ATOM 10374 O O . ASN C 1 70 ? 70.071 -20.087 -23.367 1.00 35.41 70 ASN C O 1
ATOM 10385 N N . ASP C 1 71 ? 70.388 -18.417 -24.838 1.00 30.79 71 ASP C N 1
ATOM 10386 C CA . ASP C 1 71 ? 71.640 -18.967 -25.344 1.00 31.29 71 ASP C CA 1
ATOM 10387 C C . ASP C 1 71 ? 72.794 -18.761 -24.361 1.00 33.63 71 ASP C C 1
ATOM 10388 O O . ASP C 1 71 ? 73.801 -19.465 -24.423 1.00 39.43 71 ASP C O 1
ATOM 10397 N N . SER C 1 72 ? 72.646 -17.804 -23.451 1.00 35.40 72 SER C N 1
ATOM 10398 C CA . SER C 1 72 ? 73.635 -17.609 -22.394 1.00 36.46 72 SER C CA 1
ATOM 10399 C C . SER C 1 72 ? 73.561 -18.738 -21.373 1.00 36.65 72 SER C C 1
ATOM 10400 O O . SER C 1 72 ? 72.475 -19.221 -21.048 1.00 35.60 72 SER C O 1
ATOM 10408 N N . GLN C 1 73 ? 74.722 -19.151 -20.875 1.00 35.65 73 GLN C N 1
ATOM 10409 C CA . GLN C 1 73 ? 74.804 -20.160 -19.824 1.00 39.73 73 GLN C CA 1
ATOM 10410 C C . GLN C 1 73 ? 75.121 -19.509 -18.478 1.00 35.43 73 GLN C C 1
ATOM 10411 O O . GLN C 1 73 ? 75.337 -20.196 -17.479 1.00 34.94 73 GLN C O 1
ATOM 10425 N N . SER C 1 74 ? 75.140 -18.179 -18.459 1.00 35.37 74 SER C N 1
ATOM 10426 C CA . SER C 1 74 ? 75.452 -17.423 -17.251 1.00 38.40 74 SER C CA 1
ATOM 10427 C C . SER C 1 74 ? 74.386 -17.581 -16.174 1.00 33.91 74 SER C C 1
ATOM 10428 O O . SER C 1 74 ? 73.189 -17.552 -16.461 1.00 32.50 74 SER C O 1
ATOM 10436 N N . LEU C 1 75 ? 74.837 -17.739 -14.933 1.00 28.66 75 LEU C N 1
ATOM 10437 C CA . LEU C 1 75 ? 73.943 -17.776 -13.781 1.00 29.48 75 LEU C CA 1
ATOM 10438 C C . LEU C 1 75 ? 73.951 -16.445 -13.033 1.00 30.22 75 LEU C C 1
ATOM 10439 O O . LEU C 1 75 ? 73.374 -16.335 -11.952 1.00 31.22 75 LEU C O 1
ATOM 10455 N N . SER C 1 76 ? 74.605 -15.440 -13.611 1.00 30.16 76 SER C N 1
ATOM 10456 C CA . SER C 1 76 ? 74.628 -14.100 -13.034 1.00 29.65 76 SER C CA 1
ATOM 10457 C C . SER C 1 76 ? 73.490 -13.262 -13.605 1.00 27.59 76 SER C C 1
ATOM 10458 O O . SER C 1 76 ? 72.889 -13.645 -14.610 1.00 27.87 76 SER C O 1
ATOM 10466 N N . PRO C 1 77 ? 73.183 -12.120 -12.963 1.00 28.17 77 PRO C N 1
ATOM 10467 C CA . PRO C 1 77 ? 72.139 -11.231 -13.488 1.00 27.88 77 PRO C CA 1
ATOM 10468 C C . PRO C 1 77 ? 72.420 -10.797 -14.924 1.00 27.22 77 PRO C C 1
ATOM 10469 O O . PRO C 1 77 ? 73.551 -10.440 -15.255 1.00 28.96 77 PRO C O 1
ATOM 10480 N N . TRP C 1 78 ? 71.383 -10.837 -15.755 1.00 24.86 78 TRP C N 1
ATOM 10481 C CA . TRP C 1 78 ? 71.495 -10.561 -17.183 1.00 23.02 78 TRP C CA 1
ATOM 10482 C C . TRP C 1 78 ? 70.658 -9.334 -17.528 1.00 23.05 78 TRP C C 1
ATOM 10483 O O . TRP C 1 78 ? 69.439 -9.370 -17.382 1.00 22.65 78 TRP C O 1
ATOM 10504 N N . PRO C 1 79 ? 71.300 -8.242 -17.983 1.00 23.60 79 PRO C N 1
ATOM 10505 C CA . PRO C 1 79 ? 70.526 -7.006 -18.177 1.00 23.73 79 PRO C CA 1
ATOM 10506 C C . PRO C 1 79 ? 69.445 -7.118 -19.248 1.00 22.92 79 PRO C C 1
ATOM 10507 O O . PRO C 1 79 ? 69.700 -7.634 -20.337 1.00 24.30 79 PRO C O 1
ATOM 10518 N N . VAL C 1 80 ? 68.250 -6.633 -18.921 1.00 21.94 80 VAL C N 1
ATOM 10519 C CA . VAL C 1 80 ? 67.124 -6.627 -19.847 1.00 21.04 80 VAL C CA 1
ATOM 10520 C C . VAL C 1 80 ? 66.369 -5.302 -19.770 1.00 22.23 80 VAL C C 1
ATOM 10521 O O . VAL C 1 80 ? 66.650 -4.464 -18.913 1.00 21.88 80 VAL C O 1
ATOM 10534 N N . SER C 1 81 ? 65.405 -5.126 -20.668 1.00 21.73 81 SER C N 1
ATOM 10535 C CA . SER C 1 81 ? 64.573 -3.928 -20.689 1.00 23.04 81 SER C CA 1
ATOM 10536 C C . SER C 1 81 ? 63.519 -3.967 -19.583 1.00 22.67 81 SER C C 1
ATOM 10537 O O . SER C 1 81 ? 63.289 -5.011 -18.975 1.00 21.24 81 SER C O 1
ATOM 10545 N N . GLU C 1 82 ? 62.880 -2.828 -19.329 1.00 19.82 82 GLU C N 1
ATOM 10546 C CA . GLU C 1 82 ? 61.813 -2.759 -18.333 1.00 20.40 82 GLU C CA 1
ATOM 10547 C C . GLU C 1 82 ? 60.665 -3.693 -18.706 1.00 19.98 82 GLU C C 1
ATOM 10548 O O . GLU C 1 82 ? 60.066 -4.333 -17.843 1.00 19.56 82 GLU C O 1
ATOM 10560 N N . ALA C 1 83 ? 60.367 -3.765 -19.999 1.00 22.50 83 ALA C N 1
ATOM 10561 C CA . ALA C 1 83 ? 59.284 -4.603 -20.493 1.00 22.47 83 ALA C CA 1
ATOM 10562 C C . ALA C 1 83 ? 59.545 -6.078 -20.201 1.00 20.48 83 ALA C C 1
ATOM 10563 O O . ALA C 1 83 ? 58.672 -6.785 -19.700 1.00 20.52 83 ALA C O 1
ATOM 10570 N N . MET C 1 84 ? 60.751 -6.535 -20.522 1.00 18.00 84 MET C N 1
ATOM 10571 C CA . MET C 1 84 ? 61.136 -7.921 -20.275 1.00 17.87 84 MET C CA 1
ATOM 10572 C C . MET C 1 84 ? 60.992 -8.278 -18.794 1.00 18.09 84 MET C C 1
ATOM 10573 O O . MET C 1 84 ? 60.433 -9.320 -18.439 1.00 18.47 84 MET C O 1
ATOM 10587 N N . ALA C 1 85 ? 61.506 -7.407 -17.936 1.00 18.71 85 ALA C N 1
ATOM 10588 C CA . ALA C 1 85 ? 61.455 -7.641 -16.499 1.00 18.27 85 ALA C CA 1
ATOM 10589 C C . ALA C 1 85 ? 60.009 -7.758 -16.021 1.00 17.63 85 ALA C C 1
ATOM 10590 O O . ALA C 1 85 ? 59.671 -8.652 -15.243 1.00 17.42 85 ALA C O 1
ATOM 10597 N N . ASP C 1 86 ? 59.156 -6.859 -16.503 1.00 17.78 86 ASP C N 1
ATOM 10598 C CA . ASP C 1 86 ? 57.756 -6.834 -16.086 1.00 17.03 86 ASP C CA 1
ATOM 10599 C C . ASP C 1 86 ? 56.954 -8.012 -16.641 1.00 15.85 86 ASP C C 1
ATOM 10600 O O . ASP C 1 86 ? 56.092 -8.555 -15.955 1.00 14.65 86 ASP C O 1
ATOM 10609 N N . ILE C 1 87 ? 57.226 -8.408 -17.879 1.00 16.36 87 ILE C N 1
ATOM 10610 C CA . ILE C 1 87 ? 56.545 -9.570 -18.451 1.00 18.15 87 ILE C CA 1
ATOM 10611 C C . ILE C 1 87 ? 56.880 -10.828 -17.648 1.00 19.16 87 ILE C C 1
ATOM 10612 O O . ILE C 1 87 ? 56.000 -11.632 -17.322 1.00 18.27 87 ILE C O 1
ATOM 10628 N N . VAL C 1 88 ? 58.156 -10.998 -17.326 1.00 18.13 88 VAL C N 1
ATOM 10629 C CA . VAL C 1 88 ? 58.589 -12.174 -16.585 1.00 16.27 88 VAL C CA 1
ATOM 10630 C C . VAL C 1 88 ? 58.051 -12.130 -15.152 1.00 16.62 88 VAL C C 1
ATOM 10631 O O . VAL C 1 88 ? 57.632 -13.152 -14.618 1.00 16.96 88 VAL C O 1
ATOM 10644 N N . THR C 1 89 ? 58.049 -10.950 -14.538 1.00 14.40 89 THR C N 1
ATOM 10645 C CA . THR C 1 89 ? 57.499 -10.802 -13.189 1.00 13.41 89 THR C CA 1
ATOM 10646 C C . THR C 1 89 ? 56.041 -11.260 -13.157 1.00 13.77 89 THR C C 1
ATOM 10647 O O . THR C 1 89 ? 55.641 -12.066 -12.308 1.00 15.18 89 THR C O 1
ATOM 10658 N N . THR C 1 90 ? 55.249 -10.747 -14.090 1.00 15.00 90 THR C N 1
ATOM 10659 C CA . THR C 1 90 ? 53.832 -11.081 -14.146 1.00 16.50 90 THR C CA 1
ATOM 10660 C C . THR C 1 90 ? 53.640 -12.570 -14.421 1.00 15.72 90 THR C C 1
ATOM 10661 O O . THR C 1 90 ? 52.771 -13.209 -13.829 1.00 15.98 90 THR C O 1
ATOM 10672 N N . SER C 1 91 ? 54.471 -13.120 -15.300 1.00 17.03 91 SER C N 1
ATOM 10673 C CA . SER C 1 91 ? 54.384 -14.528 -15.667 1.00 19.16 91 SER C CA 1
ATOM 10674 C C . SER C 1 91 ? 54.695 -15.446 -14.488 1.00 19.39 91 SER C C 1
ATOM 10675 O O . SER C 1 91 ? 54.033 -16.469 -14.301 1.00 20.60 91 SER C O 1
ATOM 10683 N N . LEU C 1 92 ? 55.702 -15.082 -13.700 1.00 18.12 92 LEU C N 1
ATOM 10684 C CA . LEU C 1 92 ? 56.084 -15.871 -12.535 1.00 19.29 92 LEU C CA 1
ATOM 10685 C C . LEU C 1 92 ? 54.974 -15.879 -11.491 1.00 19.02 92 LEU C C 1
ATOM 10686 O O . LEU C 1 92 ? 54.692 -16.911 -10.882 1.00 21.29 92 LEU C O 1
ATOM 10702 N N . ARG C 1 93 ? 54.342 -14.729 -11.293 1.00 16.75 93 ARG C N 1
ATOM 10703 C CA . ARG C 1 93 ? 53.309 -14.594 -10.274 1.00 18.45 93 ARG C CA 1
ATOM 10704 C C . ARG C 1 93 ? 52.023 -15.328 -10.651 1.00 19.38 93 ARG C C 1
ATOM 10705 O O . ARG C 1 93 ? 51.417 -16.008 -9.824 1.00 20.13 93 ARG C O 1
ATOM 10726 N N . ILE C 1 94 ? 51.605 -15.192 -11.902 1.00 17.22 94 ILE C N 1
ATOM 10727 C CA . ILE C 1 94 ? 50.393 -15.863 -12.353 1.00 16.76 94 ILE C CA 1
ATOM 10728 C C . ILE C 1 94 ? 50.682 -17.352 -12.528 1.00 17.07 94 ILE C C 1
ATOM 10729 O O . ILE C 1 94 ? 49.789 -18.190 -12.383 1.00 16.73 94 ILE C O 1
ATOM 10745 N N . GLY C 1 95 ? 51.939 -17.679 -12.809 1.00 16.71 95 GLY C N 1
ATOM 10746 C CA . GLY C 1 95 ? 52.382 -19.059 -12.768 1.00 20.74 95 GLY C CA 1
ATOM 10747 C C . GLY C 1 95 ? 52.161 -19.645 -11.385 1.00 22.03 95 GLY C C 1
ATOM 10748 O O . GLY C 1 95 ? 51.580 -20.721 -11.243 1.00 22.14 95 GLY C O 1
ATOM 10752 N N . ALA C 1 96 ? 52.615 -18.923 -10.364 1.00 21.59 96 ALA C N 1
ATOM 10753 C CA . ALA C 1 96 ? 52.451 -19.347 -8.977 1.00 22.83 96 ALA C CA 1
ATOM 10754 C C . ALA C 1 96 ? 50.976 -19.495 -8.611 1.00 24.56 96 ALA C C 1
ATOM 10755 O O . ALA C 1 96 ? 50.588 -20.435 -7.917 1.00 26.17 96 ALA C O 1
ATOM 10762 N N . LYS C 1 97 ? 50.157 -18.566 -9.092 1.00 19.79 97 LYS C N 1
ATOM 10763 C CA . LYS C 1 97 ? 48.757 -18.498 -8.691 1.00 19.53 97 LYS C CA 1
ATOM 10764 C C . LYS C 1 97 ? 47.880 -19.487 -9.455 1.00 21.06 97 LYS C C 1
ATOM 10765 O O . LYS C 1 97 ? 46.724 -19.699 -9.091 1.00 23.07 97 LYS C O 1
ATOM 10800 N N . THR C 1 98 ? 48.435 -20.097 -10.500 1.00 22.01 98 THR C N 1
ATOM 10801 C CA . THR C 1 98 ? 47.745 -21.164 -11.225 1.00 22.24 98 THR C CA 1
ATOM 10802 C C . THR C 1 98 ? 48.407 -22.518 -10.952 1.00 21.49 98 THR C C 1
ATOM 10803 O O . THR C 1 98 ? 48.277 -23.462 -11.736 1.00 22.50 98 THR C O 1
ATOM 10814 N N . ASP C 1 99 ? 49.112 -22.601 -9.827 1.00 22.24 99 ASP C N 1
ATOM 10815 C CA . ASP C 1 99 ? 49.764 -23.837 -9.398 1.00 31.34 99 ASP C CA 1
ATOM 10816 C C . ASP C 1 99 ? 50.707 -24.384 -10.472 1.00 26.69 99 ASP C C 1
ATOM 10817 O O . ASP C 1 99 ? 50.880 -25.597 -10.611 1.00 30.74 99 ASP C O 1
ATOM 10826 N N . GLY C 1 100 ? 51.310 -23.476 -11.229 1.00 23.43 100 GLY C N 1
ATOM 10827 C CA . GLY C 1 100 ? 52.322 -23.843 -12.199 1.00 22.38 100 GLY C CA 1
ATOM 10828 C C . GLY C 1 100 ? 51.779 -24.170 -13.574 1.00 25.99 100 GLY C C 1
ATOM 10829 O O . GLY C 1 100 ? 52.535 -24.593 -14.444 1.00 26.27 100 GLY C O 1
ATOM 10833 N N . ALA C 1 101 ? 50.481 -23.966 -13.778 1.00 25.42 101 ALA C N 1
ATOM 10834 C CA . ALA C 1 101 ? 49.844 -24.310 -15.049 1.00 24.80 101 ALA C CA 1
ATOM 10835 C C . ALA C 1 101 ? 50.285 -23.353 -16.147 1.00 24.62 101 ALA C C 1
ATOM 10836 O O . ALA C 1 101 ? 50.459 -23.753 -17.296 1.00 26.10 101 ALA C O 1
ATOM 10843 N N . MET C 1 102 ? 50.443 -22.086 -15.782 1.00 27.68 102 MET C N 1
ATOM 10844 C CA . MET C 1 102 ? 51.063 -21.091 -16.651 1.00 25.63 102 MET C CA 1
ATOM 10845 C C . MET C 1 102 ? 52.569 -21.095 -16.376 1.00 24.15 102 MET C C 1
ATOM 10846 O O . MET C 1 102 ? 53.015 -20.652 -15.321 1.00 22.97 102 MET C O 1
ATOM 10860 N N . ASP C 1 103 ? 53.345 -21.618 -17.321 1.00 22.24 103 ASP C N 1
ATOM 10861 C CA . ASP C 1 103 ? 54.773 -21.856 -17.100 1.00 21.73 103 ASP C CA 1
ATOM 10862 C C . ASP C 1 103 ? 55.598 -21.477 -18.322 1.00 24.08 103 ASP C C 1
ATOM 10863 O O . ASP C 1 103 ? 55.567 -22.174 -19.333 1.00 24.59 103 ASP C O 1
ATOM 10872 N N . ILE C 1 104 ? 56.350 -20.385 -18.215 1.00 21.37 104 ILE C N 1
ATOM 10873 C CA . ILE C 1 104 ? 57.164 -19.905 -19.331 1.00 21.29 104 ILE C CA 1
ATOM 10874 C C . ILE C 1 104 ? 58.483 -20.663 -19.490 1.00 23.56 104 ILE C C 1
ATOM 10875 O O . ILE C 1 104 ? 59.258 -20.357 -20.397 1.00 26.15 104 ILE C O 1
ATOM 10891 N N . THR C 1 105 ? 58.731 -21.655 -18.634 1.00 20.31 105 THR C N 1
ATOM 10892 C CA . THR C 1 105 ? 59.952 -22.462 -18.729 1.00 21.04 105 THR C CA 1
ATOM 10893 C C . THR C 1 105 ? 59.687 -23.853 -19.303 1.00 26.39 105 THR C C 1
ATOM 10894 O O . THR C 1 105 ? 60.589 -24.684 -19.356 1.00 28.89 105 THR C O 1
ATOM 10905 N N . VAL C 1 106 ? 58.456 -24.097 -19.743 1.00 27.66 106 VAL C N 1
ATOM 10906 C CA . VAL C 1 106 ? 58.024 -25.437 -20.140 1.00 30.23 106 VAL C CA 1
ATOM 10907 C C . VAL C 1 106 ? 58.501 -25.843 -21.545 1.00 29.33 106 VAL C C 1
ATOM 10908 O O . VAL C 1 106 ? 58.289 -26.975 -21.971 1.00 31.04 106 VAL C O 1
ATOM 10921 N N . GLY C 1 107 ? 59.144 -24.919 -22.255 1.00 26.89 107 GLY C N 1
ATOM 10922 C CA . GLY C 1 107 ? 59.584 -25.157 -23.624 1.00 31.00 107 GLY C CA 1
ATOM 10923 C C . GLY C 1 107 ? 60.195 -26.522 -23.913 1.00 33.91 107 GLY C C 1
ATOM 10924 O O . GLY C 1 107 ? 59.787 -27.200 -24.858 1.00 34.84 107 GLY C O 1
ATOM 10928 N N . PRO C 1 108 ? 61.185 -26.934 -23.107 1.00 37.36 108 PRO C N 1
ATOM 10929 C CA . PRO C 1 108 ? 61.842 -28.238 -23.277 1.00 39.91 108 PRO C CA 1
ATOM 10930 C C . PRO C 1 108 ? 60.860 -29.413 -23.266 1.00 37.69 108 PRO C C 1
ATOM 10931 O O . PRO C 1 108 ? 61.034 -30.359 -24.035 1.00 41.39 108 PRO C O 1
ATOM 10942 N N . LEU C 1 109 ? 59.842 -29.346 -22.413 1.00 32.06 109 LEU C N 1
ATOM 10943 C CA . LEU C 1 109 ? 58.801 -30.368 -22.376 1.00 33.88 109 LEU C CA 1
ATOM 10944 C C . LEU C 1 109 ? 57.951 -30.348 -23.634 1.00 34.06 109 LEU C C 1
ATOM 10945 O O . LEU C 1 109 ? 57.616 -31.397 -24.183 1.00 35.10 109 LEU C O 1
ATOM 10961 N N . VAL C 1 110 ? 57.585 -29.150 -24.072 1.00 36.34 110 VAL C N 1
ATOM 10962 C CA . VAL C 1 110 ? 56.768 -28.985 -25.266 1.00 40.30 110 VAL C CA 1
ATOM 10963 C C . VAL C 1 110 ? 57.517 -29.530 -26.480 1.00 40.71 110 VAL C C 1
ATOM 10964 O O . VAL C 1 110 ? 56.930 -30.151 -27.367 1.00 45.13 110 VAL C O 1
ATOM 10977 N N . ASN C 1 111 ? 58.825 -29.301 -26.494 1.00 37.36 111 ASN C N 1
ATOM 10978 C CA . ASN C 1 111 ? 59.684 -29.731 -27.590 1.00 42.75 111 ASN C CA 1
ATOM 10979 C C . ASN C 1 111 ? 59.784 -31.255 -27.717 1.00 39.42 111 ASN C C 1
ATOM 10980 O O . ASN C 1 111 ? 60.256 -31.765 -28.734 1.00 38.45 111 ASN C O 1
ATOM 10991 N N . LEU C 1 112 ? 59.342 -31.981 -26.693 1.00 41.63 112 LEU C N 1
ATOM 10992 C CA . LEU C 1 112 ? 59.367 -33.446 -26.727 1.00 46.11 112 LEU C CA 1
ATOM 10993 C C . LEU C 1 112 ? 58.233 -34.031 -27.565 1.00 45.32 112 LEU C C 1
ATOM 10994 O O . LEU C 1 112 ? 58.317 -35.172 -28.019 1.00 45.15 112 LEU C O 1
ATOM 11010 N N . TRP C 1 113 ? 57.174 -33.252 -27.761 1.00 49.64 113 TRP C N 1
ATOM 11011 C CA . TRP C 1 113 ? 55.954 -33.760 -28.382 1.00 56.38 113 TRP C CA 1
ATOM 11012 C C . TRP C 1 113 ? 55.828 -33.371 -29.853 1.00 74.68 113 TRP C C 1
ATOM 11013 O O . TRP C 1 113 ? 55.029 -33.953 -30.588 1.00 81.37 113 TRP C O 1
ATOM 11034 N N . GLY C 1 114 ? 56.616 -32.391 -30.279 1.00 81.88 114 GLY C N 1
ATOM 11035 C CA . GLY C 1 114 ? 56.511 -31.872 -31.630 1.00 89.67 114 GLY C CA 1
ATOM 11036 C C . GLY C 1 114 ? 55.330 -30.928 -31.737 1.00 92.26 114 GLY C C 1
ATOM 11037 O O . GLY C 1 114 ? 54.781 -30.716 -32.819 1.00 91.06 114 GLY C O 1
ATOM 11041 N N . PHE C 1 115 ? 54.947 -30.361 -30.597 1.00 93.52 115 PHE C N 1
ATOM 11042 C CA . PHE C 1 115 ? 53.825 -29.436 -30.515 1.00 93.80 115 PHE C CA 1
ATOM 11043 C C . PHE C 1 115 ? 54.319 -27.995 -30.451 1.00 105.15 115 PHE C C 1
ATOM 11044 O O . PHE C 1 115 ? 54.744 -27.428 -31.458 1.00 111.49 115 PHE C O 1
ATOM 11061 N N . GLN C 1 120 ? 46.655 -34.796 -32.627 1.00 60.29 120 GLN C N 1
ATOM 11062 C CA . GLN C 1 120 ? 47.105 -36.148 -32.326 1.00 56.18 120 GLN C CA 1
ATOM 11063 C C . GLN C 1 120 ? 48.626 -36.165 -32.165 1.00 57.64 120 GLN C C 1
ATOM 11064 O O . GLN C 1 120 ? 49.337 -35.533 -32.947 1.00 61.74 120 GLN C O 1
ATOM 11077 N N . PRO C 1 121 ? 49.133 -36.861 -31.133 1.00 59.02 121 PRO C N 1
ATOM 11078 C CA . PRO C 1 121 ? 50.591 -36.992 -31.015 1.00 60.77 121 PRO C CA 1
ATOM 11079 C C . PRO C 1 121 ? 51.176 -37.939 -32.060 1.00 63.30 121 PRO C C 1
ATOM 11080 O O . PRO C 1 121 ? 50.657 -39.043 -32.230 1.00 65.91 121 PRO C O 1
ATOM 11091 N N . VAL C 1 122 ? 52.238 -37.512 -32.740 1.00 62.55 122 VAL C N 1
ATOM 11092 C CA . VAL C 1 122 ? 52.894 -38.339 -33.751 1.00 66.47 122 VAL C CA 1
ATOM 11093 C C . VAL C 1 122 ? 54.247 -38.831 -33.245 1.00 72.05 122 VAL C C 1
ATOM 11094 O O . VAL C 1 122 ? 54.689 -39.924 -33.602 1.00 72.34 122 VAL C O 1
ATOM 11107 N N . GLN C 1 123 ? 54.902 -38.015 -32.422 1.00 74.47 123 GLN C N 1
ATOM 11108 C CA . GLN C 1 123 ? 56.103 -38.436 -31.710 1.00 77.56 123 GLN C CA 1
ATOM 11109 C C . GLN C 1 123 ? 55.883 -38.288 -30.210 1.00 66.30 123 GLN C C 1
ATOM 11110 O O . GLN C 1 123 ? 55.850 -37.178 -29.678 1.00 63.48 123 GLN C O 1
ATOM 11124 N N . ILE C 1 124 ? 55.725 -39.425 -29.542 1.00 59.28 124 ILE C N 1
ATOM 11125 C CA . ILE C 1 124 ? 55.403 -39.464 -28.123 1.00 54.69 124 ILE C CA 1
ATOM 11126 C C . ILE C 1 124 ? 56.645 -39.802 -27.298 1.00 55.32 124 ILE C C 1
ATOM 11127 O O . ILE C 1 124 ? 57.377 -40.731 -27.637 1.00 59.37 124 ILE C O 1
ATOM 11143 N N . PRO C 1 125 ? 56.891 -39.047 -26.213 1.00 48.35 125 PRO C N 1
ATOM 11144 C CA . PRO C 1 125 ? 58.009 -39.392 -25.329 1.00 47.28 125 PRO C CA 1
ATOM 11145 C C . PRO C 1 125 ? 57.634 -40.421 -24.265 1.00 47.07 125 PRO C C 1
ATOM 11146 O O . PRO C 1 125 ? 56.457 -40.579 -23.939 1.00 46.60 125 PRO C O 1
ATOM 11157 N N . SER C 1 126 ? 58.635 -41.112 -23.732 1.00 48.23 126 SER C N 1
ATOM 11158 C CA . SER C 1 126 ? 58.426 -42.034 -22.623 1.00 48.52 126 SER C CA 1
ATOM 11159 C C . SER C 1 126 ? 58.236 -41.245 -21.335 1.00 49.35 126 SER C C 1
ATOM 11160 O O . SER C 1 126 ? 58.511 -40.045 -21.292 1.00 48.93 126 SER C O 1
ATOM 11168 N N . GLN C 1 127 ? 57.767 -41.914 -20.286 1.00 50.16 127 GLN C N 1
ATOM 11169 C CA . GLN C 1 127 ? 57.644 -41.273 -18.983 1.00 48.79 127 GLN C CA 1
ATOM 11170 C C . GLN C 1 127 ? 59.022 -40.878 -18.463 1.00 48.47 127 GLN C C 1
ATOM 11171 O O . GLN C 1 127 ? 59.161 -39.893 -17.742 1.00 44.03 127 GLN C O 1
ATOM 11185 N N . GLU C 1 128 ? 60.039 -41.651 -18.835 1.00 51.28 128 GLU C N 1
ATOM 11186 C CA . GLU C 1 128 ? 61.406 -41.366 -18.412 1.00 52.65 128 GLU C CA 1
ATOM 11187 C C . GLU C 1 128 ? 61.905 -40.063 -19.035 1.00 47.54 128 GLU C C 1
ATOM 11188 O O . GLU C 1 128 ? 62.497 -39.225 -18.353 1.00 46.16 128 GLU C O 1
ATOM 11200 N N . GLN C 1 129 ? 61.659 -39.898 -20.332 1.00 46.02 129 GLN C N 1
ATOM 11201 C CA . GLN C 1 129 ? 62.091 -38.703 -21.052 1.00 44.87 129 GLN C CA 1
ATOM 11202 C C . GLN C 1 129 ? 61.364 -37.458 -20.553 1.00 44.09 129 GLN C C 1
ATOM 11203 O O . GLN C 1 129 ? 61.967 -36.394 -20.409 1.00 42.05 129 GLN C O 1
ATOM 11217 N N . ILE C 1 130 ? 60.064 -37.594 -20.306 1.00 44.10 130 ILE C N 1
ATOM 11218 C CA . ILE C 1 130 ? 59.274 -36.511 -19.732 1.00 44.68 130 ILE C CA 1
ATOM 11219 C C . ILE C 1 130 ? 59.877 -36.080 -18.401 1.00 40.25 130 ILE C C 1
ATOM 11220 O O . ILE C 1 130 ? 60.081 -34.890 -18.154 1.00 36.87 130 ILE C O 1
ATOM 11236 N N . ASP C 1 131 ? 60.160 -37.060 -17.551 1.00 43.98 131 ASP C N 1
ATOM 11237 C CA . ASP C 1 131 ? 60.707 -36.801 -16.225 1.00 49.44 131 ASP C CA 1
ATOM 11238 C C . ASP C 1 131 ? 62.069 -36.124 -16.304 1.00 47.11 131 ASP C C 1
ATOM 11239 O O . ASP C 1 131 ? 62.372 -35.225 -15.520 1.00 45.15 131 ASP C O 1
ATOM 11248 N N . ALA C 1 132 ? 62.890 -36.567 -17.249 1.00 48.37 132 ALA C N 1
ATOM 11249 C CA . ALA C 1 132 ? 64.212 -35.987 -17.439 1.00 49.16 132 ALA C CA 1
ATOM 11250 C C . ALA C 1 132 ? 64.099 -34.533 -17.871 1.00 47.46 132 ALA C C 1
ATOM 11251 O O . ALA C 1 132 ? 64.921 -33.696 -17.498 1.00 49.06 132 ALA C O 1
ATOM 11258 N N . MET C 1 133 ? 63.069 -34.237 -18.655 1.00 45.51 133 MET C N 1
ATOM 11259 C CA . MET C 1 133 ? 62.916 -32.909 -19.228 1.00 49.07 133 MET C CA 1
ATOM 11260 C C . MET C 1 133 ? 62.346 -31.911 -18.228 1.00 42.07 133 MET C C 1
ATOM 11261 O O . MET C 1 133 ? 62.709 -30.735 -18.247 1.00 39.74 133 MET C O 1
ATOM 11275 N N . LYS C 1 134 ? 61.455 -32.371 -17.355 1.00 40.65 134 LYS C N 1
ATOM 11276 C CA . LYS C 1 134 ? 60.840 -31.467 -16.390 1.00 46.29 134 LYS C CA 1
ATOM 11277 C C . LYS C 1 134 ? 61.875 -31.036 -15.355 1.00 40.33 134 LYS C C 1
ATOM 11278 O O . LYS C 1 134 ? 61.678 -30.051 -14.647 1.00 33.93 134 LYS C O 1
ATOM 11297 N N . ALA C 1 135 ? 62.987 -31.764 -15.288 1.00 38.45 135 ALA C N 1
ATOM 11298 C CA . ALA C 1 135 ? 64.100 -31.386 -14.423 1.00 37.60 135 ALA C CA 1
ATOM 11299 C C . ALA C 1 135 ? 64.798 -30.124 -14.938 1.00 34.94 135 ALA C C 1
ATOM 11300 O O . ALA C 1 135 ? 65.468 -29.429 -14.174 1.00 37.95 135 ALA C O 1
ATOM 11307 N N . LYS C 1 136 ? 64.639 -29.833 -16.229 1.00 30.56 136 LYS C N 1
ATOM 11308 C CA . LYS C 1 136 ? 65.210 -28.625 -16.822 1.00 34.84 136 LYS C CA 1
ATOM 11309 C C . LYS C 1 136 ? 64.173 -27.508 -16.953 1.00 29.92 136 LYS C C 1
ATOM 11310 O O . LYS C 1 136 ? 64.384 -26.545 -17.691 1.00 31.14 136 LYS C O 1
ATOM 11329 N N . THR C 1 137 ? 63.058 -27.641 -16.237 1.00 27.62 137 THR C N 1
ATOM 11330 C CA . THR C 1 137 ? 62.023 -26.608 -16.209 1.00 26.63 137 THR C CA 1
ATOM 11331 C C . THR C 1 137 ? 61.653 -26.268 -14.768 1.00 28.34 137 THR C C 1
ATOM 11332 O O . THR C 1 137 ? 61.990 -27.008 -13.842 1.00 25.97 137 THR C O 1
ATOM 11343 N N . GLY C 1 138 ? 60.957 -25.150 -14.588 1.00 28.10 138 GLY C N 1
ATOM 11344 C CA . GLY C 1 138 ? 60.442 -24.774 -13.283 1.00 23.88 138 GLY C CA 1
ATOM 11345 C C . GLY C 1 138 ? 60.478 -23.279 -13.029 1.00 23.64 138 GLY C C 1
ATOM 11346 O O . GLY C 1 138 ? 61.503 -22.627 -13.222 1.00 22.38 138 GLY C O 1
ATOM 11350 N N . LEU C 1 139 ? 59.347 -22.742 -12.583 1.00 28.18 139 LEU C N 1
ATOM 11351 C CA . LEU C 1 139 ? 59.225 -21.316 -12.300 1.00 29.03 139 LEU C CA 1
ATOM 11352 C C . LEU C 1 139 ? 60.183 -20.853 -11.206 1.00 23.79 139 LEU C C 1
ATOM 11353 O O . LEU C 1 139 ? 60.555 -19.681 -11.156 1.00 21.27 139 LEU C O 1
ATOM 11369 N N . GLN C 1 140 ? 60.580 -21.770 -10.332 1.00 20.78 140 GLN C N 1
ATOM 11370 C CA . GLN C 1 140 ? 61.467 -21.423 -9.225 1.00 20.00 140 GLN C CA 1
ATOM 11371 C C . GLN C 1 140 ? 62.854 -20.996 -9.714 1.00 18.97 140 GLN C C 1
ATOM 11372 O O . GLN C 1 140 ? 63.620 -20.371 -8.980 1.00 20.20 140 GLN C O 1
ATOM 11386 N N . HIS C 1 141 ? 63.172 -21.337 -10.958 1.00 19.15 141 HIS C N 1
ATOM 11387 C CA . HIS C 1 141 ? 64.519 -21.135 -11.481 1.00 19.58 141 HIS C CA 1
ATOM 11388 C C . HIS C 1 141 ? 64.796 -19.713 -11.967 1.00 19.46 141 HIS C C 1
ATOM 11389 O O . HIS C 1 141 ? 65.934 -19.402 -12.317 1.00 21.74 141 HIS C O 1
ATOM 11403 N N . LEU C 1 142 ? 63.778 -18.855 -11.980 1.00 18.53 142 LEU C N 1
ATOM 11404 C CA . LEU C 1 142 ? 63.919 -17.497 -12.517 1.00 20.37 142 LEU C CA 1
ATOM 11405 C C . LEU C 1 142 ? 63.750 -16.410 -11.461 1.00 21.11 142 LEU C C 1
ATOM 11406 O O . LEU C 1 142 ? 62.904 -16.512 -10.573 1.00 21.02 142 LEU C O 1
ATOM 11422 N N . THR C 1 143 ? 64.553 -15.359 -11.591 1.00 20.37 143 THR C N 1
ATOM 11423 C CA . THR C 1 143 ? 64.470 -14.191 -10.719 1.00 18.63 143 THR C CA 1
ATOM 11424 C C . THR C 1 143 ? 64.507 -12.925 -11.569 1.00 18.51 143 THR C C 1
ATOM 11425 O O . THR C 1 143 ? 65.215 -12.873 -12.579 1.00 19.08 143 THR C O 1
ATOM 11436 N N . VAL C 1 144 ? 63.727 -11.923 -11.168 1.00 19.07 144 VAL C N 1
ATOM 11437 C CA . VAL C 1 144 ? 63.777 -10.602 -11.789 1.00 17.13 144 VAL C CA 1
ATOM 11438 C C . VAL C 1 144 ? 64.314 -9.602 -10.774 1.00 17.46 144 VAL C C 1
ATOM 11439 O O . VAL C 1 144 ? 63.893 -9.590 -9.613 1.00 18.65 144 VAL C O 1
ATOM 11452 N N . ILE C 1 145 ? 65.249 -8.772 -11.221 1.00 16.24 145 ILE C N 1
ATOM 11453 C CA . ILE C 1 145 ? 65.882 -7.772 -10.368 1.00 17.41 145 ILE C CA 1
ATOM 11454 C C . ILE C 1 145 ? 65.644 -6.385 -10.959 1.00 18.80 145 ILE C C 1
ATOM 11455 O O . ILE C 1 145 ? 66.094 -6.100 -12.067 1.00 20.67 145 ILE C O 1
ATOM 11471 N N . ASN C 1 146 ? 64.929 -5.537 -10.222 1.00 16.98 146 ASN C N 1
ATOM 11472 C CA . ASN C 1 146 ? 64.609 -4.183 -10.672 1.00 16.13 146 ASN C CA 1
ATOM 11473 C C . ASN C 1 146 ? 65.375 -3.122 -9.894 1.00 15.02 146 ASN C C 1
ATOM 11474 O O . ASN C 1 146 ? 65.399 -3.141 -8.664 1.00 15.15 146 ASN C O 1
ATOM 11485 N N . GLN C 1 147 ? 65.991 -2.196 -10.622 1.00 17.18 147 GLN C N 1
ATOM 11486 C CA . GLN C 1 147 ? 66.624 -1.031 -10.019 1.00 18.21 147 GLN C CA 1
ATOM 11487 C C . GLN C 1 147 ? 66.171 0.228 -10.758 1.00 18.41 147 GLN C C 1
ATOM 11488 O O . GLN C 1 147 ? 65.401 0.153 -11.715 1.00 17.41 147 GLN C O 1
ATOM 11502 N N . SER C 1 148 ? 66.632 1.388 -10.307 1.00 19.24 148 SER C N 1
ATOM 11503 C CA . SER C 1 148 ? 66.135 2.649 -10.845 1.00 18.75 148 SER C CA 1
ATOM 11504 C C . SER C 1 148 ? 66.443 2.806 -12.336 1.00 18.74 148 SER C C 1
ATOM 11505 O O . SER C 1 148 ? 65.563 3.176 -13.113 1.00 18.77 148 SER C O 1
ATOM 11513 N N . HIS C 1 149 ? 67.678 2.504 -12.728 1.00 19.20 149 HIS C N 1
ATOM 11514 C CA . HIS C 1 149 ? 68.133 2.746 -14.097 1.00 22.39 149 HIS C CA 1
ATOM 11515 C C . HIS C 1 149 ? 68.409 1.481 -14.905 1.00 23.23 149 HIS C C 1
ATOM 11516 O O . HIS C 1 149 ? 68.749 1.562 -16.088 1.00 23.68 149 HIS C O 1
ATOM 11530 N N . GLN C 1 150 ? 68.276 0.319 -14.278 1.00 19.38 150 GLN C N 1
ATOM 11531 C CA . GLN C 1 150 ? 68.500 -0.942 -14.974 1.00 18.70 150 GLN C CA 1
ATOM 11532 C C . GLN C 1 150 ? 67.741 -2.076 -14.300 1.00 19.12 150 GLN C C 1
ATOM 11533 O O . GLN C 1 150 ? 67.275 -1.942 -13.168 1.00 17.43 150 GLN C O 1
ATOM 11547 N N . GLN C 1 151 ? 67.612 -3.189 -15.011 1.00 20.72 151 GLN C N 1
ATOM 11548 C CA . GLN C 1 151 ? 66.950 -4.369 -14.473 1.00 20.69 151 GLN C CA 1
ATOM 11549 C C . GLN C 1 151 ? 67.500 -5.624 -15.140 1.00 20.33 151 GLN C C 1
ATOM 11550 O O . GLN C 1 151 ? 68.131 -5.552 -16.197 1.00 19.43 151 GLN C O 1
ATOM 11564 N N . TYR C 1 152 ? 67.269 -6.769 -14.506 1.00 19.42 152 TYR C N 1
ATOM 11565 C CA . TYR C 1 152 ? 67.914 -8.012 -14.905 1.00 20.96 152 TYR C CA 1
ATOM 11566 C C . TYR C 1 152 ? 66.991 -9.218 -14.805 1.00 19.86 152 TYR C C 1
ATOM 11567 O O . TYR C 1 152 ? 66.038 -9.222 -14.028 1.00 17.57 152 TYR C O 1
ATOM 11585 N N . LEU C 1 153 ? 67.297 -10.239 -15.600 1.00 18.60 153 LEU C N 1
ATOM 11586 C CA . LEU C 1 153 ? 66.820 -11.589 -15.344 1.00 18.83 153 LEU C CA 1
ATOM 11587 C C . LEU C 1 153 ? 67.980 -12.397 -14.781 1.00 24.99 153 LEU C C 1
ATOM 11588 O O . LEU C 1 153 ? 69.140 -12.133 -15.098 1.00 25.75 153 LEU C O 1
ATOM 11604 N N . GLN C 1 154 ? 67.664 -13.379 -13.946 1.00 22.67 154 GLN C N 1
ATOM 11605 C CA . GLN C 1 154 ? 68.671 -14.302 -13.437 1.00 22.07 154 GLN C CA 1
ATOM 11606 C C . GLN C 1 154 ? 68.101 -15.711 -13.372 1.00 23.83 154 GLN C C 1
ATOM 11607 O O . GLN C 1 154 ? 67.016 -15.919 -12.832 1.00 23.45 154 GLN C O 1
ATOM 11621 N N . LYS C 1 155 ? 68.832 -16.665 -13.944 1.00 25.87 155 LYS C N 1
ATOM 11622 C CA . LYS C 1 155 ? 68.463 -18.075 -13.877 1.00 25.68 155 LYS C CA 1
ATOM 11623 C C . LYS C 1 155 ? 69.512 -18.855 -13.090 1.00 25.40 155 LYS C C 1
ATOM 11624 O O . LYS C 1 155 ? 70.697 -18.524 -13.134 1.00 25.36 155 LYS C O 1
ATOM 11643 N N . ASP C 1 156 ? 69.071 -19.883 -12.367 1.00 26.23 156 ASP C N 1
ATOM 11644 C CA . ASP C 1 156 ? 69.977 -20.698 -11.556 1.00 26.93 156 ASP C CA 1
ATOM 11645 C C . ASP C 1 156 ? 70.262 -22.039 -12.238 1.00 27.65 156 ASP C C 1
ATOM 11646 O O . ASP C 1 156 ? 70.852 -22.941 -11.647 1.00 26.59 156 ASP C O 1
ATOM 11655 N N . LEU C 1 157 ? 69.827 -22.150 -13.488 1.00 28.71 157 LEU C N 1
ATOM 11656 C CA . LEU C 1 157 ? 70.036 -23.342 -14.296 1.00 34.90 157 LEU C CA 1
ATOM 11657 C C . LEU C 1 157 ? 70.476 -22.878 -15.681 1.00 32.48 157 LEU C C 1
ATOM 11658 O O . LEU C 1 157 ? 69.739 -22.153 -16.339 1.00 32.18 157 LEU C O 1
ATOM 11674 N N . PRO C 1 158 ? 71.676 -23.285 -16.130 1.00 34.88 158 PRO C N 1
ATOM 11675 C CA . PRO C 1 158 ? 72.205 -22.682 -17.362 1.00 35.45 158 PRO C CA 1
ATOM 11676 C C . PRO C 1 158 ? 71.349 -22.939 -18.602 1.00 31.30 158 PRO C C 1
ATOM 11677 O O . PRO C 1 158 ? 71.279 -22.074 -19.479 1.00 33.54 158 PRO C O 1
ATOM 11688 N N . ASP C 1 159 ? 70.704 -24.099 -18.666 1.00 28.38 159 ASP C N 1
ATOM 11689 C CA . ASP C 1 159 ? 69.944 -24.481 -19.849 1.00 35.16 159 ASP C CA 1
ATOM 11690 C C . ASP C 1 159 ? 68.438 -24.369 -19.621 1.00 30.24 159 ASP C C 1
ATOM 11691 O O . ASP C 1 159 ? 67.645 -25.012 -20.311 1.00 28.65 159 ASP C O 1
ATOM 11700 N N . LEU C 1 160 ? 68.046 -23.553 -18.647 1.00 28.04 160 LEU C N 1
ATOM 11701 C CA . LEU C 1 160 ? 66.665 -23.105 -18.565 1.00 27.07 160 LEU C CA 1
ATOM 11702 C C . LEU C 1 160 ? 66.322 -22.440 -19.893 1.00 27.94 160 LEU C C 1
ATOM 11703 O O . LEU C 1 160 ? 67.158 -21.744 -20.470 1.00 30.05 160 LEU C O 1
ATOM 11719 N N . TYR C 1 161 ? 65.103 -22.662 -20.374 1.00 27.03 161 TYR C N 1
ATOM 11720 C CA . TYR C 1 161 ? 64.659 -22.095 -21.641 1.00 27.65 161 TYR C CA 1
ATOM 11721 C C . TYR C 1 161 ? 63.346 -21.357 -21.436 1.00 27.50 161 TYR C C 1
ATOM 11722 O O . TYR C 1 161 ? 62.348 -21.951 -21.022 1.00 25.58 161 TYR C O 1
ATOM 11740 N N . VAL C 1 162 ? 63.355 -20.060 -21.726 1.00 24.35 162 VAL C N 1
ATOM 11741 C CA . VAL C 1 162 ? 62.190 -19.215 -21.500 1.00 22.61 162 VAL C CA 1
ATOM 11742 C C . VAL C 1 162 ? 61.502 -18.888 -22.818 1.00 23.54 162 VAL C C 1
ATOM 11743 O O . VAL C 1 162 ? 62.145 -18.518 -23.804 1.00 23.38 162 VAL C O 1
ATOM 11756 N N . ASP C 1 163 ? 60.182 -19.040 -22.812 1.00 23.39 163 ASP C N 1
ATOM 11757 C CA . ASP C 1 163 ? 59.349 -18.835 -23.990 1.00 23.66 163 ASP C CA 1
ATOM 11758 C C . ASP C 1 163 ? 58.159 -17.985 -23.565 1.00 24.01 163 ASP C C 1
ATOM 11759 O O . ASP C 1 163 ? 57.430 -18.348 -22.641 1.00 22.15 163 ASP C O 1
ATOM 11768 N N . LEU C 1 164 ? 57.972 -16.855 -24.239 1.00 23.19 164 LEU C N 1
ATOM 11769 C CA . LEU C 1 164 ? 56.994 -15.855 -23.820 1.00 19.15 164 LEU C CA 1
ATOM 11770 C C . LEU C 1 164 ? 55.833 -15.731 -24.799 1.00 19.27 164 LEU C C 1
ATOM 11771 O O . LEU C 1 164 ? 55.099 -14.745 -24.779 1.00 21.46 164 LEU C O 1
ATOM 11787 N N . SER C 1 165 ? 55.656 -16.743 -25.644 1.00 20.73 165 SER C N 1
ATOM 11788 C CA . SER C 1 165 ? 54.636 -16.694 -26.687 1.00 22.22 165 SER C CA 1
ATOM 11789 C C . SER C 1 165 ? 53.223 -16.647 -26.109 1.00 20.55 165 SER C C 1
ATOM 11790 O O . SER C 1 165 ? 52.311 -16.114 -26.739 1.00 22.32 165 SER C O 1
ATOM 11798 N N . THR C 1 166 ? 53.045 -17.195 -24.911 1.00 20.20 166 THR C N 1
ATOM 11799 C CA . THR C 1 166 ? 51.723 -17.255 -24.294 1.00 20.64 166 THR C CA 1
ATOM 11800 C C . THR C 1 166 ? 51.309 -15.948 -23.610 1.00 20.35 166 THR C C 1
ATOM 11801 O O . THR C 1 166 ? 50.152 -15.808 -23.204 1.00 20.70 166 THR C O 1
ATOM 11812 N N . VAL C 1 167 ? 52.240 -15.001 -23.485 1.00 18.12 167 VAL C N 1
ATOM 11813 C CA . VAL C 1 167 ? 51.941 -13.707 -22.870 1.00 18.36 167 VAL C CA 1
ATOM 11814 C C . VAL C 1 167 ? 52.355 -12.508 -23.724 1.00 19.94 167 VAL C C 1
ATOM 11815 O O . VAL C 1 167 ? 52.025 -11.369 -23.396 1.00 21.77 167 VAL C O 1
ATOM 11828 N N . GLY C 1 168 ? 53.065 -12.757 -24.818 1.00 21.27 168 GLY C N 1
ATOM 11829 C CA . GLY C 1 168 ? 53.616 -11.678 -25.620 1.00 21.07 168 GLY C CA 1
ATOM 11830 C C . GLY C 1 168 ? 52.585 -10.772 -26.271 1.00 20.92 168 GLY C C 1
ATOM 11831 O O . GLY C 1 168 ? 52.775 -9.557 -26.323 1.00 19.35 168 GLY C O 1
ATOM 11835 N N . LYS C 1 169 ? 51.500 -11.356 -26.772 1.00 19.62 169 LYS C N 1
ATOM 11836 C CA . LYS C 1 169 ? 50.454 -10.588 -27.443 1.00 20.21 169 LYS C CA 1
ATOM 11837 C C . LYS C 1 169 ? 49.769 -9.629 -26.475 1.00 20.05 169 LYS C C 1
ATOM 11838 O O . LYS C 1 169 ? 49.432 -8.500 -26.836 1.00 18.39 169 LYS C O 1
ATOM 11857 N N . GLY C 1 170 ? 49.560 -10.087 -25.246 1.00 18.43 170 GLY C N 1
ATOM 11858 C CA . GLY C 1 170 ? 48.948 -9.262 -24.224 1.00 17.69 170 GLY C CA 1
ATOM 11859 C C . GLY C 1 170 ? 49.810 -8.055 -23.911 1.00 17.82 170 GLY C C 1
ATOM 11860 O O . GLY C 1 170 ? 49.315 -6.929 -23.832 1.00 18.03 170 GLY C O 1
ATOM 11864 N N . TYR C 1 171 ? 51.108 -8.281 -23.740 1.00 18.12 171 TYR C N 1
ATOM 11865 C CA . TYR C 1 171 ? 52.020 -7.172 -23.516 1.00 16.68 171 TYR C CA 1
ATOM 11866 C C . TYR C 1 171 ? 51.985 -6.199 -24.685 1.00 17.13 171 TYR C C 1
ATOM 11867 O O . TYR C 1 171 ? 51.925 -4.985 -24.491 1.00 18.09 171 TYR C O 1
ATOM 11885 N N . ALA C 1 172 ? 52.037 -6.741 -25.899 1.00 18.08 172 ALA C N 1
ATOM 11886 C CA . ALA C 1 172 ? 52.091 -5.920 -27.103 1.00 19.65 172 ALA C CA 1
ATOM 11887 C C . ALA C 1 172 ? 50.867 -5.020 -27.209 1.00 17.59 172 ALA C C 1
ATOM 11888 O O . ALA C 1 172 ? 50.973 -3.871 -27.628 1.00 16.44 172 ALA C O 1
ATOM 11895 N N . ALA C 1 173 ? 49.707 -5.542 -26.824 1.00 19.04 173 ALA C N 1
ATOM 11896 C CA . ALA C 1 173 ? 48.481 -4.757 -26.845 1.00 18.61 173 ALA C CA 1
ATOM 11897 C C . ALA C 1 173 ? 48.518 -3.649 -25.790 1.00 16.05 173 ALA C C 1
ATOM 11898 O O . ALA C 1 173 ? 48.090 -2.527 -26.051 1.00 17.03 173 ALA C O 1
ATOM 11905 N N . ASP C 1 174 ? 49.035 -3.964 -24.604 1.00 16.50 174 ASP C N 1
ATOM 11906 C CA . ASP C 1 174 ? 49.193 -2.966 -23.545 1.00 16.03 174 ASP C CA 1
ATOM 11907 C C . ASP C 1 174 ? 50.132 -1.849 -23.977 1.00 16.08 174 ASP C C 1
ATOM 11908 O O . ASP C 1 174 ? 49.880 -0.669 -23.720 1.00 14.41 174 ASP C O 1
ATOM 11917 N N . HIS C 1 175 ? 51.231 -2.243 -24.609 1.00 18.02 175 HIS C N 1
ATOM 11918 C CA . HIS C 1 175 ? 52.262 -1.312 -25.038 1.00 17.43 175 HIS C CA 1
ATOM 11919 C C . HIS C 1 175 ? 51.735 -0.454 -26.185 1.00 17.17 175 HIS C C 1
ATOM 11920 O O . HIS C 1 175 ? 52.045 0.732 -26.286 1.00 16.85 175 HIS C O 1
ATOM 11934 N N . LEU C 1 176 ? 50.921 -1.063 -27.040 1.00 18.55 176 LEU C N 1
ATOM 11935 C CA . LEU C 1 176 ? 50.256 -0.335 -28.117 1.00 17.56 176 LEU C CA 1
ATOM 11936 C C . LEU C 1 176 ? 49.310 0.721 -27.535 1.00 16.72 176 LEU C C 1
ATOM 11937 O O . LEU C 1 176 ? 49.251 1.853 -28.013 1.00 18.08 176 LEU C O 1
ATOM 11953 N N . ALA C 1 177 ? 48.583 0.353 -26.486 1.00 16.12 177 ALA C N 1
ATOM 11954 C CA . ALA C 1 177 ? 47.701 1.302 -25.812 1.00 16.77 177 ALA C CA 1
ATOM 11955 C C . ALA C 1 177 ? 48.494 2.473 -25.227 1.00 16.64 177 ALA C C 1
ATOM 11956 O O . ALA C 1 177 ? 48.067 3.626 -25.312 1.00 17.08 177 ALA C O 1
ATOM 11963 N N . ARG C 1 178 ? 49.647 2.184 -24.633 1.00 17.42 178 ARG C N 1
ATOM 11964 C CA . ARG C 1 178 ? 50.467 3.242 -24.053 1.00 17.13 178 ARG C CA 1
ATOM 11965 C C . ARG C 1 178 ? 50.976 4.179 -25.146 1.00 16.05 178 ARG C C 1
ATOM 11966 O O . ARG C 1 178 ? 51.072 5.391 -24.944 1.00 17.53 178 ARG C O 1
ATOM 11987 N N . LEU C 1 179 ? 51.298 3.620 -26.308 1.00 15.67 179 LEU C N 1
ATOM 11988 C CA . LEU C 1 179 ? 51.732 4.442 -27.430 1.00 15.18 179 LEU C CA 1
ATOM 11989 C C . LEU C 1 179 ? 50.616 5.406 -27.839 1.00 14.69 179 LEU C C 1
ATOM 11990 O O . LEU C 1 179 ? 50.873 6.577 -28.102 1.00 15.45 179 LEU C O 1
ATOM 12006 N N . MET C 1 180 ? 49.377 4.921 -27.869 1.00 14.36 180 MET C N 1
ATOM 12007 C CA . MET C 1 180 ? 48.242 5.786 -28.186 1.00 16.70 180 MET C CA 1
ATOM 12008 C C . MET C 1 180 ? 48.151 6.951 -27.198 1.00 18.36 180 MET C C 1
ATOM 12009 O O . MET C 1 180 ? 47.955 8.094 -27.606 1.00 18.04 180 MET C O 1
ATOM 12023 N N . GLU C 1 181 ? 48.304 6.662 -25.905 1.00 15.95 181 GLU C N 1
ATOM 12024 C CA . GLU C 1 181 ? 48.256 7.698 -24.873 1.00 17.39 181 GLU C CA 1
ATOM 12025 C C . GLU C 1 181 ? 49.356 8.737 -25.073 1.00 16.80 181 GLU C C 1
ATOM 12026 O O . GLU C 1 181 ? 49.118 9.940 -24.940 1.00 16.82 181 GLU C O 1
ATOM 12038 N N . GLN C 1 182 ? 50.559 8.261 -25.381 1.00 14.82 182 GLN C N 1
ATOM 12039 C CA . GLN C 1 182 ? 51.703 9.133 -25.613 1.00 15.22 182 GLN C CA 1
ATOM 12040 C C . GLN C 1 182 ? 51.477 10.031 -26.823 1.00 15.74 182 GLN C C 1
ATOM 12041 O O . GLN C 1 182 ? 52.039 11.122 -26.907 1.00 17.67 182 GLN C O 1
ATOM 12055 N N . GLU C 1 183 ? 50.649 9.561 -27.754 1.00 15.70 183 GLU C N 1
ATOM 12056 C CA . GLU C 1 183 ? 50.322 10.311 -28.959 1.00 16.80 183 GLU C CA 1
ATOM 12057 C C . GLU C 1 183 ? 49.053 11.148 -28.796 1.00 17.19 183 GLU C C 1
ATOM 12058 O O . GLU C 1 183 ? 48.522 11.677 -29.772 1.00 18.50 183 GLU C O 1
ATOM 12070 N N . GLY C 1 184 ? 48.570 11.275 -27.564 1.00 17.78 184 GLY C N 1
ATOM 12071 C CA . GLY C 1 184 ? 47.434 12.134 -27.281 1.00 17.96 184 GLY C CA 1
ATOM 12072 C C . GLY C 1 184 ? 46.112 11.524 -27.704 1.00 19.60 184 GLY C C 1
ATOM 12073 O O . GLY C 1 184 ? 45.121 12.233 -27.909 1.00 20.02 184 GLY C O 1
ATOM 12077 N N . ILE C 1 185 ? 46.103 10.202 -27.835 1.00 18.45 185 ILE C N 1
ATOM 12078 C CA . ILE C 1 185 ? 44.900 9.457 -28.182 1.00 19.72 185 ILE C CA 1
ATOM 12079 C C . ILE C 1 185 ? 44.460 8.671 -26.957 1.00 22.75 185 ILE C C 1
ATOM 12080 O O . ILE C 1 185 ? 45.045 7.638 -26.627 1.00 23.66 185 ILE C O 1
ATOM 12096 N N . SER C 1 186 ? 43.422 9.168 -26.295 1.00 21.28 186 SER C N 1
ATOM 12097 C CA . SER C 1 186 ? 43.015 8.655 -24.992 1.00 21.31 186 SER C CA 1
ATOM 12098 C C . SER C 1 186 ? 41.703 7.876 -25.079 1.00 22.14 186 SER C C 1
ATOM 12099 O O . SER C 1 186 ? 41.152 7.454 -24.060 1.00 21.66 186 SER C O 1
ATOM 12107 N N . ARG C 1 187 ? 41.212 7.698 -26.302 1.00 20.47 187 ARG C N 1
ATOM 12108 C CA . ARG C 1 187 ? 40.057 6.850 -26.567 1.00 22.03 187 ARG C CA 1
ATOM 12109 C C . ARG C 1 187 ? 40.422 5.906 -27.699 1.00 20.30 187 ARG C C 1
ATOM 12110 O O . ARG C 1 187 ? 40.758 6.347 -28.794 1.00 19.92 187 ARG C O 1
ATOM 12131 N N . TYR C 1 188 ? 40.377 4.608 -27.433 1.00 18.18 188 TYR C N 1
ATOM 12132 C CA . TYR C 1 188 ? 40.821 3.636 -28.425 1.00 17.48 188 TYR C CA 1
ATOM 12133 C C . TYR C 1 188 ? 40.400 2.220 -28.083 1.00 18.06 188 TYR C C 1
ATOM 12134 O O . TYR C 1 188 ? 40.081 1.910 -26.936 1.00 17.38 188 TYR C O 1
ATOM 12152 N N . LEU C 1 189 ? 40.409 1.375 -29.107 1.00 18.35 189 LEU C N 1
ATOM 12153 C CA . LEU C 1 189 ? 40.372 -0.066 -28.947 1.00 17.83 189 LEU C CA 1
ATOM 12154 C C . LEU C 1 189 ? 41.509 -0.628 -29.784 1.00 19.31 189 LEU C C 1
ATOM 12155 O O . LEU C 1 189 ? 41.507 -0.477 -31.006 1.00 20.28 189 LEU C O 1
ATOM 12171 N N . VAL C 1 190 ? 42.489 -1.246 -29.130 1.00 18.23 190 VAL C N 1
ATOM 12172 C CA . VAL C 1 190 ? 43.620 -1.829 -29.840 1.00 18.31 190 VAL C CA 1
ATOM 12173 C C . VAL C 1 190 ? 43.713 -3.322 -29.563 1.00 20.53 190 VAL C C 1
ATOM 12174 O O . VAL C 1 190 ? 43.257 -3.809 -28.522 1.00 18.74 190 VAL C O 1
ATOM 12187 N N . SER C 1 191 ? 44.316 -4.042 -30.500 1.00 19.58 191 SER C N 1
ATOM 12188 C CA . SER C 1 191 ? 44.421 -5.483 -30.382 1.00 20.18 191 SER C CA 1
ATOM 12189 C C . SER C 1 191 ? 45.667 -6.029 -31.062 1.00 20.17 191 SER C C 1
ATOM 12190 O O . SER C 1 191 ? 46.128 -5.492 -32.071 1.00 21.04 191 SER C O 1
ATOM 12198 N N . VAL C 1 192 ? 46.202 -7.095 -30.475 1.00 17.81 192 VAL C N 1
ATOM 12199 C CA . VAL C 1 192 ? 47.246 -7.911 -31.078 1.00 18.61 192 VAL C CA 1
ATOM 12200 C C . VAL C 1 192 ? 46.781 -9.355 -30.960 1.00 21.02 192 VAL C C 1
ATOM 12201 O O . VAL C 1 192 ? 46.685 -9.894 -29.858 1.00 20.74 192 VAL C O 1
ATOM 12214 N N . GLY C 1 193 ? 46.483 -9.979 -32.091 1.00 23.16 193 GLY C N 1
ATOM 12215 C CA . GLY C 1 193 ? 45.802 -11.260 -32.074 1.00 26.29 193 GLY C CA 1
ATOM 12216 C C . GLY C 1 193 ? 44.509 -11.147 -31.283 1.00 29.24 193 GLY C C 1
ATOM 12217 O O . GLY C 1 193 ? 43.721 -10.228 -31.500 1.00 25.22 193 GLY C O 1
ATOM 12221 N N . GLY C 1 194 ? 44.306 -12.065 -30.343 1.00 29.39 194 GLY C N 1
ATOM 12222 C CA . GLY C 1 194 ? 43.087 -12.094 -29.552 1.00 26.97 194 GLY C CA 1
ATOM 12223 C C . GLY C 1 194 ? 43.164 -11.293 -28.261 1.00 26.07 194 GLY C C 1
ATOM 12224 O O . GLY C 1 194 ? 42.258 -11.351 -27.428 1.00 31.05 194 GLY C O 1
ATOM 12228 N N . ALA C 1 195 ? 44.248 -10.541 -28.094 1.00 21.41 195 ALA C N 1
ATOM 12229 C CA . ALA C 1 195 ? 44.442 -9.722 -26.900 1.00 19.83 195 ALA C CA 1
ATOM 12230 C C . ALA C 1 195 ? 44.051 -8.284 -27.197 1.00 18.89 195 ALA C C 1
ATOM 12231 O O . ALA C 1 195 ? 44.559 -7.692 -28.142 1.00 19.07 195 ALA C O 1
ATOM 12238 N N . LEU C 1 196 ? 43.157 -7.723 -26.388 1.00 17.95 196 LEU C N 1
ATOM 12239 C CA . LEU C 1 196 ? 42.675 -6.364 -26.613 1.00 16.30 196 LEU C CA 1
ATOM 12240 C C . LEU C 1 196 ? 42.866 -5.488 -25.387 1.00 15.96 196 LEU C C 1
ATOM 12241 O O . LEU C 1 196 ? 42.890 -5.973 -24.257 1.00 15.90 196 LEU C O 1
ATOM 12257 N N . ASN C 1 197 ? 43.000 -4.190 -25.635 1.00 20.55 197 ASN C N 1
ATOM 12258 C CA . ASN C 1 197 ? 43.121 -3.189 -24.586 1.00 19.28 197 ASN C CA 1
ATOM 12259 C C . ASN C 1 197 ? 42.341 -1.955 -25.022 1.00 17.97 197 ASN C C 1
ATOM 12260 O O . ASN C 1 197 ? 42.444 -1.521 -26.172 1.00 17.08 197 ASN C O 1
ATOM 12271 N N . SER C 1 198 ? 41.540 -1.406 -24.115 1.00 16.92 198 SER C N 1
ATOM 12272 C CA . SER C 1 198 ? 40.701 -0.258 -24.448 1.00 17.90 198 SER C CA 1
ATOM 12273 C C . SER C 1 198 ? 40.527 0.693 -23.271 1.00 19.07 198 SER C C 1
ATOM 12274 O O . SER C 1 198 ? 40.407 0.270 -22.120 1.00 18.02 198 SER C O 1
ATOM 12282 N N . ARG C 1 199 ? 40.530 1.983 -23.581 1.00 17.61 199 ARG C N 1
ATOM 12283 C CA . ARG C 1 199 ? 40.173 3.026 -22.629 1.00 19.01 199 ARG C CA 1
ATOM 12284 C C . ARG C 1 199 ? 39.345 4.068 -23.358 1.00 18.44 199 ARG C C 1
ATOM 12285 O O . ARG C 1 199 ? 39.500 4.252 -24.565 1.00 19.25 199 ARG C O 1
ATOM 12306 N N . GLY C 1 200 ? 38.457 4.738 -22.632 1.00 19.12 200 GLY C N 1
ATOM 12307 C CA . GLY C 1 200 ? 37.639 5.780 -23.222 1.00 21.04 200 GLY C CA 1
ATOM 12308 C C . GLY C 1 200 ? 36.492 5.203 -24.029 1.00 22.69 200 GLY C C 1
ATOM 12309 O O . GLY C 1 200 ? 36.470 4.011 -24.343 1.00 23.47 200 GLY C O 1
ATOM 12313 N N . MET C 1 201 ? 35.532 6.058 -24.361 1.00 22.88 201 MET C N 1
ATOM 12314 C CA . MET C 1 201 ? 34.360 5.652 -25.128 1.00 23.17 201 MET C CA 1
ATOM 12315 C C . MET C 1 201 ? 34.590 5.886 -26.619 1.00 25.16 201 MET C C 1
ATOM 12316 O O . MET C 1 201 ? 35.537 6.573 -27.002 1.00 25.75 201 MET C O 1
ATOM 12330 N N . ASN C 1 202 ? 33.731 5.314 -27.461 1.00 27.27 202 ASN C N 1
ATOM 12331 C CA . ASN C 1 202 ? 33.881 5.473 -28.905 1.00 28.46 202 ASN C CA 1
ATOM 12332 C C . ASN C 1 202 ? 33.273 6.796 -29.364 1.00 35.99 202 ASN C C 1
ATOM 12333 O O . ASN C 1 202 ? 32.865 7.612 -28.539 1.00 31.76 202 ASN C O 1
ATOM 12344 N N . GLY C 1 203 ? 33.214 7.001 -30.677 1.00 48.86 203 GLY C N 1
ATOM 12345 C CA . GLY C 1 203 ? 32.794 8.274 -31.237 1.00 58.55 203 GLY C CA 1
ATOM 12346 C C . GLY C 1 203 ? 31.413 8.725 -30.796 1.00 63.10 203 GLY C C 1
ATOM 12347 O O . GLY C 1 203 ? 31.108 9.919 -30.814 1.00 65.46 203 GLY C O 1
ATOM 12351 N N . GLU C 1 204 ? 30.582 7.768 -30.395 1.00 61.82 204 GLU C N 1
ATOM 12352 C CA . GLU C 1 204 ? 29.213 8.050 -29.980 1.00 61.61 204 GLU C CA 1
ATOM 12353 C C . GLU C 1 204 ? 29.059 7.960 -28.463 1.00 54.35 204 GLU C C 1
ATOM 12354 O O . GLU C 1 204 ? 27.948 7.838 -27.949 1.00 51.51 204 GLU C O 1
ATOM 12366 N N . GLY C 1 205 ? 30.181 8.026 -27.752 1.00 48.60 205 GLY C N 1
ATOM 12367 C CA . GLY C 1 205 ? 30.170 8.029 -26.300 1.00 40.91 205 GLY C CA 1
ATOM 12368 C C . GLY C 1 205 ? 29.743 6.705 -25.697 1.00 33.47 205 GLY C C 1
ATOM 12369 O O . GLY C 1 205 ? 29.373 6.646 -24.524 1.00 32.72 205 GLY C O 1
ATOM 12373 N N . LEU C 1 206 ? 29.800 5.643 -26.497 1.00 27.67 206 LEU C N 1
ATOM 12374 C CA . LEU C 1 206 ? 29.439 4.304 -26.041 1.00 26.21 206 LEU C CA 1
ATOM 12375 C C . LEU C 1 206 ? 30.681 3.420 -25.993 1.00 25.69 206 LEU C C 1
ATOM 12376 O O . LEU C 1 206 ? 31.708 3.770 -26.568 1.00 23.78 206 LEU C O 1
ATOM 12392 N N . PRO C 1 207 ? 30.597 2.271 -25.302 1.00 26.98 207 PRO C N 1
ATOM 12393 C CA . PRO C 1 207 ? 31.754 1.369 -25.245 1.00 25.22 207 PRO C CA 1
ATOM 12394 C C . PRO C 1 207 ? 32.189 0.882 -26.622 1.00 23.79 207 PRO C C 1
ATOM 12395 O O . PRO C 1 207 ? 31.345 0.656 -27.489 1.00 23.99 207 PRO C O 1
ATOM 12406 N N . TRP C 1 208 ? 33.495 0.740 -26.819 1.00 21.62 208 TRP C N 1
ATOM 12407 C CA . TRP C 1 208 ? 34.009 0.086 -28.014 1.00 22.75 208 TRP C CA 1
ATOM 12408 C C . TRP C 1 208 ? 33.486 -1.342 -28.025 1.00 22.31 208 TRP C C 1
ATOM 12409 O O . TRP C 1 208 ? 33.504 -2.022 -27.001 1.00 22.28 208 TRP C O 1
ATOM 12430 N N . ARG C 1 209 ? 33.014 -1.797 -29.177 1.00 22.22 209 ARG C N 1
ATOM 12431 C CA . ARG C 1 209 ? 32.376 -3.103 -29.249 1.00 21.90 209 ARG C CA 1
ATOM 12432 C C . ARG C 1 209 ? 33.396 -4.232 -29.116 1.00 22.42 209 ARG C C 1
ATOM 12433 O O . ARG C 1 209 ? 34.324 -4.348 -29.918 1.00 22.66 209 ARG C O 1
ATOM 12454 N N . VAL C 1 210 ? 33.219 -5.046 -28.078 1.00 23.59 210 VAL C N 1
ATOM 12455 C CA . VAL C 1 210 ? 34.022 -6.247 -27.874 1.00 25.88 210 VAL C CA 1
ATOM 12456 C C . VAL C 1 210 ? 33.083 -7.430 -27.667 1.00 25.55 210 VAL C C 1
ATOM 12457 O O . VAL C 1 210 ? 32.476 -7.574 -26.606 1.00 24.63 210 VAL C O 1
ATOM 12470 N N . ALA C 1 211 ? 32.966 -8.271 -28.691 1.00 25.62 211 ALA C N 1
ATOM 12471 C CA . ALA C 1 211 ? 32.025 -9.384 -28.666 1.00 29.20 211 ALA C CA 1
ATOM 12472 C C . ALA C 1 211 ? 32.672 -10.670 -28.168 1.00 30.59 211 ALA C C 1
ATOM 12473 O O . ALA C 1 211 ? 33.835 -10.955 -28.455 1.00 34.81 211 ALA C O 1
ATOM 12480 N N . ILE C 1 212 ? 31.888 -11.440 -27.425 1.00 30.89 212 ILE C N 1
ATOM 12481 C CA . ILE C 1 212 ? 32.327 -12.708 -26.860 1.00 31.77 212 ILE C CA 1
ATOM 12482 C C . ILE C 1 212 ? 31.779 -13.879 -27.669 1.00 30.52 212 ILE C C 1
ATOM 12483 O O . ILE C 1 212 ? 30.650 -13.822 -28.153 1.00 31.98 212 ILE C O 1
ATOM 12499 N N . GLN C 1 213 ? 32.587 -14.929 -27.816 1.00 36.44 213 GLN C N 1
ATOM 12500 C CA . GLN C 1 213 ? 32.151 -16.174 -28.452 1.00 43.66 213 GLN C CA 1
ATOM 12501 C C . GLN C 1 213 ? 30.819 -16.663 -27.888 1.00 37.27 213 GLN C C 1
ATOM 12502 O O . GLN C 1 213 ? 30.711 -16.919 -26.689 1.00 38.06 213 GLN C O 1
ATOM 12516 N N . LYS C 1 214 ? 29.811 -16.778 -28.750 1.00 36.36 214 LYS C N 1
ATOM 12517 C CA . LYS C 1 214 ? 28.572 -17.467 -28.398 1.00 42.07 214 LYS C CA 1
ATOM 12518 C C . LYS C 1 214 ? 28.544 -18.807 -29.140 1.00 41.29 214 LYS C C 1
ATOM 12519 O O . LYS C 1 214 ? 28.500 -18.834 -30.367 1.00 44.79 214 LYS C O 1
ATOM 12538 N N . PRO C 1 215 ? 28.592 -19.931 -28.403 1.00 39.84 215 PRO C N 1
ATOM 12539 C CA . PRO C 1 215 ? 28.717 -21.201 -29.130 1.00 45.25 215 PRO C CA 1
ATOM 12540 C C . PRO C 1 215 ? 27.441 -21.612 -29.856 1.00 54.42 215 PRO C C 1
ATOM 12541 O O . PRO C 1 215 ? 27.524 -22.247 -30.906 1.00 63.80 215 PRO C O 1
ATOM 12552 N N . THR C 1 216 ? 26.286 -21.257 -29.301 1.00 57.68 216 THR C N 1
ATOM 12553 C CA . THR C 1 216 ? 25.003 -21.658 -29.876 1.00 67.97 216 THR C CA 1
ATOM 12554 C C . THR C 1 216 ? 24.852 -21.171 -31.314 1.00 68.16 216 THR C C 1
ATOM 12555 O O . THR C 1 216 ? 24.228 -21.838 -32.142 1.00 71.74 216 THR C O 1
ATOM 12566 N N . GLN C 1 223 ? 24.811 -12.572 -29.021 1.00 64.31 223 GLN C N 1
ATOM 12567 C CA . GLN C 1 223 ? 26.142 -12.733 -28.447 1.00 63.72 223 GLN C CA 1
ATOM 12568 C C . GLN C 1 223 ? 26.384 -11.722 -27.339 1.00 56.24 223 GLN C C 1
ATOM 12569 O O . GLN C 1 223 ? 25.952 -10.573 -27.428 1.00 56.89 223 GLN C O 1
ATOM 12582 N N . ALA C 1 224 ? 27.083 -12.158 -26.298 1.00 50.97 224 ALA C N 1
ATOM 12583 C CA . ALA C 1 224 ? 27.430 -11.279 -25.194 1.00 46.24 224 ALA C CA 1
ATOM 12584 C C . ALA C 1 224 ? 28.452 -10.241 -25.642 1.00 39.96 224 ALA C C 1
ATOM 12585 O O . ALA C 1 224 ? 29.352 -10.534 -26.431 1.00 38.25 224 ALA C O 1
ATOM 12592 N N . VAL C 1 225 ? 28.292 -9.025 -25.132 1.00 34.50 225 VAL C N 1
ATOM 12593 C CA . VAL C 1 225 ? 29.201 -7.924 -25.420 1.00 28.09 225 VAL C CA 1
ATOM 12594 C C . VAL C 1 225 ? 29.678 -7.345 -24.095 1.00 23.89 225 VAL C C 1
ATOM 12595 O O . VAL C 1 225 ? 28.892 -7.227 -23.156 1.00 25.71 225 VAL C O 1
ATOM 12608 N N . VAL C 1 226 ? 30.961 -6.997 -24.021 1.00 21.98 226 VAL C N 1
ATOM 12609 C CA . VAL C 1 226 ? 31.535 -6.435 -22.800 1.00 21.15 226 VAL C CA 1
ATOM 12610 C C . VAL C 1 226 ? 32.164 -5.066 -23.036 1.00 21.48 226 VAL C C 1
ATOM 12611 O O . VAL C 1 226 ? 32.604 -4.748 -24.141 1.00 20.85 226 VAL C O 1
ATOM 12624 N N . ASP C 1 227 ? 32.186 -4.267 -21.972 1.00 20.90 227 ASP C N 1
ATOM 12625 C CA . ASP C 1 227 ? 32.868 -2.978 -21.945 1.00 20.93 227 ASP C CA 1
ATOM 12626 C C . ASP C 1 227 ? 34.161 -3.127 -21.148 1.00 20.18 227 ASP C C 1
ATOM 12627 O O . ASP C 1 227 ? 34.124 -3.207 -19.920 1.00 21.43 227 ASP C O 1
ATOM 12636 N N . ILE C 1 228 ? 35.301 -3.166 -21.837 1.00 18.46 228 ILE C N 1
ATOM 12637 C CA . ILE C 1 228 ? 36.579 -3.427 -21.168 1.00 17.42 228 ILE C CA 1
ATOM 12638 C C . ILE C 1 228 ? 37.364 -2.144 -20.891 1.00 16.76 228 ILE C C 1
ATOM 12639 O O . ILE C 1 228 ? 38.566 -2.194 -20.627 1.00 20.76 228 ILE C O 1
ATOM 12655 N N . ASN C 1 229 ? 36.679 -1.007 -20.966 1.00 14.83 229 ASN C N 1
ATOM 12656 C CA . ASN C 1 229 ? 37.248 0.286 -20.577 1.00 14.82 229 ASN C CA 1
ATOM 12657 C C . ASN C 1 229 ? 38.167 0.173 -19.358 1.00 16.68 229 ASN C C 1
ATOM 12658 O O . ASN C 1 229 ? 37.739 -0.277 -18.297 1.00 17.61 229 ASN C O 1
ATOM 12669 N N . GLY C 1 230 ? 39.433 0.550 -19.532 1.00 16.11 230 GLY C N 1
ATOM 12670 C CA . GLY C 1 230 ? 40.402 0.537 -18.451 1.00 16.01 230 GLY C CA 1
ATOM 12671 C C . GLY C 1 230 ? 41.026 -0.824 -18.198 1.00 17.09 230 GLY C C 1
ATOM 12672 O O . GLY C 1 230 ? 41.707 -1.024 -17.190 1.00 18.61 230 GLY C O 1
ATOM 12676 N N . HIS C 1 231 ? 40.801 -1.760 -19.112 1.00 16.78 231 HIS C N 1
ATOM 12677 C CA . HIS C 1 231 ? 41.228 -3.141 -18.915 1.00 15.77 231 HIS C CA 1
ATOM 12678 C C . HIS C 1 231 ? 41.766 -3.767 -20.189 1.00 16.98 231 HIS C C 1
ATOM 12679 O O . HIS C 1 231 ? 41.733 -3.159 -21.260 1.00 17.61 231 HIS C O 1
ATOM 12694 N N . GLY C 1 232 ? 42.262 -4.992 -20.051 1.00 17.05 232 GLY C N 1
ATOM 12695 C CA . GLY C 1 232 ? 42.618 -5.821 -21.184 1.00 18.47 232 GLY C CA 1
ATOM 12696 C C . GLY C 1 232 ? 41.806 -7.102 -21.150 1.00 17.75 232 GLY C C 1
ATOM 12697 O O . GLY C 1 232 ? 41.259 -7.485 -20.115 1.00 16.41 232 GLY C O 1
ATOM 12701 N N . ILE C 1 233 ? 41.715 -7.762 -22.295 1.00 17.43 233 ILE C N 1
ATOM 12702 C CA . ILE C 1 233 ? 40.967 -9.003 -22.402 1.00 16.43 233 ILE C CA 1
ATOM 12703 C C . ILE C 1 233 ? 41.744 -9.935 -23.314 1.00 16.59 233 ILE C C 1
ATOM 12704 O O . ILE C 1 233 ? 42.403 -9.486 -24.253 1.00 18.70 233 ILE C O 1
ATOM 12720 N N . SER C 1 234 ? 41.687 -11.229 -23.030 1.00 16.90 234 SER C N 1
ATOM 12721 C CA . SER C 1 234 ? 42.353 -12.213 -23.870 1.00 17.76 234 SER C CA 1
ATOM 12722 C C . SER C 1 234 ? 41.621 -13.542 -23.794 1.00 18.90 234 SER C C 1
ATOM 12723 O O . SER C 1 234 ? 41.012 -13.874 -22.774 1.00 18.94 234 SER C O 1
ATOM 12731 N N . THR C 1 235 ? 41.683 -14.294 -24.886 1.00 21.04 235 THR C N 1
ATOM 12732 C CA . THR C 1 235 ? 41.009 -15.576 -24.975 1.00 24.78 235 THR C CA 1
ATOM 12733 C C . THR C 1 235 ? 41.990 -16.666 -25.365 1.00 25.96 235 THR C C 1
ATOM 12734 O O . THR C 1 235 ? 42.830 -16.468 -26.244 1.00 24.79 235 THR C O 1
ATOM 12745 N N . SER C 1 236 ? 41.882 -17.807 -24.691 1.00 24.76 236 SER C N 1
ATOM 12746 C CA . SER C 1 236 ? 42.606 -19.012 -25.075 1.00 23.49 236 SER C CA 1
ATOM 12747 C C . SER C 1 236 ? 41.611 -20.039 -25.588 1.00 24.43 236 SER C C 1
ATOM 12748 O O . SER C 1 236 ? 40.683 -20.416 -24.877 1.00 24.93 236 SER C O 1
ATOM 12756 N N . GLY C 1 237 ? 41.796 -20.475 -26.829 1.00 27.58 237 GLY C N 1
ATOM 12757 C CA . GLY C 1 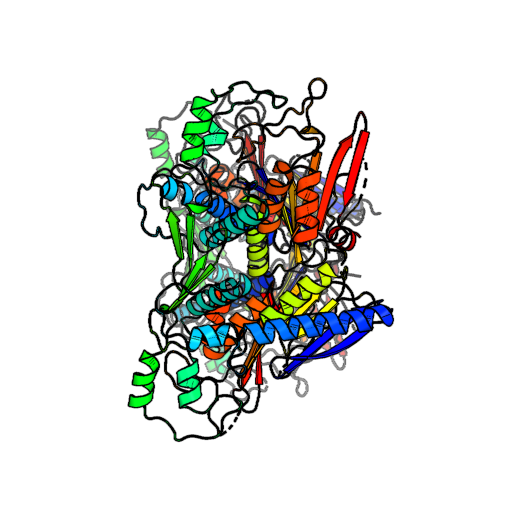237 ? 40.949 -21.501 -27.405 1.00 29.33 237 GLY C CA 1
ATOM 12758 C C . GLY C 1 237 ? 39.702 -20.947 -28.071 1.00 30.64 237 GLY C C 1
ATOM 12759 O O . GLY C 1 237 ? 39.325 -19.792 -27.870 1.00 28.68 237 GLY C O 1
ATOM 12763 N N . SER C 1 238 ? 39.067 -21.789 -28.877 1.00 30.60 238 SER C N 1
ATOM 12764 C CA . SER C 1 238 ? 37.826 -21.444 -29.562 1.00 32.79 238 SER C CA 1
ATOM 12765 C C . SER C 1 238 ? 36.995 -22.702 -29.758 1.00 31.68 238 SER C C 1
ATOM 12766 O O . SER C 1 238 ? 37.542 -23.777 -30.006 1.00 30.01 238 SER C O 1
ATOM 12774 N N . TYR C 1 239 ? 35.676 -22.578 -29.662 1.00 29.68 239 TYR C N 1
ATOM 12775 C CA . TYR C 1 239 ? 34.805 -23.722 -29.905 1.00 33.27 239 TYR C CA 1
ATOM 12776 C C . TYR C 1 239 ? 34.800 -24.099 -31.386 1.00 33.97 239 TYR C C 1
ATOM 12777 O O . TYR C 1 239 ? 34.165 -25.079 -31.777 1.00 36.18 239 TYR C O 1
ATOM 12795 N N . ARG C 1 240 ? 35.521 -23.329 -32.199 1.00 30.65 240 ARG C N 1
ATOM 12796 C CA . ARG C 1 240 ? 35.702 -23.653 -33.612 1.00 31.35 240 ARG C CA 1
ATOM 12797 C C . ARG C 1 240 ? 37.067 -24.288 -33.918 1.00 33.88 240 ARG C C 1
ATOM 12798 O O . ARG C 1 240 ? 37.335 -24.641 -35.068 1.00 32.51 240 ARG C O 1
ATOM 12819 N N . ASN C 1 241 ? 37.930 -24.425 -32.911 1.00 36.12 241 ASN C N 1
ATOM 12820 C CA . ASN C 1 241 ? 39.179 -25.175 -33.082 1.00 39.10 241 ASN C CA 1
ATOM 12821 C C . ASN C 1 241 ? 39.391 -26.157 -31.928 1.00 39.04 241 ASN C C 1
ATOM 12822 O O . ASN C 1 241 ? 40.457 -26.206 -31.314 1.00 41.99 241 ASN C O 1
ATOM 12833 N N . TYR C 1 242 ? 38.355 -26.954 -31.677 1.00 42.23 242 TYR C N 1
ATOM 12834 C CA . TYR C 1 242 ? 38.311 -27.905 -30.569 1.00 50.89 242 TYR C CA 1
ATOM 12835 C C . TYR C 1 242 ? 38.367 -29.349 -31.079 1.00 65.96 242 TYR C C 1
ATOM 12836 O O . TYR C 1 242 ? 37.331 -29.966 -31.323 1.00 71.67 242 TYR C O 1
ATOM 12854 N N . TYR C 1 243 ? 39.578 -29.878 -31.237 1.00 65.13 243 TYR C N 1
ATOM 12855 C CA . TYR C 1 243 ? 39.774 -31.225 -31.777 1.00 59.49 243 TYR C CA 1
ATOM 12856 C C . TYR C 1 243 ? 39.397 -32.304 -30.754 1.00 57.74 243 TYR C C 1
ATOM 12857 O O . TYR C 1 243 ? 39.783 -32.223 -29.588 1.00 50.09 243 TYR C O 1
ATOM 12875 N N . GLU C 1 244 ? 38.661 -33.319 -31.203 1.00 60.28 244 GLU C N 1
ATOM 12876 C CA . GLU C 1 244 ? 38.112 -34.332 -30.300 1.00 61.42 244 GLU C CA 1
ATOM 12877 C C . GLU C 1 244 ? 37.852 -35.668 -31.001 1.00 66.10 244 GLU C C 1
ATOM 12878 O O . GLU C 1 244 ? 36.908 -35.788 -31.783 1.00 71.09 244 GLU C O 1
ATOM 12890 N N . LEU C 1 245 ? 38.680 -36.669 -30.703 1.00 62.13 245 LEU C N 1
ATOM 12891 C CA . LEU C 1 245 ? 38.542 -38.002 -31.296 1.00 62.85 245 LEU C CA 1
ATOM 12892 C C . LEU C 1 245 ? 38.075 -39.030 -30.267 1.00 66.71 245 LEU C C 1
ATOM 12893 O O . LEU C 1 245 ? 38.626 -39.113 -29.169 1.00 65.83 245 LEU C O 1
ATOM 12909 N N . ASP C 1 246 ? 37.068 -39.817 -30.643 1.00 73.09 246 ASP C N 1
ATOM 12910 C CA . ASP C 1 246 ? 36.426 -40.764 -29.731 1.00 80.97 246 ASP C CA 1
ATOM 12911 C C . ASP C 1 246 ? 35.918 -39.990 -28.512 1.00 86.75 246 ASP C C 1
ATOM 12912 O O . ASP C 1 246 ? 35.177 -39.019 -28.668 1.00 90.90 246 ASP C O 1
ATOM 12921 N N . GLY C 1 247 ? 36.312 -40.403 -27.310 1.00 88.15 247 GLY C N 1
ATOM 12922 C CA . GLY C 1 247 ? 35.914 -39.706 -26.100 1.00 89.17 247 GLY C CA 1
ATOM 12923 C C . GLY C 1 247 ? 37.010 -38.792 -25.585 1.00 85.45 247 GLY C C 1
ATOM 12924 O O . GLY C 1 247 ? 36.863 -38.177 -24.528 1.00 88.07 247 GLY C O 1
ATOM 12928 N N . LYS C 1 248 ? 38.102 -38.692 -26.340 1.00 75.36 248 LYS C N 1
ATOM 12929 C CA . LYS C 1 248 ? 39.298 -37.995 -25.876 1.00 63.65 248 LYS C CA 1
ATOM 12930 C C . LYS C 1 248 ? 39.505 -36.623 -26.511 1.00 51.02 248 LYS C C 1
ATOM 12931 O O . LYS C 1 248 ? 39.276 -36.424 -27.705 1.00 48.31 248 LYS C O 1
ATOM 12950 N N . ARG C 1 249 ? 39.953 -35.686 -25.684 1.00 44.36 249 ARG C N 1
ATOM 12951 C CA . ARG C 1 249 ? 40.439 -34.393 -26.141 1.00 39.21 249 ARG C CA 1
ATOM 12952 C C . ARG C 1 249 ? 41.753 -34.565 -26.903 1.00 40.51 249 ARG C C 1
ATOM 12953 O O . ARG C 1 249 ? 42.643 -35.283 -26.448 1.00 44.50 249 ARG C O 1
ATOM 12974 N N . LEU C 1 250 ? 41.864 -33.917 -28.062 1.00 38.38 250 LEU C N 1
ATOM 12975 C CA . LEU C 1 250 ? 43.129 -33.840 -28.793 1.00 41.56 250 LEU C CA 1
ATOM 12976 C C . LEU C 1 250 ? 43.644 -32.406 -28.759 1.00 41.87 250 LEU C C 1
ATOM 12977 O O . LEU C 1 250 ? 43.039 -31.503 -29.339 1.00 43.28 250 LEU C O 1
ATOM 12993 N N . SER C 1 251 ? 44.764 -32.205 -28.072 1.00 39.46 251 SER C N 1
ATOM 12994 C CA . SER C 1 251 ? 45.317 -30.872 -27.870 1.00 34.86 251 SER C CA 1
ATOM 12995 C C . SER C 1 251 ? 46.836 -30.895 -27.931 1.00 36.81 251 SER C C 1
ATOM 12996 O O . SER C 1 251 ? 47.459 -31.882 -27.542 1.00 39.54 251 SER C O 1
ATOM 13004 N N . HIS C 1 252 ? 47.427 -29.809 -28.422 1.00 35.76 252 HIS C N 1
ATOM 13005 C CA . HIS C 1 252 ? 48.879 -29.666 -28.401 1.00 42.57 252 HIS C CA 1
ATOM 13006 C C . HIS C 1 252 ? 49.322 -28.837 -27.191 1.00 35.05 252 HIS C C 1
ATOM 13007 O O . HIS C 1 252 ? 50.508 -28.549 -27.025 1.00 37.58 252 HIS C O 1
ATOM 13021 N N . VAL C 1 253 ? 48.364 -28.462 -26.347 1.00 33.32 253 VAL C N 1
ATOM 13022 C CA . VAL C 1 253 ? 48.673 -27.757 -25.106 1.00 31.64 253 VAL C CA 1
ATOM 13023 C C . VAL C 1 253 ? 49.192 -28.746 -24.074 1.00 33.80 253 VAL C C 1
ATOM 13024 O O . VAL C 1 253 ? 48.479 -29.666 -23.675 1.00 34.21 253 VAL C O 1
ATOM 13037 N N . ILE C 1 254 ? 50.431 -28.543 -23.640 1.00 35.50 254 ILE C N 1
ATOM 13038 C CA . ILE C 1 254 ? 51.054 -29.417 -22.655 1.00 35.23 254 ILE C CA 1
ATOM 13039 C C . ILE C 1 254 ? 50.850 -28.889 -21.241 1.00 34.25 254 ILE C C 1
ATOM 13040 O O . ILE C 1 254 ? 51.125 -27.724 -20.950 1.00 30.36 254 ILE C O 1
ATOM 13056 N N . ASP C 1 255 ? 50.355 -29.763 -20.373 1.00 36.55 255 ASP C N 1
ATOM 13057 C CA . ASP C 1 255 ? 50.260 -29.485 -18.947 1.00 30.98 255 ASP C CA 1
ATOM 13058 C C . ASP C 1 255 ? 51.669 -29.540 -18.349 1.00 29.63 255 ASP C C 1
ATOM 13059 O O .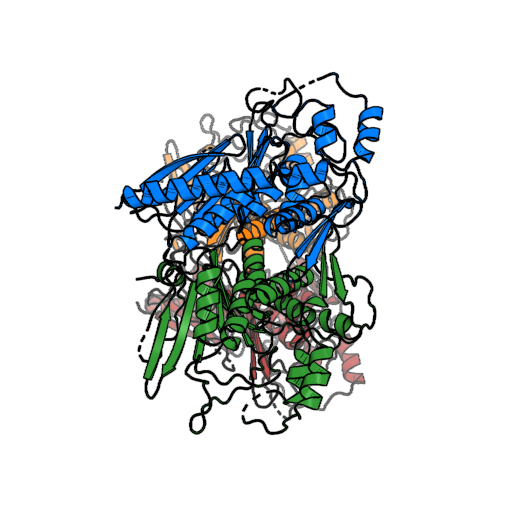 ASP C 1 255 ? 52.284 -30.603 -18.317 1.00 30.60 255 ASP C O 1
ATOM 13068 N N . PRO C 1 256 ? 52.194 -28.397 -17.878 1.00 31.53 256 PRO C N 1
ATOM 13069 C CA . PRO C 1 256 ? 53.593 -28.424 -17.423 1.00 33.02 256 PRO C CA 1
ATOM 13070 C C . PRO C 1 256 ? 53.844 -29.279 -16.176 1.00 35.46 256 PRO C C 1
ATOM 13071 O O . PRO C 1 256 ? 55.006 -29.553 -15.871 1.00 37.76 256 PRO C O 1
ATOM 13082 N N . GLN C 1 257 ? 52.792 -29.702 -15.480 1.00 36.92 257 GLN C N 1
ATOM 13083 C CA . GLN C 1 257 ? 52.956 -30.529 -14.286 1.00 48.09 257 GLN C CA 1
ATOM 13084 C C . GLN C 1 257 ? 52.941 -32.030 -14.598 1.00 42.54 257 GLN C C 1
ATOM 13085 O O . GLN C 1 257 ? 53.520 -32.822 -13.853 1.00 40.70 257 GLN C O 1
ATOM 13099 N N . THR C 1 258 ? 52.282 -32.420 -15.688 1.00 39.83 258 THR C N 1
ATOM 13100 C CA . THR C 1 258 ? 52.302 -33.815 -16.138 1.00 40.97 258 THR C CA 1
ATOM 13101 C C . THR C 1 258 ? 53.273 -33.999 -17.298 1.00 40.10 258 THR C C 1
ATOM 13102 O O . THR C 1 258 ? 53.747 -35.107 -17.546 1.00 39.52 258 THR C O 1
ATOM 13113 N N . GLY C 1 259 ? 53.563 -32.910 -18.005 1.00 39.13 259 GLY C N 1
ATOM 13114 C CA . GLY C 1 259 ? 54.402 -32.967 -19.188 1.00 40.10 259 GLY C CA 1
ATOM 13115 C C . GLY C 1 259 ? 53.687 -33.637 -20.344 1.00 38.74 259 GLY C C 1
ATOM 13116 O O . GLY C 1 259 ? 54.323 -34.102 -21.290 1.00 37.15 259 GLY C O 1
ATOM 13120 N N . ARG C 1 260 ? 52.359 -33.681 -20.261 1.00 36.28 260 ARG C N 1
ATOM 13121 C CA . ARG C 1 260 ? 51.531 -34.345 -21.263 1.00 33.34 260 ARG C CA 1
ATOM 13122 C C . ARG C 1 260 ? 50.414 -33.422 -21.739 1.00 32.85 260 ARG C C 1
ATOM 13123 O O . ARG C 1 260 ? 50.089 -32.440 -21.067 1.00 29.92 260 ARG C O 1
ATOM 13144 N N . PRO C 1 261 ? 49.826 -33.726 -22.908 1.00 33.05 261 PRO C N 1
ATOM 13145 C CA . PRO C 1 261 ? 48.705 -32.911 -23.390 1.00 32.64 261 PRO C CA 1
ATOM 13146 C C . PRO C 1 261 ? 47.510 -32.918 -22.437 1.00 32.13 261 PRO C C 1
ATOM 13147 O O . PRO C 1 261 ? 47.263 -33.929 -21.779 1.00 35.19 261 PRO C O 1
ATOM 13158 N N . ILE C 1 262 ? 46.785 -31.804 -22.368 1.00 30.28 262 ILE C N 1
ATOM 13159 C CA . ILE C 1 262 ? 45.580 -31.721 -21.548 1.00 30.57 262 ILE C CA 1
ATOM 13160 C C . ILE C 1 262 ? 44.517 -32.687 -22.074 1.00 33.48 262 ILE C C 1
ATOM 13161 O O . ILE C 1 262 ? 44.499 -32.998 -23.265 1.00 35.96 262 ILE C O 1
ATOM 13177 N N . GLU C 1 263 ? 43.640 -33.153 -21.185 1.00 31.42 263 GLU C N 1
ATOM 13178 C CA . GLU C 1 263 ? 42.622 -34.139 -21.546 1.00 35.72 263 GLU C CA 1
ATOM 13179 C C . GLU C 1 263 ? 41.201 -33.707 -21.175 1.00 34.16 263 GLU C C 1
ATOM 13180 O O . GLU C 1 263 ? 40.251 -34.469 -21.362 1.00 32.16 263 GLU C O 1
ATOM 13192 N N . HIS C 1 264 ? 41.055 -32.494 -20.651 1.00 31.25 264 HIS C N 1
ATOM 13193 C CA . HIS C 1 264 ? 39.760 -32.033 -20.154 1.00 30.36 264 HIS C CA 1
ATOM 13194 C C . HIS C 1 264 ? 38.925 -31.384 -21.259 1.00 28.78 264 HIS C C 1
ATOM 13195 O O . HIS C 1 264 ? 39.358 -31.305 -22.408 1.00 30.11 264 HIS C O 1
ATOM 13209 N N . ASN C 1 265 ? 37.732 -30.916 -20.898 1.00 29.00 265 ASN C N 1
ATOM 13210 C CA . ASN C 1 265 ? 36.747 -30.455 -21.874 1.00 28.57 265 ASN C CA 1
ATOM 13211 C C . ASN C 1 265 ? 36.550 -28.940 -21.899 1.00 27.71 265 ASN C C 1
ATOM 13212 O O . ASN C 1 265 ? 35.508 -28.453 -22.341 1.00 28.61 265 ASN C O 1
ATOM 13223 N N . LEU C 1 266 ? 37.545 -28.194 -21.433 1.00 26.22 266 LEU C N 1
ATOM 13224 C CA . LEU C 1 266 ? 37.485 -26.738 -21.499 1.00 24.98 266 LEU C CA 1
ATOM 13225 C C . LEU C 1 266 ? 37.831 -26.276 -22.906 1.00 25.44 266 LEU C C 1
ATOM 13226 O O . LEU C 1 266 ? 38.968 -26.408 -23.356 1.00 27.32 266 LEU C O 1
ATOM 13242 N N . VAL C 1 267 ? 36.827 -25.730 -23.583 1.00 24.17 267 VAL C N 1
ATOM 13243 C CA . VAL C 1 267 ? 36.909 -25.385 -24.995 1.00 25.23 267 VAL C CA 1
ATOM 13244 C C . VAL C 1 267 ? 37.568 -24.021 -25.218 1.00 23.67 267 VAL C C 1
ATOM 13245 O O . VAL C 1 267 ? 38.379 -23.840 -26.132 1.00 22.95 267 VAL C O 1
ATOM 13258 N N . SER C 1 268 ? 37.202 -23.056 -24.388 1.00 23.74 268 SER C N 1
ATOM 13259 C CA . SER C 1 268 ? 37.800 -21.734 -24.466 1.00 23.70 268 SER C CA 1
ATOM 13260 C C . SER C 1 268 ? 37.628 -20.998 -23.151 1.00 20.85 268 SER C C 1
ATOM 13261 O O . SER C 1 268 ? 36.684 -21.244 -22.399 1.00 20.36 268 SER C O 1
ATOM 13274 N N . VAL C 1 269 ? 38.557 -20.093 -22.884 1.00 22.29 269 VAL C N 1
ATOM 13275 C CA . VAL C 1 269 ? 38.515 -19.283 -21.678 1.00 21.08 269 VAL C CA 1
ATOM 13276 C C . VAL C 1 269 ? 38.848 -17.859 -22.039 1.00 20.21 269 VAL C C 1
ATOM 13277 O O . VAL C 1 269 ? 39.846 -17.609 -22.707 1.00 22.26 269 VAL C O 1
ATOM 13290 N N . THR C 1 270 ? 38.008 -16.934 -21.589 1.00 19.95 270 THR C N 1
ATOM 13291 C CA . THR C 1 270 ? 38.210 -15.513 -21.823 1.00 17.51 270 THR C CA 1
ATOM 13292 C C . THR C 1 270 ? 38.383 -14.826 -20.477 1.00 18.11 270 THR C C 1
ATOM 13293 O O . THR C 1 270 ? 37.588 -15.034 -19.567 1.00 19.12 270 THR C O 1
ATOM 13304 N N . VAL C 1 271 ? 39.436 -14.021 -20.361 1.00 17.79 271 VAL C N 1
ATOM 13305 C CA . VAL C 1 271 ? 39.761 -13.327 -19.119 1.00 17.41 271 VAL C CA 1
ATOM 13306 C C . VAL C 1 271 ? 39.791 -11.823 -19.336 1.00 17.93 271 VAL C C 1
ATOM 13307 O O . VAL C 1 271 ? 40.413 -11.348 -20.283 1.00 17.97 271 VAL C O 1
ATOM 13320 N N . ILE C 1 272 ? 39.113 -11.084 -18.460 1.00 18.39 272 ILE C N 1
ATOM 13321 C CA . ILE C 1 272 ? 39.255 -9.633 -18.382 1.00 18.55 272 ILE C CA 1
ATOM 13322 C C . ILE C 1 272 ? 40.095 -9.314 -17.150 1.00 16.77 272 ILE C C 1
ATOM 13323 O O . ILE C 1 272 ? 39.793 -9.784 -16.053 1.00 16.60 272 ILE C O 1
ATOM 13339 N N . ALA C 1 273 ? 41.153 -8.530 -17.336 1.00 15.27 273 ALA C N 1
ATOM 13340 C CA . ALA C 1 273 ? 42.049 -8.159 -16.239 1.00 14.98 273 ALA C CA 1
ATOM 13341 C C . ALA C 1 273 ? 42.493 -6.704 -16.395 1.00 16.17 273 ALA C C 1
ATOM 13342 O O . ALA C 1 273 ? 42.212 -6.078 -17.415 1.00 15.98 273 ALA C O 1
ATOM 13349 N N . PRO C 1 274 ? 43.179 -6.151 -15.381 1.00 16.97 274 PRO C N 1
ATOM 13350 C CA . PRO C 1 274 ? 43.572 -4.737 -15.475 1.00 16.94 274 PRO C CA 1
ATOM 13351 C C . PRO C 1 274 ? 44.525 -4.442 -16.636 1.00 17.21 274 PRO C C 1
ATOM 13352 O O . PRO C 1 274 ? 44.610 -3.288 -17.065 1.00 18.28 274 PRO C O 1
ATOM 13363 N N . THR C 1 275 ? 45.217 -5.467 -17.129 1.00 16.45 275 THR C N 1
ATOM 13364 C CA . THR C 1 275 ? 46.053 -5.346 -18.319 1.00 16.34 275 THR C CA 1
ATOM 13365 C C . THR C 1 275 ? 45.875 -6.579 -19.206 1.00 17.72 275 THR C C 1
ATOM 13366 O O . THR C 1 275 ? 45.530 -7.661 -18.721 1.00 15.51 275 THR C O 1
ATOM 13377 N N . ALA C 1 276 ? 46.110 -6.418 -20.504 1.00 16.59 276 ALA C N 1
ATOM 13378 C CA . ALA C 1 276 ? 46.021 -7.545 -21.426 1.00 14.65 276 ALA C CA 1
ATOM 13379 C C . ALA C 1 276 ? 47.133 -8.551 -21.163 1.00 14.96 276 ALA C C 1
ATOM 13380 O O . ALA C 1 276 ? 46.960 -9.743 -21.408 1.00 15.33 276 ALA C O 1
ATOM 13387 N N . LEU C 1 277 ? 48.273 -8.074 -20.669 1.00 15.48 277 LEU C N 1
ATOM 13388 C CA . LEU C 1 277 ? 49.361 -8.967 -20.271 1.00 15.26 277 LEU C CA 1
ATOM 13389 C C . LEU C 1 277 ? 48.882 -9.965 -19.214 1.00 15.51 277 LEU C C 1
ATOM 13390 O O . LEU C 1 277 ? 49.083 -11.168 -19.348 1.00 18.13 277 LEU C O 1
ATOM 13406 N N . GLU C 1 278 ? 48.246 -9.458 -18.163 1.00 15.85 278 GLU C N 1
ATOM 13407 C CA . GLU C 1 278 ? 47.686 -10.322 -17.125 1.00 17.01 278 GLU C CA 1
ATOM 13408 C C . GLU C 1 278 ? 46.643 -11.280 -17.691 1.00 17.90 278 GLU C C 1
ATOM 13409 O O . GLU C 1 278 ? 46.665 -12.474 -17.392 1.00 17.03 278 GLU C O 1
ATOM 13421 N N . ALA C 1 279 ? 45.733 -10.754 -18.507 1.00 17.12 279 ALA C N 1
ATOM 13422 C CA . ALA C 1 279 ? 44.685 -11.575 -19.108 1.00 18.93 279 ALA C CA 1
ATOM 13423 C C . ALA C 1 279 ? 45.277 -12.693 -19.952 1.00 17.99 279 ALA C C 1
ATOM 13424 O O . ALA C 1 279 ? 44.786 -13.821 -19.933 1.00 19.41 279 ALA C O 1
ATOM 13431 N N . ASP C 1 280 ? 46.335 -12.373 -20.688 1.00 16.82 280 ASP C N 1
ATOM 13432 C CA . ASP C 1 280 ? 46.979 -13.338 -21.579 1.00 19.79 280 ASP C CA 1
ATOM 13433 C C . ASP C 1 280 ? 47.687 -14.422 -20.761 1.00 21.86 280 ASP C C 1
ATOM 13434 O O . ASP C 1 280 ? 47.773 -15.571 -21.182 1.00 19.34 280 ASP C O 1
ATOM 13443 N N . ALA C 1 281 ? 48.185 -14.056 -19.585 1.00 21.40 281 ALA C N 1
ATOM 13444 C CA . ALA C 1 281 ? 48.818 -15.030 -18.701 1.00 20.76 281 ALA C CA 1
ATOM 13445 C C . ALA C 1 281 ? 47.762 -15.907 -18.026 1.00 17.68 281 ALA C C 1
ATOM 13446 O O . ALA C 1 281 ? 47.915 -17.129 -17.952 1.00 17.64 281 ALA C O 1
ATOM 13453 N N . TRP C 1 282 ? 46.692 -15.286 -17.539 1.00 17.20 282 TRP C N 1
ATOM 13454 C CA . TRP C 1 282 ? 45.616 -16.039 -16.899 1.00 19.61 282 TRP C CA 1
ATOM 13455 C C . TRP C 1 282 ? 44.960 -17.018 -17.874 1.00 20.33 282 TRP C C 1
ATOM 13456 O O . TRP C 1 282 ? 44.732 -18.169 -17.520 1.00 20.72 282 TRP C O 1
ATOM 13477 N N . ASP C 1 283 ? 44.650 -16.580 -19.095 1.00 19.98 283 ASP C N 1
ATOM 13478 C CA . ASP C 1 283 ? 43.823 -17.420 -19.964 1.00 22.41 283 ASP C CA 1
ATOM 13479 C C . ASP C 1 283 ? 44.574 -18.696 -20.327 1.00 21.64 283 ASP C C 1
ATOM 13480 O O . ASP C 1 283 ? 43.968 -19.755 -20.480 1.00 21.09 283 ASP C O 1
ATOM 13489 N N . THR C 1 284 ? 45.896 -18.597 -20.427 1.00 18.87 284 THR C N 1
ATOM 13490 C CA . THR C 1 284 ? 46.731 -19.768 -20.691 1.00 19.91 284 THR C CA 1
ATOM 13491 C C . THR C 1 284 ? 46.743 -20.728 -19.498 1.00 19.47 284 THR C C 1
ATOM 13492 O O . THR C 1 284 ? 46.578 -21.937 -19.662 1.00 20.07 284 THR C O 1
ATOM 13502 N N . GLY C 1 285 ? 46.940 -20.192 -18.299 1.00 18.97 285 GLY C N 1
ATOM 13503 C CA . GLY C 1 285 ? 46.990 -21.020 -17.107 1.00 19.31 285 GLY C CA 1
ATOM 13504 C C . GLY C 1 285 ? 45.673 -21.729 -16.847 1.00 19.52 285 GLY C C 1
ATOM 13505 O O . GLY C 1 285 ? 45.644 -22.915 -16.504 1.00 20.14 285 GLY C O 1
ATOM 13509 N N . LEU C 1 286 ? 44.576 -21.002 -17.021 1.00 19.07 286 LEU C N 1
ATOM 13510 C CA . LEU C 1 286 ? 43.250 -21.554 -16.774 1.00 20.49 286 LEU C CA 1
ATOM 13511 C C . LEU C 1 286 ? 42.885 -22.623 -17.806 1.00 23.29 286 LEU C C 1
ATOM 13512 O O . LEU C 1 286 ? 42.278 -23.640 -17.454 1.00 23.12 286 LEU C O 1
ATOM 13528 N N . MET C 1 287 ? 43.253 -22.404 -19.068 1.00 23.77 287 MET C N 1
ATOM 13529 C CA . MET C 1 287 ? 43.043 -23.411 -20.111 1.00 24.84 287 MET C CA 1
ATOM 13530 C C . MET C 1 287 ? 43.722 -24.723 -19.733 1.00 28.11 287 MET C C 1
ATOM 13531 O O . MET C 1 287 ? 43.145 -25.796 -19.881 1.00 28.71 287 MET C O 1
ATOM 13545 N N . VAL C 1 288 ? 44.955 -24.633 -19.250 1.00 22.50 288 VAL C N 1
ATOM 13546 C CA . VAL C 1 288 ? 45.701 -25.821 -18.849 1.00 22.84 288 VAL C CA 1
ATOM 13547 C C . VAL C 1 288 ? 45.025 -26.529 -17.671 1.00 24.50 288 VAL C C 1
ATOM 13548 O O . VAL C 1 288 ? 44.923 -27.757 -17.651 1.00 26.56 288 VAL C O 1
ATOM 13561 N N . LEU C 1 289 ? 44.556 -25.755 -16.697 1.00 22.69 289 LEU C N 1
ATOM 13562 C CA . LEU C 1 289 ? 43.963 -26.327 -15.491 1.00 23.26 289 LEU C CA 1
ATOM 13563 C C . LEU C 1 289 ? 42.667 -27.087 -15.767 1.00 23.74 289 LEU C C 1
ATOM 13564 O O . LEU C 1 289 ? 42.402 -28.106 -15.132 1.00 23.76 289 LEU C O 1
ATOM 13580 N N . GLY C 1 290 ? 41.867 -26.595 -16.709 1.00 24.59 290 GLY C N 1
ATOM 13581 C CA . GLY C 1 290 ? 40.583 -27.206 -17.014 1.00 27.74 290 GLY C CA 1
ATOM 13582 C C . GLY C 1 290 ? 39.501 -26.668 -16.095 1.00 28.48 290 GLY C C 1
ATOM 13583 O O . GLY C 1 290 ? 39.807 -25.945 -15.147 1.00 27.13 290 GLY C O 1
ATOM 13587 N N . PRO C 1 291 ? 38.233 -27.032 -16.353 1.00 26.58 291 PRO C N 1
ATOM 13588 C CA . PRO C 1 291 ? 37.108 -26.339 -15.708 1.00 25.75 291 PRO C CA 1
ATOM 13589 C C . PRO C 1 291 ? 37.100 -26.341 -14.171 1.00 25.45 291 PRO C C 1
ATOM 13590 O O . PRO C 1 291 ? 37.006 -25.265 -13.581 1.00 25.62 291 PRO C O 1
ATOM 13601 N N . GLU C 1 292 ? 37.194 -27.503 -13.532 1.00 25.97 292 GLU C N 1
ATOM 13602 C CA . GLU C 1 292 ? 37.060 -27.556 -12.078 1.00 26.83 292 GLU C CA 1
ATOM 13603 C C . GLU C 1 292 ? 38.168 -26.765 -11.374 1.00 26.47 292 GLU C C 1
ATOM 13604 O O . GLU C 1 292 ? 37.890 -25.927 -10.513 1.00 26.96 292 GLU C O 1
ATOM 13616 N N . LYS C 1 293 ? 39.419 -27.015 -11.746 1.00 26.64 293 LYS C N 1
ATOM 13617 C CA . LYS C 1 293 ? 40.539 -26.336 -11.097 1.00 27.07 293 LYS C CA 1
ATOM 13618 C C . LYS C 1 293 ? 40.611 -24.863 -11.493 1.00 24.58 293 LYS C C 1
ATOM 13619 O O . LYS C 1 293 ? 41.006 -24.025 -10.685 1.00 24.18 293 LYS C O 1
ATOM 13638 N N . ALA C 1 294 ? 40.229 -24.543 -12.726 1.00 24.73 294 ALA C N 1
ATOM 13639 C CA . ALA C 1 294 ? 40.205 -23.145 -13.159 1.00 23.71 294 ALA C CA 1
ATOM 13640 C C . ALA C 1 294 ? 39.223 -22.345 -12.307 1.00 23.25 294 ALA C C 1
ATOM 13641 O O . ALA C 1 294 ? 39.524 -21.235 -11.880 1.00 23.06 294 ALA C O 1
ATOM 13648 N N . LYS C 1 295 ? 38.054 -22.923 -12.049 1.00 23.73 295 LYS C N 1
ATOM 13649 C CA . LYS C 1 295 ? 37.018 -22.230 -11.288 1.00 24.75 295 LYS C CA 1
ATOM 13650 C C . LYS C 1 295 ? 37.456 -21.955 -9.851 1.00 24.35 295 LYS C C 1
ATOM 13651 O O . LYS C 1 295 ? 37.066 -20.944 -9.269 1.00 24.60 295 LYS C O 1
ATOM 13670 N N . GLU C 1 296 ? 38.268 -22.843 -9.283 1.00 25.79 296 GLU C N 1
ATOM 13671 C CA . GLU C 1 296 ? 38.794 -22.630 -7.936 1.00 27.77 296 GLU C CA 1
ATOM 13672 C C . GLU C 1 296 ? 39.757 -21.442 -7.923 1.00 25.22 296 GLU C C 1
ATOM 13673 O O . GLU C 1 296 ? 39.750 -20.634 -6.993 1.00 25.55 296 GLU C O 1
ATOM 13685 N N . VAL C 1 297 ? 40.583 -21.338 -8.958 1.00 25.92 297 VAL C N 1
ATOM 13686 C CA . VAL C 1 297 ? 41.510 -20.218 -9.072 1.00 25.11 297 VAL C CA 1
ATOM 13687 C C . VAL C 1 297 ? 40.730 -18.926 -9.304 1.00 23.65 297 VAL C C 1
ATOM 13688 O O . VAL C 1 297 ? 41.049 -17.890 -8.723 1.00 22.75 297 VAL C O 1
ATOM 13701 N N . VAL C 1 298 ? 39.706 -18.996 -10.151 1.00 22.68 298 VAL C N 1
ATOM 13702 C CA . VAL C 1 298 ? 38.884 -17.826 -10.456 1.00 22.57 298 VAL C CA 1
ATOM 13703 C C . VAL C 1 298 ? 38.222 -17.304 -9.183 1.00 24.20 298 VAL C C 1
ATOM 13704 O O . VAL C 1 298 ? 38.180 -16.097 -8.949 1.00 25.02 298 VAL C O 1
ATOM 13717 N N . ARG C 1 299 ? 37.711 -18.218 -8.365 1.00 23.64 299 ARG C N 1
ATOM 13718 C CA . ARG C 1 299 ? 37.088 -17.861 -7.089 1.00 23.47 299 ARG C CA 1
ATOM 13719 C C . ARG C 1 299 ? 38.092 -17.210 -6.139 1.00 23.87 299 ARG C C 1
ATOM 13720 O O . ARG C 1 299 ? 37.865 -16.116 -5.622 1.00 25.63 299 ARG C O 1
ATOM 13741 N N . ARG C 1 300 ? 39.192 -17.915 -5.909 1.00 23.76 300 ARG C N 1
ATOM 13742 C CA . ARG C 1 300 ? 40.271 -17.469 -5.029 1.00 27.68 300 ARG C CA 1
ATOM 13743 C C . ARG C 1 300 ? 40.822 -16.081 -5.390 1.00 23.43 300 ARG C C 1
ATOM 13744 O O . ARG C 1 300 ? 41.097 -15.261 -4.512 1.00 26.66 300 ARG C O 1
ATOM 13765 N N . GLU C 1 301 ? 40.976 -15.825 -6.683 1.00 22.61 301 GLU C N 1
ATOM 13766 C CA . GLU C 1 301 ? 41.625 -14.602 -7.153 1.00 22.84 301 GLU C CA 1
ATOM 13767 C C . GLU C 1 301 ? 40.628 -13.516 -7.555 1.00 22.68 301 GLU C C 1
ATOM 13768 O O . GLU C 1 301 ? 41.020 -12.386 -7.850 1.00 23.87 301 GLU C O 1
ATOM 13780 N N . GLY C 1 302 ? 39.343 -13.854 -7.574 1.00 23.09 302 GLY C N 1
ATOM 13781 C CA . GLY C 1 302 ? 38.317 -12.894 -7.944 1.00 24.39 302 GLY C CA 1
ATOM 13782 C C . GLY C 1 302 ? 38.417 -12.481 -9.402 1.00 25.04 302 GLY C C 1
ATOM 13783 O O . GLY C 1 302 ? 38.183 -11.320 -9.742 1.00 29.39 302 GLY C O 1
ATOM 13787 N N . LEU C 1 303 ? 38.756 -13.431 -10.268 1.00 22.62 303 LEU C N 1
ATOM 13788 C CA . LEU C 1 303 ? 38.979 -13.127 -11.682 1.00 21.17 303 LEU C CA 1
ATOM 13789 C C . LEU C 1 303 ? 37.672 -12.985 -12.459 1.00 21.60 303 LEU C C 1
ATOM 13790 O O . LEU C 1 303 ? 36.661 -13.614 -12.132 1.00 23.00 303 LEU C O 1
ATOM 13806 N N . ALA C 1 304 ? 37.711 -12.146 -13.488 1.00 20.97 304 ALA C N 1
ATOM 13807 C CA . ALA C 1 304 ? 36.597 -11.982 -14.411 1.00 19.03 304 ALA C CA 1
ATOM 13808 C C . ALA C 1 304 ? 36.809 -12.908 -15.598 1.00 18.47 304 ALA C C 1
ATOM 13809 O O . ALA C 1 304 ? 37.634 -12.630 -16.468 1.00 18.73 304 ALA C O 1
ATOM 13816 N N . VAL C 1 305 ? 36.067 -14.010 -15.626 1.00 19.47 305 VAL C N 1
ATOM 13817 C CA . VAL C 1 305 ? 36.336 -15.081 -16.576 1.00 19.03 305 VAL C CA 1
ATOM 13818 C C . VAL C 1 305 ? 35.062 -15.649 -17.177 1.00 19.80 305 VAL C C 1
ATOM 13819 O O . VAL C 1 305 ? 34.036 -15.754 -16.509 1.00 21.47 305 VAL C O 1
ATOM 13832 N N . TYR C 1 306 ? 35.160 -16.009 -18.453 1.00 19.74 306 TYR C N 1
ATOM 13833 C CA . TYR C 1 306 ? 34.084 -16.639 -19.207 1.00 23.09 306 TYR C CA 1
ATOM 13834 C C . TYR C 1 306 ? 34.626 -17.936 -19.787 1.00 23.34 306 TYR C C 1
ATOM 13835 O O . TYR C 1 306 ? 35.667 -17.928 -20.441 1.00 24.27 306 TYR C O 1
ATOM 13853 N N . MET C 1 307 ? 33.933 -19.045 -19.532 1.00 21.35 307 MET C N 1
ATOM 13854 C CA . MET C 1 307 ? 34.379 -20.365 -19.989 1.00 21.47 307 MET C CA 1
ATOM 13855 C C . MET C 1 307 ? 33.343 -21.051 -20.861 1.00 22.58 307 MET C C 1
ATOM 13856 O O . MET C 1 307 ? 32.152 -21.026 -20.557 1.00 25.15 307 MET C O 1
ATOM 13870 N N . ILE C 1 308 ? 33.815 -21.675 -21.936 1.00 22.93 308 ILE C N 1
ATOM 13871 C CA . ILE C 1 308 ? 32.996 -22.575 -22.735 1.00 25.29 308 ILE C CA 1
ATOM 13872 C C . ILE C 1 308 ? 33.523 -23.992 -22.553 1.00 24.69 308 ILE C C 1
ATOM 13873 O O . ILE C 1 308 ? 34.721 -24.233 -22.700 1.00 26.19 308 ILE C O 1
ATOM 13889 N N . THR C 1 309 ? 32.629 -24.919 -22.220 1.00 24.60 309 THR C N 1
ATOM 13890 C CA . THR C 1 309 ? 32.989 -26.326 -22.080 1.00 26.36 309 THR C CA 1
ATOM 13891 C C . THR C 1 309 ? 32.176 -27.182 -23.044 1.00 30.02 309 THR C C 1
ATOM 13892 O O . THR C 1 309 ? 31.100 -26.781 -23.488 1.00 31.10 309 THR C O 1
ATOM 13903 N N . LYS C 1 310 ? 32.707 -28.354 -23.369 1.00 29.60 310 LYS C N 1
ATOM 13904 C CA . LYS C 1 310 ? 32.007 -29.314 -24.216 1.00 33.06 310 LYS C CA 1
ATOM 13905 C C . LYS C 1 310 ? 31.482 -30.439 -23.340 1.00 34.91 310 LYS C C 1
ATOM 13906 O O . LYS C 1 310 ? 32.263 -31.159 -22.722 1.00 39.37 310 LYS C O 1
ATOM 13925 N N . GLU C 1 311 ? 30.160 -30.575 -23.282 1.00 35.58 311 GLU C N 1
ATOM 13926 C CA . GLU C 1 311 ? 29.519 -31.602 -22.466 1.00 42.12 311 GLU C CA 1
ATOM 13927 C C . GLU C 1 311 ? 28.529 -32.401 -23.301 1.00 39.92 311 GLU C C 1
ATOM 13928 O O . GLU C 1 311 ? 27.415 -31.953 -23.573 1.00 40.17 311 GLU C O 1
ATOM 13940 N N . GLY C 1 312 ? 28.949 -33.594 -23.702 1.00 40.77 312 GLY C N 1
ATOM 13941 C CA . GLY C 1 312 ? 28.162 -34.406 -24.607 1.00 40.51 312 GLY C CA 1
ATOM 13942 C C . GLY C 1 312 ? 28.024 -33.702 -25.941 1.00 38.53 312 GLY C C 1
ATOM 13943 O O . GLY C 1 312 ? 29.023 -33.355 -26.568 1.00 41.24 312 GLY C O 1
ATOM 13947 N N . ASP C 1 313 ? 26.783 -33.472 -26.360 1.00 35.90 313 ASP C N 1
ATOM 13948 C CA . ASP C 1 313 ? 26.497 -32.870 -27.661 1.00 38.18 313 ASP C CA 1
ATOM 13949 C C . ASP C 1 313 ? 26.224 -31.372 -27.575 1.00 38.09 313 ASP C C 1
ATOM 13950 O O . ASP C 1 313 ? 25.715 -30.778 -28.525 1.00 41.36 313 ASP C O 1
ATOM 13959 N N . SER C 1 314 ? 26.566 -30.765 -26.444 1.00 36.11 314 SER C N 1
ATOM 13960 C CA . SER C 1 314 ? 26.264 -29.359 -26.216 1.00 46.99 314 SER C CA 1
ATOM 13961 C C . SER C 1 314 ? 27.485 -28.603 -25.722 1.00 39.46 314 SER C C 1
ATOM 13962 O O . SER C 1 314 ? 28.364 -29.171 -25.072 1.00 37.01 314 SER C O 1
ATOM 13970 N N . PHE C 1 315 ? 27.541 -27.320 -26.055 1.00 34.12 315 PHE C N 1
ATOM 13971 C CA . PHE C 1 315 ? 28.493 -26.418 -25.433 1.00 31.95 315 PHE C CA 1
ATOM 13972 C C . PHE C 1 315 ? 27.796 -25.748 -24.264 1.00 34.19 315 PHE C C 1
ATOM 13973 O O . PHE C 1 315 ? 26.631 -25.361 -24.368 1.00 36.71 315 PHE C O 1
ATOM 13990 N N . LYS C 1 316 ? 28.505 -25.638 -23.146 1.00 30.50 316 LYS C N 1
ATOM 13991 C CA . LYS C 1 316 ? 27.980 -24.971 -21.964 1.00 28.88 316 LYS C CA 1
ATOM 13992 C C . LYS C 1 316 ? 28.845 -23.763 -21.652 1.00 26.82 316 LYS C C 1
ATOM 13993 O O . LYS C 1 316 ? 30.066 -23.809 -21.805 1.00 27.66 316 LYS C O 1
ATOM 14012 N N . THR C 1 317 ? 28.205 -22.684 -21.218 1.00 27.42 317 THR C N 1
ATOM 14013 C CA . THR C 1 317 ? 28.915 -21.452 -20.901 1.00 27.13 317 THR C CA 1
ATOM 14014 C C . THR C 1 317 ? 28.805 -21.140 -19.414 1.00 27.26 317 THR C C 1
ATOM 14015 O O . THR C 1 317 ? 27.879 -21.585 -18.737 1.00 29.94 317 THR C O 1
ATOM 14026 N N . TRP C 1 318 ? 29.773 -20.376 -18.922 1.00 25.51 318 TRP C N 1
ATOM 14027 C CA . TRP C 1 318 ? 29.884 -20.060 -17.504 1.00 26.07 318 TRP C CA 1
ATOM 14028 C C . TRP C 1 318 ? 30.632 -18.746 -17.356 1.00 23.42 318 TRP C C 1
ATOM 14029 O O . TRP C 1 318 ? 31.639 -18.533 -18.024 1.00 23.76 318 TRP C O 1
ATOM 14050 N N . MET C 1 319 ? 30.126 -17.863 -16.498 1.00 23.18 319 MET C N 1
ATOM 14051 C CA . MET C 1 319 ? 30.791 -16.597 -16.198 1.00 22.69 319 MET C CA 1
ATOM 14052 C C . MET C 1 319 ? 30.926 -16.427 -14.694 1.00 22.53 319 MET C C 1
ATOM 14053 O O . MET C 1 319 ? 30.032 -16.808 -13.943 1.00 23.47 319 MET C O 1
ATOM 14067 N N . SER C 1 320 ? 32.037 -15.846 -14.256 1.00 21.75 320 SER C N 1
ATOM 14068 C CA . SER C 1 320 ? 32.179 -15.464 -12.857 1.00 22.65 320 SER C CA 1
ATOM 14069 C C . SER C 1 320 ? 31.351 -14.206 -12.625 1.00 22.57 320 SER C C 1
ATOM 14070 O O . SER C 1 320 ? 31.003 -13.513 -13.576 1.00 22.74 320 SER C O 1
ATOM 14078 N N . PRO C 1 321 ? 31.026 -13.905 -11.362 1.00 24.55 321 PRO C N 1
ATOM 14079 C CA . PRO C 1 321 ? 30.280 -12.675 -11.076 1.00 24.12 321 PRO C CA 1
ATOM 14080 C C . PRO C 1 321 ? 31.021 -11.430 -11.547 1.00 22.93 321 PRO C C 1
ATOM 14081 O O . PRO C 1 321 ? 30.395 -10.464 -11.988 1.00 25.35 321 PRO C O 1
ATOM 14092 N N . GLN C 1 322 ? 32.348 -11.464 -11.460 1.00 21.41 322 GLN C N 1
ATOM 14093 C CA . GLN C 1 322 ? 33.169 -10.330 -11.864 1.00 21.92 322 GLN C CA 1
ATOM 14094 C C . GLN C 1 322 ? 33.080 -10.090 -13.366 1.00 22.24 322 GLN C C 1
ATOM 14095 O O . GLN C 1 322 ? 33.113 -8.946 -13.813 1.00 20.65 322 GLN C O 1
ATOM 14109 N N . PHE C 1 323 ? 32.968 -11.167 -14.140 1.00 20.59 323 PHE C N 1
ATOM 14110 C CA . PHE C 1 323 ? 32.833 -11.044 -15.587 1.00 20.06 323 PHE C CA 1
ATOM 14111 C C . PHE C 1 323 ? 31.488 -10.430 -15.948 1.00 21.40 323 PHE C C 1
ATOM 14112 O O . PHE C 1 323 ? 31.399 -9.599 -16.852 1.00 21.34 323 PHE C O 1
ATOM 14129 N N . LYS C 1 324 ? 30.440 -10.850 -15.246 1.00 21.92 324 LYS C N 1
ATOM 14130 C CA . LYS C 1 324 ? 29.091 -10.375 -15.534 1.00 23.35 324 LYS C CA 1
ATOM 14131 C C . LYS C 1 324 ? 28.985 -8.863 -15.378 1.00 24.28 324 LYS C C 1
ATOM 14132 O O . LYS C 1 324 ? 28.172 -8.219 -16.038 1.00 23.31 324 LYS C O 1
ATOM 14151 N N . SER C 1 325 ? 29.814 -8.297 -14.508 1.00 24.37 325 SER C N 1
ATOM 14152 C CA . SER C 1 325 ? 29.763 -6.865 -14.239 1.00 25.38 325 SER C CA 1
ATOM 14153 C C . SER C 1 325 ? 30.266 -6.057 -15.434 1.00 24.55 325 SER C C 1
ATOM 14154 O O . SER C 1 325 ? 29.973 -4.868 -15.544 1.00 27.54 325 SER C O 1
ATOM 14162 N N . PHE C 1 326 ? 31.014 -6.705 -16.325 1.00 21.73 326 PHE C N 1
ATOM 14163 C CA . PHE C 1 326 ? 31.550 -6.039 -17.511 1.00 21.20 326 PHE C CA 1
ATOM 14164 C C . PHE C 1 326 ? 30.584 -6.083 -18.699 1.00 22.27 326 PHE C C 1
ATOM 14165 O O . PHE C 1 326 ? 30.804 -5.408 -19.707 1.00 23.30 326 PHE C O 1
ATOM 14182 N N . LEU C 1 327 ? 29.526 -6.880 -18.590 1.00 22.28 327 LEU C N 1
ATOM 14183 C CA . LEU C 1 327 ? 28.561 -7.021 -19.678 1.00 23.65 327 LEU C CA 1
ATOM 14184 C C . LEU C 1 327 ? 27.850 -5.710 -20.017 1.00 28.34 327 LEU C C 1
ATOM 14185 O O . LEU C 1 327 ? 27.474 -4.948 -19.125 1.00 32.87 327 LEU C O 1
ATOM 14201 N N . VAL C 1 328 ? 27.681 -5.460 -21.315 1.00 29.10 328 VAL C N 1
ATOM 14202 C CA . VAL C 1 328 ? 26.915 -4.319 -21.809 1.00 34.67 328 VAL C CA 1
ATOM 14203 C C . VAL C 1 328 ? 25.547 -4.791 -22.285 1.00 38.59 328 VAL C C 1
ATOM 14204 O O . VAL C 1 328 ? 25.399 -5.935 -22.713 1.00 36.22 328 VAL C O 1
ATOM 14217 N N . SER C 1 329 ? 24.556 -3.907 -22.206 1.00 50.02 329 SER C N 1
ATOM 14218 C CA . SER C 1 329 ? 23.219 -4.187 -22.725 1.00 64.28 329 SER C CA 1
ATOM 14219 C C . SER C 1 329 ? 22.919 -3.303 -23.930 1.00 71.56 329 SER C C 1
ATOM 14220 O O . SER C 1 329 ? 23.283 -3.633 -25.060 1.00 74.11 329 SER C O 1
ATOM 14228 N N . THR D 1 13 ? 20.563 20.592 -61.949 1.00 49.74 13 THR D N 1
ATOM 14229 C CA . THR D 1 13 ? 21.117 21.764 -62.615 1.00 52.82 13 THR D CA 1
ATOM 14230 C C . THR D 1 13 ? 22.006 21.336 -63.778 1.00 47.92 13 THR D C 1
ATOM 14231 O O . THR D 1 13 ? 22.867 20.470 -63.632 1.00 47.10 13 THR D O 1
ATOM 14241 N N . GLU D 1 14 ? 21.780 21.951 -64.932 1.00 44.50 14 GLU D N 1
ATOM 14242 C CA . GLU D 1 14 ? 22.463 21.586 -66.168 1.00 43.74 14 GLU D CA 1
ATOM 14243 C C . GLU D 1 14 ? 23.956 21.913 -66.154 1.00 33.36 14 GLU D C 1
ATOM 14244 O O . GLU D 1 14 ? 24.350 23.028 -65.817 1.00 31.05 14 GLU D O 1
ATOM 14256 N N . VAL D 1 15 ? 24.779 20.931 -66.518 1.00 29.82 15 VAL D N 1
ATOM 14257 C CA . VAL D 1 15 ? 26.197 21.173 -66.787 1.00 28.77 15 VAL D CA 1
ATOM 14258 C C . VAL D 1 15 ? 26.445 21.151 -68.289 1.00 30.01 15 VAL D C 1
ATOM 14259 O O . VAL D 1 15 ? 26.185 20.151 -68.961 1.00 29.37 15 VAL D O 1
ATOM 14272 N N . THR D 1 16 ? 26.950 22.267 -68.804 1.00 27.42 16 THR D N 1
ATOM 14273 C CA . THR D 1 16 ? 27.344 22.368 -70.202 1.00 27.63 16 THR D CA 1
ATOM 14274 C C . THR D 1 16 ? 28.790 21.930 -70.352 1.00 26.55 16 THR D C 1
ATOM 14275 O O . THR D 1 16 ? 29.660 22.395 -69.615 1.00 26.30 16 THR D O 1
ATOM 14286 N N . VAL D 1 17 ? 29.037 21.040 -71.307 1.00 26.03 17 VAL D N 1
ATOM 14287 C CA . VAL D 1 17 ? 30.385 20.571 -71.594 1.00 25.99 17 VAL D CA 1
ATOM 14288 C C . VAL D 1 17 ? 30.853 21.123 -72.935 1.00 22.31 17 VAL D C 1
ATOM 14289 O O . VAL D 1 17 ? 30.263 20.840 -73.978 1.00 23.04 17 VAL D O 1
ATOM 14302 N N . LEU D 1 18 ? 31.913 21.923 -72.886 1.00 20.58 18 LEU D N 1
ATOM 14303 C CA . LEU D 1 18 ? 32.559 22.440 -74.084 1.00 21.31 18 LEU D CA 1
ATOM 14304 C C . LEU D 1 18 ? 33.861 21.690 -74.300 1.00 19.78 18 LEU D C 1
ATOM 14305 O O . LEU D 1 18 ? 34.569 21.400 -73.342 1.00 19.13 18 LEU D O 1
ATOM 14321 N N . GLU D 1 19 ? 34.166 21.366 -75.554 1.00 20.64 19 GLU D N 1
ATOM 14322 C CA . GLU D 1 19 ? 35.399 20.653 -75.884 1.00 20.74 19 GLU D CA 1
ATOM 14323 C C . GLU D 1 19 ? 35.970 21.142 -77.208 1.00 19.85 19 GLU D C 1
ATOM 14324 O O . GLU D 1 19 ? 35.239 21.616 -78.074 1.00 21.33 19 GLU D O 1
ATOM 14336 N N . GLY D 1 20 ? 37.284 21.018 -77.356 1.00 18.79 20 GLY D N 1
ATOM 14337 C CA . GLY D 1 20 ? 37.942 21.353 -78.604 1.00 20.32 20 GLY D CA 1
ATOM 14338 C C . GLY D 1 20 ? 39.347 20.799 -78.659 1.00 19.50 20 GLY D C 1
ATOM 14339 O O . GLY D 1 20 ? 39.744 20.006 -77.806 1.00 20.82 20 GLY D O 1
ATOM 14343 N N . LYS D 1 21 ? 40.097 21.222 -79.673 1.00 18.98 21 LYS D N 1
ATOM 14344 C CA . LYS D 1 21 ? 41.475 20.790 -79.859 1.00 18.85 21 LYS D CA 1
ATOM 14345 C C . LYS D 1 21 ? 42.454 21.899 -79.504 1.00 20.09 21 LYS D C 1
ATOM 14346 O O . LYS D 1 21 ? 42.220 23.071 -79.800 1.00 22.12 21 LYS D O 1
ATOM 14365 N N . THR D 1 22 ? 43.550 21.518 -78.859 1.00 18.81 22 THR D N 1
ATOM 14366 C CA . THR D 1 22 ? 44.665 22.429 -78.638 1.00 18.62 22 THR D CA 1
ATOM 14367 C C . THR D 1 22 ? 45.919 21.636 -78.311 1.00 17.49 22 THR D C 1
ATOM 14368 O O . THR D 1 22 ? 45.846 20.563 -77.705 1.00 17.10 22 THR D O 1
ATOM 14379 N N . MET D 1 23 ? 47.065 22.154 -78.738 1.00 17.69 23 MET D N 1
ATOM 14380 C CA . MET D 1 23 ? 48.363 21.616 -78.332 1.00 18.89 23 MET D CA 1
ATOM 14381 C C . MET D 1 23 ? 48.557 20.134 -78.664 1.00 22.49 23 MET D C 1
ATOM 14382 O O . MET D 1 23 ? 49.269 19.422 -77.958 1.00 23.52 23 MET D O 1
ATOM 14396 N N . GLY D 1 24 ? 47.932 19.672 -79.742 1.00 23.60 24 GLY D N 1
ATOM 14397 C CA . GLY D 1 24 ? 48.082 18.291 -80.162 1.00 23.22 24 GLY D CA 1
ATOM 14398 C C . GLY D 1 24 ? 47.204 17.337 -79.375 1.00 24.20 24 GLY D C 1
ATOM 14399 O O . GLY D 1 24 ? 47.253 16.124 -79.580 1.00 23.38 24 GLY D O 1
ATOM 14403 N N . THR D 1 25 ? 46.401 17.888 -78.469 1.00 21.55 25 THR D N 1
ATOM 14404 C CA . THR D 1 25 ? 45.478 17.093 -77.670 1.00 20.83 25 THR D CA 1
ATOM 14405 C C . THR D 1 25 ? 44.125 17.795 -77.639 1.00 18.95 25 THR D C 1
ATOM 14406 O O . THR D 1 25 ? 43.761 18.464 -78.607 1.00 18.49 25 THR D O 1
ATOM 14417 N N . PHE D 1 26 ? 43.380 17.642 -76.547 1.00 18.87 26 PHE D N 1
ATOM 14418 C CA . PHE D 1 26 ? 42.035 18.197 -76.456 1.00 16.00 26 PHE D CA 1
ATOM 14419 C C . PHE D 1 26 ? 41.836 18.941 -75.148 1.00 17.01 26 PHE D C 1
ATOM 14420 O O . PHE D 1 26 ? 42.536 18.682 -74.171 1.00 17.46 26 PHE D O 1
ATOM 14437 N N . TRP D 1 27 ? 40.883 19.867 -75.141 1.00 17.61 27 TRP D N 1
ATOM 14438 C CA . TRP D 1 27 ? 40.502 20.561 -73.916 1.00 18.20 27 TRP D CA 1
ATOM 14439 C C . TRP D 1 27 ? 39.036 20.317 -73.620 1.00 18.84 27 TRP D C 1
ATOM 14440 O O . TRP D 1 27 ? 38.267 19.926 -74.499 1.00 19.37 27 TRP D O 1
ATOM 14461 N N . ARG D 1 28 ? 38.666 20.548 -72.367 1.00 18.47 28 ARG D N 1
ATOM 14462 C CA . ARG D 1 28 ? 37.300 20.372 -71.918 1.00 20.08 28 ARG D CA 1
ATOM 14463 C C . ARG D 1 28 ? 36.998 21.398 -70.836 1.00 18.12 28 ARG D C 1
ATOM 14464 O O . ARG D 1 28 ? 37.843 21.685 -69.985 1.00 17.76 28 ARG D O 1
ATOM 14485 N N . ALA D 1 29 ? 35.803 21.970 -70.897 1.00 18.21 29 ALA D N 1
ATOM 14486 C CA . ALA D 1 29 ? 35.314 22.842 -69.843 1.00 19.89 29 ALA D CA 1
ATOM 14487 C C . ALA D 1 29 ? 33.900 22.428 -69.485 1.00 20.36 29 ALA D C 1
ATOM 14488 O O . ALA D 1 29 ? 33.028 22.348 -70.351 1.00 22.38 29 ALA D O 1
ATOM 14495 N N . SER D 1 30 ? 33.690 22.140 -68.206 1.00 17.74 30 SER D N 1
ATOM 14496 C CA . SER D 1 30 ? 32.366 21.836 -67.694 1.00 19.35 30 SER D CA 1
ATOM 14497 C C . SER D 1 30 ? 31.935 22.985 -66.802 1.00 20.58 30 SER D C 1
ATOM 14498 O O . SER D 1 30 ? 32.634 23.329 -65.849 1.00 21.30 30 SER D O 1
ATOM 14506 N N . ILE D 1 31 ? 30.800 23.590 -67.133 1.00 22.28 31 ILE D N 1
ATOM 14507 C CA . ILE D 1 31 ? 30.296 24.739 -66.397 1.00 23.39 31 ILE D CA 1
ATOM 14508 C C . ILE D 1 31 ? 28.809 24.551 -66.107 1.00 25.58 31 ILE D C 1
ATOM 14509 O O . ILE D 1 31 ? 28.020 24.329 -67.026 1.00 25.51 31 ILE D O 1
ATOM 14525 N N . PRO D 1 32 ? 28.418 24.634 -64.827 1.00 25.67 32 PRO D N 1
ATOM 14526 C CA . PRO D 1 32 ? 27.002 24.482 -64.486 1.00 27.34 32 PRO D CA 1
ATOM 14527 C C . PRO D 1 32 ? 26.211 25.777 -64.668 1.00 30.74 32 PRO D C 1
ATOM 14528 O O . PRO D 1 32 ? 26.723 26.859 -64.388 1.00 29.18 32 PRO D O 1
ATOM 14539 N N . GLY D 1 33 ? 24.980 25.654 -65.154 1.00 35.33 33 GLY D N 1
ATOM 14540 C CA . GLY D 1 33 ? 24.047 26.766 -65.190 1.00 40.29 33 GLY D CA 1
ATOM 14541 C C . GLY D 1 33 ? 24.424 27.933 -66.087 1.00 40.25 33 GLY D C 1
ATOM 14542 O O . GLY D 1 33 ? 24.253 29.090 -65.701 1.00 40.11 33 GLY D O 1
ATOM 14546 N N . ILE D 1 34 ? 24.927 27.636 -67.282 1.00 41.01 34 ILE D N 1
ATOM 14547 C CA . ILE D 1 34 ? 25.190 28.658 -68.297 1.00 43.22 34 ILE D CA 1
ATOM 14548 C C . ILE D 1 34 ? 24.264 28.426 -69.486 1.00 34.94 34 ILE D C 1
ATOM 14549 O O . ILE D 1 34 ? 23.966 27.277 -69.809 1.00 33.28 34 ILE D O 1
ATOM 14565 N N . ASP D 1 35 ? 23.803 29.498 -70.132 1.00 29.42 35 ASP D N 1
ATOM 14566 C CA . ASP D 1 35 ? 22.862 29.354 -71.243 1.00 35.11 35 ASP D CA 1
ATOM 14567 C C . ASP D 1 35 ? 23.591 29.211 -72.580 1.00 30.39 35 ASP D C 1
ATOM 14568 O O . ASP D 1 35 ? 24.820 29.268 -72.635 1.00 30.06 35 ASP D O 1
ATOM 14577 N N . ALA D 1 36 ? 22.823 29.036 -73.651 1.00 32.05 36 ALA D N 1
ATOM 14578 C CA . ALA D 1 36 ? 23.383 28.690 -74.955 1.00 32.91 36 ALA D CA 1
ATOM 14579 C C . ALA D 1 36 ? 24.194 29.817 -75.585 1.00 33.62 36 ALA D C 1
ATOM 14580 O O . ALA D 1 36 ? 25.250 29.568 -76.166 1.00 30.55 36 ALA D O 1
ATOM 14587 N N . LYS D 1 37 ? 23.703 31.047 -75.487 1.00 33.55 37 LYS D N 1
ATOM 14588 C CA . LYS D 1 37 ? 24.412 32.181 -76.069 1.00 34.18 37 LYS D CA 1
ATOM 14589 C C . LYS D 1 37 ? 25.762 32.367 -75.385 1.00 29.56 37 LYS D C 1
ATOM 14590 O O . LYS D 1 37 ? 26.783 32.563 -76.042 1.00 28.24 37 LYS D O 1
ATOM 14609 N N . ARG D 1 38 ? 25.758 32.302 -74.059 1.00 31.56 38 ARG D N 1
ATOM 14610 C CA . ARG D 1 38 ? 26.974 32.500 -73.282 1.00 31.87 38 ARG D CA 1
ATOM 14611 C C . ARG D 1 38 ? 27.919 31.310 -73.439 1.00 30.11 38 ARG D C 1
ATOM 14612 O O . ARG D 1 38 ? 29.135 31.465 -73.342 1.00 32.77 38 ARG D O 1
ATOM 14633 N N . SER D 1 39 ? 27.362 30.126 -73.684 1.00 26.82 39 SER D N 1
ATOM 14634 C CA . SER D 1 39 ? 28.178 28.940 -73.928 1.00 29.16 39 SER D CA 1
ATOM 14635 C C . SER D 1 39 ? 28.966 29.082 -75.223 1.00 26.94 39 SER D C 1
ATOM 14636 O O . SER D 1 39 ? 30.150 28.748 -75.280 1.00 28.06 39 SER D O 1
ATOM 14649 N N . ALA D 1 40 ? 28.300 29.575 -76.262 1.00 26.39 40 ALA D N 1
ATOM 14650 C CA . ALA D 1 40 ? 28.924 29.722 -77.570 1.00 27.68 40 ALA D CA 1
ATOM 14651 C C . ALA D 1 40 ? 30.030 30.768 -77.514 1.00 27.80 40 ALA D C 1
ATOM 14652 O O . ALA D 1 40 ? 31.114 30.573 -78.064 1.00 24.94 40 ALA D O 1
ATOM 14659 N N . GLU D 1 41 ? 29.749 31.873 -76.836 1.00 27.94 41 GLU D N 1
ATOM 14660 C CA . GLU D 1 41 ? 30.726 32.943 -76.672 1.00 29.80 41 GLU D CA 1
ATOM 14661 C C . GLU D 1 41 ? 31.935 32.450 -75.889 1.00 26.62 41 GLU D C 1
ATOM 14662 O O . GLU D 1 41 ? 33.077 32.724 -76.253 1.00 25.37 41 GLU D O 1
ATOM 14674 N N . LEU D 1 42 ? 31.673 31.710 -74.818 1.00 24.79 42 LEU D N 1
ATOM 14675 C CA . LEU D 1 42 ? 32.735 31.205 -73.962 1.00 26.65 42 LEU D CA 1
ATOM 14676 C C . LEU D 1 42 ? 33.639 30.227 -74.709 1.00 24.16 42 LEU D C 1
ATOM 14677 O O . LEU D 1 42 ? 34.854 30.245 -74.530 1.00 23.05 42 LEU D O 1
ATOM 14693 N N . LYS D 1 43 ? 33.050 29.376 -75.546 1.00 22.88 43 LYS D N 1
ATOM 14694 C CA . LYS D 1 43 ? 33.843 28.437 -76.335 1.00 21.57 43 LYS D CA 1
ATOM 14695 C C . LYS D 1 43 ? 34.773 29.196 -77.280 1.00 21.36 43 LYS D C 1
ATOM 14696 O O . LYS D 1 43 ? 35.932 28.816 -77.462 1.00 20.59 43 LYS D O 1
ATOM 14715 N N . GLU D 1 44 ? 34.264 30.267 -77.879 1.00 21.30 44 GLU D N 1
ATOM 14716 C CA . GLU D 1 44 ? 35.087 31.119 -78.731 1.00 21.12 44 GLU D CA 1
ATOM 14717 C C . GLU D 1 44 ? 36.238 31.720 -77.934 1.00 20.16 44 GLU D C 1
ATOM 14718 O O . GLU D 1 44 ? 37.379 31.745 -78.393 1.00 21.90 44 GLU D O 1
ATOM 14730 N N . LYS D 1 45 ? 35.931 32.202 -76.736 1.00 19.95 45 LYS D N 1
ATOM 14731 C CA . LYS D 1 45 ? 36.934 32.855 -75.901 1.00 18.62 45 LYS D CA 1
ATOM 14732 C C . LYS D 1 45 ? 37.990 31.860 -75.436 1.00 16.77 45 LYS D C 1
ATOM 14733 O O . LYS D 1 45 ? 39.184 32.170 -75.413 1.00 17.57 45 LYS D O 1
ATOM 14752 N N . ILE D 1 46 ? 37.544 30.666 -75.062 1.00 16.09 46 ILE D N 1
ATOM 14753 C CA . ILE D 1 46 ? 38.448 29.612 -74.623 1.00 15.50 46 ILE D CA 1
ATOM 14754 C C . ILE D 1 46 ? 39.383 29.193 -75.760 1.00 16.20 46 ILE D C 1
ATOM 14755 O O . ILE D 1 46 ? 40.595 29.079 -75.573 1.00 15.02 46 ILE D O 1
ATOM 14771 N N . GLN D 1 47 ? 38.823 28.968 -76.944 1.00 17.27 47 GLN D N 1
ATOM 14772 C CA . GLN D 1 47 ? 39.634 28.521 -78.069 1.00 16.70 47 GLN D CA 1
ATOM 14773 C C . GLN D 1 47 ? 40.647 29.588 -78.458 1.00 17.66 47 GLN D C 1
ATOM 14774 O O . GLN D 1 47 ? 41.806 29.277 -78.737 1.00 18.93 47 GLN D O 1
ATOM 14788 N N . THR D 1 48 ? 40.201 30.841 -78.474 1.00 16.51 48 THR D N 1
ATOM 14789 C CA . THR D 1 48 ? 41.068 31.967 -78.794 1.00 17.23 48 THR D CA 1
ATOM 14790 C C . THR D 1 48 ? 42.260 32.021 -77.841 1.00 16.99 48 THR D C 1
ATOM 14791 O O . THR D 1 48 ? 43.401 32.187 -78.268 1.00 16.49 48 THR D O 1
ATOM 14802 N N . GLN D 1 49 ? 41.995 31.865 -76.549 1.00 17.56 49 GLN D N 1
ATOM 14803 C CA . GLN D 1 49 ? 43.061 31.941 -75.557 1.00 15.61 49 GLN D CA 1
ATOM 14804 C C . GLN D 1 49 ? 44.005 30.746 -75.664 1.00 14.85 49 GLN D C 1
ATOM 14805 O O . GLN D 1 49 ? 45.221 30.896 -75.539 1.00 14.80 49 GLN D O 1
ATOM 14819 N N . LEU D 1 50 ? 43.452 29.559 -75.893 1.00 15.77 50 LEU D N 1
ATOM 14820 C CA . LEU D 1 50 ? 44.279 28.366 -76.019 1.00 15.85 50 LEU D CA 1
ATOM 14821 C C . LEU D 1 50 ? 45.117 28.441 -77.284 1.00 15.44 50 LEU D C 1
ATOM 14822 O O . LEU D 1 50 ? 46.269 28.009 -77.288 1.00 15.66 50 LEU D O 1
ATOM 14838 N N . ASP D 1 51 ? 44.543 28.995 -78.351 1.00 16.46 51 ASP D N 1
ATOM 14839 C CA . ASP D 1 51 ? 45.287 29.229 -79.583 1.00 17.10 51 ASP D CA 1
ATOM 14840 C C . ASP D 1 51 ? 46.498 30.124 -79.317 1.00 18.74 51 ASP D C 1
ATOM 14841 O O . ASP D 1 51 ? 47.589 29.881 -79.834 1.00 17.05 51 ASP D O 1
ATOM 14850 N N . ALA D 1 52 ? 46.297 31.158 -78.506 1.00 18.32 52 ALA D N 1
ATOM 14851 C CA . ALA D 1 52 ? 47.374 32.081 -78.172 1.00 16.82 52 ALA D CA 1
ATOM 14852 C C . ALA D 1 52 ? 48.446 31.396 -77.320 1.00 16.04 52 ALA D C 1
ATOM 14853 O O . ALA D 1 52 ? 49.640 31.597 -77.534 1.00 15.44 52 ALA D O 1
ATOM 14860 N N . ASP D 1 53 ? 48.027 30.580 -76.358 1.00 16.37 53 ASP D N 1
ATOM 14861 C CA . ASP D 1 53 ? 48.988 29.844 -75.537 1.00 15.86 53 ASP D CA 1
ATOM 14862 C C . ASP D 1 53 ? 49.783 28.849 -76.382 1.00 15.70 53 ASP D C 1
ATOM 14863 O O . ASP D 1 53 ? 50.972 28.636 -76.146 1.00 14.41 53 ASP D O 1
ATOM 14872 N N . ASP D 1 54 ? 49.126 28.247 -77.368 1.00 15.37 54 ASP D N 1
ATOM 14873 C CA . ASP D 1 54 ? 49.804 27.346 -78.298 1.00 17.29 54 ASP D CA 1
ATOM 14874 C C . ASP D 1 54 ? 50.838 28.129 -79.112 1.00 18.79 54 ASP D C 1
ATOM 14875 O O . ASP D 1 54 ? 51.968 27.681 -79.322 1.00 17.84 54 ASP D O 1
ATOM 14884 N N . GLN D 1 55 ? 50.434 29.308 -79.566 1.00 18.09 55 GLN D N 1
ATOM 14885 C CA . GLN D 1 55 ? 51.312 30.174 -80.346 1.00 18.06 55 GLN D CA 1
ATOM 14886 C C . GLN D 1 55 ? 52.470 30.695 -79.494 1.00 16.34 55 GLN D C 1
ATOM 14887 O O . GLN D 1 55 ? 53.519 31.066 -80.014 1.00 17.71 55 GLN D O 1
ATOM 14901 N N . LEU D 1 56 ? 52.275 30.722 -78.181 1.00 14.19 56 LEU D N 1
ATOM 14902 C CA . LEU D 1 56 ? 53.334 31.130 -77.268 1.00 13.53 56 LEU D CA 1
ATOM 14903 C C . LEU D 1 56 ? 54.373 30.026 -77.089 1.00 14.00 56 LEU D C 1
ATOM 14904 O O . LEU D 1 56 ? 55.576 30.289 -77.115 1.00 15.44 56 LEU D O 1
ATOM 14920 N N . LEU D 1 57 ? 53.902 28.790 -76.935 1.00 13.93 57 LEU D N 1
ATOM 14921 C CA . LEU D 1 57 ? 54.720 27.709 -76.382 1.00 14.13 57 LEU D CA 1
ATOM 14922 C C . LEU D 1 57 ? 55.164 26.611 -77.353 1.00 15.42 57 LEU D C 1
ATOM 14923 O O . LEU D 1 57 ? 56.149 25.920 -77.091 1.00 17.17 57 LEU D O 1
ATOM 14939 N N . SER D 1 58 ? 54.447 26.436 -78.457 1.00 16.26 58 SER D N 1
ATOM 14940 C CA . SER D 1 58 ? 54.639 25.258 -79.310 1.00 19.54 58 SER D CA 1
ATOM 14941 C C . SER D 1 58 ? 56.004 25.194 -80.001 1.00 21.63 58 SER D C 1
ATOM 14942 O O . SER D 1 58 ? 56.486 26.189 -80.540 1.00 22.03 58 SER D O 1
ATOM 14950 N N . THR D 1 59 ? 56.617 24.011 -79.988 1.00 19.07 59 THR D N 1
ATOM 14951 C CA . THR D 1 59 ? 57.829 23.772 -80.767 1.00 19.73 59 THR D CA 1
ATOM 14952 C C . THR D 1 59 ? 57.477 23.378 -82.197 1.00 19.78 59 THR D C 1
ATOM 14953 O O . THR D 1 59 ? 58.342 23.365 -83.073 1.00 20.77 59 THR D O 1
ATOM 14964 N N . TYR D 1 60 ? 56.209 23.051 -82.431 1.00 18.74 60 TYR D N 1
ATOM 14965 C CA . TYR D 1 60 ? 55.753 22.645 -83.760 1.00 23.05 60 TYR D CA 1
ATOM 14966 C C . TYR D 1 60 ? 55.450 23.847 -84.649 1.00 24.63 60 TYR D C 1
ATOM 14967 O O . TYR D 1 60 ? 55.540 23.765 -85.875 1.00 26.19 60 TYR D O 1
ATOM 14985 N N . LYS D 1 61 ? 55.093 24.962 -84.022 1.00 22.05 61 LYS D N 1
ATOM 14986 C CA . LYS D 1 61 ? 54.874 26.210 -84.741 1.00 22.14 61 LYS D CA 1
ATOM 14987 C C . LYS D 1 61 ? 56.187 26.981 -84.782 1.00 20.45 61 LYS D C 1
ATOM 14988 O O . LYS D 1 61 ? 56.665 27.466 -83.761 1.00 17.19 61 LYS D O 1
ATOM 15007 N N . LYS D 1 62 ? 56.772 27.084 -85.970 1.00 19.09 62 LYS D N 1
ATOM 15008 C CA . LYS D 1 62 ? 58.148 27.546 -86.086 1.00 20.40 62 LYS D CA 1
ATOM 15009 C C . LYS D 1 62 ? 58.289 29.060 -85.934 1.00 18.66 62 LYS D C 1
ATOM 15010 O O . LYS D 1 62 ? 59.405 29.581 -85.960 1.00 19.86 62 LYS D O 1
ATOM 15029 N N . ASP D 1 63 ? 57.170 29.762 -85.765 1.00 17.19 63 ASP D N 1
ATOM 15030 C CA . ASP D 1 63 ? 57.212 31.178 -85.408 1.00 17.57 63 ASP D CA 1
ATOM 15031 C C . ASP D 1 63 ? 56.512 31.424 -84.071 1.00 17.34 63 ASP D C 1
ATOM 15032 O O . ASP D 1 63 ? 56.069 32.535 -83.779 1.00 16.64 63 ASP D O 1
ATOM 15041 N N . SER D 1 64 ? 56.422 30.381 -83.252 1.00 16.06 64 SER D N 1
ATOM 15042 C CA . SER D 1 64 ? 55.967 30.552 -81.873 1.00 14.45 64 SER D CA 1
ATOM 15043 C C . SER D 1 64 ? 56.970 31.409 -81.123 1.00 14.91 64 SER D C 1
ATOM 15044 O O . SER D 1 64 ? 58.123 31.512 -81.527 1.00 13.88 64 SER D O 1
ATOM 15052 N N . ALA D 1 65 ? 56.544 32.011 -80.020 1.00 15.15 65 ALA D N 1
ATOM 15053 C CA . ALA D 1 65 ? 57.461 32.817 -79.223 1.00 14.31 65 ALA D CA 1
ATOM 15054 C C . ALA D 1 65 ? 58.642 31.963 -78.774 1.00 13.63 65 ALA D C 1
ATOM 15055 O O . ALA D 1 65 ? 59.788 32.405 -78.814 1.00 14.57 65 ALA D O 1
ATOM 15062 N N . LEU D 1 66 ? 58.365 30.727 -78.369 1.00 13.00 66 LEU D N 1
ATOM 15063 C CA . LEU D 1 66 ? 59.424 29.838 -77.906 1.00 13.00 66 LEU D CA 1
ATOM 15064 C C . LEU D 1 66 ? 60.402 29.489 -79.027 1.00 13.85 66 LEU D C 1
ATOM 15065 O O . LEU D 1 66 ? 61.616 29.495 -78.825 1.00 16.03 66 LEU D O 1
ATOM 15081 N N . MET D 1 67 ? 59.885 29.193 -80.213 1.00 15.43 67 MET D N 1
ATOM 15082 C CA . MET D 1 67 ? 60.760 28.815 -81.320 1.00 16.82 67 MET D CA 1
ATOM 15083 C C . MET D 1 67 ? 61.572 30.000 -81.839 1.00 17.33 67 MET D C 1
ATOM 15084 O O . MET D 1 67 ? 62.670 29.809 -82.359 1.00 16.43 67 MET D O 1
ATOM 15098 N N . ARG D 1 68 ? 61.052 31.217 -81.697 1.00 16.16 68 ARG D N 1
ATOM 15099 C CA . ARG D 1 68 ? 61.826 32.394 -82.075 1.00 15.94 68 ARG D CA 1
ATOM 15100 C C . ARG D 1 68 ? 63.056 32.493 -81.180 1.00 17.07 68 ARG D C 1
ATOM 15101 O O . ARG D 1 68 ? 64.141 32.849 -81.645 1.00 19.95 68 ARG D O 1
ATOM 15122 N N . PHE D 1 69 ? 62.887 32.169 -79.899 1.00 16.59 69 PHE D N 1
ATOM 15123 C CA . PHE D 1 69 ? 64.004 32.136 -78.963 1.00 17.29 69 PHE D CA 1
ATOM 15124 C C . PHE D 1 69 ? 64.969 31.013 -79.327 1.00 16.54 69 PHE D C 1
ATOM 15125 O O . PHE D 1 69 ? 66.181 31.218 -79.371 1.00 15.30 69 PHE D O 1
ATOM 15142 N N . ASN D 1 70 ? 64.427 29.833 -79.609 1.00 16.24 70 ASN D N 1
ATOM 15143 C CA . ASN D 1 70 ? 65.252 28.670 -79.923 1.00 15.30 70 ASN D CA 1
ATOM 15144 C C . ASN D 1 70 ? 66.109 28.874 -81.174 1.00 17.91 70 ASN D C 1
ATOM 15145 O O . ASN D 1 70 ? 67.264 28.449 -81.224 1.00 20.90 70 ASN D O 1
ATOM 15156 N N . ASP D 1 71 ? 65.539 29.521 -82.182 1.00 17.07 71 ASP D N 1
ATOM 15157 C CA . ASP D 1 71 ? 66.245 29.706 -83.449 1.00 18.15 71 ASP D CA 1
ATOM 15158 C C . ASP D 1 71 ? 67.128 30.950 -83.446 1.00 22.50 71 ASP D C 1
ATOM 15159 O O . ASP D 1 71 ? 67.888 31.174 -84.390 1.00 26.15 71 ASP D O 1
ATOM 15168 N N . SER D 1 72 ? 67.037 31.760 -82.396 1.00 21.28 72 SER D N 1
ATOM 15169 C CA . SER D 1 72 ? 67.971 32.872 -82.233 1.00 22.24 72 SER D CA 1
ATOM 15170 C C . SER D 1 72 ? 69.315 32.345 -81.751 1.00 25.41 72 SER D C 1
ATOM 15171 O O . SER D 1 72 ? 69.373 31.397 -80.970 1.00 24.04 72 SER D O 1
ATOM 15179 N N . GLN D 1 73 ? 70.389 32.963 -82.231 1.00 26.75 73 GLN D N 1
ATOM 15180 C CA . GLN D 1 73 ? 71.736 32.622 -81.789 1.00 30.24 73 GLN D CA 1
ATOM 15181 C C . GLN D 1 73 ? 72.170 33.520 -80.635 1.00 27.53 73 GLN D C 1
ATOM 15182 O O . GLN D 1 73 ? 73.273 33.375 -80.105 1.00 25.80 73 GLN D O 1
ATOM 15196 N N . SER D 1 74 ? 71.294 34.442 -80.251 1.00 28.02 74 SER D N 1
ATOM 15197 C CA . SER D 1 74 ? 71.621 35.455 -79.257 1.00 29.66 74 SER D CA 1
ATOM 15198 C C . SER D 1 74 ? 71.937 34.855 -77.890 1.00 27.67 74 SER D C 1
ATOM 15199 O O . SER D 1 74 ? 71.246 33.945 -77.429 1.00 27.07 74 SER D O 1
ATOM 15207 N N . LEU D 1 75 ? 72.989 35.370 -77.256 1.00 24.76 75 LEU D N 1
ATOM 15208 C CA . LEU D 1 75 ? 73.355 34.981 -75.893 1.00 28.14 75 LEU D CA 1
ATOM 15209 C C . LEU D 1 75 ? 73.026 36.093 -74.900 1.00 24.86 75 LEU D C 1
ATOM 15210 O O . LEU D 1 75 ? 73.388 36.016 -73.727 1.00 25.23 75 LEU D O 1
ATOM 15226 N N . SER D 1 76 ? 72.347 37.127 -75.388 1.00 24.38 76 SER D N 1
ATOM 15227 C CA . SER D 1 76 ? 71.927 38.258 -74.570 1.00 30.58 76 SER D CA 1
ATOM 15228 C C . SER D 1 76 ? 70.456 38.097 -74.177 1.00 26.16 76 SER D C 1
ATOM 15229 O O . SER D 1 76 ? 69.760 37.242 -74.723 1.00 24.31 76 SER D O 1
ATOM 15242 N N . PRO D 1 77 ? 69.977 38.910 -73.220 1.00 24.34 77 PRO D N 1
ATOM 15243 C CA . PRO D 1 77 ? 68.591 38.743 -72.767 1.00 22.32 77 PRO D CA 1
ATOM 15244 C C . PRO D 1 77 ? 67.563 38.918 -73.884 1.00 21.63 77 PRO D C 1
ATOM 15245 O O . PRO D 1 77 ? 67.659 39.840 -74.693 1.00 20.18 77 PRO D O 1
ATOM 15256 N N . TRP D 1 78 ? 66.592 38.010 -73.905 1.00 19.71 78 TRP D N 1
ATOM 15257 C CA . TRP D 1 78 ? 65.581 37.923 -74.954 1.00 19.49 78 TRP D CA 1
ATOM 15258 C C . TRP D 1 78 ? 64.203 38.190 -74.352 1.00 17.75 78 TRP D C 1
ATOM 15259 O O . TRP D 1 78 ? 63.728 37.387 -73.558 1.00 18.61 78 TRP D O 1
ATOM 15280 N N . PRO D 1 79 ? 63.559 39.321 -74.709 1.00 17.07 79 PRO D N 1
ATOM 15281 C CA . PRO D 1 79 ? 62.269 39.633 -74.082 1.00 16.06 79 PRO D CA 1
ATOM 15282 C C . PRO D 1 79 ? 61.221 38.553 -74.284 1.00 16.22 79 PRO D C 1
ATOM 15283 O O . PRO D 1 79 ? 61.048 38.048 -75.400 1.00 15.99 79 PRO D O 1
ATOM 15294 N N . VAL D 1 80 ? 60.539 38.207 -73.198 1.00 15.56 80 VAL D N 1
ATOM 15295 C CA . VAL D 1 80 ? 59.437 37.256 -73.232 1.00 14.68 80 VAL D CA 1
ATOM 15296 C C . VAL D 1 80 ? 58.316 37.766 -72.336 1.00 15.07 80 VAL D C 1
ATOM 15297 O O . VAL D 1 80 ? 58.494 38.734 -71.593 1.00 18.30 80 VAL D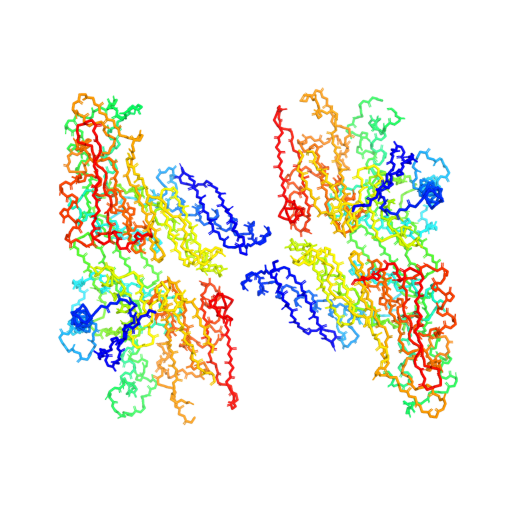 O 1
ATOM 15310 N N . SER D 1 81 ? 57.161 37.120 -72.418 1.00 14.72 81 SER D N 1
ATOM 15311 C CA . SER D 1 81 ? 56.009 37.502 -71.611 1.00 16.00 81 SER D CA 1
ATOM 15312 C C . SER D 1 81 ? 56.196 37.075 -70.164 1.00 16.29 81 SER D C 1
ATOM 15313 O O . SER D 1 81 ? 57.061 36.253 -69.858 1.00 16.21 81 SER D O 1
ATOM 15321 N N . GLU D 1 82 ? 55.379 37.635 -69.276 1.00 15.57 82 GLU D N 1
ATOM 15322 C CA . GLU D 1 82 ? 55.395 37.245 -67.871 1.00 13.71 82 GLU D CA 1
ATOM 15323 C C . GLU D 1 82 ? 55.133 35.750 -67.726 1.00 13.10 82 GLU D C 1
ATOM 15324 O O . GLU D 1 82 ? 55.803 35.070 -66.952 1.00 14.67 82 GLU D O 1
ATOM 15336 N N . ALA D 1 83 ? 54.164 35.242 -68.484 1.00 16.09 83 ALA D N 1
ATOM 15337 C CA . ALA D 1 83 ? 53.830 33.821 -68.450 1.00 16.77 83 ALA D CA 1
ATOM 15338 C C . ALA D 1 83 ? 55.026 32.961 -68.851 1.00 15.61 83 ALA D C 1
ATOM 15339 O O . ALA D 1 83 ? 55.346 31.992 -68.168 1.00 13.54 83 ALA D O 1
ATOM 15346 N N . MET D 1 84 ? 55.688 33.311 -69.953 1.00 15.22 84 MET D N 1
ATOM 15347 C CA . MET D 1 84 ? 56.868 32.569 -70.390 1.00 15.54 84 MET D CA 1
ATOM 15348 C C . MET D 1 84 ? 57.936 32.556 -69.301 1.00 13.86 84 MET D C 1
ATOM 15349 O O . MET D 1 84 ? 58.499 31.509 -68.985 1.00 11.79 84 MET D O 1
ATOM 15363 N N . ALA D 1 85 ? 58.217 33.721 -68.728 1.00 14.80 85 ALA D N 1
ATOM 15364 C CA . ALA D 1 85 ? 59.239 33.822 -67.694 1.00 16.45 85 ALA D CA 1
ATOM 15365 C C . ALA D 1 85 ? 58.898 32.922 -66.512 1.00 14.60 85 ALA D C 1
ATOM 15366 O O . ALA D 1 85 ? 59.754 32.203 -65.994 1.00 14.66 85 ALA D O 1
ATOM 15373 N N . ASP D 1 86 ? 57.637 32.951 -66.099 1.00 13.08 86 ASP D N 1
ATOM 15374 C CA . ASP D 1 86 ? 57.209 32.205 -64.923 1.00 14.56 86 ASP D CA 1
ATOM 15375 C C . ASP D 1 86 ? 57.142 30.696 -65.179 1.00 14.66 86 ASP D C 1
ATOM 15376 O O . ASP D 1 86 ? 57.468 29.906 -64.296 1.00 14.47 86 ASP D O 1
ATOM 15385 N N . ILE D 1 87 ? 56.732 30.293 -66.379 1.00 14.41 87 ILE D N 1
ATOM 15386 C CA . ILE D 1 87 ? 56.728 28.872 -66.727 1.00 12.58 87 ILE D CA 1
ATOM 15387 C C . ILE D 1 87 ? 58.152 28.321 -66.656 1.00 13.82 87 ILE D C 1
ATOM 15388 O O . ILE D 1 87 ? 58.391 27.247 -66.097 1.00 14.05 87 ILE D O 1
ATOM 15404 N N . VAL D 1 88 ? 59.100 29.062 -67.219 1.00 13.58 88 VAL D N 1
ATOM 15405 C CA . VAL D 1 88 ? 60.488 28.612 -67.251 1.00 13.13 88 VAL D CA 1
ATOM 15406 C C . VAL D 1 88 ? 61.088 28.601 -65.842 1.00 12.87 88 VAL D C 1
ATOM 15407 O O . VAL D 1 88 ? 61.778 27.655 -65.473 1.00 12.29 88 VAL D O 1
ATOM 15420 N N . THR D 1 89 ? 60.822 29.639 -65.054 1.00 13.53 89 THR D N 1
ATOM 15421 C CA . THR D 1 89 ? 61.307 29.681 -63.675 1.00 13.29 89 THR D CA 1
ATOM 15422 C C . THR D 1 89 ? 60.842 28.450 -62.902 1.00 12.88 89 THR D C 1
ATOM 15423 O O . THR D 1 89 ? 61.646 27.759 -62.280 1.00 13.40 89 THR D O 1
ATOM 15434 N N . THR D 1 90 ? 59.541 28.181 -62.956 1.00 12.39 90 THR D N 1
ATOM 15435 C CA . THR D 1 90 ? 58.955 27.021 -62.287 1.00 13.27 90 THR D CA 1
ATOM 15436 C C . THR D 1 90 ? 59.596 25.716 -62.762 1.00 12.70 90 THR D C 1
ATOM 15437 O O . THR D 1 90 ? 59.912 24.837 -61.957 1.00 14.12 90 THR D O 1
ATOM 15448 N N . SER D 1 91 ? 59.784 25.604 -64.073 1.00 13.33 91 SER D N 1
ATOM 15449 C CA . SER D 1 91 ? 60.376 24.421 -64.683 1.00 15.97 91 SER D CA 1
ATOM 15450 C C . SER D 1 91 ? 61.823 24.191 -64.259 1.00 14.92 91 SER D C 1
ATOM 15451 O O . SER D 1 91 ? 62.215 23.061 -63.978 1.00 16.88 91 SER D O 1
ATOM 15459 N N . LEU D 1 92 ? 62.620 25.254 -64.227 1.00 13.29 92 LEU D N 1
ATOM 15460 C CA . LEU D 1 92 ? 64.027 25.129 -63.853 1.00 13.93 92 LEU D CA 1
ATOM 15461 C C . LEU D 1 92 ? 64.170 24.686 -62.401 1.00 15.04 92 LEU D C 1
ATOM 15462 O O . LEU D 1 92 ? 64.978 23.811 -62.084 1.00 15.21 92 LEU D O 1
ATOM 15478 N N . ARG D 1 93 ? 63.377 25.289 -61.525 1.00 15.29 93 ARG D N 1
ATOM 15479 C CA . ARG D 1 93 ? 6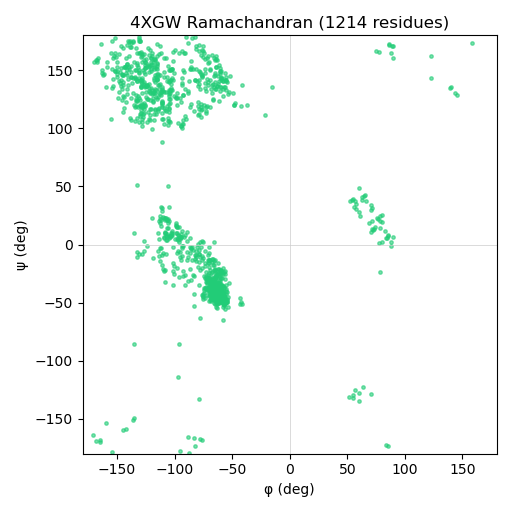3.447 24.981 -60.102 1.00 13.94 93 ARG D CA 1
ATOM 15480 C C . ARG D 1 93 ? 63.026 23.540 -59.815 1.00 15.36 93 ARG D C 1
ATOM 15481 O O . ARG D 1 93 ? 63.685 22.833 -59.058 1.00 15.26 93 ARG D O 1
ATOM 15502 N N . ILE D 1 94 ? 61.933 23.098 -60.423 1.00 15.34 94 ILE D N 1
ATOM 15503 C CA . ILE D 1 94 ? 61.474 21.727 -60.216 1.00 16.31 94 ILE D CA 1
ATOM 15504 C C . ILE D 1 94 ? 62.447 20.754 -60.878 1.00 18.42 94 ILE D C 1
ATOM 15505 O O . ILE D 1 94 ? 62.623 19.629 -60.413 1.00 19.61 94 ILE D O 1
ATOM 15521 N N . GLY D 1 95 ? 63.097 21.200 -61.949 1.00 17.82 95 GLY D N 1
ATOM 15522 C CA . GLY D 1 95 ? 64.227 20.475 -62.496 1.00 17.92 95 GLY D CA 1
ATOM 15523 C C . GLY D 1 95 ? 65.294 20.232 -61.440 1.00 19.88 95 GLY D C 1
ATOM 15524 O O . GLY D 1 95 ? 65.763 19.107 -61.261 1.00 21.53 95 GLY D O 1
ATOM 15528 N N . ALA D 1 96 ? 65.668 21.289 -60.724 1.00 19.73 96 ALA D N 1
ATOM 15529 C CA . ALA D 1 96 ? 66.676 21.185 -59.675 1.00 20.79 96 ALA D CA 1
ATOM 15530 C C . ALA D 1 96 ? 66.215 20.269 -58.544 1.00 19.20 96 ALA D C 1
ATOM 15531 O O . ALA D 1 96 ? 67.005 19.500 -58.001 1.00 20.64 96 ALA D O 1
ATOM 15538 N N . LYS D 1 97 ? 64.933 20.349 -58.200 1.00 16.71 97 LYS D N 1
ATOM 15539 C CA . LYS D 1 97 ? 64.394 19.597 -57.067 1.00 15.82 97 LYS D CA 1
ATOM 15540 C C . LYS D 1 97 ? 64.185 18.115 -57.382 1.00 16.21 97 LYS D C 1
ATOM 15541 O O . LYS D 1 97 ? 63.977 17.302 -56.474 1.00 19.22 97 LYS D O 1
ATOM 15560 N N . THR D 1 98 ? 64.254 17.765 -58.662 1.00 16.77 98 THR D N 1
ATOM 15561 C CA . THR D 1 98 ? 64.189 16.370 -59.077 1.00 18.51 98 THR D CA 1
ATOM 15562 C C . THR D 1 98 ? 65.542 15.913 -59.608 1.00 18.35 98 THR D C 1
ATOM 15563 O O . THR D 1 98 ? 65.625 14.960 -60.384 1.00 20.53 98 THR D O 1
ATOM 15574 N N . ASP D 1 99 ? 66.595 16.605 -59.179 1.00 22.44 99 ASP D N 1
ATOM 15575 C CA . ASP D 1 99 ? 67.967 16.224 -59.491 1.00 26.56 99 ASP D CA 1
ATOM 15576 C C . ASP D 1 99 ? 68.188 16.160 -61.005 1.00 24.83 99 ASP D C 1
ATOM 15577 O O . ASP D 1 99 ? 68.936 15.322 -61.506 1.00 23.91 99 ASP D O 1
ATOM 15592 N N . GLY D 1 100 ? 67.523 17.058 -61.724 1.00 21.83 100 GLY D N 1
ATOM 15593 C CA . GLY D 1 100 ? 67.710 17.189 -63.159 1.00 18.66 100 GLY D CA 1
ATOM 15594 C C . GLY D 1 100 ? 66.822 16.287 -63.997 1.00 18.88 100 GLY D C 1
ATOM 15595 O O . GLY D 1 100 ? 66.921 16.292 -65.225 1.00 20.14 100 GLY D O 1
ATOM 15599 N N . ALA D 1 101 ? 65.948 15.525 -63.346 1.00 18.29 101 ALA D N 1
ATOM 15600 C CA . ALA D 1 101 ? 65.098 14.563 -64.043 1.00 17.93 101 ALA D CA 1
ATOM 15601 C C . ALA D 1 101 ? 64.073 15.270 -64.923 1.00 19.87 101 ALA D C 1
ATOM 15602 O O . ALA D 1 101 ? 63.701 14.778 -65.990 1.00 21.32 101 ALA D O 1
ATOM 15609 N N . MET D 1 102 ? 63.617 16.425 -64.454 1.00 19.08 102 MET D N 1
ATOM 15610 C CA . MET D 1 102 ? 62.713 17.277 -65.208 1.00 19.71 102 MET D CA 1
ATOM 15611 C C . MET D 1 102 ? 63.551 18.346 -65.902 1.00 18.68 102 MET D C 1
ATOM 15612 O O . MET D 1 102 ? 64.021 19.287 -65.268 1.00 19.14 102 MET D O 1
ATOM 15626 N N . ASP D 1 103 ? 63.750 18.182 -67.207 1.00 17.21 103 ASP D N 1
ATOM 15627 C CA . ASP D 1 103 ? 64.703 19.003 -67.946 1.00 16.80 103 ASP D CA 1
ATOM 15628 C C . ASP D 1 103 ? 64.101 19.489 -69.257 1.00 18.15 103 ASP D C 1
ATOM 15629 O O . ASP D 1 103 ? 63.961 18.721 -70.212 1.00 18.11 103 ASP D O 1
ATOM 15638 N N . ILE D 1 104 ? 63.767 20.776 -69.301 1.00 16.94 104 ILE D N 1
ATOM 15639 C CA . ILE D 1 104 ? 63.131 21.368 -70.474 1.00 16.25 104 ILE D CA 1
ATOM 15640 C C . ILE D 1 104 ? 64.119 21.621 -71.617 1.00 16.26 104 ILE D C 1
ATOM 15641 O O . ILE D 1 104 ? 63.733 22.151 -72.656 1.00 17.01 104 ILE D O 1
ATOM 15657 N N . THR D 1 105 ? 65.380 21.226 -71.428 1.00 16.20 105 THR D N 1
ATOM 15658 C CA . THR D 1 105 ? 66.403 21.375 -72.463 1.00 17.57 105 THR D CA 1
ATOM 15659 C C . THR D 1 105 ? 66.797 20.027 -73.080 1.00 18.93 105 THR D C 1
ATOM 15660 O O . THR D 1 105 ? 67.752 19.952 -73.852 1.00 21.02 105 THR D O 1
ATOM 15671 N N . VAL D 1 106 ? 66.047 18.975 -72.760 1.00 17.13 106 VAL D N 1
ATOM 15672 C CA . VAL D 1 106 ? 66.411 17.615 -73.155 1.00 17.12 106 VAL D CA 1
ATOM 15673 C C . VAL D 1 106 ? 66.092 17.312 -74.629 1.00 15.47 106 VAL D C 1
ATOM 15674 O O . VAL D 1 106 ? 66.519 16.289 -75.167 1.00 15.82 106 VAL D O 1
ATOM 15687 N N . GLY D 1 107 ? 65.353 18.209 -75.275 1.00 15.82 107 GLY D N 1
ATOM 15688 C CA . GLY D 1 107 ? 64.851 17.990 -76.627 1.00 18.39 107 GLY D CA 1
ATOM 15689 C C . GLY D 1 107 ? 65.807 17.390 -77.653 1.00 18.86 107 GLY D C 1
ATOM 15690 O O . GLY D 1 107 ? 65.431 16.476 -78.388 1.00 20.19 107 GLY D O 1
ATOM 15694 N N . PRO D 1 108 ? 67.045 17.902 -77.727 1.00 17.95 108 PRO D N 1
ATOM 15695 C CA . PRO D 1 108 ? 67.992 17.365 -78.713 1.00 17.49 108 PRO D CA 1
ATOM 15696 C C . PRO D 1 108 ? 68.318 15.884 -78.510 1.00 19.07 108 PRO D C 1
ATOM 15697 O O . PRO D 1 108 ? 68.598 15.183 -79.484 1.00 19.88 108 PRO D O 1
ATOM 15708 N N . LEU D 1 109 ? 68.280 15.411 -77.269 1.00 18.92 109 LEU D N 1
ATOM 15709 C CA . LEU D 1 109 ? 68.516 13.996 -76.993 1.00 18.94 109 LEU D CA 1
ATOM 15710 C C . LEU D 1 109 ? 67.307 13.162 -77.401 1.00 20.14 109 LEU D C 1
ATOM 15711 O O . LEU D 1 109 ? 67.452 12.060 -77.930 1.00 21.47 109 LEU D O 1
ATOM 15727 N N . VAL D 1 1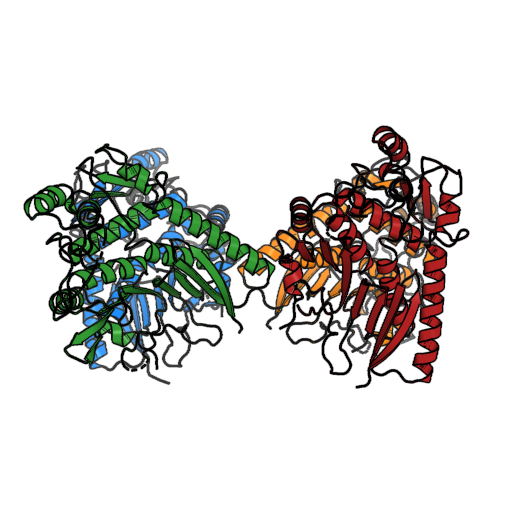10 ? 66.115 13.691 -77.147 1.00 17.91 110 VAL D N 1
ATOM 15728 C CA . VAL D 1 110 ? 64.881 13.021 -77.545 1.00 19.24 110 VAL D CA 1
ATOM 15729 C C . VAL D 1 110 ? 64.850 12.859 -79.064 1.00 23.40 110 VAL D C 1
ATOM 15730 O O . VAL D 1 110 ? 64.474 11.804 -79.585 1.00 26.18 110 VAL D O 1
ATOM 15743 N N . ASN D 1 111 ? 65.255 13.908 -79.770 1.00 21.45 111 ASN D N 1
ATOM 15744 C CA . ASN D 1 111 ? 65.252 13.894 -81.227 1.00 25.42 111 ASN D CA 1
ATOM 15745 C C . ASN D 1 111 ? 66.375 13.034 -81.804 1.00 26.91 111 ASN D C 1
ATOM 15746 O O . ASN D 1 111 ? 66.246 12.489 -82.899 1.00 23.67 111 ASN D O 1
ATOM 15757 N N . LEU D 1 112 ? 67.478 12.914 -81.070 1.00 26.98 112 LEU D N 1
ATOM 15758 C CA . LEU D 1 112 ? 68.565 12.025 -81.475 1.00 25.98 112 LEU D CA 1
ATOM 15759 C C . LEU D 1 112 ? 68.055 10.591 -81.554 1.00 25.74 112 LEU D C 1
ATOM 15760 O O . LEU D 1 112 ? 68.415 9.831 -82.457 1.00 28.12 112 LEU D O 1
ATOM 15776 N N . TRP D 1 113 ? 67.206 10.237 -80.598 1.00 20.86 113 TRP D N 1
ATOM 15777 C CA . TRP D 1 113 ? 66.647 8.895 -80.511 1.00 23.42 113 TRP D CA 1
ATOM 15778 C C . TRP D 1 113 ? 65.490 8.691 -81.478 1.00 27.26 113 TRP D C 1
ATOM 15779 O O . TRP D 1 113 ? 65.138 7.556 -81.800 1.00 30.00 113 TRP D O 1
ATOM 15800 N N . GLY D 1 114 ? 64.901 9.790 -81.938 1.00 27.90 114 GLY D N 1
ATOM 15801 C CA . GLY D 1 114 ? 63.761 9.723 -82.831 1.00 29.67 114 GLY D CA 1
ATOM 15802 C C . GLY D 1 114 ? 62.480 9.460 -82.066 1.00 30.07 114 GLY D C 1
ATOM 15803 O O . GLY D 1 114 ? 61.516 8.929 -82.620 1.00 31.38 114 GLY D O 1
ATOM 15807 N N . PHE D 1 115 ? 62.470 9.836 -80.789 1.00 26.03 115 PHE D N 1
ATOM 15808 C CA . PHE D 1 115 ? 61.329 9.581 -79.916 1.00 25.79 115 PHE D CA 1
ATOM 15809 C C . PHE D 1 115 ? 60.405 10.792 -79.809 1.00 29.02 115 PHE D C 1
ATOM 15810 O O . PHE D 1 115 ? 59.488 10.804 -78.988 1.00 31.97 115 PHE D O 1
ATOM 15827 N N . GLY D 1 116 ? 60.648 11.811 -80.629 1.00 32.85 116 GLY D N 1
ATOM 15828 C CA . GLY D 1 116 ? 59.695 12.898 -80.773 1.00 45.45 116 GLY D CA 1
ATOM 15829 C C . GLY D 1 116 ? 58.387 12.307 -81.270 1.00 57.89 116 GLY D C 1
ATOM 15830 O O . GLY D 1 116 ? 58.399 11.392 -82.091 1.00 60.30 116 GLY D O 1
ATOM 15834 N N . PRO D 1 117 ? 57.247 12.817 -80.778 1.00 65.17 117 PRO D N 1
ATOM 15835 C CA . PRO D 1 117 ? 55.989 12.106 -81.043 1.00 73.36 117 PRO D CA 1
ATOM 15836 C C . PRO D 1 117 ? 55.500 12.165 -82.494 1.00 80.49 117 PRO D C 1
ATOM 15837 O O . PRO D 1 117 ? 54.603 11.395 -82.839 1.00 86.43 117 PRO D O 1
ATOM 15848 N N . GLU D 1 118 ? 56.069 13.042 -83.319 1.00 77.66 118 GLU D N 1
ATOM 15849 C CA . GLU D 1 118 ? 55.639 13.163 -84.715 1.00 74.32 118 GLU D CA 1
ATOM 15850 C C . GLU D 1 118 ? 56.692 12.677 -85.708 1.00 66.35 118 GLU D C 1
ATOM 15851 O O . GLU D 1 118 ? 56.378 12.419 -86.870 1.00 61.71 118 GLU D O 1
ATOM 15863 N N . GLN D 1 119 ? 57.937 12.554 -85.257 1.00 65.55 119 GLN D N 1
ATOM 15864 C CA . GLN D 1 119 ? 59.002 12.050 -86.118 1.00 68.09 119 GLN D CA 1
ATOM 15865 C C . GLN D 1 119 ? 58.958 10.526 -86.161 1.00 74.60 119 GLN D C 1
ATOM 15866 O O . GLN D 1 119 ? 58.262 9.894 -85.365 1.00 80.69 119 GLN D O 1
ATOM 15880 N N . GLN D 1 120 ? 59.714 9.948 -87.089 1.00 72.62 120 GLN D N 1
ATOM 15881 C CA . GLN D 1 120 ? 59.673 8.514 -87.346 1.00 71.52 120 GLN D CA 1
ATOM 15882 C C . GLN D 1 120 ? 61.088 7.914 -87.263 1.00 66.11 120 GLN D C 1
ATOM 15883 O O . GLN D 1 120 ? 62.069 8.656 -87.293 1.00 69.02 120 GLN D O 1
ATOM 15897 N N . PRO D 1 121 ? 61.190 6.573 -87.140 1.00 56.50 121 PRO D N 1
ATOM 15898 C CA . PRO D 1 121 ? 62.410 5.858 -86.726 1.00 51.49 121 PRO D CA 1
ATOM 15899 C C . PRO D 1 121 ? 63.748 6.332 -87.305 1.00 50.01 121 PRO D C 1
ATOM 15900 O O . PRO D 1 121 ? 63.865 6.618 -88.499 1.00 51.00 121 PRO D O 1
ATOM 15911 N N . VAL D 1 122 ? 64.746 6.397 -86.424 1.00 42.57 122 VAL D N 1
ATOM 15912 C CA . VAL D 1 122 ? 66.133 6.669 -86.791 1.00 37.90 122 VAL D CA 1
ATOM 15913 C C . VAL D 1 122 ? 67.046 5.626 -86.148 1.00 35.65 122 VAL D C 1
ATOM 15914 O O . VAL D 1 122 ? 66.631 4.910 -85.236 1.00 36.33 122 VAL D O 1
ATOM 15927 N N . GLN D 1 123 ? 68.287 5.546 -86.621 1.00 34.59 123 GLN D N 1
ATOM 15928 C CA . GLN D 1 123 ? 69.246 4.584 -86.088 1.00 36.04 123 GLN D CA 1
ATOM 15929 C C . GLN D 1 123 ? 69.502 4.810 -84.598 1.00 29.02 123 GLN D C 1
ATOM 15930 O O . GLN D 1 123 ? 69.386 5.927 -84.097 1.00 28.01 123 GLN D O 1
ATOM 15944 N N . ILE D 1 124 ? 69.846 3.735 -83.899 1.00 28.13 124 ILE D N 1
ATOM 15945 C CA . ILE D 1 124 ? 70.207 3.817 -82.489 1.00 26.46 124 ILE D CA 1
ATOM 15946 C C . ILE D 1 124 ? 71.513 4.589 -82.349 1.00 26.14 124 ILE D C 1
ATOM 15947 O O . ILE D 1 124 ? 72.510 4.225 -82.974 1.00 24.74 124 ILE D O 1
ATOM 15963 N N . PRO D 1 125 ? 71.523 5.654 -81.531 1.00 24.46 125 PRO D N 1
ATOM 15964 C CA . PRO D 1 125 ? 72.781 6.396 -81.393 1.00 24.51 125 PRO D CA 1
ATOM 15965 C C . PRO D 1 125 ? 73.793 5.685 -80.502 1.00 24.45 125 PRO D C 1
ATOM 15966 O O . PRO D 1 125 ? 73.420 5.006 -79.544 1.00 23.69 125 PRO D O 1
ATOM 15977 N N . SER D 1 126 ? 75.070 5.837 -80.834 1.00 24.46 126 SER D N 1
ATOM 15978 C CA . SER D 1 126 ? 76.148 5.331 -79.998 1.00 28.15 126 SER D CA 1
ATOM 15979 C C . SER D 1 126 ? 76.250 6.170 -78.733 1.00 28.70 126 SER D C 1
ATOM 15980 O O . SER D 1 126 ? 75.741 7.290 -78.681 1.00 29.81 126 SER D O 1
ATOM 15988 N N . GLN D 1 127 ? 76.915 5.633 -77.717 1.00 27.44 127 GLN D N 1
ATOM 15989 C CA . GLN D 1 127 ? 77.118 6.373 -76.477 1.00 26.99 127 GLN D CA 1
ATOM 15990 C C . GLN D 1 127 ? 77.954 7.629 -76.722 1.00 26.65 127 GLN D C 1
ATOM 15991 O O . GLN D 1 127 ? 77.741 8.660 -76.089 1.00 26.25 127 GLN D O 1
ATOM 16005 N N . GLU D 1 128 ? 78.906 7.534 -77.646 1.00 29.89 128 GLU D N 1
ATOM 16006 C CA . GLU D 1 128 ? 79.778 8.665 -77.947 1.00 29.58 128 GLU D CA 1
ATOM 16007 C C . GLU D 1 128 ? 78.956 9.817 -78.515 1.00 25.41 128 GLU D C 1
ATOM 16008 O O . GLU D 1 128 ? 79.189 10.980 -78.184 1.00 25.47 128 GLU D O 1
ATOM 16020 N N . GLN D 1 129 ? 77.988 9.485 -79.362 1.00 23.27 129 GLN D N 1
ATOM 16021 C CA . GLN D 1 129 ? 77.105 10.488 -79.945 1.00 24.10 129 GLN D CA 1
ATOM 16022 C C . GLN D 1 129 ? 76.172 11.079 -78.886 1.00 24.85 129 GLN D C 1
ATOM 16023 O O . GLN D 1 129 ? 75.948 12.290 -78.841 1.00 22.37 129 GLN D O 1
ATOM 16037 N N . ILE D 1 130 ? 75.625 10.215 -78.041 1.00 23.60 130 ILE D N 1
ATOM 16038 C CA . ILE D 1 130 ? 74.768 10.663 -76.946 1.00 22.03 130 ILE D CA 1
ATOM 16039 C C . ILE D 1 130 ? 75.515 11.652 -76.053 1.00 21.19 130 ILE D C 1
ATOM 16040 O O . ILE D 1 130 ? 74.992 12.715 -75.717 1.00 20.85 130 ILE D O 1
ATOM 16056 N N . ASP D 1 131 ? 76.742 11.303 -75.680 1.00 24.18 131 ASP D N 1
ATOM 16057 C CA . ASP D 1 131 ? 77.529 12.143 -74.785 1.00 24.81 131 ASP D CA 1
ATOM 16058 C C . ASP D 1 131 ? 77.834 13.494 -75.420 1.00 23.04 131 ASP D C 1
ATOM 16059 O O . ASP D 1 131 ? 77.791 14.525 -74.747 1.00 23.60 131 ASP D O 1
ATOM 16068 N N . ALA D 1 132 ? 78.143 13.487 -76.713 1.00 24.28 132 ALA D N 1
ATOM 16069 C CA . ALA D 1 132 ? 78.404 14.722 -77.440 1.00 26.12 132 ALA D CA 1
ATOM 16070 C C . ALA D 1 132 ? 77.159 15.606 -77.480 1.00 26.50 132 ALA D C 1
ATOM 16071 O O . ALA D 1 132 ? 77.254 16.824 -77.353 1.00 30.68 132 ALA D O 1
ATOM 16078 N N . MET D 1 133 ? 75.995 14.989 -77.656 1.00 24.26 133 MET D N 1
ATOM 16079 C CA . MET D 1 133 ? 74.737 15.728 -77.708 1.00 24.10 133 MET D CA 1
ATOM 16080 C C . MET D 1 133 ? 74.344 16.268 -76.332 1.00 22.48 133 MET D C 1
ATOM 16081 O O . MET D 1 133 ? 73.722 17.328 -76.225 1.00 23.66 133 MET D O 1
ATOM 16095 N N . LYS D 1 134 ? 74.696 15.536 -75.281 1.00 22.03 134 LYS D N 1
ATOM 16096 C CA . LYS D 1 134 ? 74.412 15.987 -73.921 1.00 24.41 134 LYS D CA 1
ATOM 16097 C C . LYS D 1 134 ? 75.083 17.332 -73.651 1.00 24.19 134 LYS D C 1
ATOM 16098 O O . LYS D 1 134 ? 74.648 18.088 -72.782 1.00 23.09 134 LYS D O 1
ATOM 16117 N N . ALA D 1 135 ? 76.135 17.630 -74.405 1.00 26.22 135 ALA D N 1
ATOM 16118 C CA . ALA D 1 135 ? 76.851 18.892 -74.258 1.00 28.99 135 ALA D CA 1
ATOM 16119 C C . ALA D 1 135 ? 75.989 20.083 -74.679 1.00 28.51 135 ALA D C 1
ATOM 16120 O O . ALA D 1 135 ? 76.289 21.223 -74.326 1.00 29.08 135 ALA D O 1
ATOM 16127 N N . LYS D 1 136 ? 74.923 19.813 -75.430 1.00 30.45 136 LYS D N 1
ATOM 16128 C CA . LYS D 1 136 ? 74.018 20.862 -75.901 1.00 34.78 136 LYS D CA 1
ATOM 16129 C C . LYS D 1 136 ? 72.761 20.982 -75.040 1.00 23.93 136 LYS D C 1
ATOM 16130 O O . LYS D 1 136 ? 71.815 21.677 -75.412 1.00 22.48 136 LYS D O 1
ATOM 16149 N N . THR D 1 137 ? 72.748 20.298 -73.901 1.00 21.81 137 THR D N 1
ATOM 16150 C CA . THR D 1 137 ? 71.600 20.330 -73.000 1.00 20.77 137 THR D CA 1
ATOM 16151 C C . THR D 1 137 ? 72.072 20.611 -71.584 1.00 19.12 137 THR D C 1
ATOM 16152 O O . THR D 1 137 ? 73.262 20.503 -71.292 1.00 18.32 137 THR D O 1
ATOM 16163 N N . GLY D 1 138 ? 71.137 20.978 -70.714 1.00 19.53 138 GLY D N 1
ATOM 16164 C CA . GLY D 1 138 ? 71.434 21.187 -69.307 1.00 20.42 138 GLY D CA 1
ATOM 16165 C C . GLY D 1 138 ? 70.709 22.388 -68.736 1.00 18.28 138 GLY D C 1
ATOM 16166 O O . GLY D 1 138 ? 70.673 23.458 -69.345 1.00 19.94 138 GLY D O 1
ATOM 16170 N N . LEU D 1 139 ? 70.140 22.202 -67.551 1.00 18.71 139 LEU D N 1
ATOM 16171 C CA . LEU D 1 139 ? 69.368 23.240 -66.884 1.00 19.61 139 LEU D CA 1
ATOM 16172 C C . LEU D 1 139 ? 70.186 24.485 -66.580 1.00 19.60 139 LEU D C 1
ATOM 16173 O O . LEU D 1 139 ? 69.638 25.583 -66.488 1.00 23.77 139 LEU D O 1
ATOM 16189 N N . GLN D 1 140 ? 71.493 24.316 -66.421 1.00 19.93 140 GLN D N 1
ATOM 16190 C CA . GLN D 1 140 ? 72.357 25.419 -66.010 1.00 24.66 140 GLN D CA 1
ATOM 16191 C C . GLN D 1 140 ? 72.524 26.477 -67.105 1.00 24.01 140 GLN D C 1
ATOM 16192 O O . GLN D 1 140 ? 73.009 27.578 -66.843 1.00 24.09 140 GLN D O 1
ATOM 16206 N N . HIS D 1 141 ? 72.118 26.146 -68.327 1.00 21.11 141 HIS D N 1
ATOM 16207 C CA . HIS D 1 141 ? 72.365 27.018 -69.472 1.00 20.40 141 HIS D CA 1
ATOM 16208 C C . HIS D 1 141 ? 71.309 28.102 -69.656 1.00 21.13 141 HIS D C 1
ATOM 16209 O O . HIS D 1 141 ? 71.433 28.928 -70.555 1.00 21.02 141 HIS D O 1
ATOM 16223 N N . LEU D 1 142 ? 70.280 28.103 -68.811 1.00 18.59 142 LEU D N 1
ATOM 16224 C CA . LEU D 1 142 ? 69.129 28.980 -69.012 1.00 18.61 142 LEU D CA 1
ATOM 16225 C C . LEU D 1 142 ? 68.867 29.850 -67.788 1.00 20.28 142 LEU D C 1
ATOM 16226 O O . LEU D 1 142 ? 68.905 29.372 -66.654 1.00 19.38 142 LEU D O 1
ATOM 16242 N N . THR D 1 143 ? 68.590 31.125 -68.043 1.00 16.36 143 THR D N 1
ATOM 16243 C CA . THR D 1 143 ? 68.354 32.116 -66.998 1.00 14.83 143 THR D CA 1
ATOM 16244 C C . THR D 1 143 ? 67.077 32.898 -67.291 1.00 15.98 143 THR D C 1
ATOM 16245 O O . THR D 1 143 ? 66.771 33.181 -68.448 1.00 17.82 143 THR D O 1
ATOM 16256 N N . VAL D 1 144 ? 66.336 33.237 -66.238 1.00 13.82 144 VAL D N 1
ATOM 16257 C CA . VAL D 1 144 ? 65.179 34.117 -66.353 1.00 12.78 144 VAL D CA 1
ATOM 16258 C C . VAL D 1 144 ? 65.481 35.415 -65.628 1.00 15.81 144 VAL D C 1
ATOM 16259 O O . VAL D 1 144 ? 65.910 35.392 -64.474 1.00 16.69 144 VAL D O 1
ATOM 16272 N N . ILE D 1 145 ? 65.254 36.537 -66.306 1.00 15.60 145 ILE D N 1
ATOM 16273 C CA . ILE D 1 145 ? 65.509 37.858 -65.741 1.00 15.90 145 ILE D CA 1
ATOM 16274 C C . ILE D 1 145 ? 64.207 38.644 -65.678 1.00 16.14 145 ILE D C 1
ATOM 16275 O O . ILE D 1 145 ? 63.543 38.843 -66.698 1.00 15.38 145 ILE D O 1
ATOM 16291 N N . ASN D 1 146 ? 63.848 39.079 -64.472 1.00 15.01 146 ASN D N 1
ATOM 16292 C CA . ASN D 1 146 ? 62.627 39.841 -64.246 1.00 15.30 146 ASN D CA 1
ATOM 16293 C C . ASN D 1 146 ? 62.937 41.267 -63.811 1.00 16.53 146 ASN D C 1
ATOM 16294 O O . ASN D 1 146 ? 63.735 41.489 -62.900 1.00 18.30 146 ASN D O 1
ATOM 16305 N N . GLN D 1 147 ? 62.304 42.224 -64.479 1.00 16.53 147 GLN D N 1
ATOM 16306 C CA . GLN D 1 147 ? 62.364 43.627 -64.086 1.00 18.50 147 GLN D CA 1
ATOM 16307 C C . GLN D 1 147 ? 60.935 44.161 -64.043 1.00 19.56 147 GLN D C 1
ATOM 16308 O O . GLN D 1 147 ? 59.995 43.443 -64.378 1.00 21.03 147 GLN D O 1
ATOM 16322 N N . SER D 1 148 ? 60.764 45.406 -63.608 1.00 20.85 148 SER D N 1
ATOM 16323 C CA . SER D 1 148 ? 59.428 45.972 -63.459 1.00 20.25 148 SER D CA 1
ATOM 16324 C C . SER D 1 148 ? 58.661 46.040 -64.780 1.00 23.63 148 SER D C 1
ATOM 16325 O O . SER D 1 148 ? 57.465 45.753 -64.814 1.00 26.56 148 SER D O 1
ATOM 16333 N N . HIS D 1 149 ? 59.349 46.408 -65.859 1.00 23.27 149 HIS D N 1
ATOM 16334 C CA . HIS D 1 149 ? 58.681 46.698 -67.131 1.00 26.76 149 HIS D CA 1
ATOM 16335 C C . HIS D 1 149 ? 59.000 45.705 -68.251 1.00 25.31 149 HIS D C 1
ATOM 16336 O O . HIS D 1 149 ? 58.577 45.897 -69.390 1.00 25.55 149 HIS D O 1
ATOM 16350 N N . GLN D 1 150 ? 59.748 44.655 -67.935 1.00 20.10 150 GLN D N 1
ATOM 16351 C CA . GLN D 1 150 ? 60.092 43.643 -68.929 1.00 19.91 150 GLN D CA 1
ATOM 16352 C C . GLN D 1 150 ? 60.692 42.427 -68.239 1.00 18.54 150 GLN D C 1
ATOM 16353 O O . GLN D 1 150 ? 61.174 42.518 -67.109 1.00 19.32 150 GLN D O 1
ATOM 16367 N N . GLN D 1 151 ? 60.647 41.286 -68.916 1.00 15.98 151 GLN D N 1
ATOM 16368 C CA . GLN D 1 151 ? 61.355 40.103 -68.449 1.00 15.42 151 GLN D CA 1
ATOM 16369 C C . GLN D 1 151 ? 61.922 39.352 -69.644 1.00 15.13 151 GLN D C 1
ATOM 16370 O O . GLN D 1 151 ? 61.488 39.552 -70.783 1.00 15.74 151 GLN D O 1
ATOM 16384 N N . TYR D 1 152 ? 62.904 38.500 -69.375 1.00 15.18 152 TYR D N 1
ATOM 16385 C CA . TYR D 1 152 ? 63.754 37.951 -70.420 1.00 16.43 152 TYR D CA 1
ATOM 16386 C C . TYR D 1 152 ? 64.132 36.507 -70.157 1.00 16.75 152 TYR D C 1
ATOM 16387 O O . TYR D 1 152 ? 64.194 36.074 -69.006 1.00 16.37 152 TYR D O 1
ATOM 16405 N N . LEU D 1 153 ? 64.401 35.776 -71.234 1.00 15.38 153 LEU D N 1
ATOM 16406 C CA . LEU D 1 153 ? 65.183 34.549 -71.157 1.00 15.71 153 LEU D CA 1
ATOM 16407 C C . LEU D 1 153 ? 66.594 34.843 -71.645 1.00 17.34 153 LEU D C 1
ATOM 16408 O O . LEU D 1 153 ? 66.805 35.727 -72.480 1.00 19.70 153 LEU D O 1
ATOM 16424 N N . GLN D 1 154 ? 67.559 34.102 -71.117 1.00 16.15 154 GLN D N 1
ATOM 16425 C CA . GLN D 1 154 ? 68.934 34.200 -71.579 1.00 17.73 154 GLN D CA 1
ATOM 16426 C C . GLN D 1 154 ? 69.590 32.829 -71.552 1.00 19.55 154 GLN D C 1
ATOM 16427 O O . GLN D 1 154 ? 69.573 32.141 -70.530 1.00 20.11 154 GLN D O 1
ATOM 16441 N N . LYS D 1 155 ? 70.162 32.443 -72.688 1.00 18.25 155 LYS D N 1
ATOM 16442 C CA . LYS D 1 155 ? 70.853 31.169 -72.821 1.00 17.45 155 LYS D CA 1
ATOM 16443 C C . LYS D 1 155 ? 72.338 31.434 -73.058 1.00 20.22 155 LYS D C 1
ATOM 16444 O O . LYS D 1 155 ? 72.694 32.439 -73.672 1.00 21.70 155 LYS D O 1
ATOM 16463 N N . ASP D 1 156 ? 73.200 30.553 -72.550 1.00 20.08 156 ASP D N 1
ATOM 16464 C CA . ASP D 1 156 ? 74.645 30.721 -72.719 1.00 23.63 156 ASP D CA 1
ATOM 16465 C C . ASP D 1 156 ? 75.218 29.704 -73.709 1.00 23.50 156 ASP D C 1
ATOM 16466 O O . ASP D 1 156 ? 76.435 29.598 -73.866 1.00 23.44 156 ASP D O 1
ATOM 16475 N N . LEU D 1 157 ? 74.325 28.951 -74.350 1.00 21.74 157 LEU D N 1
ATOM 16476 C CA . LEU D 1 157 ? 74.648 28.149 -75.529 1.00 25.22 157 LEU D CA 1
ATOM 16477 C C . LEU D 1 157 ? 73.707 28.578 -76.653 1.00 23.81 157 LEU D C 1
ATOM 16478 O O . LEU D 1 157 ? 72.491 28.561 -76.470 1.00 21.23 157 LEU D O 1
ATOM 16494 N N . PRO D 1 158 ? 74.250 28.966 -77.820 1.00 25.53 158 PRO D N 1
ATOM 16495 C CA . PRO D 1 158 ? 73.304 29.414 -78.850 1.00 25.04 158 PRO D CA 1
ATOM 16496 C C . PRO D 1 158 ? 72.370 28.308 -79.336 1.00 26.20 158 PRO D C 1
ATOM 16497 O O . PRO D 1 158 ? 71.238 28.598 -79.722 1.00 29.89 158 PRO D O 1
ATOM 16508 N N . ASP D 1 159 ? 72.832 27.063 -79.291 1.00 23.46 159 ASP D N 1
ATOM 16509 C CA . ASP D 1 159 ? 72.062 25.939 -79.818 1.00 27.40 159 ASP D CA 1
ATOM 16510 C C . ASP D 1 159 ? 71.307 25.194 -78.716 1.00 22.54 159 ASP D C 1
ATOM 16511 O O . ASP D 1 159 ? 70.832 24.073 -78.925 1.00 21.80 159 ASP D O 1
ATOM 16520 N N . LEU D 1 160 ? 71.192 25.812 -77.544 1.00 18.82 160 LEU D N 1
ATOM 16521 C CA . LEU D 1 160 ? 70.289 25.297 -76.522 1.00 19.44 160 LEU D CA 1
ATOM 16522 C C . LEU D 1 160 ? 68.896 25.255 -77.122 1.00 20.69 160 LEU D C 1
ATOM 16523 O O . LEU D 1 160 ? 68.509 26.160 -77.863 1.00 24.15 160 LEU D O 1
ATOM 16539 N N . TYR D 1 161 ? 68.152 24.202 -76.807 1.00 17.71 161 TYR D N 1
ATOM 16540 C CA . TYR D 1 161 ? 66.814 24.021 -77.343 1.00 16.25 161 TYR D CA 1
ATOM 16541 C C . TYR D 1 161 ? 65.840 23.784 -76.201 1.00 16.72 161 TYR D C 1
ATOM 16542 O O . TYR D 1 161 ? 65.967 22.811 -75.460 1.00 20.92 161 TYR D O 1
ATOM 16560 N N . VAL D 1 162 ? 64.878 24.690 -76.062 1.00 14.63 162 VAL D N 1
ATOM 16561 C CA . VAL D 1 162 ? 63.912 24.634 -74.973 1.00 13.54 162 VAL D CA 1
ATOM 16562 C C . VAL D 1 162 ? 62.577 24.122 -75.495 1.00 15.43 162 VAL D C 1
ATOM 16563 O O . VAL D 1 162 ? 62.085 24.570 -76.533 1.00 16.78 162 VAL D O 1
ATOM 16576 N N . ASP D 1 163 ? 62.015 23.167 -74.760 1.00 14.14 163 ASP D N 1
ATOM 16577 C CA . ASP D 1 163 ? 60.749 22.525 -75.090 1.00 14.90 163 ASP D CA 1
ATOM 16578 C C . ASP D 1 163 ? 59.896 22.547 -73.832 1.00 15.22 163 ASP D C 1
ATOM 16579 O O . ASP D 1 163 ? 60.336 22.088 -72.781 1.00 17.43 163 ASP D O 1
ATOM 16588 N N . LEU D 1 164 ? 58.685 23.085 -73.936 1.00 14.90 164 LEU D N 1
ATOM 16589 C CA . LEU D 1 164 ? 57.820 23.250 -72.766 1.00 12.33 164 LEU D CA 1
ATOM 16590 C C . LEU D 1 164 ? 56.569 22.376 -72.838 1.00 13.85 164 LEU D C 1
ATOM 16591 O O . LEU D 1 164 ? 55.589 22.622 -72.133 1.00 16.99 164 LEU D O 1
ATOM 16607 N N . SER D 1 165 ? 56.616 21.338 -73.666 1.00 14.27 165 SER D N 1
ATOM 16608 C CA . SER D 1 165 ? 55.472 20.447 -73.828 1.00 15.74 165 SER D CA 1
ATOM 16609 C C . SER D 1 165 ? 55.144 19.681 -72.547 1.00 14.77 165 SER D C 1
ATOM 16610 O O . SER D 1 165 ? 54.016 19.226 -72.376 1.00 15.60 165 SER D O 1
ATOM 16618 N N . THR D 1 166 ? 56.117 19.539 -71.649 1.00 14.93 166 THR D N 1
ATOM 16619 C CA . THR D 1 166 ? 55.888 18.791 -70.409 1.00 16.95 166 THR D CA 1
ATOM 16620 C C . THR D 1 166 ? 55.241 19.644 -69.318 1.00 18.56 166 THR D C 1
ATOM 16621 O O . THR D 1 166 ? 54.903 19.127 -68.251 1.00 19.74 166 THR D O 1
ATOM 16632 N N . VAL D 1 167 ? 55.066 20.938 -69.582 1.00 13.49 167 VAL D N 1
ATOM 16633 C CA . VAL D 1 167 ? 54.438 21.841 -68.615 1.00 13.65 167 VAL D CA 1
ATOM 16634 C C . VAL D 1 167 ? 53.359 22.729 -69.233 1.00 15.42 167 VAL D C 1
ATOM 16635 O O . VAL D 1 167 ? 52.610 23.389 -68.518 1.00 15.97 167 VAL D O 1
ATOM 16648 N N . GLY D 1 168 ? 53.267 22.740 -70.558 1.00 15.06 168 GLY D N 1
ATOM 16649 C CA . GLY D 1 168 ? 52.365 23.654 -71.237 1.00 14.80 168 GLY D CA 1
ATOM 16650 C C . GLY D 1 168 ? 50.888 23.418 -70.972 1.00 14.77 168 GLY D C 1
ATOM 16651 O O . GLY D 1 168 ? 50.097 24.360 -70.959 1.00 14.10 168 GLY D O 1
ATOM 16655 N N . LYS D 1 169 ? 50.502 22.163 -70.770 1.00 14.53 169 LYS D N 1
ATOM 16656 C CA . LYS D 1 169 ? 49.097 21.847 -70.542 1.00 15.32 169 LYS D CA 1
ATOM 16657 C C . LYS D 1 169 ? 48.670 22.298 -69.148 1.00 13.24 169 LYS D C 1
ATOM 16658 O O . LYS D 1 169 ? 47.558 22.794 -68.961 1.00 13.63 169 LYS D O 1
ATOM 16677 N N . GLY D 1 170 ? 49.560 22.140 -68.176 1.00 13.98 170 GLY D N 1
ATOM 16678 C CA . GLY D 1 170 ? 49.299 22.629 -66.835 1.00 13.04 170 GLY D CA 1
ATOM 16679 C C . GLY D 1 170 ? 49.142 24.140 -66.835 1.00 13.56 170 GLY D C 1
ATOM 16680 O O . GLY D 1 170 ? 48.213 24.674 -66.228 1.00 13.19 170 GLY D O 1
ATOM 16684 N N . TYR D 1 171 ? 50.043 24.838 -67.522 1.00 14.78 171 TYR D N 1
ATOM 16685 C CA . TYR D 1 171 ? 49.918 26.284 -67.641 1.00 14.35 171 TYR D CA 1
ATOM 16686 C C . TYR D 1 171 ? 48.588 26.677 -68.279 1.00 14.66 171 TYR D C 1
ATOM 16687 O O . TYR D 1 171 ? 47.877 27.543 -67.770 1.00 12.81 171 TYR D O 1
ATOM 16705 N N . ALA D 1 172 ? 48.266 26.044 -69.403 1.00 15.84 172 ALA D N 1
ATOM 16706 C CA . ALA D 1 172 ? 47.048 26.364 -70.137 1.00 14.81 172 ALA D CA 1
ATOM 16707 C C . ALA D 1 172 ? 45.810 26.179 -69.271 1.00 14.44 172 ALA D C 1
ATOM 16708 O O . ALA D 1 172 ? 44.880 26.980 -69.342 1.00 14.17 172 ALA D O 1
ATOM 16715 N N . ALA D 1 173 ? 45.798 25.124 -68.461 1.00 14.70 173 ALA D N 1
ATOM 16716 C CA . ALA D 1 173 ? 44.665 24.856 -67.579 1.00 15.78 173 ALA D CA 1
ATOM 16717 C C . ALA D 1 173 ? 44.543 25.923 -66.493 1.00 14.87 173 ALA D C 1
ATOM 16718 O O . ALA D 1 173 ? 43.434 26.349 -66.159 1.00 14.63 173 ALA D O 1
ATOM 16725 N N . ASP D 1 174 ? 45.674 26.350 -65.938 1.00 14.69 174 ASP D N 1
ATOM 16726 C CA . ASP D 1 174 ? 45.673 27.438 -64.959 1.00 15.72 174 ASP D CA 1
ATOM 16727 C C . ASP D 1 174 ? 45.188 28.728 -65.612 1.00 15.96 174 ASP D C 1
ATOM 16728 O O . ASP D 1 174 ? 44.417 29.484 -65.032 1.00 14.01 174 ASP D O 1
ATOM 16737 N N . HIS D 1 175 ? 45.650 28.974 -66.831 1.00 15.60 175 HIS D N 1
ATOM 16738 C CA . HIS D 1 175 ? 45.277 30.180 -67.549 1.00 13.93 175 HIS D CA 1
ATOM 16739 C C . HIS D 1 175 ? 43.774 30.172 -67.856 1.00 13.49 175 HIS D C 1
ATOM 16740 O O . HIS D 1 175 ? 43.130 31.220 -67.863 1.00 16.41 175 HIS D O 1
ATOM 16754 N N . LEU D 1 176 ? 43.205 28.991 -68.090 1.00 13.15 176 LEU D N 1
ATOM 16755 C CA . LEU D 1 176 ? 41.763 28.892 -68.302 1.00 14.23 176 LEU D CA 1
ATOM 16756 C C . LEU D 1 176 ? 41.004 29.288 -67.045 1.00 14.22 176 LEU D C 1
ATOM 16757 O O . LEU D 1 176 ? 39.921 29.866 -67.133 1.00 14.40 176 LEU D O 1
ATOM 16773 N N . ALA D 1 177 ? 41.568 28.984 -65.881 1.00 16.65 177 ALA D N 1
ATOM 16774 C CA . ALA D 1 177 ? 40.963 29.399 -64.619 1.00 17.74 177 ALA D CA 1
ATOM 16775 C C . ALA D 1 177 ? 40.902 30.921 -64.542 1.00 15.80 177 ALA D C 1
ATOM 16776 O O . ALA D 1 177 ? 39.912 31.489 -64.088 1.00 17.85 177 ALA D O 1
ATOM 16783 N N . ARG D 1 178 ? 41.963 31.580 -64.997 1.00 14.33 178 ARG D N 1
ATOM 16784 C CA . ARG D 1 178 ? 41.985 33.039 -65.041 1.00 15.15 178 ARG D CA 1
ATOM 16785 C C . ARG D 1 178 ? 40.880 33.549 -65.961 1.00 16.89 178 ARG D C 1
ATOM 16786 O O . ARG D 1 178 ? 40.213 34.534 -65.650 1.00 18.40 178 ARG D O 1
ATOM 16807 N N . LEU D 1 179 ? 40.687 32.875 -67.093 1.00 16.01 179 LEU D N 1
ATOM 16808 C CA . LEU D 1 179 ? 39.656 33.276 -68.043 1.00 15.27 179 LEU D CA 1
ATOM 16809 C C . LEU D 1 179 ? 38.264 33.139 -67.431 1.00 16.33 179 LEU D C 1
ATOM 16810 O O . LEU D 1 179 ? 37.423 34.024 -67.589 1.00 15.96 179 LEU D O 1
ATOM 16826 N N . MET D 1 180 ? 38.026 32.033 -66.729 1.00 17.60 180 MET D N 1
ATOM 16827 C CA . MET D 1 180 ? 36.755 31.825 -66.038 1.00 18.97 180 MET D CA 1
ATOM 16828 C C . MET D 1 180 ? 36.439 33.000 -65.113 1.00 20.77 180 MET D C 1
ATOM 16829 O O . MET D 1 180 ? 35.313 33.498 -65.097 1.00 21.90 180 MET D O 1
ATOM 16843 N N . GLU D 1 181 ? 37.437 33.443 -64.354 1.00 20.68 181 GLU D N 1
ATOM 16844 C CA . GLU D 1 181 ? 37.271 34.568 -63.434 1.00 22.19 181 GLU D CA 1
ATOM 16845 C C . GLU D 1 181 ? 36.903 35.848 -64.173 1.00 21.80 181 GLU D C 1
ATOM 16846 O O . GLU D 1 181 ? 36.080 36.634 -63.706 1.00 20.83 181 GLU D O 1
ATOM 16858 N N . GLN D 1 182 ? 37.532 36.057 -65.325 1.00 20.67 182 GLN D N 1
ATOM 16859 C CA . GLN D 1 182 ? 37.280 37.245 -66.126 1.00 22.36 182 GLN D CA 1
ATOM 16860 C C . GLN D 1 182 ? 35.872 37.217 -66.702 1.00 25.05 182 GLN D C 1
ATOM 16861 O O . GLN D 1 182 ? 35.264 38.263 -66.935 1.00 25.01 182 GLN D O 1
ATOM 16875 N N . GLU D 1 183 ? 35.356 36.011 -66.912 1.00 21.04 183 GLU D N 1
ATOM 16876 C CA . GLU D 1 183 ? 34.030 35.829 -67.484 1.00 22.03 183 GLU D CA 1
ATOM 16877 C C . GLU D 1 183 ? 32.973 35.617 -66.402 1.00 24.56 183 GLU D C 1
ATOM 16878 O O . GLU D 1 183 ? 31.818 35.312 -66.704 1.00 29.03 183 GLU D O 1
ATOM 16890 N N . GLY D 1 184 ? 33.375 35.782 -65.145 1.00 22.77 184 GLY D N 1
ATOM 16891 C CA . GLY D 1 184 ? 32.445 35.734 -64.029 1.00 24.68 184 GLY D CA 1
ATOM 16892 C C . GLY D 1 184 ? 31.904 34.342 -63.764 1.00 26.17 184 GLY D C 1
ATOM 16893 O O . GLY D 1 184 ? 30.755 34.183 -63.352 1.00 26.66 184 GLY D O 1
ATOM 16897 N N . ILE D 1 185 ? 32.741 33.336 -64.001 1.00 22.70 185 ILE D N 1
ATOM 16898 C CA . ILE D 1 185 ? 32.373 31.942 -63.782 1.00 19.57 185 ILE D CA 1
ATOM 16899 C C . ILE D 1 185 ? 33.120 31.408 -62.563 1.00 20.35 185 ILE D C 1
ATOM 16900 O O . ILE D 1 185 ? 34.347 31.314 -62.564 1.00 21.36 185 ILE D O 1
ATOM 16916 N N . SER D 1 186 ? 32.361 31.059 -61.529 1.00 20.20 186 SER D N 1
ATOM 16917 C CA . SER D 1 186 ? 32.927 30.697 -60.233 1.00 20.50 186 SER D CA 1
ATOM 16918 C C . SER D 1 186 ? 32.976 29.186 -60.013 1.00 19.91 186 SER D C 1
ATOM 16919 O O . SER D 1 186 ? 33.711 28.706 -59.148 1.00 19.91 186 SER D O 1
ATOM 16927 N N . ARG D 1 187 ? 32.193 28.448 -60.799 1.00 18.27 187 ARG D N 1
ATOM 16928 C CA . ARG D 1 187 ? 32.148 26.992 -60.716 1.00 18.79 187 ARG D CA 1
ATOM 16929 C C . ARG D 1 187 ? 32.521 26.374 -62.059 1.00 18.22 187 ARG D C 1
ATOM 16930 O O . ARG D 1 187 ? 31.904 26.671 -63.080 1.00 18.32 187 ARG D O 1
ATOM 16951 N N . TYR D 1 188 ? 33.532 25.511 -62.057 1.00 15.56 188 TYR D N 1
ATOM 16952 C CA . TYR D 1 188 ? 34.021 24.933 -63.302 1.00 16.90 188 TYR D CA 1
ATOM 16953 C C . TYR D 1 188 ? 34.969 23.762 -63.101 1.00 17.40 188 TYR D C 1
ATOM 16954 O O . TYR D 1 188 ? 35.595 23.614 -62.054 1.00 18.05 188 TYR D O 1
ATOM 16972 N N . LEU D 1 189 ? 35.053 22.934 -64.135 1.00 15.67 189 LEU D N 1
ATOM 16973 C CA . LEU D 1 189 ? 36.109 21.945 -64.277 1.00 15.12 189 LEU D CA 1
ATOM 16974 C C . LEU D 1 189 ? 36.721 22.182 -65.646 1.00 17.68 189 LEU D C 1
ATOM 16975 O O . LEU D 1 189 ? 36.049 22.001 -66.660 1.00 17.43 189 LEU D O 1
ATOM 16991 N N . VAL D 1 190 ? 37.974 22.619 -65.676 1.00 17.92 190 VAL D N 1
ATOM 16992 C CA . VAL D 1 190 ? 38.650 22.864 -66.942 1.00 16.62 190 VAL D CA 1
ATOM 16993 C C . VAL D 1 190 ? 39.847 21.957 -67.064 1.00 20.70 190 VAL D C 1
ATOM 16994 O O . VAL D 1 190 ? 40.526 21.671 -66.080 1.00 21.98 190 VAL D O 1
ATOM 17007 N N . SER D 1 191 ? 40.096 21.493 -68.281 1.00 17.89 191 SER D N 1
ATOM 17008 C CA . SER D 1 191 ? 41.216 20.610 -68.515 1.00 17.83 191 SER D CA 1
ATOM 17009 C C . SER D 1 191 ? 41.823 20.796 -69.889 1.00 17.19 191 SER D C 1
ATOM 17010 O O . SER D 1 191 ? 41.143 21.152 -70.853 1.00 17.74 191 SER D O 1
ATOM 17018 N N . VAL D 1 192 ? 43.127 20.569 -69.943 1.00 16.22 192 VAL D N 1
ATOM 17019 C CA . VAL D 1 192 ? 43.879 20.543 -71.187 1.00 15.95 192 VAL D CA 1
ATOM 17020 C C . VAL D 1 192 ? 44.676 19.256 -71.143 1.00 16.60 192 VAL D C 1
ATOM 17021 O O . VAL D 1 192 ? 45.589 19.111 -70.330 1.00 15.77 192 VAL D O 1
ATOM 17034 N N . GLY D 1 193 ? 44.315 18.306 -71.998 1.00 17.89 193 GLY D N 1
ATOM 17035 C CA . GLY D 1 193 ? 44.838 16.963 -71.873 1.00 19.53 193 GLY D CA 1
ATOM 17036 C C . GLY D 1 193 ? 44.558 16.450 -70.471 1.00 20.23 193 GLY D C 1
ATOM 17037 O O . GLY D 1 193 ? 43.444 16.589 -69.963 1.00 21.63 193 GLY D O 1
ATOM 17041 N N . GLY D 1 194 ? 45.574 15.884 -69.832 1.00 22.30 194 GLY D N 1
ATOM 17042 C CA . GLY D 1 194 ? 45.420 15.320 -68.501 1.00 22.66 194 GLY D CA 1
ATOM 17043 C C . GLY D 1 194 ? 45.604 16.311 -67.363 1.00 19.46 194 GLY D C 1
ATOM 17044 O O . GLY D 1 194 ? 45.601 15.917 -66.196 1.00 23.39 194 GLY D O 1
ATOM 17048 N N . ALA D 1 195 ? 45.767 17.590 -67.689 1.00 16.38 195 ALA D N 1
ATOM 17049 C CA . ALA D 1 195 ? 45.894 18.631 -66.670 1.00 15.22 195 ALA D CA 1
ATOM 17050 C C . ALA D 1 195 ? 44.538 19.273 -66.413 1.00 17.50 195 ALA D C 1
ATOM 17051 O O . ALA D 1 195 ? 43.894 19.734 -67.349 1.00 21.03 195 ALA D O 1
ATOM 17058 N N . LEU D 1 196 ? 44.109 19.303 -65.150 1.00 15.03 196 LEU D N 1
ATOM 17059 C CA . LEU D 1 196 ? 42.785 19.818 -64.793 1.00 12.16 196 LEU D CA 1
ATOM 17060 C C . LEU D 1 196 ? 42.837 20.775 -63.608 1.00 13.27 196 LEU D C 1
ATOM 17061 O O . LEU D 1 196 ? 43.692 20.639 -62.738 1.00 13.73 196 LEU D O 1
ATOM 17077 N N . ASN D 1 197 ? 41.902 21.723 -63.583 1.00 15.17 197 ASN D N 1
ATOM 17078 C CA . ASN D 1 197 ? 41.611 22.520 -62.391 1.00 15.44 197 ASN D CA 1
ATOM 17079 C C . ASN D 1 197 ? 40.138 22.404 -62.028 1.00 16.17 197 ASN D C 1
ATOM 17080 O O . ASN D 1 197 ? 39.276 22.456 -62.903 1.00 16.42 197 ASN D O 1
ATOM 17091 N N . SER D 1 198 ? 39.860 22.255 -60.734 1.00 16.17 198 SER D N 1
ATOM 17092 C CA . SER D 1 198 ? 38.504 22.069 -60.234 1.00 15.56 198 SER D CA 1
ATOM 17093 C C . SER D 1 198 ? 38.134 23.174 -59.255 1.00 14.78 198 SER D C 1
ATOM 17094 O O . SER D 1 198 ? 38.926 23.515 -58.379 1.00 15.90 198 SER D O 1
ATOM 17102 N N . ARG D 1 199 ? 36.933 23.727 -59.410 1.00 14.92 199 ARG D N 1
ATOM 17103 C CA . ARG D 1 199 ? 36.425 24.728 -58.479 1.00 15.72 199 ARG D CA 1
ATOM 17104 C C . ARG D 1 199 ? 34.904 24.665 -58.361 1.00 16.72 199 ARG D C 1
ATOM 17105 O O . ARG D 1 199 ? 34.183 24.715 -59.359 1.00 17.65 199 ARG D O 1
ATOM 17126 N N . GLY D 1 200 ? 34.421 24.547 -57.129 1.00 17.18 200 GLY D N 1
ATOM 17127 C CA . GLY D 1 200 ? 33.001 24.644 -56.858 1.00 16.56 200 GLY D CA 1
ATOM 17128 C C . GLY D 1 200 ? 32.253 23.341 -57.036 1.00 18.23 200 GLY D C 1
ATOM 17129 O O . GLY D 1 200 ? 32.850 22.287 -57.260 1.00 18.90 200 GLY D O 1
ATOM 17133 N N . MET D 1 201 ? 30.929 23.423 -56.939 1.00 19.93 201 MET D N 1
ATOM 17134 C CA . MET D 1 201 ? 30.070 22.251 -57.025 1.00 21.23 201 MET D CA 1
ATOM 17135 C C . MET D 1 201 ? 29.587 22.019 -58.451 1.00 21.91 201 MET D C 1
ATOM 17136 O O . MET D 1 201 ? 29.427 22.964 -59.225 1.00 19.71 201 MET D O 1
ATOM 17150 N N . ASN D 1 202 ? 29.354 20.754 -58.787 1.00 23.04 202 ASN D N 1
ATOM 17151 C CA . ASN D 1 202 ? 28.805 20.396 -60.087 1.00 22.90 202 ASN D CA 1
ATOM 17152 C C . ASN D 1 202 ? 27.297 20.646 -60.126 1.00 24.58 202 ASN D C 1
ATOM 17153 O O . ASN D 1 202 ? 26.740 21.289 -59.233 1.00 23.81 202 ASN D O 1
ATOM 17164 N N . GLY D 1 203 ? 26.638 20.125 -61.155 1.00 27.24 203 GLY D N 1
ATOM 17165 C CA . GLY D 1 203 ? 25.213 20.336 -61.329 1.00 33.26 203 GLY D CA 1
ATOM 17166 C C . GLY D 1 203 ? 24.355 19.714 -60.240 1.00 34.69 203 GLY D C 1
ATOM 17167 O O . GLY D 1 203 ? 23.208 20.117 -60.047 1.00 38.65 203 GLY D O 1
ATOM 17171 N N . GLU D 1 204 ? 24.902 18.731 -59.530 1.00 31.86 204 GLU D N 1
ATOM 17172 C CA . GLU D 1 204 ? 24.168 18.064 -58.454 1.00 33.97 204 GLU D CA 1
ATOM 17173 C C . GLU D 1 204 ? 24.520 18.651 -57.087 1.00 32.69 204 GLU D C 1
ATOM 17174 O O . GLU D 1 204 ? 24.074 18.149 -56.054 1.00 32.40 204 GLU D O 1
ATOM 17186 N N . GLY D 1 205 ? 25.321 19.711 -57.083 1.00 28.47 205 GLY D N 1
ATOM 17187 C CA . GLY D 1 205 ? 25.704 20.372 -55.848 1.00 26.50 205 GLY D CA 1
ATOM 17188 C C . GLY D 1 205 ? 26.798 19.629 -55.109 1.00 26.12 205 GLY D C 1
ATOM 17189 O O . GLY D 1 205 ? 26.989 19.831 -53.910 1.00 32.38 205 GLY D O 1
ATOM 17193 N N . LEU D 1 206 ? 27.518 18.773 -55.829 1.00 24.34 206 LEU D N 1
ATOM 17194 C CA . LEU D 1 206 ? 28.632 18.018 -55.261 1.00 25.70 206 LEU D CA 1
ATOM 17195 C C . LEU D 1 206 ? 29.937 18.401 -55.949 1.00 23.19 206 LEU D C 1
ATOM 17196 O O . LEU D 1 206 ? 29.917 18.933 -57.054 1.00 22.58 206 LEU D O 1
ATOM 17212 N N . PRO D 1 207 ? 31.080 18.131 -55.299 1.00 25.51 207 PRO D N 1
ATOM 17213 C CA . PRO D 1 207 ? 32.369 18.431 -55.933 1.00 22.84 207 PRO D CA 1
ATOM 17214 C C . PRO D 1 207 ? 32.553 17.680 -57.249 1.00 21.59 207 PRO D C 1
ATOM 17215 O O . PRO D 1 207 ? 32.110 16.534 -57.364 1.00 21.58 207 PRO D O 1
ATOM 17226 N N . TRP D 1 208 ? 33.181 18.324 -58.229 1.00 21.11 208 TRP D N 1
ATOM 17227 C CA . TRP D 1 208 ? 33.444 17.681 -59.514 1.00 21.20 208 TRP D CA 1
ATOM 17228 C C . TRP D 1 208 ? 34.174 16.364 -59.308 1.00 23.56 208 TRP D C 1
ATOM 17229 O O . TRP D 1 208 ? 35.176 16.301 -58.595 1.00 23.18 208 TRP D O 1
ATOM 17250 N N . ARG D 1 209 ? 33.657 15.310 -59.930 1.00 23.86 209 ARG D N 1
ATOM 17251 C CA . ARG D 1 209 ? 34.278 14.000 -59.840 1.00 23.74 209 ARG D CA 1
ATOM 17252 C C . ARG D 1 209 ? 35.458 13.913 -60.794 1.00 24.68 209 ARG D C 1
ATOM 17253 O O . ARG D 1 209 ? 35.318 14.130 -62.000 1.00 27.23 209 ARG D O 1
ATOM 17274 N N . VAL D 1 210 ? 36.626 13.606 -60.240 1.00 21.86 210 VAL D N 1
ATOM 17275 C CA . VAL D 1 210 ? 37.836 13.448 -61.031 1.00 22.60 210 VAL D CA 1
ATOM 17276 C C . VAL D 1 210 ? 38.349 12.024 -60.888 1.00 25.70 210 VAL D C 1
ATOM 17277 O O . VAL D 1 210 ? 38.781 11.608 -59.812 1.00 24.24 210 VAL D O 1
ATOM 17290 N N . ALA D 1 211 ? 38.285 11.280 -61.985 1.00 28.33 211 ALA D N 1
ATOM 17291 C CA . ALA D 1 211 ? 38.753 9.904 -62.006 1.00 36.27 211 ALA D CA 1
ATOM 17292 C C . ALA D 1 211 ? 40.260 9.883 -62.210 1.00 37.41 211 ALA D C 1
ATOM 17293 O O . ALA D 1 211 ? 40.801 10.690 -62.966 1.00 42.58 211 ALA D O 1
ATOM 17300 N N . ILE D 1 212 ? 40.931 8.966 -61.524 1.00 34.56 212 ILE D N 1
ATOM 17301 C CA . ILE D 1 212 ? 42.376 8.827 -61.643 1.00 37.93 212 ILE D CA 1
ATOM 17302 C C . ILE D 1 212 ? 42.680 7.536 -62.393 1.00 36.08 212 ILE D C 1
ATOM 17303 O O . ILE D 1 212 ? 41.826 6.654 -62.476 1.00 28.77 212 ILE D O 1
ATOM 17319 N N . GLN D 1 213 ? 43.885 7.437 -62.948 1.00 40.76 213 GLN D N 1
ATOM 17320 C CA . GLN D 1 213 ? 44.224 6.348 -63.865 1.00 52.53 213 GLN D CA 1
ATOM 17321 C C . GLN D 1 213 ? 43.974 4.965 -63.270 1.00 45.52 213 GLN D C 1
ATOM 17322 O O . GLN D 1 213 ? 44.245 4.720 -62.094 1.00 35.02 213 GLN D O 1
ATOM 17336 N N . LYS D 1 214 ? 43.450 4.068 -64.100 1.00 51.34 214 LYS D N 1
ATOM 17337 C CA . LYS D 1 214 ? 43.189 2.694 -63.688 1.00 59.60 214 LYS D CA 1
ATOM 17338 C C . LYS D 1 214 ? 44.470 1.862 -63.708 1.00 59.68 214 LYS D C 1
ATOM 17339 O O . LYS D 1 214 ? 45.253 1.958 -64.654 1.00 51.36 214 LYS D O 1
ATOM 17358 N N . PRO D 1 215 ? 44.689 1.038 -62.667 1.00 68.38 215 PRO D N 1
ATOM 17359 C CA . PRO D 1 215 ? 45.853 0.147 -62.652 1.00 76.19 215 PRO D CA 1
ATOM 17360 C C . PRO D 1 215 ? 45.606 -1.155 -63.412 1.00 86.63 215 PRO D C 1
ATOM 17361 O O . PRO D 1 215 ? 45.484 -1.122 -64.636 1.00 87.78 215 PRO D O 1
ATOM 17372 N N . ALA D 1 224 ? 39.213 4.788 -59.020 1.00 46.15 224 ALA D N 1
ATOM 17373 C CA . ALA D 1 224 ? 39.080 5.658 -57.857 1.00 53.21 224 ALA D CA 1
ATOM 17374 C C . ALA D 1 224 ? 38.731 7.079 -58.278 1.00 46.91 224 ALA D C 1
ATOM 17375 O O . ALA D 1 224 ? 38.925 7.457 -59.434 1.00 48.02 224 ALA D O 1
ATOM 17381 N N . VAL D 1 225 ? 38.227 7.861 -57.326 1.00 40.28 225 VAL D N 1
ATOM 17382 C CA . VAL D 1 225 ? 37.834 9.243 -57.579 1.00 32.53 225 VAL D CA 1
ATOM 17383 C C . VAL D 1 225 ? 38.387 10.168 -56.502 1.00 27.75 225 VAL D C 1
ATOM 17384 O O . VAL D 1 225 ? 38.414 9.819 -55.317 1.00 24.34 225 VAL D O 1
ATOM 17397 N N . VAL D 1 226 ? 38.837 11.346 -56.927 1.00 22.44 226 VAL D N 1
ATOM 17398 C CA . VAL D 1 226 ? 39.315 12.363 -56.001 1.00 19.01 226 VAL D CA 1
ATOM 17399 C C . VAL D 1 226 ? 38.472 13.630 -56.102 1.00 21.00 226 VAL D C 1
ATOM 17400 O O . VAL D 1 226 ? 37.840 13.895 -57.125 1.00 22.09 226 VAL D O 1
ATOM 17413 N N . ASP D 1 227 ? 38.457 14.388 -55.011 1.00 20.33 227 ASP D N 1
ATOM 17414 C CA . ASP D 1 227 ? 37.869 15.720 -54.975 1.00 19.33 227 ASP D CA 1
ATOM 17415 C C . ASP D 1 227 ? 39.007 16.720 -54.836 1.00 18.05 227 ASP D C 1
ATOM 17416 O O . ASP D 1 227 ? 39.618 16.815 -53.776 1.00 19.61 227 ASP D O 1
ATOM 17425 N N . ILE D 1 228 ? 39.284 17.454 -55.912 1.00 19.35 228 ILE D N 1
ATOM 17426 C CA . ILE D 1 228 ? 40.397 18.405 -55.950 1.00 21.36 228 ILE D CA 1
ATOM 17427 C C . ILE D 1 228 ? 39.893 19.847 -56.026 1.00 20.80 228 ILE D C 1
ATOM 17428 O O . ILE D 1 228 ? 40.515 20.716 -56.641 1.00 22.42 228 ILE D O 1
ATOM 17444 N N . ASN D 1 229 ? 38.747 20.083 -55.400 1.00 17.84 229 ASN D N 1
ATOM 17445 C CA . ASN D 1 229 ? 38.180 21.419 -55.293 1.00 17.27 229 ASN D CA 1
ATOM 17446 C C . ASN D 1 229 ? 39.228 22.436 -54.832 1.00 19.17 229 ASN D C 1
ATOM 17447 O O . ASN D 1 229 ? 39.814 22.288 -53.758 1.00 20.44 229 ASN D O 1
ATOM 17458 N N . GLY D 1 230 ? 39.477 23.447 -55.660 1.00 16.49 230 GLY D N 1
ATOM 17459 C CA . GLY D 1 230 ? 40.451 24.476 -55.343 1.00 17.80 230 GLY D CA 1
ATOM 17460 C C . GLY D 1 230 ? 41.880 24.099 -55.704 1.00 17.94 230 GLY D C 1
ATOM 17461 O O . GLY D 1 230 ? 42.818 24.842 -55.401 1.00 18.41 230 GLY D O 1
ATOM 17465 N N . HIS D 1 231 ? 42.050 22.951 -56.354 1.00 15.66 231 HIS D N 1
ATOM 17466 C CA . HIS D 1 231 ? 43.375 22.449 -56.699 1.00 14.15 231 HIS D CA 1
ATOM 17467 C C . HIS D 1 231 ? 43.442 22.043 -58.161 1.00 14.86 231 HIS D C 1
ATOM 17468 O O . HIS D 1 231 ? 42.437 22.061 -58.870 1.00 15.64 231 HIS D O 1
ATOM 17483 N N . GLY D 1 232 ? 44.642 21.668 -58.592 1.00 15.24 232 GLY D N 1
ATOM 17484 C CA . GLY D 1 232 ? 44.860 21.147 -59.929 1.00 15.99 232 GLY D CA 1
ATOM 17485 C C . GLY D 1 232 ? 45.498 19.774 -59.870 1.00 15.82 232 GLY D C 1
ATOM 17486 O O . GLY D 1 232 ? 45.949 19.327 -58.814 1.00 16.89 232 GLY D O 1
ATOM 17490 N N . ILE D 1 233 ? 45.538 19.104 -61.013 1.00 16.09 233 ILE D N 1
ATOM 17491 C CA . ILE D 1 233 ? 46.042 17.745 -61.084 1.00 13.22 233 ILE D CA 1
ATOM 17492 C C . ILE D 1 233 ? 46.639 17.524 -62.464 1.00 13.37 233 ILE D C 1
ATOM 17493 O O . ILE D 1 233 ? 46.195 18.134 -63.431 1.00 14.09 233 ILE D O 1
ATOM 17509 N N . SER D 1 234 ? 47.653 16.671 -62.551 1.00 14.67 234 SER D N 1
ATOM 17510 C CA . SER D 1 234 ? 48.233 16.311 -63.841 1.00 15.24 234 SER D CA 1
ATOM 17511 C C . SER D 1 234 ? 48.790 14.897 -63.785 1.00 15.20 234 SER D C 1
ATOM 17512 O O . SER D 1 234 ? 49.097 14.378 -62.708 1.00 15.72 234 SER D O 1
ATOM 17520 N N . THR D 1 235 ? 48.910 14.279 -64.953 1.00 14.97 235 THR D N 1
ATOM 17521 C CA . THR D 1 235 ? 49.428 12.925 -65.054 1.00 17.27 235 THR D CA 1
ATOM 17522 C C . THR D 1 235 ? 50.469 12.840 -66.156 1.00 18.94 235 THR D C 1
ATOM 17523 O O . THR D 1 235 ? 50.322 13.459 -67.210 1.00 16.64 235 THR D O 1
ATOM 17534 N N . SER D 1 236 ? 51.521 12.072 -65.887 1.00 19.50 236 SER D N 1
ATOM 17535 C CA . SER D 1 236 ? 52.550 11.761 -66.871 1.00 20.89 236 SER D CA 1
ATOM 17536 C C . SER D 1 236 ? 52.833 10.262 -66.797 1.00 20.30 236 SER D C 1
ATOM 17537 O O . SER D 1 236 ? 52.670 9.649 -65.742 1.00 20.50 236 SER D O 1
ATOM 17545 N N . GLY D 1 237 ? 53.236 9.667 -67.916 1.00 18.32 237 GLY D N 1
ATOM 17546 C CA . GLY D 1 237 ? 53.471 8.235 -67.945 1.00 18.93 237 GLY D CA 1
ATOM 17547 C C . GLY D 1 237 ? 54.457 7.758 -68.993 1.00 20.04 237 GLY D C 1
ATOM 17548 O O . GLY D 1 237 ? 54.947 8.533 -69.811 1.00 22.29 237 GLY D O 1
ATOM 17552 N N . SER D 1 238 ? 54.745 6.461 -68.939 1.00 18.95 238 SER D N 1
ATOM 17553 C CA . SER D 1 238 ? 55.576 5.781 -69.926 1.00 19.08 238 SER D CA 1
ATOM 17554 C C . SER D 1 238 ? 54.803 4.568 -70.417 1.00 21.13 238 SER D C 1
ATOM 17555 O O . SER D 1 238 ? 54.653 3.593 -69.685 1.00 20.76 238 SER D O 1
ATOM 17563 N N . TYR D 1 239 ? 54.319 4.626 -71.654 1.00 28.35 239 TYR D N 1
ATOM 17564 C CA . TYR D 1 239 ? 53.277 3.705 -72.104 1.00 35.21 239 TYR D CA 1
ATOM 17565 C C . TYR D 1 239 ? 53.709 2.661 -73.134 1.00 34.53 239 TYR D C 1
ATOM 17566 O O . TYR D 1 239 ? 52.934 1.764 -73.457 1.00 32.15 239 TYR D O 1
ATOM 17584 N N . ARG D 1 240 ? 54.933 2.757 -73.642 1.00 34.04 240 ARG D N 1
ATOM 17585 C CA . ARG D 1 240 ? 55.363 1.858 -74.715 1.00 37.47 240 ARG D CA 1
ATOM 17586 C C . ARG D 1 240 ? 55.435 0.389 -74.299 1.00 37.05 240 ARG D C 1
ATOM 17587 O O . ARG D 1 240 ? 55.546 -0.489 -75.156 1.00 39.26 240 ARG D O 1
ATOM 17608 N N . ASN D 1 241 ? 55.382 0.123 -72.997 1.00 36.26 241 ASN D N 1
ATOM 17609 C CA . ASN D 1 241 ? 55.237 -1.245 -72.507 1.00 44.32 241 ASN D CA 1
ATOM 17610 C C . ASN D 1 241 ? 53.879 -1.431 -71.843 1.00 41.47 241 ASN D C 1
ATOM 17611 O O . ASN D 1 241 ? 53.572 -2.506 -71.328 1.00 39.58 241 ASN D O 1
ATOM 17622 N N . LYS D 1 248 ? 59.049 -5.526 -73.725 1.00 36.44 248 LYS D N 1
ATOM 17623 C CA . LYS D 1 248 ? 59.311 -5.948 -75.096 1.00 39.57 248 LYS D CA 1
ATOM 17624 C C . LYS D 1 248 ? 60.004 -4.850 -75.895 1.00 36.02 248 LYS D C 1
ATOM 17625 O O . LYS D 1 248 ? 60.686 -5.127 -76.884 1.00 30.18 248 LYS D O 1
ATOM 17643 N N . ARG D 1 249 ? 59.830 -3.609 -75.447 1.00 38.05 249 ARG D N 1
ATOM 17644 C CA . ARG D 1 249 ? 60.368 -2.439 -76.132 1.00 43.07 249 ARG D CA 1
ATOM 17645 C C . ARG D 1 249 ? 61.055 -1.508 -75.145 1.00 32.63 249 ARG D C 1
ATOM 17646 O O . ARG D 1 249 ? 60.921 -1.671 -73.932 1.00 33.92 249 ARG D O 1
ATOM 17667 N N . LEU D 1 250 ? 61.783 -0.528 -75.670 1.00 25.65 250 LEU D N 1
ATOM 17668 C CA . LEU D 1 250 ? 62.340 0.531 -74.837 1.00 25.49 250 LEU D CA 1
ATOM 17669 C C . LEU D 1 250 ? 61.269 1.552 -74.490 1.00 25.85 250 LEU D C 1
ATOM 17670 O O . LEU D 1 250 ? 60.344 1.781 -75.270 1.00 23.79 250 LEU D O 1
ATOM 17686 N N . SER D 1 251 ? 61.395 2.160 -73.314 1.00 23.09 251 SER D N 1
ATOM 17687 C CA . SER D 1 251 ? 60.632 3.352 -72.997 1.00 22.57 251 SER D CA 1
ATOM 17688 C C . SER D 1 251 ? 61.074 4.460 -73.941 1.00 22.27 251 SER D C 1
ATOM 17689 O O . SER D 1 251 ? 62.242 4.513 -74.323 1.00 22.05 251 SER D O 1
ATOM 17697 N N . HIS D 1 252 ? 60.152 5.334 -74.326 1.00 22.08 252 HIS D N 1
ATOM 17698 C CA . HIS D 1 252 ? 60.516 6.495 -75.133 1.00 25.06 252 HIS D CA 1
ATOM 17699 C C . HIS D 1 252 ? 60.759 7.713 -74.254 1.00 25.97 252 HIS D C 1
ATOM 17700 O O . HIS D 1 252 ? 60.975 8.815 -74.756 1.00 31.97 252 HIS D O 1
ATOM 17714 N N . VAL D 1 253 ? 60.734 7.506 -72.941 1.00 22.88 253 VAL D N 1
ATOM 17715 C CA . VAL D 1 253 ? 61.116 8.546 -72.000 1.00 19.94 253 VAL D CA 1
ATOM 17716 C C . VAL D 1 253 ? 62.625 8.493 -71.801 1.00 20.66 253 VAL D C 1
ATOM 17717 O O . VAL D 1 253 ? 63.161 7.487 -71.338 1.00 20.75 253 VAL D O 1
ATOM 17730 N N . ILE D 1 254 ? 63.299 9.580 -72.163 1.00 20.27 254 ILE D N 1
ATOM 17731 C CA . ILE D 1 254 ? 64.746 9.675 -72.039 1.00 19.40 254 ILE D CA 1
ATOM 17732 C C . ILE D 1 254 ? 65.129 10.311 -70.707 1.00 19.82 254 ILE D C 1
ATOM 17733 O O . ILE D 1 254 ? 64.614 11.371 -70.339 1.00 20.08 254 ILE D O 1
ATOM 17749 N N . ASP D 1 255 ? 66.024 9.648 -69.984 1.00 18.73 255 ASP D N 1
ATOM 17750 C CA . ASP D 1 255 ? 66.602 10.203 -68.770 1.00 17.30 255 ASP D CA 1
ATOM 17751 C C . ASP D 1 255 ? 67.579 11.309 -69.174 1.00 18.25 255 ASP D C 1
ATOM 17752 O O . ASP D 1 255 ? 68.554 11.035 -69.869 1.00 18.34 255 ASP D O 1
ATOM 17761 N N . PRO D 1 256 ? 67.320 12.563 -68.752 1.00 18.88 256 PRO D N 1
ATOM 17762 C CA . PRO D 1 256 ? 68.174 13.675 -69.195 1.00 20.64 256 PRO D CA 1
ATOM 17763 C C . PRO D 1 256 ? 69.643 13.547 -68.797 1.00 21.45 256 PRO D C 1
ATOM 17764 O O . PRO D 1 256 ? 70.494 14.168 -69.436 1.00 22.38 256 PRO D O 1
ATOM 17775 N N . GLN D 1 257 ? 69.937 12.761 -67.767 1.00 25.04 257 GLN D N 1
ATOM 17776 C CA . GLN D 1 257 ? 71.303 12.647 -67.261 1.00 33.13 257 GLN D CA 1
ATOM 17777 C C . GLN D 1 257 ? 72.106 11.558 -67.973 1.00 29.50 257 GLN D C 1
ATOM 17778 O O . GLN D 1 257 ? 73.324 11.677 -68.120 1.00 32.00 257 GLN D O 1
ATOM 17792 N N . THR D 1 258 ? 71.428 10.504 -68.417 1.00 24.40 258 THR D N 1
ATOM 17793 C CA . THR D 1 258 ? 72.095 9.409 -69.122 1.00 22.02 258 THR D CA 1
ATOM 17794 C C . THR D 1 258 ? 72.005 9.583 -70.632 1.00 20.93 258 THR D C 1
ATOM 17795 O O . THR D 1 258 ? 72.870 9.110 -71.365 1.00 21.01 258 THR D O 1
ATOM 17806 N N . GLY D 1 259 ? 70.951 10.251 -71.093 1.00 19.78 259 GLY D N 1
ATOM 17807 C CA . GLY D 1 259 ? 70.699 10.380 -72.516 1.00 20.14 259 GLY D CA 1
ATOM 17808 C C . GLY D 1 259 ? 70.181 9.074 -73.092 1.00 20.20 259 GLY D C 1
ATOM 17809 O O . GLY D 1 259 ? 70.171 8.880 -74.309 1.00 20.74 259 GLY D O 1
ATOM 17813 N N . ARG D 1 260 ? 69.753 8.178 -72.206 1.00 19.78 260 ARG D N 1
ATOM 17814 C CA . ARG D 1 260 ? 69.227 6.873 -72.592 1.00 19.95 260 ARG D CA 1
ATOM 17815 C C . ARG D 1 260 ? 67.810 6.706 -72.051 1.00 19.28 260 ARG D C 1
ATOM 17816 O O . ARG D 1 260 ? 67.397 7.442 -71.159 1.00 19.29 260 ARG D O 1
ATOM 17837 N N . PRO D 1 261 ? 67.053 5.740 -72.591 1.00 19.48 261 PRO D N 1
ATOM 17838 C CA . PRO D 1 261 ? 65.721 5.451 -72.047 1.00 19.00 261 PRO D CA 1
ATOM 17839 C C . PRO D 1 261 ? 65.746 5.119 -70.556 1.00 18.64 261 PRO D C 1
ATOM 17840 O O . PRO D 1 261 ? 66.727 4.556 -70.073 1.00 19.56 261 PRO D O 1
ATOM 17851 N N . ILE D 1 262 ? 64.688 5.478 -69.838 1.00 19.36 262 ILE D N 1
ATOM 17852 C CA . ILE D 1 262 ? 64.554 5.066 -68.447 1.00 20.37 262 ILE D CA 1
ATOM 17853 C C . ILE D 1 262 ? 64.438 3.545 -68.402 1.00 23.27 262 ILE D C 1
ATOM 17854 O O . ILE D 1 262 ? 63.991 2.923 -69.369 1.00 24.12 262 ILE D O 1
ATOM 17870 N N . GLU D 1 263 ? 64.853 2.954 -67.285 1.00 22.64 263 GLU D N 1
ATOM 17871 C CA . GLU D 1 263 ? 64.952 1.499 -67.166 1.00 28.52 263 GLU D CA 1
ATOM 17872 C C . GLU D 1 263 ? 64.047 0.937 -66.075 1.00 27.70 263 GLU D C 1
ATOM 17873 O O . GLU D 1 263 ? 63.849 -0.272 -65.982 1.00 27.93 263 GLU D O 1
ATOM 17885 N N . HIS D 1 264 ? 63.499 1.825 -65.255 1.00 22.77 264 HIS D N 1
ATOM 17886 C CA . HIS D 1 264 ? 62.712 1.416 -64.096 1.00 19.81 264 HIS D CA 1
ATOM 17887 C C . HIS D 1 264 ? 61.276 1.077 -64.497 1.00 20.64 264 HIS D C 1
ATOM 17888 O O . HIS D 1 264 ? 60.905 1.209 -65.663 1.00 22.03 264 HIS D O 1
ATOM 17902 N N . ASN D 1 265 ? 60.472 0.654 -63.523 1.00 21.93 265 ASN D N 1
ATOM 17903 C CA . ASN D 1 265 ? 59.144 0.107 -63.798 1.00 27.00 265 ASN D CA 1
ATOM 17904 C C . ASN D 1 265 ? 57.989 1.040 -63.436 1.00 22.69 265 ASN D C 1
ATOM 17905 O O . ASN D 1 265 ? 56.837 0.612 -63.371 1.00 21.61 265 ASN D O 1
ATOM 17916 N N . LEU D 1 266 ? 58.293 2.311 -63.201 1.00 20.48 266 LEU D N 1
ATOM 17917 C CA . LEU D 1 266 ? 57.261 3.307 -62.950 1.00 18.67 266 LEU D CA 1
ATOM 17918 C C . LEU D 1 266 ? 56.645 3.738 -64.277 1.00 19.98 266 LEU D C 1
ATOM 17919 O O . LEU D 1 266 ? 57.345 4.267 -65.138 1.00 23.62 266 LEU D O 1
ATOM 17935 N N . VAL D 1 267 ? 55.342 3.510 -64.442 1.00 20.84 267 VAL D N 1
ATOM 17936 C CA . VAL D 1 267 ? 54.681 3.756 -65.727 1.00 22.43 267 VAL D CA 1
ATOM 17937 C C . VAL D 1 267 ? 53.670 4.901 -65.695 1.00 21.78 267 VAL D C 1
ATOM 17938 O O . VAL D 1 267 ? 53.252 5.381 -66.746 1.00 19.16 267 VAL D O 1
ATOM 17951 N N . SER D 1 268 ? 53.276 5.343 -64.504 1.00 19.06 268 SER D N 1
ATOM 17952 C CA . SER D 1 268 ? 52.336 6.457 -64.392 1.00 16.49 268 SER D CA 1
ATOM 17953 C C . SER D 1 268 ? 52.509 7.214 -63.085 1.00 15.94 268 SER D C 1
ATOM 17954 O O . SER D 1 268 ? 52.663 6.614 -62.020 1.00 19.56 268 SER D O 1
ATOM 17962 N N . VAL D 1 269 ? 52.485 8.537 -63.186 1.00 15.66 269 VAL D N 1
ATOM 17963 C CA . VAL D 1 269 ? 52.526 9.412 -62.017 1.00 15.99 269 VAL D CA 1
ATOM 17964 C C . VAL D 1 269 ? 51.440 10.474 -62.133 1.00 17.08 269 VAL D C 1
ATOM 17965 O O . VAL D 1 269 ? 51.350 11.172 -63.142 1.00 17.32 269 VAL D O 1
ATOM 17978 N N . THR D 1 270 ? 50.626 10.586 -61.088 1.00 15.16 270 THR D N 1
ATOM 17979 C CA . THR D 1 270 ? 49.609 11.622 -60.992 1.00 13.88 270 THR D CA 1
ATOM 17980 C C . THR D 1 270 ? 49.934 12.515 -59.796 1.00 14.22 270 THR D C 1
ATOM 17981 O O . THR D 1 270 ? 50.195 12.020 -58.700 1.00 15.13 270 THR D O 1
ATOM 17992 N N . VAL D 1 271 ? 49.932 13.826 -60.021 1.00 13.72 271 VAL D N 1
ATOM 17993 C CA . VAL D 1 271 ? 50.253 14.804 -58.981 1.00 13.78 271 VAL D CA 1
ATOM 17994 C C . VAL D 1 271 ? 49.091 15.765 -58.771 1.00 13.84 271 VAL D C 1
ATOM 17995 O O . VAL D 1 271 ? 48.567 16.321 -59.731 1.00 12.82 271 VAL D O 1
ATOM 18008 N N . ILE D 1 272 ? 48.698 15.956 -57.513 1.00 13.56 272 ILE D N 1
ATOM 18009 C CA . ILE D 1 272 ? 47.745 16.998 -57.144 1.00 14.40 272 ILE D CA 1
ATOM 18010 C C . ILE D 1 272 ? 48.515 18.128 -56.469 1.00 16.41 272 ILE D C 1
ATOM 18011 O O . ILE D 1 272 ? 49.320 17.888 -55.571 1.00 17.67 272 ILE D O 1
ATOM 18027 N N . ALA D 1 273 ? 48.270 19.355 -56.913 1.00 14.48 273 ALA D N 1
ATOM 18028 C CA . ALA D 1 273 ? 48.976 20.524 -56.392 1.00 13.39 273 ALA D CA 1
ATOM 18029 C C . ALA D 1 273 ? 48.042 21.726 -56.397 1.00 13.29 273 ALA D C 1
ATOM 18030 O O . ALA D 1 273 ? 46.941 21.646 -56.939 1.00 14.42 273 ALA D O 1
ATOM 18037 N N . PRO D 1 274 ? 48.462 22.841 -55.777 1.00 16.21 274 PRO D N 1
ATOM 18038 C CA . PRO D 1 274 ? 47.603 24.031 -55.793 1.00 17.75 274 PRO D CA 1
ATOM 18039 C C . PRO D 1 274 ? 47.321 24.544 -57.204 1.00 18.18 274 PRO D C 1
ATOM 18040 O O . PRO D 1 274 ? 46.233 25.067 -57.448 1.00 17.48 274 PRO D O 1
ATOM 18051 N N . THR D 1 275 ? 48.285 24.392 -58.109 1.00 17.00 275 THR D N 1
ATOM 18052 C CA . THR D 1 275 ? 48.099 24.761 -59.512 1.00 17.22 275 THR D CA 1
ATOM 18053 C C . THR D 1 275 ? 48.417 23.579 -60.430 1.00 16.40 275 THR D C 1
ATOM 18054 O O . THR D 1 275 ? 49.224 22.714 -60.097 1.00 15.21 275 THR D O 1
ATOM 18065 N N . ALA D 1 276 ? 47.785 23.556 -61.596 1.00 15.98 276 ALA D N 1
ATOM 18066 C CA . ALA D 1 276 ? 48.028 22.492 -62.560 1.00 14.82 276 ALA D CA 1
ATOM 18067 C C . ALA D 1 276 ? 49.422 22.610 -63.174 1.00 16.06 276 ALA D C 1
ATOM 18068 O O . ALA D 1 276 ? 50.017 21.604 -63.569 1.00 15.96 276 ALA D O 1
ATOM 18075 N N . LEU D 1 277 ? 49.948 23.832 -63.251 1.00 15.45 277 LEU D N 1
ATOM 18076 C CA . LEU D 1 277 ? 51.310 24.040 -63.738 1.00 14.89 277 LEU D CA 1
ATOM 18077 C C . LEU D 1 277 ? 52.327 23.313 -62.856 1.00 14.49 277 LEU D C 1
ATOM 18078 O O . LEU D 1 277 ? 53.195 22.609 -63.363 1.00 14.84 277 LEU D O 1
ATOM 18094 N N . GLU D 1 278 ? 52.227 23.492 -61.540 1.00 16.56 278 GLU D N 1
ATOM 18095 C CA . GLU D 1 278 ? 53.105 22.779 -60.612 1.00 15.67 278 GLU D CA 1
ATOM 18096 C C . GLU D 1 278 ? 52.969 21.276 -60.772 1.00 13.72 278 GLU D C 1
ATOM 18097 O O . GLU D 1 278 ? 53.963 20.551 -60.811 1.00 15.07 278 GLU D O 1
ATOM 18109 N N . ALA D 1 279 ? 51.725 20.815 -60.836 1.00 13.32 279 ALA D N 1
ATOM 18110 C CA . ALA D 1 279 ? 51.442 19.391 -60.947 1.00 14.32 279 ALA D CA 1
ATOM 18111 C C . ALA D 1 279 ? 52.096 18.820 -62.189 1.00 16.29 279 ALA D C 1
ATOM 18112 O O . ALA D 1 279 ? 52.726 17.762 -62.146 1.00 16.39 279 ALA D O 1
ATOM 18119 N N . ASP D 1 280 ? 51.957 19.543 -63.293 1.00 16.36 280 ASP D N 1
ATOM 18120 C CA . ASP D 1 280 ? 52.466 19.090 -64.580 1.00 16.38 280 ASP D CA 1
ATOM 18121 C C . ASP D 1 280 ? 53.996 19.069 -64.583 1.00 16.14 280 ASP D C 1
ATOM 18122 O O . ASP D 1 280 ? 54.607 18.202 -65.200 1.00 18.14 280 ASP D O 1
ATOM 18131 N N . ALA D 1 281 ? 54.620 20.014 -63.885 1.00 16.20 281 ALA D N 1
ATOM 18132 C CA . ALA D 1 281 ? 56.077 20.030 -63.796 1.00 16.34 281 ALA D CA 1
ATOM 18133 C C . ALA D 1 281 ? 56.583 18.831 -62.991 1.00 16.01 281 ALA D C 1
ATOM 18134 O O . ALA D 1 281 ? 57.518 18.139 -63.404 1.00 15.50 281 ALA D O 1
ATOM 18141 N N . TRP D 1 282 ? 55.960 18.576 -61.842 1.00 15.72 282 TRP D N 1
ATOM 18142 C CA . TRP D 1 282 ? 56.381 17.465 -60.989 1.00 15.59 282 TRP D CA 1
ATOM 18143 C C . TRP D 1 282 ? 56.184 16.094 -61.649 1.00 15.25 282 TRP D C 1
ATOM 18144 O O . TRP D 1 282 ? 57.059 15.237 -61.555 1.00 17.10 282 TRP D O 1
ATOM 18165 N N . ASP D 1 283 ? 55.039 15.875 -62.294 1.00 14.08 283 ASP D N 1
ATOM 18166 C CA . ASP D 1 283 ? 54.688 14.517 -62.714 1.00 16.94 283 ASP D CA 1
ATOM 18167 C C . ASP D 1 283 ? 55.718 13.976 -63.702 1.00 16.63 283 ASP D C 1
ATOM 18168 O O . ASP D 1 283 ? 56.029 12.786 -63.696 1.00 16.55 283 ASP D O 1
ATOM 18177 N N . THR D 1 284 ? 56.272 14.864 -64.519 1.00 17.28 284 THR D N 1
ATOM 18178 C CA . THR D 1 284 ? 57.292 14.482 -65.492 1.00 19.10 284 THR D CA 1
ATOM 18179 C C . THR D 1 284 ? 58.613 14.115 -64.808 1.00 17.96 284 THR D C 1
ATOM 18180 O O . THR D 1 284 ? 59.206 13.078 -65.103 1.00 17.14 284 THR D O 1
ATOM 18190 N N . GLY D 1 285 ? 59.070 14.966 -63.896 1.00 18.91 285 GLY D N 1
ATOM 18191 C CA . GLY D 1 285 ? 60.305 14.710 -63.173 1.00 19.55 285 GLY D CA 1
ATOM 18192 C C . GLY D 1 285 ? 60.250 13.429 -62.357 1.00 16.93 285 GLY D C 1
ATOM 18193 O O . GLY D 1 285 ? 61.214 12.663 -62.300 1.00 16.90 285 GLY D O 1
ATOM 18197 N N . LEU D 1 286 ? 59.106 13.191 -61.728 1.00 16.56 286 LEU D N 1
ATOM 18198 C CA . LEU D 1 286 ? 58.935 12.020 -60.879 1.00 16.18 286 LEU D CA 1
ATOM 18199 C C . LEU D 1 286 ? 58.913 10.746 -61.715 1.00 15.10 286 LEU D C 1
ATOM 18200 O O . LEU D 1 286 ? 59.496 9.734 -61.332 1.00 15.77 286 LEU D O 1
ATOM 18216 N N . MET D 1 287 ? 58.245 10.811 -62.861 1.00 17.57 287 MET D N 1
ATOM 18217 C CA . MET D 1 287 ? 58.251 9.712 -63.825 1.00 19.00 287 MET D CA 1
ATOM 18218 C C . MET D 1 287 ? 59.667 9.301 -64.221 1.00 20.39 287 MET D C 1
ATOM 18219 O O . MET D 1 287 ? 59.993 8.117 -64.254 1.00 21.41 287 MET D O 1
ATOM 18233 N N . VAL D 1 288 ? 60.499 10.286 -64.536 1.00 17.51 288 VAL D N 1
ATOM 18234 C CA . VAL D 1 288 ? 61.864 10.022 -64.968 1.00 18.00 288 VAL D CA 1
ATOM 18235 C C . VAL D 1 288 ? 62.687 9.406 -63.837 1.00 18.65 288 VAL D C 1
ATOM 18236 O O . VAL D 1 288 ? 63.489 8.500 -64.062 1.00 20.78 288 VAL D O 1
ATOM 18249 N N . LEU D 1 289 ? 62.476 9.891 -62.619 1.00 16.85 289 LEU D N 1
ATOM 18250 C CA . LEU D 1 289 ? 63.259 9.439 -61.469 1.00 17.78 289 LEU D CA 1
ATOM 18251 C C . LEU D 1 289 ? 63.057 7.965 -61.133 1.00 19.47 289 LEU D C 1
ATOM 18252 O O . LEU D 1 289 ? 63.995 7.287 -60.715 1.00 19.11 289 LEU D O 1
ATOM 18268 N N . GLY D 1 290 ? 61.832 7.477 -61.297 1.00 18.16 290 GLY D N 1
ATOM 18269 C CA . GLY D 1 290 ? 61.510 6.105 -60.946 1.00 18.06 290 GLY D CA 1
ATOM 18270 C C . GLY D 1 290 ? 61.051 6.016 -59.503 1.00 17.75 290 GLY D C 1
ATOM 18271 O O . GLY D 1 290 ? 61.168 6.993 -58.756 1.00 18.25 290 GLY D O 1
ATOM 18275 N N . PRO D 1 291 ? 60.540 4.846 -59.095 1.00 20.49 291 PRO D N 1
ATOM 18276 C CA . PRO D 1 291 ? 59.835 4.698 -57.814 1.00 21.85 291 PRO D CA 1
ATOM 18277 C C . PRO D 1 291 ? 60.631 5.129 -56.575 1.00 22.74 291 PRO D C 1
ATOM 18278 O O . PRO D 1 291 ? 60.152 5.970 -55.816 1.00 21.99 291 PRO D O 1
ATOM 18289 N N . GLU D 1 292 ? 61.818 4.569 -56.372 1.00 21.97 292 GLU D N 1
ATOM 18290 C CA . GLU D 1 292 ? 62.562 4.817 -55.138 1.00 28.77 292 GLU D CA 1
ATOM 18291 C C . GLU D 1 292 ? 62.955 6.291 -54.991 1.00 23.71 292 GLU D C 1
ATOM 18292 O O . GLU D 1 292 ? 62.732 6.907 -53.946 1.00 21.46 292 GLU D O 1
ATOM 18304 N N . LYS D 1 293 ? 63.533 6.858 -56.043 1.00 19.04 293 LYS D N 1
ATOM 18305 C CA . LYS D 1 293 ? 63.970 8.248 -56.000 1.00 19.30 293 LYS D CA 1
ATOM 18306 C C . LYS D 1 293 ? 62.785 9.208 -55.975 1.00 17.96 293 LYS D C 1
ATOM 18307 O O . LYS D 1 293 ? 62.829 10.236 -55.298 1.00 19.64 293 LYS D O 1
ATOM 18326 N N . ALA D 1 294 ? 61.728 8.882 -56.713 1.00 17.30 294 ALA D N 1
ATOM 18327 C CA . ALA D 1 294 ? 60.538 9.727 -56.726 1.00 17.36 294 ALA D CA 1
ATOM 18328 C C . ALA D 1 294 ? 59.928 9.801 -55.331 1.00 16.30 294 ALA D C 1
ATOM 18329 O O . ALA D 1 294 ? 59.573 10.878 -54.866 1.00 17.19 294 ALA D O 1
ATOM 18336 N N . LYS D 1 295 ? 59.826 8.656 -54.661 1.00 16.95 295 LYS D N 1
ATOM 18337 C CA . LYS D 1 295 ? 59.242 8.616 -53.324 1.00 17.40 295 LYS D CA 1
ATOM 18338 C C . LYS D 1 295 ? 60.044 9.476 -52.346 1.00 19.54 295 LYS D C 1
ATOM 18339 O O . LYS D 1 295 ? 59.468 10.103 -51.457 1.00 23.26 295 LYS D O 1
ATOM 18358 N N . GLU D 1 296 ? 61.364 9.521 -52.515 1.00 18.09 296 GLU D N 1
ATOM 18359 C CA . GLU D 1 296 ? 62.208 10.375 -51.675 1.00 21.24 296 GLU D CA 1
ATOM 18360 C C . GLU D 1 296 ? 61.874 11.852 -51.890 1.00 17.80 296 GLU D C 1
ATOM 18361 O O . GLU D 1 296 ? 61.733 12.613 -50.934 1.00 18.36 296 GLU D O 1
ATOM 18373 N N . VAL D 1 297 ? 61.756 12.255 -53.151 1.00 17.45 297 VAL D N 1
ATOM 18374 C CA . VAL D 1 297 ? 61.390 13.630 -53.473 1.00 19.61 297 VAL D CA 1
ATOM 18375 C C . VAL D 1 297 ? 59.993 13.937 -52.945 1.00 18.77 297 VAL D C 1
ATOM 18376 O O . VAL D 1 297 ? 59.745 15.013 -52.396 1.00 17.90 297 VAL D O 1
ATOM 18389 N N . VAL D 1 298 ? 59.081 12.985 -53.119 1.00 17.28 298 VAL D N 1
ATOM 18390 C CA . VAL D 1 298 ? 57.697 13.171 -52.711 1.00 16.25 298 VAL D CA 1
ATOM 18391 C C . VAL D 1 298 ? 57.607 13.363 -51.198 1.00 16.16 298 VAL D C 1
ATOM 18392 O O . VAL D 1 298 ? 56.857 14.216 -50.716 1.00 16.47 298 VAL D O 1
ATOM 18405 N N . ARG D 1 299 ? 58.380 12.582 -50.452 1.00 17.52 299 ARG D N 1
ATOM 18406 C CA . ARG D 1 299 ? 58.410 12.721 -49.002 1.00 19.34 299 ARG D CA 1
ATOM 18407 C C . ARG D 1 299 ? 58.983 14.078 -48.595 1.00 20.61 299 ARG D C 1
ATOM 18408 O O . ARG D 1 299 ? 58.408 14.778 -47.763 1.00 22.59 299 ARG D O 1
ATOM 18429 N N . ARG D 1 300 ? 60.115 14.448 -49.185 1.00 20.89 300 ARG D N 1
ATOM 18430 C CA . ARG D 1 300 ? 60.814 15.668 -48.787 1.00 24.81 300 ARG D CA 1
ATOM 18431 C C . ARG D 1 300 ? 60.002 16.925 -49.090 1.00 23.27 300 ARG D C 1
ATOM 18432 O O . ARG D 1 300 ? 59.991 17.877 -48.304 1.00 23.86 300 ARG D O 1
ATOM 18453 N N . GLU D 1 301 ? 59.321 16.916 -50.228 1.00 19.10 301 GLU D N 1
ATOM 18454 C CA . GLU D 1 301 ? 58.591 18.087 -50.702 1.00 17.03 301 GLU D CA 1
ATOM 18455 C C . GLU D 1 301 ? 57.118 18.074 -50.275 1.00 17.83 301 GLU D C 1
ATOM 18456 O O . GLU D 1 301 ? 56.377 19.021 -50.549 1.00 18.42 301 GLU D O 1
ATOM 18468 N N . GLY D 1 302 ? 56.698 17.004 -49.606 1.00 18.52 302 GLY D N 1
ATOM 18469 C CA . GLY D 1 302 ? 55.331 16.888 -49.122 1.00 17.21 302 GLY D CA 1
ATOM 18470 C C . GLY D 1 302 ? 54.289 16.875 -50.227 1.00 15.96 302 GLY D C 1
ATOM 18471 O O . GLY D 1 302 ? 53.224 17.476 -50.093 1.00 15.69 302 GLY D O 1
ATOM 18475 N N . LEU D 1 303 ? 54.586 16.176 -51.318 1.00 15.46 303 LEU D N 1
ATOM 18476 C CA . LEU D 1 303 ? 53.713 16.186 -52.486 1.00 14.21 303 LEU D CA 1
ATOM 18477 C C . LEU D 1 303 ? 52.584 15.165 -52.407 1.00 14.60 303 LEU D C 1
ATOM 18478 O O . LEU D 1 303 ? 52.708 14.122 -51.762 1.00 15.40 303 LEU D O 1
ATOM 18494 N N . ALA D 1 304 ? 51.486 15.486 -53.087 1.00 15.17 304 ALA D N 1
ATOM 18495 C CA . ALA D 1 304 ? 50.349 14.589 -53.233 1.00 15.89 304 ALA D CA 1
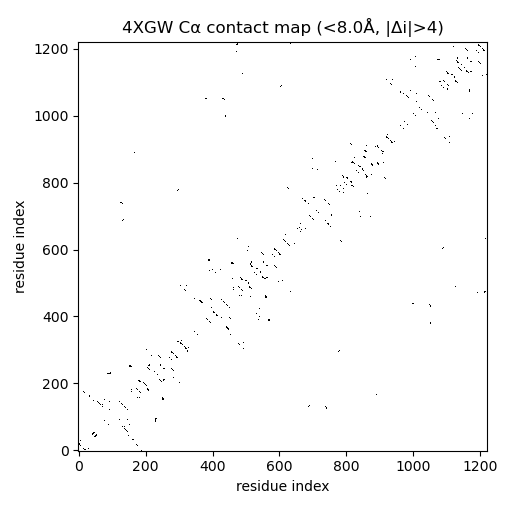ATOM 18496 C C . ALA D 1 304 ? 50.495 13.815 -54.537 1.00 14.93 304 ALA D C 1
ATOM 18497 O O . ALA D 1 304 ? 50.224 14.358 -55.611 1.00 13.98 304 ALA D O 1
ATOM 18504 N N . VAL D 1 305 ? 50.925 12.559 -54.442 1.00 13.52 305 VAL D N 1
ATOM 18505 C CA . VAL D 1 305 ? 51.274 11.778 -55.630 1.00 14.29 305 VAL D CA 1
ATOM 18506 C C . VAL D 1 305 ? 50.706 10.361 -55.610 1.00 15.15 305 VAL D C 1
ATOM 18507 O O . VAL D 1 305 ? 50.636 9.717 -54.564 1.00 14.82 305 VAL D O 1
ATOM 18520 N N . TYR D 1 306 ? 50.322 9.893 -56.796 1.00 14.53 306 TYR D N 1
ATOM 18521 C CA . TYR D 1 306 ? 49.792 8.552 -57.012 1.00 15.51 306 TYR D CA 1
ATOM 18522 C C . TYR D 1 306 ? 50.615 7.884 -58.112 1.00 18.19 306 TYR D C 1
ATOM 18523 O O . TYR D 1 306 ? 50.682 8.384 -59.238 1.00 19.20 306 TYR D O 1
ATOM 18541 N N . MET D 1 307 ? 51.262 6.774 -57.763 1.00 16.21 307 MET D N 1
ATOM 18542 C CA . MET D 1 307 ? 52.171 6.074 -58.668 1.00 17.24 307 MET D CA 1
ATOM 18543 C C . MET D 1 307 ? 51.624 4.722 -59.068 1.00 18.86 307 MET D C 1
ATOM 18544 O O . MET D 1 307 ? 51.092 3.989 -58.236 1.00 19.53 307 MET D O 1
ATOM 18558 N N . ILE D 1 308 ? 51.770 4.397 -60.349 1.00 17.73 308 ILE D N 1
ATOM 18559 C CA . ILE D 1 308 ? 51.518 3.051 -60.831 1.00 19.42 308 ILE D CA 1
ATOM 18560 C C . ILE D 1 308 ? 52.813 2.468 -61.363 1.00 22.37 308 ILE D C 1
ATOM 18561 O O . ILE D 1 308 ? 53.478 3.074 -62.203 1.00 22.87 308 ILE D O 1
ATOM 18577 N N . THR D 1 309 ? 53.160 1.288 -60.859 1.00 22.71 309 THR D N 1
ATOM 18578 C CA . THR D 1 309 ? 54.322 0.553 -61.326 1.00 26.49 309 THR D CA 1
ATOM 18579 C C . THR D 1 309 ? 53.874 -0.773 -61.914 1.00 31.12 309 THR D C 1
ATOM 18580 O O . THR D 1 309 ? 52.831 -1.307 -61.538 1.00 29.20 309 THR D O 1
ATOM 18591 N N . LYS D 1 310 ? 54.662 -1.292 -62.848 1.00 34.55 310 LYS D N 1
ATOM 18592 C CA . LYS D 1 310 ? 54.415 -2.614 -63.407 1.00 39.29 310 LYS D CA 1
ATOM 18593 C C . LYS D 1 310 ? 55.586 -3.528 -63.096 1.00 47.16 310 LYS D C 1
ATOM 18594 O O . LYS D 1 310 ? 56.656 -3.397 -63.686 1.00 48.24 310 LYS D O 1
ATOM 18613 N N . GLU D 1 311 ? 55.373 -4.459 -62.173 1.00 58.94 311 GLU D N 1
ATOM 18614 C CA . GLU D 1 311 ? 56.427 -5.370 -61.747 1.00 75.35 311 GLU D CA 1
ATOM 18615 C C . GLU D 1 311 ? 56.330 -6.688 -62.509 1.00 83.58 311 GLU D C 1
ATOM 18616 O O . GLU D 1 311 ? 56.990 -6.868 -63.532 1.00 89.19 311 GLU D O 1
ATOM 18628 N N . GLY D 1 312 ? 55.501 -7.604 -62.018 1.00 84.07 312 GLY D N 1
ATOM 18629 C CA . GLY D 1 312 ? 55.288 -8.870 -62.694 1.00 88.60 312 GLY D CA 1
ATOM 18630 C C . GLY D 1 312 ? 54.338 -8.693 -63.862 1.00 89.37 312 GLY D C 1
ATOM 18631 O O . GLY D 1 312 ? 54.491 -7.773 -64.666 1.00 92.29 312 GLY D O 1
ATOM 18635 N N . ASP D 1 313 ? 53.355 -9.581 -63.958 1.00 86.12 313 ASP D N 1
ATOM 18636 C CA . ASP D 1 313 ? 52.263 -9.410 -64.907 1.00 82.26 313 ASP D CA 1
ATOM 18637 C C . ASP D 1 313 ? 51.297 -8.349 -64.394 1.00 73.42 313 ASP D C 1
ATOM 18638 O O . ASP D 1 313 ? 50.423 -7.884 -65.127 1.00 75.24 313 ASP D O 1
ATOM 18647 N N . SER D 1 314 ? 51.472 -7.969 -63.131 1.00 66.18 314 SER D N 1
ATOM 18648 C CA . SER D 1 314 ? 50.516 -7.118 -62.434 1.00 59.27 314 SER D CA 1
ATOM 18649 C C . SER D 1 314 ? 51.036 -5.704 -62.219 1.00 48.34 314 SER D C 1
ATOM 18650 O O . SER D 1 314 ? 52.240 -5.444 -62.278 1.00 46.65 314 SER D O 1
ATOM 18658 N N . PHE D 1 315 ? 50.100 -4.799 -61.967 1.00 38.93 315 PHE D N 1
ATOM 18659 C CA . PHE D 1 315 ? 50.413 -3.426 -61.618 1.00 31.93 315 PHE D CA 1
ATOM 18660 C C . PHE D 1 315 ? 50.297 -3.247 -60.114 1.00 33.05 315 PHE D C 1
ATOM 18661 O O . PHE D 1 315 ? 49.472 -3.897 -59.471 1.00 36.97 315 PHE D O 1
ATOM 18678 N N . LYS D 1 316 ? 51.129 -2.374 -59.558 1.00 31.27 316 LYS D N 1
ATOM 18679 C CA . LYS D 1 316 ? 51.030 -2.009 -58.151 1.00 31.96 316 LYS D CA 1
ATOM 18680 C C . LYS D 1 316 ? 50.842 -0.508 -58.036 1.00 30.54 316 LYS D C 1
ATOM 18681 O O . LYS D 1 316 ? 51.337 0.253 -58.869 1.00 28.66 316 LYS D O 1
ATOM 18700 N N . THR D 1 317 ? 50.116 -0.091 -57.005 1.00 26.94 317 THR D N 1
ATOM 18701 C CA . THR D 1 317 ? 49.817 1.318 -56.793 1.00 25.18 317 THR D CA 1
ATOM 18702 C C . THR D 1 317 ? 50.414 1.809 -55.484 1.00 22.99 317 THR D C 1
ATOM 18703 O O . THR D 1 317 ? 50.583 1.042 -54.536 1.00 23.21 317 THR D O 1
ATOM 18714 N N . TRP D 1 318 ? 50.736 3.096 -55.452 1.00 23.27 318 TRP D N 1
ATOM 18715 C CA . TRP D 1 318 ? 51.283 3.738 -54.267 1.00 22.88 318 TRP D CA 1
ATOM 18716 C C . TRP D 1 318 ? 50.760 5.165 -54.215 1.00 19.99 318 TRP D C 1
ATOM 18717 O O . TRP D 1 318 ? 50.748 5.863 -55.230 1.00 17.49 318 TRP D O 1
ATOM 18738 N N . MET D 1 319 ? 50.303 5.582 -53.039 1.00 19.61 319 MET D N 1
ATOM 18739 C CA . MET D 1 319 ? 49.817 6.941 -52.836 1.00 18.59 319 MET D CA 1
ATOM 18740 C C . MET D 1 319 ? 50.489 7.555 -51.621 1.00 16.66 319 MET D C 1
ATOM 18741 O O . MET D 1 319 ? 50.612 6.908 -50.581 1.00 19.09 319 MET D O 1
ATOM 18755 N N . SER D 1 320 ? 50.927 8.799 -51.755 1.00 15.40 320 SER D N 1
ATOM 18756 C CA . SER D 1 320 ? 51.436 9.535 -50.607 1.00 15.70 320 SER D CA 1
ATOM 18757 C C . SER D 1 320 ? 50.257 9.861 -49.696 1.00 16.14 320 SER D C 1
ATOM 18758 O O . SER D 1 320 ? 49.117 9.899 -50.153 1.00 17.34 320 SER D O 1
ATOM 18766 N N . PRO D 1 321 ? 50.518 10.094 -48.404 1.00 17.44 321 PRO D N 1
ATOM 18767 C CA . PRO D 1 321 ? 49.401 10.439 -47.519 1.00 17.74 321 PRO D CA 1
ATOM 18768 C C . PRO D 1 321 ? 48.674 11.704 -47.974 1.00 16.99 321 PRO D C 1
ATOM 18769 O O . PRO D 1 321 ? 47.455 11.812 -47.840 1.00 18.67 321 PRO D O 1
ATOM 18780 N N . GLN D 1 322 ? 49.422 12.649 -48.530 1.00 16.05 322 GLN D N 1
ATOM 18781 C CA . GLN D 1 322 ? 48.834 13.889 -49.009 1.00 16.23 322 GLN D CA 1
ATOM 18782 C C . GLN D 1 322 ? 47.848 13.637 -50.151 1.00 17.91 322 GLN D C 1
ATOM 18783 O O . GLN D 1 322 ? 46.837 14.332 -50.260 1.00 17.08 322 GLN D O 1
ATOM 18797 N N . PHE D 1 323 ? 48.128 12.643 -50.993 1.00 16.88 323 PHE D N 1
ATOM 18798 C CA . PHE D 1 323 ? 47.217 12.302 -52.084 1.00 15.71 323 PHE D CA 1
ATOM 18799 C C . PHE D 1 323 ? 45.940 11.674 -51.535 1.00 17.55 323 PHE D C 1
ATOM 18800 O O . PHE D 1 323 ? 44.847 11.926 -52.037 1.00 18.51 323 PHE D O 1
ATOM 18817 N N . LYS D 1 324 ? 46.080 10.857 -50.496 1.00 19.81 324 LYS D N 1
ATOM 18818 C CA . LYS D 1 324 ? 44.931 10.163 -49.923 1.00 21.00 324 LYS D CA 1
ATOM 18819 C C . LYS D 1 324 ? 43.917 11.138 -49.331 1.00 21.12 324 LYS D C 1
ATOM 18820 O O . LYS D 1 324 ? 42.729 10.830 -49.258 1.00 23.20 324 LYS D O 1
ATOM 18839 N N . SER D 1 325 ? 44.384 12.314 -48.924 1.00 22.00 325 SER D N 1
ATOM 18840 C CA . SER D 1 325 ? 43.500 13.340 -48.375 1.00 23.38 325 SER D CA 1
ATOM 18841 C C . SER D 1 325 ? 42.436 13.768 -49.383 1.00 22.24 325 SER D C 1
ATOM 18842 O O . SER D 1 325 ? 41.378 14.271 -48.998 1.00 24.36 325 SER D O 1
ATOM 18850 N N . PHE D 1 326 ? 42.717 13.563 -50.668 1.00 18.16 326 PHE D N 1
ATOM 18851 C CA . PHE D 1 326 ? 41.823 14.008 -51.732 1.00 18.03 326 PHE D CA 1
ATOM 18852 C C . PHE D 1 326 ? 40.840 12.926 -52.185 1.00 21.24 326 PHE D C 1
ATOM 18853 O O . PHE D 1 326 ? 39.918 13.211 -52.946 1.00 21.28 326 PHE D O 1
ATOM 18870 N N . LEU D 1 327 ? 41.032 11.693 -51.724 1.00 23.62 327 LEU D N 1
ATOM 18871 C CA . LEU D 1 327 ? 40.154 10.589 -52.119 1.00 21.83 327 LEU D CA 1
ATOM 18872 C C . LEU D 1 327 ? 38.730 10.784 -51.611 1.00 24.02 327 LEU D C 1
ATOM 18873 O O . LEU D 1 327 ? 38.519 11.229 -50.483 1.00 23.04 327 LEU D O 1
ATOM 18889 N N . VAL D 1 328 ? 37.762 10.446 -52.461 1.00 26.36 328 VAL D N 1
ATOM 18890 C CA . VAL D 1 328 ? 36.344 10.491 -52.113 1.00 30.75 328 VAL D CA 1
ATOM 18891 C C . VAL D 1 328 ? 35.838 9.092 -51.788 1.00 39.80 328 VAL D C 1
ATOM 18892 O O . VAL D 1 328 ? 36.222 8.121 -52.440 1.00 37.05 328 VAL D O 1
ATOM 18905 N N . SER D 1 329 ? 34.974 9.000 -50.780 1.00 52.15 329 SER D N 1
ATOM 18906 C CA . SER D 1 329 ? 34.308 7.745 -50.439 1.00 64.56 329 SER D CA 1
ATOM 18907 C C . SER D 1 329 ? 32.839 7.794 -50.844 1.00 64.58 329 SER D C 1
ATOM 18908 O O . SER D 1 329 ? 32.391 7.011 -51.680 1.00 63.96 329 SER D O 1
#

Foldseek 3Di:
DWDWDWDKDDADNFMKIKIATDDDPVRVVVLNVVLVVLRVLLCLQAPPVDCNRVQNVQLVFLDQDWDWDDPLVLVLLVLLLVLCVLLVNQRFQQLVQLLVVCLLPPPGDDDDDLVVLVVSLVLGDSVQWDWADDDPTITIGGNGRNRHGHSSLQSFLSSQQVVVVVCVVVVGQAMWIGRVFKIDGAFAHRVRHADWDQDVNFTFRLHQKMKGKDFFCCCVPHVPDFTSLARSVSSHTADEFWGMKMWIGNTSSSRSSLNSSLRSSYDPSSVVSCVVVVTFMKIWGDDDPDIDIDTDVNVVVGTD/DDWDKAKDDADNFIKIKIFADDDPVVNVVLNVVLVVVRVLLCLQAPPVDCNRVQNVLLQFLDQDWDWHDPLVLVLLVLQLVLCVLLVNQRFQQLVQLLVQFDADDLLATPGDDDVVSNVVVLVLGDSVQWDKADDDPTITIGGNGRNRHGHSSLQSQQSSQQVSQVVCVVVVGQAMWMGRHQKIDGAFPHNVRHADFDDDDDLATFRLHQKMKGKDAAPVSWDDDPQFTRHSQAGSVSSHGATFFWHMKMWIGSTSSNNSSLNSSLVNVYDPSSVVSCVVVVTFMKTWGDDPPGIDIDTDPSVVVRTD/DDWDKDKDDALNFIKIKIFPDDDDVVNVVLNVVLVVLRVLLCLQAPPVPCNHVQNVLLPFLDQDWAWDDPLVLVLLVLQLVLCVLLVNQRFQQLVQLLVQQVLVGPRDDDLVSLVVRLVLGDSVQWDKADDDPTITIGGPGRNRHGHRSLQSQQSSQQVSQVSCVVVVTQAMWIGRHQKIDGAFDDPVRHADWDFDDDPVTWTFRLHQKMKGKDADLVPFDDDDPWTDDSRARSVSSHDATEFWHMKMWIGNTSSNNSSLRSSLSSLYDPSSVVSCVVVVTFMKTWGDDPPDIDIDTDPSVVVRTDD/DDWDWDKDDADNFMKIKIAPDDDDVVVVVLNVVLVVLRVLLCLQAPPVPCNRVQNVQQQFLDQDWAWDDPLVLVLLVLLLVLCVLLVNQRFQQLVQLLVVCQLDPPGDGDDDDDLVVLVVSLVLGDSVQWDWADDDPTITIGGNGSNRHGHSSLQSFLSSQQVVVVVCVVSVGQAMWIGDVQKIDGAAAHNVRHADWDDDDDLATFRLHQKMKGKDFFPPPVDFTSRARSVSSGTADEFWGMKMWIGNTSSSNSSLNSSLRSSYDPSSVVSCVVVVTFMKIWGDDDVRIDIDTDVSVVVGGDD

GO terms:
  GO:0016651 oxidoreductase activity, acting on NAD(P)H (F, IDA)
  GO:0016740 transferase activity (F, IDA)
  GO:1990204 oxidoreductase complex (C, IDA)
  GO:0017013 protein flavinylation (P, IDA)
  GO:0046872 metal ion binding (F, IDA)
  GO:0005515 protein binding (F, IPI)

Nearest PDB structures (foldseek):
  4xgw-assembly1_A  TM=1.003E+00  e=9.672E-63  Escherichia coli K-12
  4xgv-assembly1_A  TM=1.001E+00  e=1.207E-58  Escherichia coli K-12
  4xgv-assembly4_D  TM=9.907E-01  e=1.758E-57  Escherichia coli K-12
  2o18-assembly1_D  TM=9.805E-01  e=1.990E-54  Escherichia coli
  2o18-assembly1_A  TM=9.716E-01  e=1.403E-53  Escherichia coli

Radius of gyration: 37.24 Å; Cα contacts (8 Å, |Δi|>4): 2798; chains: 4; bounding box: 61×112×101 Å

Secondary structure (DSSP, 8-state):
--PEEEEEEEETTEEEEEEEES--HHHHHHHHHHHHHHHHHHHHHH-SSSTTSHHHHHHH----S-EEE-HHHHHHHHHHHHHHHHTTT-S-TT-HHHHHHHT-STT--PPPPHHHHHHHHTT--GGGEEEEE-SS-EEEEESSTT-----TTTHHHHHHHHHHHHHHHTT--SEEEEETTEEEEESB-TTSSBPPEEE--EEE--BT-EEEEEE--TTTT---S--S-B-TTTSSB--S-EEEEEEEESSHHHHHHHHHHHHHH-HHHHHHHHHHHT-EEEEEEE-SS-EEEEE-HHHHTTB-/--EEEEEEEETTEEEEEEEE---HHHHHHHHHHHHHHHHHHHHHH-SS-TTSHHHHHHH----S-EEE-HHHHHHHHHHHHHHHHTTT-S-TT-HHHHTT-EE-TTS-EEE---HHHHHHHHTT--GGGEEEEE-SS-EEEEESSTT-----TTTHHHHHHHHHHHHHHHTT--SEEEEETTEEEEES--TTSS---EE-----EE--TTEEEEEE--GGG-EEETTEEE---EETTTTEE--S-EEEEEEEESSHHHHHHHHHHHHHH-HHHHHHHHHHHT-EEEEEEEETTEEEEEE-HHHHTTB-/--EEEEEEEETTEEEEEEEE---HHHHHHHHHHHHHHHHHHHHHH-SSSTTSHHHHHHH----S-EEE-HHHHHHHHHHHHHHHHTTTSS-TT-HHHHTTTT---SSPPPHHHHHHHHTT--GGGEEEEE-SS-EEEEESSTT-----TTTHHHHHHHHHHHHHHHTT--SEEEEETTEEEEES--TTSSPPPEEPP-----EE--TTEEEEEE--TTS--EETTEE----EETTTTEE--S-EEEEEEEESSHHHHHHHHHHHHHH-HHHHHHHHHHHT-EEEEEEEETTEEEEEE-HHHHTTB--/--EEEEEEEETTEEEEEEEES--HHHHHHHHHHHHHHHHHHHHHH-SSSTTSHHHHHHH----S-EEE-HHHHHHHHHHHHHHHHTTT-S-TT-HHHHHHHT-SSSS---PPPPHHHHHHHHTT--GGGEEEEE-SS-EEEEESSTT-----TTTHHHHHHHHHHHHHHHTT--SEEEEETTEEEEESB-TTSSBPPEE-----EE--BT-EEEEEE--------SPEETTTTEE--S-EEEEEEEESSHHHHHHHHHHHHHH-HHHHHHHHHHHT-EEEEEEE-SSSEEEEE-HHHHTTB--

CATH classification: 3.10.520.10

Sequence (1222 aa):
ATEVTVLEGKTMGTFWRASIPGIDAKRSAELKEKIQTQLDADDQLLSTYKKDSALMRFNDSQSLSPWPVSEAMADIVTTSLRIGAKTDGAMDITVGPLVNLWGFGPEQVQIPSQEQIDAMKAKTGLQHLTVINQSHQQYLQKDLPDLYVDLSTVGKGYAADHLARLMEQEGISRYLVSVGGALNSRGMNGEGLPWRVAIQQAVVDINGHGISTSGSYRNYYEGKRLSHVIDPQTGRPIEHNLVSVTVIAPTALEADAWDTGLMVLGPEKAKEVVRREGLAVYMITKEGDSFKTWMSPQFKSFLVTEVTVLEGKTMGTFWRASIPGIDAKRSAELKEKIQTQLDADDQLLSTYKKDSALMRFNDSQSLSPWPVSEAMADIVTTSLRIGAKTDGAMDITVGPLVNLWGFGPEQQPVQIPSQEQIDAMKAKTGLQHLTVINQSHQQYLQKDLPDLYVDLSTVGKGYAADHLARLMEQEGISRYLVSVGGALNSRGMNGEGLPWRVAIQKPAVVDINGHGISTSGSYRNYYELDGKRLSHVIDPQTGRPIEHNLVSVTVIAPTALEADAWDTGLMVLGPEKAKEVVRREGLAVYMITKEGDSFKTWMSPQFKSFLVTEVTVLEGKTMGTFWRASIPGIDAKRSAELKEKIQTQLDADDQLLSTYKKDSALMRFNDSQSLSPWPVSEAMADIVTTSLRIGAKTDGAMDITVGPLVNLWGFQPVQIPSQEQIDAMKAKTGLQHLTVINQSHQQYLQKDLPDLYVDLSTVGKGYAADHLARLMEQEGISRYLVSVGGALNSRGMNGEGLPWRVAIQKPTQAVVDINGHGISTSGSYRNYYELDGKRLSHVIDPQTGRPIEHNLVSVTVIAPTALEADAWDTGLMVLGPEKAKEVVRREGLAVYMITKEGDSFKTWMSPQFKSFLVSTEVTVLEGKTMGTFWRASIPGIDAKRSAELKEKIQTQLDADDQLLSTYKKDSALMRFNDSQSLSPWPVSEAMADIVTTSLRIGAKTDGAMDITVGPLVNLWGFGPEQQPVQIPSQEQIDAMKAKTGLQHLTVINQSHQQYLQKDLPDLYVDLSTVGKGYAADHLARLMEQEGISRYLVSVGGALNSRGMNGEGLPWRVAIQKPAVVDINGHGISTSGSYRNKRLSHVIDPQTGRPIEHNLVSVTVIAPTALEADAWDTGLMVLGPEKAKEVVRREGLAVYMITKEGDSFKTWMSPQFKSFLVS